Protein AF-A8XHV1-F1 (afdb_monomer_lite)

pLDDT: mean 83.97, std 16.5, range [25.95, 98.75]

Structure (mmCIF, N/CA/C/O backbone):
data_AF-A8XHV1-F1
#
_entry.id   AF-A8XHV1-F1
#
loop_
_atom_site.group_PDB
_atom_site.id
_atom_site.type_symbol
_atom_site.label_atom_id
_atom_site.label_alt_id
_atom_site.label_comp_id
_atom_site.label_asym_id
_atom_site.label_entity_id
_atom_site.label_seq_id
_atom_site.pdbx_PDB_ins_code
_atom_site.Cartn_x
_atom_site.Cartn_y
_atom_site.Cartn_z
_atom_site.occupancy
_atom_site.B_iso_or_equiv
_atom_site.auth_seq_id
_atom_site.auth_comp_id
_atom_site.auth_asym_id
_atom_site.auth_atom_id
_atom_site.pdbx_PDB_model_num
ATOM 1 N N . MET A 1 1 ? -20.785 49.091 -19.028 1.00 42.56 1 MET A N 1
ATOM 2 C CA . MET A 1 1 ? -19.311 49.031 -19.162 1.00 42.56 1 MET A CA 1
ATOM 3 C C . MET A 1 1 ? -18.861 49.192 -20.626 1.00 42.56 1 MET A C 1
ATOM 5 O O . MET A 1 1 ? -17.792 48.714 -20.969 1.00 42.56 1 MET A O 1
ATOM 9 N N . SER A 1 2 ? -19.645 49.865 -21.489 1.00 45.28 2 SER A N 1
ATOM 10 C CA . SER A 1 2 ? -19.337 50.014 -22.926 1.00 45.28 2 SER A CA 1
ATOM 11 C C . SER A 1 2 ? -18.974 51.442 -23.354 1.00 45.28 2 SER A C 1
ATOM 13 O O . SER A 1 2 ? -18.622 51.645 -24.502 1.00 45.28 2 SER A O 1
ATOM 15 N N . THR A 1 3 ? -19.004 52.437 -22.463 1.00 47.81 3 THR A N 1
ATOM 16 C CA . THR A 1 3 ? -18.743 53.845 -22.831 1.00 47.81 3 THR A CA 1
ATOM 17 C C . THR A 1 3 ? -17.294 54.300 -22.615 1.00 47.81 3 THR A C 1
ATOM 19 O O . THR A 1 3 ? -16.900 55.351 -23.114 1.00 47.81 3 THR A O 1
ATOM 22 N N . THR A 1 4 ? -16.470 53.510 -21.919 1.00 52.50 4 THR A N 1
ATOM 23 C CA . THR A 1 4 ? -15.052 53.816 -21.646 1.00 52.50 4 THR A CA 1
ATOM 24 C C . THR A 1 4 ? -14.068 53.122 -22.592 1.00 52.50 4 THR A C 1
ATOM 26 O O . THR A 1 4 ? -12.900 53.499 -22.629 1.00 52.50 4 THR A O 1
ATOM 29 N N . LEU A 1 5 ? -14.513 52.126 -23.368 1.00 45.28 5 LEU A N 1
ATOM 30 C CA . LEU A 1 5 ? -13.647 51.394 -24.301 1.00 45.28 5 LEU A CA 1
ATOM 31 C C . LEU A 1 5 ? -13.558 52.094 -25.668 1.00 45.28 5 LEU A C 1
ATOM 33 O O . LEU A 1 5 ? -12.466 52.216 -26.220 1.00 45.28 5 LEU A O 1
ATOM 37 N N . ASP A 1 6 ? -14.668 52.654 -26.157 1.00 49.12 6 ASP A N 1
ATOM 38 C CA . ASP A 1 6 ? -14.714 53.362 -27.447 1.00 49.12 6 ASP A CA 1
ATOM 39 C C . ASP A 1 6 ? -13.883 54.652 -27.439 1.00 49.12 6 ASP A C 1
ATOM 41 O O . ASP A 1 6 ? -13.199 54.975 -28.410 1.00 49.12 6 ASP A O 1
ATOM 45 N N . SER A 1 7 ? -13.855 55.356 -26.306 1.00 50.09 7 SER A N 1
ATOM 46 C CA . SER A 1 7 ? -13.067 56.579 -26.121 1.00 50.09 7 SER A CA 1
ATOM 47 C C . SER A 1 7 ? -11.558 56.305 -26.028 1.00 50.09 7 SER A C 1
ATOM 49 O O . SER A 1 7 ? -10.757 57.136 -26.456 1.00 50.09 7 SER A O 1
ATOM 51 N N . PHE A 1 8 ? -11.148 55.123 -25.556 1.00 55.97 8 PHE A N 1
ATOM 52 C CA . PHE A 1 8 ? -9.740 54.713 -25.530 1.00 55.97 8 PHE A CA 1
ATOM 53 C C . PHE A 1 8 ? -9.248 54.228 -26.903 1.00 55.97 8 PHE A C 1
ATOM 55 O O . PHE A 1 8 ? -8.122 54.530 -27.301 1.00 55.97 8 PHE A O 1
ATOM 62 N N . ILE A 1 9 ? -10.101 53.529 -27.659 1.00 54.50 9 ILE A N 1
ATOM 63 C CA . ILE A 1 9 ? -9.779 53.039 -29.007 1.00 54.50 9 ILE A CA 1
ATOM 64 C C . ILE A 1 9 ? -9.694 54.204 -30.007 1.00 54.50 9 ILE A C 1
ATOM 66 O O . ILE A 1 9 ? -8.744 54.264 -30.788 1.00 54.50 9 ILE A O 1
ATOM 70 N N . LEU A 1 10 ? -10.602 55.185 -29.930 1.00 53.53 10 LEU A N 1
ATOM 71 C CA . LEU A 1 10 ? -10.553 56.389 -30.772 1.00 53.53 10 LEU A CA 1
ATOM 72 C C . LEU A 1 10 ? -9.323 57.270 -30.485 1.00 53.53 10 LEU A C 1
ATOM 74 O O . LEU A 1 10 ? -8.731 57.810 -31.418 1.00 53.53 10 LEU A O 1
ATOM 78 N N . TYR A 1 11 ? -8.878 57.355 -29.226 1.00 58.62 11 TYR A N 1
ATOM 79 C CA . TYR A 1 11 ? -7.657 58.081 -28.850 1.00 58.62 11 TYR A CA 1
ATOM 80 C C . TYR A 1 11 ? -6.370 57.400 -29.354 1.00 58.62 11 TYR A C 1
ATOM 82 O O . TYR A 1 11 ? -5.407 58.073 -29.722 1.00 58.62 11 TYR A O 1
ATOM 90 N N . GLN A 1 12 ? -6.338 56.064 -29.414 1.00 50.62 12 GLN A N 1
ATOM 91 C CA . GLN A 1 12 ? -5.190 55.336 -29.972 1.00 50.62 12 GLN A CA 1
ATOM 92 C C . GLN A 1 12 ? -5.168 55.357 -31.507 1.00 50.62 12 GLN A C 1
ATOM 94 O O . GLN A 1 12 ? -4.091 55.423 -32.099 1.00 50.62 12 GLN A O 1
ATOM 99 N N . LEU A 1 13 ? -6.337 55.375 -32.158 1.00 49.50 13 LEU A N 1
ATOM 100 C CA . LEU A 1 13 ? -6.444 55.517 -33.614 1.00 49.50 13 LEU A CA 1
ATOM 101 C C . LEU A 1 13 ? -6.061 56.925 -34.095 1.00 49.50 13 LEU A C 1
ATOM 103 O O . LEU A 1 13 ? -5.419 57.045 -35.137 1.00 49.50 13 LEU A O 1
ATOM 107 N N . SER A 1 14 ? -6.349 57.987 -33.327 1.00 45.47 14 SER A N 1
ATOM 108 C CA . SER A 1 14 ? -5.934 59.349 -33.706 1.00 45.47 14 SER A CA 1
ATOM 109 C C . SER A 1 14 ? -4.414 59.548 -33.653 1.00 45.47 14 SER A C 1
ATOM 111 O O . SER A 1 14 ? -3.878 60.324 -34.436 1.00 45.47 14 SER A O 1
ATOM 113 N N . LYS A 1 15 ? -3.698 58.809 -32.792 1.00 47.75 15 LYS A N 1
ATOM 114 C CA . LYS A 1 15 ? -2.224 58.799 -32.761 1.00 47.75 15 LYS A CA 1
ATOM 115 C C . LYS A 1 15 ? -1.577 57.961 -33.864 1.00 47.75 15 LYS A C 1
ATOM 117 O O . LYS A 1 15 ? -0.377 58.099 -34.093 1.00 47.75 15 LYS A O 1
ATOM 122 N N . PHE A 1 16 ? -2.343 57.106 -34.539 1.00 46.16 16 PHE A N 1
ATOM 123 C CA . PHE A 1 16 ? -1.841 56.290 -35.645 1.00 46.16 16 PHE A CA 1
ATOM 124 C C . PHE A 1 16 ? -1.745 57.078 -36.963 1.00 46.16 16 PHE A C 1
ATOM 126 O O . PHE A 1 16 ? -0.870 56.785 -37.771 1.00 46.16 16 PHE A O 1
ATOM 133 N N . ASN A 1 17 ? -2.569 58.119 -37.145 1.00 42.81 17 ASN A N 1
ATOM 134 C CA . ASN A 1 17 ? -2.591 58.947 -38.362 1.00 42.81 17 ASN A CA 1
ATOM 135 C C . ASN A 1 17 ? -1.577 60.108 -38.382 1.00 42.81 17 ASN A C 1
ATOM 137 O O . ASN A 1 17 ? -1.435 60.765 -39.407 1.00 42.81 17 ASN A O 1
ATOM 141 N N . GLU A 1 18 ? -0.844 60.367 -37.296 1.00 43.53 18 GLU A N 1
ATOM 142 C CA . GLU A 1 18 ? 0.173 61.438 -37.242 1.00 43.53 18 GLU A CA 1
ATOM 143 C C . GLU A 1 18 ? 1.583 60.990 -37.679 1.00 43.53 18 GLU A C 1
ATOM 145 O O . GLU A 1 18 ? 2.539 61.755 -37.580 1.00 43.53 18 GLU A O 1
ATOM 150 N N . TYR A 1 19 ? 1.737 59.761 -38.181 1.00 45.91 19 TYR A N 1
ATOM 151 C CA . TYR A 1 19 ? 3.040 59.177 -38.538 1.00 45.91 19 TYR A CA 1
ATOM 152 C C . TYR A 1 19 ? 3.211 58.850 -40.032 1.00 45.91 19 TYR A C 1
ATOM 154 O O . TYR A 1 19 ? 4.052 58.024 -40.388 1.00 45.91 19 TYR A O 1
ATOM 162 N N . GLU A 1 20 ? 2.481 59.531 -40.918 1.00 45.78 20 GLU A N 1
ATOM 163 C CA . GLU A 1 20 ? 2.745 59.532 -42.365 1.00 45.78 20 GLU A CA 1
ATOM 164 C C . GLU A 1 20 ? 3.462 60.816 -42.803 1.00 45.78 20 GLU A C 1
ATOM 166 O O . GLU A 1 20 ? 2.942 61.643 -43.543 1.00 45.78 20 GLU A O 1
ATOM 171 N N . ALA A 1 21 ? 4.701 60.982 -42.346 1.00 50.81 21 ALA A N 1
ATOM 172 C CA . ALA A 1 21 ? 5.682 61.804 -43.043 1.00 50.81 21 ALA A CA 1
ATOM 173 C C . ALA A 1 21 ? 7.090 61.328 -42.666 1.00 50.81 21 ALA A C 1
ATOM 175 O O . ALA A 1 21 ? 7.450 61.319 -41.492 1.00 50.81 21 ALA A O 1
ATOM 176 N N . HIS A 1 22 ? 7.877 60.987 -43.686 1.00 47.19 22 HIS A N 1
ATOM 177 C CA . HIS A 1 22 ? 9.295 60.601 -43.682 1.00 47.19 22 HIS A CA 1
ATOM 178 C C . HIS A 1 22 ? 9.647 59.107 -43.780 1.00 47.19 22 HIS A C 1
ATOM 180 O O . HIS A 1 22 ? 8.984 58.205 -43.277 1.00 47.19 22 HIS A O 1
ATOM 186 N N . GLU A 1 23 ? 10.721 58.901 -44.540 1.00 52.03 23 GLU A N 1
ATOM 187 C CA . GLU A 1 23 ? 11.073 57.737 -45.343 1.00 52.03 23 GLU A CA 1
ATOM 188 C C . GLU A 1 23 ? 11.405 56.455 -44.553 1.00 52.03 23 GLU A C 1
ATOM 190 O O . GLU A 1 23 ? 12.075 56.468 -43.523 1.00 52.03 23 GLU A O 1
ATOM 195 N N . ASN A 1 24 ? 10.993 55.332 -45.153 1.00 54.91 24 ASN A N 1
ATOM 196 C CA . ASN A 1 24 ? 11.334 53.928 -44.889 1.00 54.91 24 ASN A CA 1
ATOM 197 C C . ASN A 1 24 ? 10.833 53.291 -43.557 1.00 54.91 24 ASN A C 1
ATOM 199 O O . ASN A 1 24 ? 11.460 53.432 -42.504 1.00 54.91 24 ASN A O 1
ATOM 203 N N . PRO A 1 25 ? 9.731 52.506 -43.577 1.00 54.50 25 PRO A N 1
ATOM 204 C CA . PRO A 1 25 ? 9.023 52.101 -42.357 1.00 54.50 25 PRO A CA 1
ATOM 205 C C . PRO A 1 25 ? 9.602 50.887 -41.599 1.00 54.50 25 PRO A C 1
ATOM 207 O O . PRO A 1 25 ? 9.142 50.602 -40.491 1.00 54.50 25 PRO A O 1
ATOM 210 N N . TRP A 1 26 ? 10.629 50.195 -42.109 1.00 58.19 26 TRP A N 1
ATOM 211 C CA . TRP A 1 26 ? 11.090 48.910 -41.553 1.00 58.19 26 TRP A CA 1
ATOM 212 C C . TRP A 1 26 ? 12.540 48.938 -41.054 1.00 58.19 26 TRP A C 1
ATOM 214 O O . TRP A 1 26 ? 13.465 48.507 -41.739 1.00 58.19 26 TRP A O 1
ATOM 224 N N . THR A 1 27 ? 12.748 49.392 -39.815 1.00 66.88 27 THR A N 1
ATOM 225 C CA . THR A 1 27 ? 14.016 49.190 -39.089 1.00 66.88 27 THR A CA 1
ATOM 226 C C . THR A 1 27 ? 13.917 47.990 -38.132 1.00 66.88 27 THR A C 1
ATOM 228 O O . THR A 1 27 ? 12.852 47.766 -37.545 1.00 66.88 27 THR A O 1
ATOM 231 N N . PRO A 1 28 ? 15.007 47.226 -37.895 1.00 62.34 28 PRO A N 1
ATOM 232 C CA . PRO A 1 28 ? 14.989 46.039 -37.026 1.00 62.34 28 PRO A CA 1
ATOM 233 C C . PRO A 1 28 ? 14.445 46.310 -35.615 1.00 62.34 28 PRO A C 1
ATOM 235 O O . PRO A 1 28 ? 13.735 45.486 -35.046 1.00 62.34 28 PRO A O 1
ATOM 238 N N . GLN A 1 29 ? 14.707 47.499 -35.065 1.00 60.25 29 GLN A N 1
ATOM 239 C CA . GLN A 1 29 ? 14.201 47.908 -33.751 1.00 60.25 29 GLN A CA 1
ATOM 240 C C . GLN A 1 29 ? 12.680 48.127 -33.732 1.00 60.25 29 GLN A C 1
ATOM 242 O O . GLN A 1 29 ? 12.036 47.822 -32.727 1.00 60.25 29 GLN A O 1
ATOM 247 N N . ARG A 1 30 ? 12.085 48.619 -34.830 1.00 62.75 30 ARG A N 1
ATOM 248 C CA . ARG A 1 30 ? 10.625 48.755 -34.953 1.00 62.75 30 ARG A CA 1
ATOM 249 C C . ARG A 1 30 ? 9.958 47.390 -35.102 1.00 62.75 30 ARG A C 1
ATOM 251 O O . ARG A 1 30 ? 8.967 47.149 -34.423 1.00 62.75 30 ARG A O 1
ATOM 258 N N . ILE A 1 31 ? 10.540 46.479 -35.884 1.00 67.62 31 ILE A N 1
ATOM 259 C CA . ILE A 1 31 ? 10.032 45.103 -36.040 1.00 67.62 31 ILE A CA 1
ATOM 260 C C . ILE A 1 31 ? 10.018 44.375 -34.694 1.00 67.62 31 ILE A C 1
ATOM 262 O O . ILE A 1 31 ? 9.000 43.795 -34.332 1.00 67.62 31 ILE A O 1
ATOM 266 N N . VAL A 1 32 ? 11.097 44.462 -33.910 1.00 69.00 32 VAL A N 1
ATOM 267 C CA . VAL A 1 32 ? 11.147 43.850 -32.570 1.00 69.00 32 VAL A CA 1
ATOM 268 C C . VAL A 1 32 ? 10.082 44.447 -31.646 1.00 69.00 32 VAL A C 1
ATOM 270 O O . VAL A 1 32 ? 9.402 43.698 -30.951 1.00 69.00 32 VAL A O 1
ATOM 273 N N . LYS A 1 33 ? 9.866 45.769 -31.670 1.00 66.12 33 LYS A N 1
ATOM 274 C CA . LYS A 1 33 ? 8.790 46.406 -30.891 1.00 66.12 33 LYS A CA 1
ATOM 275 C C . LYS A 1 33 ? 7.398 45.930 -31.308 1.00 66.12 33 LYS A C 1
ATOM 277 O O . LYS A 1 33 ? 6.583 45.658 -30.430 1.00 66.12 33 LYS A O 1
ATOM 282 N N . TYR A 1 34 ? 7.138 45.801 -32.609 1.00 68.38 34 TYR A N 1
ATOM 283 C CA . TYR A 1 34 ? 5.864 45.288 -33.112 1.00 68.38 34 TYR A CA 1
ATOM 284 C C . TYR A 1 34 ? 5.666 43.820 -32.737 1.00 68.38 34 TYR A C 1
ATOM 286 O O . TYR A 1 34 ? 4.638 43.492 -32.165 1.00 68.38 34 TYR A O 1
ATOM 294 N N . VAL A 1 35 ? 6.666 42.957 -32.938 1.00 72.44 35 VAL A N 1
ATOM 295 C CA . VAL A 1 35 ? 6.583 41.527 -32.594 1.00 72.44 35 VAL A CA 1
ATOM 296 C C . VAL A 1 35 ? 6.382 41.320 -31.091 1.00 72.44 35 VAL A C 1
ATOM 298 O O . VAL A 1 35 ? 5.526 40.533 -30.694 1.00 72.44 35 VAL A O 1
ATOM 301 N N . VAL A 1 36 ? 7.107 42.053 -30.242 1.00 71.56 36 VAL A N 1
ATOM 302 C CA . VAL A 1 36 ? 6.945 41.976 -28.780 1.00 71.56 36 VAL A CA 1
ATOM 303 C C . VAL A 1 36 ? 5.580 42.520 -28.344 1.00 71.56 36 VAL A C 1
ATOM 305 O O . VAL A 1 36 ? 4.934 41.921 -27.484 1.00 71.56 36 VAL A O 1
ATOM 308 N N . GLY A 1 37 ? 5.099 43.605 -28.960 1.00 71.00 37 GLY A N 1
ATOM 309 C CA . GLY A 1 37 ? 3.759 44.143 -28.717 1.00 71.00 37 GLY A CA 1
ATOM 310 C C . GLY A 1 37 ? 2.653 43.162 -29.116 1.00 71.00 37 GLY A C 1
ATOM 311 O O . GLY A 1 37 ? 1.761 42.884 -28.318 1.00 71.00 37 GLY A O 1
ATOM 312 N N . SER A 1 38 ? 2.755 42.563 -30.304 1.00 66.44 38 SER A N 1
ATOM 313 C CA . SER A 1 38 ? 1.813 41.559 -30.807 1.00 66.44 38 SER A CA 1
ATOM 314 C C . SER A 1 38 ? 1.807 40.292 -29.950 1.00 66.44 38 SER A C 1
ATOM 316 O O . SER A 1 38 ? 0.735 39.796 -29.619 1.00 66.44 38 SER A O 1
ATOM 318 N N . LEU A 1 39 ? 2.976 39.798 -29.526 1.00 66.81 39 LEU A N 1
ATOM 319 C CA . LEU A 1 39 ? 3.083 38.646 -28.622 1.00 66.81 39 LEU A CA 1
ATOM 320 C C . LEU A 1 39 ? 2.484 38.938 -27.243 1.00 66.81 39 LEU A C 1
ATOM 322 O O . LEU A 1 39 ? 1.820 38.077 -26.674 1.00 66.81 39 LEU A O 1
ATOM 326 N N . SER A 1 40 ? 2.663 40.155 -26.725 1.00 66.06 40 SER A N 1
ATOM 327 C CA . SER A 1 40 ? 2.087 40.565 -25.438 1.00 66.06 40 SER A CA 1
ATOM 328 C C . SER A 1 40 ? 0.560 40.660 -25.508 1.00 66.06 40 SER A C 1
ATOM 330 O O . SER A 1 40 ? -0.129 40.197 -24.601 1.00 66.06 40 SER A O 1
ATOM 332 N N . ILE A 1 41 ? 0.019 41.198 -26.607 1.00 73.19 41 ILE A N 1
ATOM 333 C CA . ILE A 1 41 ? -1.429 41.264 -26.850 1.00 73.19 41 ILE A CA 1
ATOM 334 C C . ILE A 1 41 ? -2.010 39.856 -27.020 1.00 73.19 41 ILE A C 1
ATOM 336 O O . ILE A 1 41 ? -3.027 39.551 -26.408 1.00 73.19 41 ILE A O 1
ATOM 340 N N . LEU A 1 42 ? -1.344 38.966 -27.765 1.00 72.88 42 LEU A N 1
ATOM 341 C CA . LEU A 1 42 ? -1.772 37.571 -27.918 1.00 72.88 42 LEU A CA 1
ATOM 342 C C . LEU A 1 42 ? -1.752 36.804 -26.590 1.00 72.88 42 LEU A C 1
ATOM 344 O O . LEU A 1 42 ? -2.661 36.017 -26.336 1.00 72.88 42 LEU A O 1
ATOM 348 N N . LEU A 1 43 ? -0.771 37.060 -25.720 1.00 74.00 43 LEU A N 1
ATOM 349 C CA . LEU A 1 43 ? -0.709 36.458 -24.386 1.00 74.00 43 LEU A CA 1
ATOM 350 C C . LEU A 1 43 ? -1.877 36.929 -23.505 1.00 74.00 43 LEU A C 1
ATOM 352 O O . LEU A 1 43 ? -2.527 36.116 -22.852 1.00 74.00 43 LEU A O 1
ATOM 356 N N . ILE A 1 44 ? -2.184 38.230 -23.523 1.00 76.00 44 ILE A N 1
ATOM 357 C CA . ILE A 1 44 ? -3.299 38.811 -22.761 1.00 76.00 44 ILE A CA 1
ATOM 358 C C . ILE A 1 44 ? -4.642 38.310 -23.307 1.00 76.00 44 ILE A C 1
ATOM 360 O O . ILE A 1 44 ? -5.488 37.871 -22.531 1.00 76.00 44 ILE A O 1
ATOM 364 N N . CYS A 1 45 ? -4.826 38.294 -24.629 1.00 77.00 45 CYS A N 1
ATOM 365 C CA . CYS A 1 45 ? -6.012 37.726 -25.267 1.00 77.00 45 CYS A CA 1
ATOM 366 C C . CYS A 1 45 ? -6.152 36.229 -24.974 1.00 77.00 45 CYS A C 1
ATOM 368 O O . CYS A 1 45 ? -7.266 35.775 -24.750 1.00 77.00 45 CYS A O 1
ATOM 370 N N . GLY A 1 46 ? -5.050 35.475 -24.910 1.00 78.62 46 GLY A N 1
ATOM 371 C CA . GLY A 1 46 ? -5.050 34.064 -24.527 1.00 78.62 46 GLY A CA 1
ATOM 372 C C . GLY A 1 46 ? -5.494 33.841 -23.081 1.00 78.62 46 GLY A C 1
ATOM 373 O O . GLY A 1 46 ? -6.328 32.978 -22.828 1.00 78.62 46 GLY A O 1
ATOM 374 N N . VAL A 1 47 ? -5.013 34.653 -22.135 1.00 75.75 47 VAL A N 1
ATOM 375 C CA . VAL A 1 47 ? -5.424 34.579 -20.719 1.00 75.75 47 VAL A CA 1
ATOM 376 C C . VAL A 1 47 ? -6.885 34.997 -20.536 1.00 75.75 47 VAL A C 1
ATOM 378 O O . VAL A 1 47 ? -7.619 34.353 -19.789 1.00 75.75 47 VAL A O 1
ATOM 381 N N . VAL A 1 48 ? -7.335 36.035 -21.247 1.00 77.69 48 VAL A N 1
ATOM 382 C CA . VAL A 1 48 ? -8.735 36.485 -21.218 1.00 77.69 48 VAL A CA 1
ATOM 383 C C . VAL A 1 48 ? -9.654 35.465 -21.890 1.00 77.69 48 VAL A C 1
ATOM 385 O O . VAL A 1 48 ? -10.697 35.150 -21.333 1.00 77.69 48 VAL A O 1
ATOM 388 N N . ALA A 1 49 ? -9.270 34.888 -23.031 1.00 76.69 49 ALA A N 1
ATOM 389 C CA . ALA A 1 49 ? -10.031 33.830 -23.694 1.00 76.69 49 ALA A CA 1
ATOM 390 C C . ALA A 1 49 ? -10.081 32.555 -22.846 1.00 76.69 49 ALA A C 1
ATOM 392 O O . ALA A 1 49 ? -11.138 31.938 -22.743 1.00 76.69 49 ALA A O 1
ATOM 393 N N . PHE A 1 50 ? -8.978 32.195 -22.182 1.00 76.31 50 PHE A N 1
ATOM 394 C CA . PHE A 1 50 ? -8.959 31.088 -21.233 1.00 76.31 50 PHE A CA 1
ATOM 395 C C . PHE A 1 50 ? -9.928 31.363 -20.086 1.00 76.31 50 PHE A C 1
ATOM 397 O O . PHE A 1 50 ? -10.823 30.550 -19.878 1.00 76.31 50 PHE A O 1
ATOM 404 N N . GLY A 1 51 ? -9.834 32.534 -19.443 1.00 75.00 51 GLY A N 1
ATOM 405 C CA . GLY A 1 51 ? -10.713 32.947 -18.346 1.00 75.00 51 GLY A CA 1
ATOM 406 C C . GLY A 1 51 ? -12.189 33.051 -18.739 1.00 75.00 51 GLY A C 1
ATOM 407 O O . GLY A 1 51 ? -13.040 32.588 -17.990 1.00 75.00 51 GLY A O 1
ATOM 408 N N . ILE A 1 52 ? -12.504 33.575 -19.929 1.00 72.31 52 ILE A N 1
ATOM 409 C CA . ILE A 1 52 ? -13.867 33.609 -20.479 1.00 72.31 52 ILE A CA 1
ATOM 410 C C . ILE A 1 52 ? -14.343 32.195 -20.810 1.00 72.31 52 ILE A C 1
ATOM 412 O O . ILE A 1 52 ? -15.489 31.890 -20.519 1.00 72.31 52 ILE A O 1
ATOM 416 N N . SER A 1 53 ? -13.495 31.306 -21.339 1.00 70.44 53 SER A N 1
ATOM 417 C CA . SER A 1 53 ? -13.883 29.906 -21.551 1.00 70.44 53 SER A CA 1
ATOM 418 C C . SER A 1 53 ? -14.140 29.199 -20.222 1.00 70.44 53 SER A C 1
ATOM 420 O O . SER A 1 53 ? -15.106 28.459 -20.119 1.00 70.44 53 SER A O 1
ATOM 422 N N . THR A 1 54 ? -13.354 29.482 -19.174 1.00 64.00 54 THR A N 1
ATOM 423 C CA . THR A 1 54 ? -13.569 28.893 -17.844 1.00 64.00 54 THR A CA 1
ATOM 424 C C . THR A 1 54 ? -14.842 29.439 -17.207 1.00 64.00 54 THR A C 1
ATOM 426 O O . THR A 1 54 ? -15.572 28.681 -16.581 1.00 64.00 54 THR A O 1
ATOM 429 N N . LEU A 1 55 ? -15.145 30.729 -17.403 1.00 58.75 55 LEU A N 1
ATOM 430 C CA . LEU A 1 55 ? -16.402 31.337 -16.965 1.00 58.75 55 LEU A CA 1
ATOM 431 C C . LEU A 1 55 ? -17.596 30.789 -17.753 1.00 58.75 55 LEU A C 1
ATOM 433 O O . LEU A 1 55 ? -18.624 30.488 -17.163 1.00 58.75 55 LEU A O 1
ATOM 437 N N . LEU A 1 56 ? -17.459 30.624 -19.070 1.00 57.34 56 LEU A N 1
ATOM 438 C CA . LEU A 1 56 ? -18.485 30.028 -19.917 1.00 57.34 56 LEU A CA 1
ATOM 439 C C . LEU A 1 56 ? -18.714 28.574 -19.509 1.00 57.34 56 LEU A C 1
ATOM 441 O O . LEU A 1 56 ? -19.853 28.227 -19.276 1.00 57.34 56 LEU A O 1
ATOM 445 N N . PHE A 1 57 ? -17.684 27.761 -19.268 1.00 58.84 57 PHE A N 1
ATOM 446 C CA . PHE A 1 57 ? -17.846 26.408 -18.714 1.00 58.84 57 PHE A CA 1
ATOM 447 C C . PHE A 1 57 ? -18.440 26.385 -17.295 1.00 58.84 57 PHE A C 1
ATOM 449 O O . PHE A 1 57 ? -19.039 25.386 -16.912 1.00 58.84 57 PHE A O 1
ATOM 456 N N . TYR A 1 58 ? -18.296 27.463 -16.519 1.00 55.12 58 TYR A N 1
ATOM 457 C CA . TYR A 1 58 ? -18.900 27.598 -15.190 1.00 55.12 58 TYR A CA 1
ATOM 458 C C . TYR A 1 58 ? -20.375 28.040 -15.239 1.00 55.12 58 TYR A C 1
ATOM 460 O O . TYR A 1 58 ? -21.106 27.810 -14.281 1.00 55.12 58 TYR A O 1
ATOM 468 N N . PHE A 1 59 ? -20.817 28.665 -16.338 1.00 48.88 59 PHE A N 1
ATOM 469 C CA . PHE A 1 59 ? -22.188 29.163 -16.531 1.00 48.88 59 PHE A CA 1
ATOM 470 C C . PHE A 1 59 ? -22.978 28.448 -17.643 1.00 48.88 59 PHE A C 1
ATOM 472 O O . PHE A 1 59 ? -24.175 28.688 -17.772 1.00 48.88 59 PHE A O 1
ATOM 479 N N . TYR A 1 60 ? -22.352 27.560 -18.420 1.00 41.81 60 TYR A N 1
ATOM 480 C CA . TYR A 1 60 ? -23.007 26.636 -19.352 1.00 41.81 60 TYR A CA 1
ATOM 481 C C . TYR A 1 60 ? -23.454 25.389 -18.575 1.00 41.81 60 TYR A C 1
ATOM 483 O O . TYR A 1 60 ? -22.969 24.280 -18.796 1.00 41.81 60 TYR A O 1
ATOM 491 N N . ASP A 1 61 ? -24.345 25.604 -17.607 1.00 41.75 61 ASP A N 1
ATOM 492 C CA . ASP A 1 61 ? -25.261 24.550 -17.186 1.00 41.75 61 ASP A CA 1
ATOM 493 C C . ASP A 1 61 ? -26.224 24.297 -18.356 1.00 41.75 61 ASP A C 1
ATOM 495 O O . ASP A 1 61 ? -26.724 25.217 -19.007 1.00 41.75 61 ASP A O 1
ATOM 499 N N . ASP A 1 62 ? -26.383 23.015 -18.640 1.00 39.66 62 ASP A N 1
ATOM 500 C CA . ASP A 1 62 ? -27.172 22.390 -19.695 1.00 39.66 62 ASP A CA 1
ATOM 501 C C . ASP A 1 62 ? -28.573 23.032 -19.864 1.00 39.66 62 ASP A C 1
ATOM 503 O O . ASP A 1 62 ? -29.350 23.034 -18.906 1.00 39.66 62 ASP A O 1
ATOM 507 N N . PRO A 1 63 ? -28.939 23.584 -21.040 1.00 38.53 63 PRO A N 1
ATOM 508 C CA . PRO A 1 63 ? -30.275 24.134 -21.269 1.00 38.53 63 PRO A CA 1
ATOM 509 C C . PRO A 1 63 ? -31.353 23.063 -21.531 1.00 38.53 63 PRO A C 1
ATOM 511 O O . PRO A 1 63 ? -32.511 23.427 -21.737 1.00 38.53 63 PRO A O 1
ATOM 514 N N . ASP A 1 64 ? -31.033 21.766 -21.470 1.00 38.38 64 ASP A N 1
ATOM 515 C CA . ASP A 1 64 ? -32.013 20.680 -21.610 1.00 38.38 64 ASP A CA 1
ATOM 516 C C . ASP A 1 64 ? -32.584 20.225 -20.252 1.00 38.38 64 ASP A C 1
ATOM 518 O O . ASP A 1 64 ? -32.578 19.045 -19.889 1.00 38.38 64 ASP A O 1
ATOM 522 N N . GLU A 1 65 ? -33.177 21.158 -19.501 1.00 40.94 65 GLU A N 1
ATOM 523 C CA . GLU A 1 65 ? -34.087 20.830 -18.397 1.00 40.94 65 GLU A CA 1
ATOM 524 C C . GLU A 1 65 ? -35.459 20.426 -18.973 1.00 40.94 65 GLU A C 1
ATOM 526 O O . GLU A 1 65 ? -36.493 21.061 -18.761 1.00 40.94 65 GLU A O 1
ATOM 531 N N . VAL A 1 66 ? -35.482 19.325 -19.736 1.00 44.41 66 VAL A N 1
ATOM 532 C CA . VAL A 1 66 ? -36.714 18.558 -19.933 1.00 44.41 66 VAL A CA 1
ATOM 533 C C . VAL A 1 66 ? -37.109 18.087 -18.544 1.00 44.41 66 VAL A C 1
ATOM 535 O O . VAL A 1 66 ? -36.412 17.267 -17.952 1.00 44.41 66 VAL A O 1
ATOM 538 N N . THR A 1 67 ? -38.203 18.631 -18.016 1.00 41.72 67 THR A N 1
ATOM 539 C CA . THR A 1 67 ? -38.845 18.272 -16.747 1.00 41.72 67 THR A CA 1
ATOM 540 C C . THR A 1 67 ? -38.920 16.751 -16.561 1.00 41.72 67 THR A C 1
ATOM 542 O O . THR A 1 67 ? -39.909 16.113 -16.926 1.00 41.72 67 THR A O 1
ATOM 545 N N . ARG A 1 68 ? -37.865 16.139 -16.012 1.00 57.56 68 ARG A N 1
ATOM 546 C CA . ARG A 1 68 ? -37.861 14.735 -15.606 1.00 57.56 68 ARG A CA 1
ATOM 547 C C . ARG A 1 68 ? -38.600 14.673 -14.281 1.00 57.56 68 ARG A C 1
ATOM 549 O O . ARG A 1 68 ? -38.098 15.134 -13.259 1.00 57.56 68 ARG A O 1
ATOM 556 N N . TYR A 1 69 ? -39.814 14.131 -14.298 1.00 63.34 69 TYR A N 1
ATOM 557 C CA . TYR A 1 69 ? -40.490 13.756 -13.061 1.00 63.34 69 TYR A CA 1
ATOM 558 C C . TYR A 1 69 ? -39.589 12.800 -12.262 1.00 63.34 69 TYR A C 1
ATOM 560 O O . TYR A 1 69 ? -38.945 11.939 -12.870 1.00 63.34 69 TYR A O 1
ATOM 568 N N . PRO A 1 70 ? -39.522 12.938 -10.925 1.00 80.50 70 PRO A N 1
ATOM 569 C CA . PRO A 1 70 ? -38.681 12.077 -10.106 1.00 80.50 70 PRO A CA 1
ATOM 570 C C . PRO A 1 70 ? -39.096 10.616 -10.290 1.00 80.50 70 PRO A C 1
ATOM 572 O O . PRO A 1 70 ? -40.287 10.292 -10.268 1.00 80.50 70 PRO A O 1
ATOM 575 N N . VAL A 1 71 ? -38.116 9.730 -10.468 1.00 88.50 71 VAL A N 1
ATOM 576 C CA . VAL A 1 71 ? -38.381 8.292 -10.596 1.00 88.50 71 VAL A CA 1
ATOM 577 C C . VAL A 1 71 ? -38.924 7.786 -9.254 1.00 88.50 71 VAL A C 1
ATOM 579 O O . VAL A 1 71 ? -38.298 8.051 -8.222 1.00 88.50 71 VAL A O 1
ATOM 582 N N . PRO A 1 72 ? -40.073 7.084 -9.211 1.00 89.50 72 PRO A N 1
ATOM 583 C CA . PRO A 1 72 ? -40.606 6.550 -7.962 1.00 89.50 72 PRO A CA 1
ATOM 584 C C . PRO A 1 72 ? -39.598 5.640 -7.256 1.00 89.50 72 PRO A C 1
ATOM 586 O O . PRO A 1 72 ? -38.920 4.843 -7.902 1.00 89.50 72 PRO A O 1
ATOM 589 N N . LEU A 1 73 ? -39.534 5.728 -5.926 1.00 91.75 73 LEU A N 1
ATOM 590 C CA . LEU A 1 73 ? -38.730 4.810 -5.118 1.00 91.75 73 LEU A CA 1
ATOM 591 C C . LEU A 1 73 ? -39.191 3.350 -5.311 1.00 91.75 73 LEU A C 1
ATOM 593 O O . LEU A 1 73 ? -40.375 3.107 -5.580 1.00 91.75 73 LEU A O 1
ATOM 597 N N . PRO A 1 74 ? -38.296 2.361 -5.112 1.00 93.31 74 PRO A N 1
ATOM 598 C CA . PRO A 1 74 ? -38.643 0.948 -5.254 1.00 93.31 74 PRO A CA 1
ATOM 599 C C . PRO A 1 74 ? -39.788 0.543 -4.303 1.00 93.31 74 PRO A C 1
ATOM 601 O O . PRO A 1 74 ? -39.923 1.134 -3.224 1.00 93.31 74 PRO A O 1
ATOM 604 N N . PRO A 1 75 ? -40.594 -0.487 -4.641 1.00 92.50 75 PRO A N 1
ATOM 605 C CA . PRO A 1 75 ? -41.759 -0.925 -3.862 1.00 92.50 75 PRO A CA 1
ATOM 606 C C . PRO A 1 75 ? -41.509 -1.103 -2.359 1.00 92.50 75 PRO A C 1
ATOM 608 O O . PRO A 1 75 ? -42.375 -0.749 -1.561 1.00 92.50 75 PRO A O 1
ATOM 611 N N . ALA A 1 76 ? -40.317 -1.571 -1.974 1.00 91.75 76 ALA A N 1
ATOM 612 C CA . ALA A 1 76 ? -39.894 -1.741 -0.582 1.00 91.75 76 ALA A CA 1
ATOM 613 C C . ALA A 1 76 ? -40.055 -0.467 0.276 1.00 91.75 76 ALA A C 1
ATOM 615 O O . ALA A 1 76 ? -40.392 -0.550 1.459 1.00 91.75 76 ALA A O 1
ATOM 616 N N . SER A 1 77 ? -39.886 0.716 -0.327 1.00 91.44 77 SER A N 1
ATOM 617 C CA . SER A 1 77 ? -40.034 2.009 0.356 1.00 91.44 77 SER A CA 1
ATOM 618 C C . SER A 1 77 ? -41.442 2.233 0.921 1.00 91.44 77 SER A C 1
ATOM 620 O O . SER A 1 77 ? -41.581 2.841 1.982 1.00 91.44 77 SER A O 1
ATOM 622 N N . LYS A 1 78 ? -42.484 1.676 0.285 1.00 89.62 78 LYS A N 1
ATOM 623 C CA . LYS A 1 78 ? -43.892 1.834 0.699 1.00 89.62 78 LYS A CA 1
ATOM 624 C C . LYS A 1 78 ? -44.185 1.232 2.072 1.00 89.62 78 LYS A C 1
ATOM 626 O O . LYS A 1 78 ? -45.123 1.665 2.734 1.00 89.62 78 LYS A O 1
ATOM 631 N N . CYS A 1 79 ? -43.401 0.240 2.491 1.00 89.06 79 CYS A N 1
ATOM 632 C CA . CYS A 1 79 ? -43.499 -0.388 3.808 1.00 89.06 79 CYS A CA 1
ATOM 633 C C . CYS A 1 79 ? -42.303 -0.063 4.720 1.00 89.06 79 CYS A C 1
ATOM 635 O O . CYS A 1 79 ? -42.108 -0.729 5.734 1.00 89.06 79 CYS A O 1
ATOM 637 N N . GLY A 1 80 ? -41.489 0.941 4.369 1.00 89.56 80 GLY A N 1
ATOM 638 C CA . GLY A 1 80 ? -40.321 1.352 5.155 1.00 89.56 80 GLY A CA 1
ATOM 639 C C . GLY A 1 80 ? -39.121 0.400 5.079 1.00 89.56 80 GLY A C 1
ATOM 640 O O . GLY A 1 80 ? -38.162 0.574 5.834 1.00 89.56 80 GLY A O 1
ATOM 641 N N . LYS A 1 81 ? -39.142 -0.593 4.178 1.00 95.19 81 LYS A N 1
ATOM 642 C CA . LYS A 1 81 ? -38.003 -1.486 3.937 1.00 95.19 81 LYS A CA 1
ATOM 643 C C . LYS A 1 81 ? -36.972 -0.834 3.019 1.00 95.19 81 LYS A C 1
ATOM 645 O O . LYS A 1 81 ? -37.277 0.068 2.236 1.00 95.19 81 LYS A O 1
ATOM 650 N N . ARG A 1 82 ? -35.721 -1.281 3.133 1.00 97.19 82 ARG A N 1
ATOM 651 C CA . ARG A 1 82 ? -34.568 -0.635 2.494 1.00 97.19 82 ARG A CA 1
ATOM 652 C C . ARG A 1 82 ? -33.958 -1.498 1.396 1.00 97.19 82 ARG A C 1
ATOM 654 O O . ARG A 1 82 ? -33.766 -2.689 1.597 1.00 97.19 82 ARG A O 1
ATOM 661 N N . ILE A 1 83 ? -33.620 -0.870 0.273 1.00 98.19 83 ILE A N 1
ATOM 662 C CA . ILE A 1 83 ? -32.738 -1.429 -0.752 1.00 98.19 83 ILE A CA 1
ATOM 663 C C . ILE A 1 83 ? -31.488 -0.556 -0.757 1.00 98.19 83 ILE A C 1
ATOM 665 O O . ILE A 1 83 ? -31.559 0.630 -1.098 1.00 98.19 83 ILE A O 1
ATOM 669 N N . ILE A 1 84 ? -30.376 -1.123 -0.297 1.00 98.62 84 ILE A N 1
ATOM 670 C CA . ILE A 1 84 ? -29.141 -0.393 -0.009 1.00 98.62 84 ILE A CA 1
ATOM 671 C C . ILE A 1 84 ? -28.053 -0.830 -0.986 1.00 98.62 84 ILE A C 1
ATOM 673 O O . ILE A 1 84 ? -27.697 -2.004 -1.038 1.00 98.62 84 ILE A O 1
ATOM 677 N N . GLY A 1 85 ? -27.511 0.112 -1.752 1.00 97.94 85 GLY A N 1
ATOM 678 C CA . GLY A 1 85 ? -26.432 -0.151 -2.701 1.00 97.94 85 GLY A CA 1
ATOM 679 C C . GLY A 1 85 ? -25.107 0.434 -2.229 1.00 97.94 85 GLY A C 1
ATOM 680 O O . GLY A 1 85 ? -25.024 1.640 -1.988 1.00 97.94 85 GLY A O 1
ATOM 681 N N . TYR A 1 86 ? -24.068 -0.399 -2.138 1.00 97.56 86 TYR A N 1
ATOM 682 C CA . TYR A 1 86 ? -22.704 0.067 -1.889 1.00 97.56 86 TYR A CA 1
ATOM 683 C C . TYR A 1 86 ? -22.012 0.482 -3.185 1.00 97.56 86 TYR A C 1
ATOM 685 O O . TYR A 1 86 ? -22.014 -0.259 -4.172 1.00 97.56 86 TYR A O 1
ATOM 693 N N . TYR A 1 87 ? -21.362 1.644 -3.159 1.00 95.94 87 TYR A N 1
ATOM 694 C CA . TYR A 1 87 ? -20.503 2.130 -4.232 1.00 95.94 87 TYR A CA 1
ATOM 695 C C . TYR A 1 87 ? -19.144 2.527 -3.675 1.00 95.94 87 TYR A C 1
ATOM 697 O O . TYR A 1 87 ? -19.055 3.362 -2.774 1.00 95.94 87 TYR A O 1
ATOM 705 N N . SER A 1 88 ? -18.079 1.925 -4.200 1.00 91.06 88 SER A N 1
ATOM 706 C CA . SER A 1 88 ? -16.747 2.131 -3.653 1.00 91.06 88 SER A CA 1
ATOM 707 C C . SER A 1 88 ? -15.904 3.140 -4.442 1.00 91.06 88 SER A C 1
ATOM 709 O O . SER A 1 88 ? -16.091 3.381 -5.643 1.00 91.06 88 SER A O 1
ATOM 711 N N . GLY A 1 89 ? -14.939 3.736 -3.744 1.00 87.31 89 GLY A N 1
ATOM 712 C CA . GLY A 1 89 ? -14.000 4.705 -4.301 1.00 87.31 89 GLY A CA 1
ATOM 713 C C . GLY A 1 89 ? -12.855 4.102 -5.119 1.00 87.31 89 GLY A C 1
ATOM 714 O O . GLY A 1 89 ? -12.143 4.859 -5.765 1.00 87.31 89 GLY A O 1
ATOM 715 N N . TRP A 1 90 ? -12.666 2.776 -5.104 1.00 86.44 90 TRP A N 1
ATOM 716 C CA . TRP A 1 90 ? -11.542 2.090 -5.770 1.00 86.44 90 TRP A CA 1
ATOM 717 C C . TRP A 1 90 ? -11.931 1.256 -6.996 1.00 86.44 90 TRP A C 1
ATOM 719 O O . TRP A 1 90 ? -11.057 0.723 -7.677 1.00 86.44 90 TRP A O 1
ATOM 729 N N . GLU A 1 91 ? -13.222 1.094 -7.268 1.00 80.81 91 GLU A N 1
ATOM 730 C CA . GLU A 1 91 ? -13.684 0.258 -8.376 1.00 80.81 91 GLU A CA 1
ATOM 731 C C . GLU A 1 91 ? -13.623 0.998 -9.711 1.00 80.81 91 GLU A C 1
ATOM 733 O O . GLU A 1 91 ? -13.825 2.207 -9.786 1.00 80.81 91 GLU A O 1
ATOM 738 N N . ARG A 1 92 ? -13.357 0.282 -10.808 1.00 74.06 92 ARG A N 1
ATOM 739 C CA . ARG A 1 92 ? -13.126 0.936 -12.110 1.00 74.06 92 ARG A CA 1
ATOM 740 C C . ARG A 1 92 ? -14.401 1.515 -12.725 1.00 74.06 92 ARG A C 1
ATOM 742 O O . ARG A 1 92 ? -14.358 2.586 -13.322 1.00 74.06 92 ARG A O 1
ATOM 749 N N . ARG A 1 93 ? -15.537 0.823 -12.582 1.00 82.56 93 ARG A N 1
ATOM 750 C CA . ARG A 1 93 ? -16.820 1.228 -13.181 1.00 82.56 93 ARG A CA 1
ATOM 751 C C . ARG A 1 93 ? -17.495 2.318 -12.349 1.00 82.56 93 ARG A C 1
ATOM 753 O O . ARG A 1 93 ? -17.516 2.237 -11.119 1.00 82.56 93 ARG A O 1
ATOM 760 N N . THR A 1 94 ? -18.037 3.329 -13.021 1.00 86.94 94 THR A N 1
ATOM 761 C CA . THR A 1 94 ? -18.952 4.306 -12.420 1.00 86.94 94 THR A CA 1
ATOM 762 C C . THR A 1 94 ? -20.377 3.761 -12.443 1.00 86.94 94 THR A C 1
ATOM 764 O O . THR A 1 94 ? -20.712 2.943 -13.297 1.00 86.94 94 THR A O 1
ATOM 767 N N . ILE A 1 95 ? -21.215 4.193 -11.500 1.00 92.06 95 ILE A N 1
ATOM 768 C CA . ILE A 1 95 ? -22.622 3.765 -11.446 1.00 92.06 95 ILE A CA 1
ATOM 769 C C . ILE A 1 95 ? -23.520 4.646 -12.319 1.00 92.06 95 ILE A C 1
ATOM 771 O O . ILE A 1 95 ? -23.233 5.829 -12.520 1.00 92.06 95 ILE A O 1
ATOM 775 N N . SER A 1 96 ? -24.619 4.094 -12.828 1.00 93.75 96 SER A N 1
ATOM 776 C CA . SER A 1 96 ? -25.583 4.807 -13.679 1.00 93.75 96 SER A CA 1
ATOM 777 C C . SER A 1 96 ? -26.733 5.439 -12.879 1.00 93.75 96 SER A C 1
ATOM 779 O O . SER A 1 96 ? -27.022 5.046 -11.749 1.00 93.75 96 SER A O 1
ATOM 781 N N . GLU A 1 97 ? -27.443 6.404 -13.476 1.00 94.44 97 GLU A N 1
ATOM 782 C CA . GLU A 1 97 ? -28.704 6.931 -12.918 1.00 94.44 97 GLU A CA 1
ATOM 783 C C . GLU A 1 97 ? -29.753 5.822 -12.747 1.00 94.44 97 GLU A C 1
ATOM 785 O O . GLU A 1 97 ? -30.469 5.786 -11.747 1.00 94.44 97 GLU A O 1
ATOM 790 N N . SER A 1 98 ? -29.796 4.870 -13.687 1.00 92.94 98 SER A N 1
ATOM 791 C CA . SER A 1 98 ? -30.704 3.724 -13.624 1.00 92.94 98 SER A CA 1
ATOM 792 C C . SER A 1 98 ? -30.415 2.832 -12.418 1.00 92.94 98 SER A C 1
ATOM 794 O O . SER A 1 98 ? -31.354 2.392 -11.759 1.00 92.94 98 SER A O 1
ATOM 796 N N . GLN A 1 99 ? -29.147 2.582 -12.085 1.00 95.31 99 GLN A N 1
ATOM 797 C CA . GLN A 1 99 ? -28.788 1.829 -10.880 1.00 95.31 99 GLN A CA 1
ATOM 798 C C . GLN A 1 99 ? -29.237 2.567 -9.620 1.00 95.31 99 GLN A C 1
ATOM 800 O O . GLN A 1 99 ? -29.879 1.984 -8.753 1.00 95.31 99 GLN A O 1
ATOM 805 N N . VAL A 1 100 ? -28.961 3.871 -9.540 1.00 96.06 100 VAL A N 1
ATOM 806 C CA . VAL A 1 100 ? -29.323 4.680 -8.371 1.00 96.06 100 VAL A CA 1
ATOM 807 C C . VAL A 1 100 ? -30.843 4.747 -8.176 1.00 96.06 100 VAL A C 1
ATOM 809 O O . VAL A 1 100 ? -31.307 4.667 -7.043 1.00 96.06 100 VAL A O 1
ATOM 812 N N . SER A 1 101 ? -31.628 4.797 -9.258 1.00 95.00 101 SER A N 1
ATOM 813 C CA . SER A 1 101 ? -33.102 4.823 -9.202 1.00 95.00 101 SER A CA 1
ATOM 814 C C . SER A 1 101 ? -33.751 3.600 -8.555 1.00 95.00 101 SER A C 1
ATOM 816 O O . SER A 1 101 ? -34.886 3.673 -8.090 1.00 95.00 101 SER A O 1
ATOM 818 N N . LYS A 1 102 ? -33.018 2.487 -8.480 1.00 96.00 102 LYS A N 1
ATOM 819 C CA . LYS A 1 102 ? -33.477 1.222 -7.898 1.00 96.00 102 LYS A CA 1
ATOM 820 C C . LYS A 1 102 ? -33.232 1.138 -6.385 1.00 96.00 102 LYS A C 1
ATOM 822 O O . LYS A 1 102 ? -33.577 0.136 -5.762 1.00 96.00 102 LYS A O 1
ATOM 827 N N . LEU A 1 103 ? -32.631 2.168 -5.785 1.00 97.94 103 LEU A N 1
ATOM 828 C CA . LEU A 1 103 ? -32.212 2.184 -4.385 1.00 97.94 103 LEU A CA 1
ATOM 829 C C . LEU A 1 103 ? -33.132 3.048 -3.527 1.00 97.94 103 LEU A C 1
ATOM 831 O O . LEU A 1 103 ? -33.685 4.046 -3.979 1.00 97.94 103 LEU A O 1
ATOM 835 N N . THR A 1 104 ? -33.227 2.707 -2.242 1.00 97.94 104 THR A N 1
ATOM 836 C CA . THR A 1 104 ? -33.689 3.664 -1.226 1.00 97.94 104 THR A CA 1
ATOM 837 C C . THR A 1 104 ? -32.515 4.363 -0.548 1.00 97.94 104 THR A C 1
ATOM 839 O O . THR A 1 104 ? -32.646 5.521 -0.158 1.00 97.94 104 THR A O 1
ATOM 842 N N . HIS A 1 105 ? -31.369 3.680 -0.422 1.00 98.50 105 HIS A N 1
ATOM 843 C CA . HIS A 1 105 ? -30.143 4.233 0.154 1.00 98.50 105 HIS A CA 1
ATOM 844 C C . HIS A 1 105 ? -28.931 3.889 -0.725 1.00 98.50 105 HIS A C 1
ATOM 846 O O . HIS A 1 105 ? -28.756 2.743 -1.139 1.00 98.50 105 HIS A O 1
ATOM 852 N N . ALA A 1 106 ? -28.068 4.869 -0.969 1.00 98.31 106 ALA A N 1
ATOM 853 C CA . ALA A 1 106 ? -26.785 4.706 -1.640 1.00 98.31 106 ALA A CA 1
ATOM 854 C C . ALA A 1 106 ? -25.657 5.032 -0.652 1.00 98.31 106 ALA A C 1
ATOM 856 O O . ALA A 1 106 ? -25.574 6.162 -0.160 1.00 98.31 106 ALA A O 1
ATOM 857 N N . ILE A 1 107 ? -24.799 4.052 -0.358 1.00 98.50 107 ILE A N 1
ATOM 858 C CA . ILE A 1 107 ? -23.685 4.201 0.587 1.00 98.50 107 ILE A CA 1
ATOM 859 C C . ILE A 1 107 ? -22.367 4.282 -0.186 1.00 98.50 107 ILE A C 1
ATOM 861 O O . ILE A 1 107 ? -21.987 3.342 -0.886 1.00 98.50 107 ILE A O 1
ATOM 865 N N . PHE A 1 108 ? -21.654 5.401 -0.045 1.00 97.69 108 PHE A N 1
ATOM 866 C CA . PHE A 1 108 ? -20.320 5.574 -0.616 1.00 97.69 108 PHE A CA 1
ATOM 867 C C . PHE A 1 108 ? -19.249 5.096 0.361 1.00 97.69 108 PHE A C 1
ATOM 869 O O . PHE A 1 108 ? -19.158 5.625 1.471 1.00 97.69 108 PHE A O 1
ATOM 876 N N . VAL A 1 109 ? -18.405 4.153 -0.060 1.00 93.75 109 VAL A N 1
ATOM 877 C CA . VAL A 1 109 ? -17.346 3.570 0.776 1.00 93.75 109 VAL A CA 1
ATOM 878 C C . VAL A 1 109 ? -15.954 3.706 0.139 1.00 93.75 109 VAL A C 1
ATOM 880 O O . VAL A 1 109 ? -15.785 3.605 -1.065 1.00 93.75 109 VAL A O 1
ATOM 883 N N . ALA A 1 110 ? -14.873 3.944 0.866 1.00 89.25 110 ALA A N 1
ATOM 884 C CA . ALA A 1 110 ? -14.796 4.299 2.273 1.00 89.25 110 ALA A CA 1
ATOM 885 C C . ALA A 1 110 ? -14.248 5.722 2.414 1.00 89.25 110 ALA A C 1
ATOM 887 O O . ALA A 1 110 ? -13.327 6.126 1.701 1.00 89.25 110 ALA A O 1
ATOM 888 N N . ILE A 1 111 ? -14.817 6.486 3.342 1.00 96.12 111 ILE A N 1
ATOM 889 C CA . ILE A 1 111 ? -14.228 7.722 3.848 1.00 96.12 111 ILE A CA 1
ATOM 890 C C . ILE A 1 111 ? -13.149 7.346 4.864 1.00 96.12 111 ILE A C 1
ATOM 892 O O . ILE A 1 111 ? -13.381 6.546 5.775 1.00 96.12 111 ILE A O 1
ATOM 896 N N . ARG A 1 112 ? -11.963 7.944 4.719 1.00 96.31 112 ARG A N 1
ATOM 897 C CA . ARG A 1 112 ? -10.815 7.670 5.581 1.00 96.31 112 ARG A CA 1
ATOM 898 C C . ARG A 1 112 ? -11.007 8.353 6.925 1.00 96.31 112 ARG A C 1
ATOM 900 O O . ARG A 1 112 ? -11.150 9.573 6.971 1.00 96.31 112 ARG A O 1
ATOM 907 N N . MET A 1 113 ? -10.904 7.592 8.007 1.00 97.19 113 MET A N 1
ATOM 908 C CA . MET A 1 113 ? -10.666 8.123 9.345 1.00 97.19 113 MET A CA 1
ATOM 909 C C . MET A 1 113 ? -9.162 8.195 9.620 1.00 97.19 113 MET A C 1
ATOM 911 O O . MET A 1 113 ? -8.411 7.255 9.338 1.00 97.19 113 MET A O 1
ATOM 915 N N . PHE A 1 114 ? -8.717 9.319 10.170 1.00 96.31 114 PHE A N 1
ATOM 916 C CA . PHE A 1 114 ? -7.356 9.523 10.653 1.00 96.31 114 PHE A CA 1
ATOM 917 C C . PHE A 1 114 ? -7.270 9.247 12.154 1.00 96.31 114 PHE A C 1
ATOM 919 O O . PHE A 1 114 ? -8.264 9.291 12.879 1.00 96.31 114 PHE A O 1
ATOM 926 N N . LYS A 1 115 ? -6.051 9.015 12.647 1.00 94.88 115 LYS A N 1
ATOM 927 C CA . LYS A 1 115 ? -5.791 8.686 14.056 1.00 94.88 115 LYS A CA 1
ATOM 928 C C . LYS A 1 115 ? -6.307 9.742 15.048 1.00 94.88 115 LYS A C 1
ATOM 930 O O . LYS A 1 115 ? -6.640 9.416 16.181 1.00 94.88 115 LYS A O 1
ATOM 935 N N . ASN A 1 116 ? -6.385 11.007 14.641 1.00 93.94 116 ASN A N 1
ATOM 936 C CA . ASN A 1 116 ? -6.904 12.100 15.469 1.00 93.94 116 ASN A CA 1
ATOM 937 C C . ASN A 1 116 ? -8.448 12.164 15.519 1.00 93.94 116 ASN A C 1
ATOM 939 O O . ASN A 1 116 ? -8.988 13.042 16.187 1.00 93.94 116 ASN A O 1
ATOM 943 N N . GLY A 1 117 ? -9.148 11.272 14.814 1.00 96.31 117 GLY A N 1
ATOM 944 C CA . GLY A 1 117 ? -10.601 11.276 14.670 1.00 96.31 117 GLY A CA 1
ATOM 945 C C . GLY A 1 117 ? -11.118 12.130 13.510 1.00 96.31 117 GLY A C 1
ATOM 946 O O . GLY A 1 117 ? -12.311 12.128 13.259 1.00 96.31 117 GLY A O 1
ATOM 947 N N . GLN A 1 118 ? -10.283 12.852 12.759 1.00 97.81 118 GLN A N 1
ATOM 948 C CA . GLN A 1 118 ? -10.764 13.552 11.561 1.00 97.81 118 GLN A CA 1
ATOM 949 C C . GLN A 1 118 ? -11.127 12.561 10.452 1.00 97.81 118 GLN A C 1
ATOM 951 O O . GLN A 1 118 ? -10.522 11.493 10.344 1.00 97.81 118 GLN A O 1
ATOM 956 N N . ILE A 1 119 ? -12.082 12.942 9.602 1.00 98.31 119 ILE A N 1
ATOM 957 C CA . ILE A 1 119 ? -12.441 12.191 8.397 1.00 98.31 119 ILE A CA 1
ATOM 958 C C . ILE A 1 119 ? -12.194 13.015 7.133 1.00 98.31 119 ILE A C 1
ATOM 960 O O . ILE A 1 119 ? -12.440 14.222 7.115 1.00 98.31 119 ILE A O 1
ATOM 964 N N . ALA A 1 120 ? -11.727 12.367 6.067 1.00 97.00 120 ALA A N 1
ATOM 965 C CA . ALA A 1 120 ? -11.635 12.971 4.739 1.00 97.00 120 ALA A CA 1
ATOM 966 C C . ALA A 1 120 ? -11.680 11.913 3.628 1.00 97.00 120 ALA A C 1
ATOM 968 O O . ALA A 1 120 ? -11.562 10.710 3.870 1.00 97.00 120 ALA A O 1
ATOM 969 N N . PHE A 1 121 ? -11.815 12.368 2.384 1.00 96.12 121 PHE A N 1
ATOM 970 C CA . PHE A 1 121 ? -11.597 11.505 1.226 1.00 96.12 121 PHE A CA 1
ATOM 971 C C . PHE A 1 121 ? -10.142 11.025 1.170 1.00 96.12 121 PHE A C 1
ATOM 973 O O . PHE A 1 121 ? -9.227 11.730 1.593 1.00 96.12 121 PHE A O 1
ATOM 980 N N . HIS A 1 122 ? -9.922 9.834 0.609 1.00 90.31 122 HIS A N 1
ATOM 981 C CA . HIS A 1 122 ? -8.572 9.301 0.408 1.00 90.31 122 HIS A CA 1
ATOM 982 C C . HIS A 1 122 ? -7.745 10.158 -0.558 1.00 90.31 122 HIS A C 1
ATOM 984 O O . HIS A 1 122 ? -6.547 10.330 -0.353 1.00 90.31 122 HIS A O 1
ATOM 990 N N . ASN A 1 123 ? -8.387 10.666 -1.609 1.00 91.75 123 ASN A N 1
ATOM 991 C CA . ASN A 1 123 ? -7.809 11.509 -2.649 1.00 91.75 123 ASN A CA 1
ATOM 992 C C . ASN A 1 123 ? -8.942 12.188 -3.453 1.00 91.75 123 ASN A C 1
ATOM 994 O O . ASN A 1 123 ? -10.129 12.047 -3.134 1.00 91.75 123 ASN A O 1
ATOM 998 N N . THR A 1 124 ? -8.576 12.913 -4.509 1.00 91.19 124 THR A N 1
ATOM 999 C CA . THR A 1 124 ? -9.518 13.614 -5.391 1.00 91.19 124 THR A CA 1
ATOM 1000 C C . THR A 1 124 ? -10.432 12.669 -6.176 1.00 91.19 124 THR A C 1
ATOM 1002 O O . THR A 1 124 ? -11.599 12.999 -6.382 1.00 91.19 124 THR A O 1
ATOM 1005 N N . GLU A 1 125 ? -9.972 11.472 -6.543 1.00 91.25 125 GLU A N 1
ATOM 1006 C CA . GLU A 1 125 ? -10.784 10.471 -7.248 1.00 91.25 125 GLU A CA 1
ATOM 1007 C C . GLU A 1 125 ? -11.972 10.007 -6.394 1.00 91.25 125 GLU A C 1
ATOM 1009 O O . GLU A 1 125 ? -13.114 10.024 -6.857 1.00 91.25 125 GLU A O 1
ATOM 1014 N N . TYR A 1 126 ? -11.737 9.698 -5.114 1.00 94.38 126 TYR A N 1
ATOM 1015 C CA . TYR A 1 126 ? -12.803 9.324 -4.177 1.00 94.38 126 TYR A CA 1
ATOM 1016 C C . TYR A 1 126 ? -13.826 10.453 -4.032 1.00 94.38 126 TYR A C 1
ATOM 1018 O O . TYR A 1 126 ? -15.030 10.200 -4.071 1.00 94.38 126 TYR A O 1
ATOM 1026 N N . SER A 1 127 ? -13.362 11.704 -3.910 1.00 95.38 127 SER A N 1
ATOM 1027 C CA . SER A 1 127 ? -14.278 12.849 -3.850 1.00 95.38 127 SER A CA 1
ATOM 1028 C C . SER A 1 127 ? -15.092 13.014 -5.136 1.00 95.38 127 SER A C 1
ATOM 1030 O O . SER A 1 127 ? -16.296 13.244 -5.058 1.00 95.38 127 SER A O 1
ATOM 1032 N N . GLY A 1 128 ? -14.478 12.829 -6.310 1.00 94.31 128 GLY A N 1
ATOM 1033 C CA . GLY A 1 128 ? -15.159 12.936 -7.600 1.00 94.31 128 GLY A CA 1
ATOM 1034 C C . GLY A 1 128 ? -16.253 11.883 -7.759 1.00 94.31 128 GLY A C 1
ATOM 1035 O O . GLY A 1 128 ? -17.382 12.214 -8.112 1.00 94.31 128 GLY A O 1
ATOM 1036 N N . ARG A 1 129 ? -15.957 10.627 -7.407 1.00 95.19 129 ARG A N 1
ATOM 1037 C CA . ARG A 1 129 ? -16.923 9.517 -7.461 1.00 95.19 129 ARG A CA 1
ATOM 1038 C C . ARG A 1 129 ? -18.086 9.709 -6.490 1.00 95.19 129 ARG A C 1
ATOM 1040 O O . ARG A 1 129 ? -19.233 9.461 -6.855 1.00 95.19 129 ARG A O 1
ATOM 1047 N N . PHE A 1 130 ? -17.809 10.175 -5.273 1.00 97.00 130 PHE A N 1
ATOM 1048 C CA . PHE A 1 130 ? -18.852 10.509 -4.306 1.00 97.00 130 PHE A CA 1
ATOM 1049 C C . PHE A 1 130 ? -19.770 11.627 -4.819 1.00 97.00 130 PHE A C 1
ATOM 1051 O O . PHE A 1 130 ? -20.994 11.500 -4.751 1.00 97.00 130 PHE A O 1
ATOM 1058 N N . LEU A 1 131 ? -19.192 12.711 -5.348 1.00 96.50 131 LEU A N 1
ATOM 1059 C CA . LEU A 1 131 ? -19.959 13.840 -5.877 1.00 96.50 131 LEU A CA 1
ATOM 1060 C C . LEU A 1 131 ? -20.813 13.433 -7.083 1.00 96.50 131 LEU A C 1
ATOM 1062 O O . LEU A 1 131 ? -21.963 13.857 -7.172 1.00 96.50 131 LEU A O 1
ATOM 1066 N N . ASP A 1 132 ? -20.290 12.573 -7.958 1.00 95.75 132 ASP A N 1
ATOM 1067 C CA . ASP A 1 132 ? -21.023 11.997 -9.088 1.00 95.75 132 ASP A CA 1
ATOM 1068 C C . ASP A 1 132 ? -22.218 11.139 -8.631 1.00 95.75 132 ASP A C 1
ATOM 1070 O O . ASP A 1 132 ? -23.349 11.382 -9.055 1.00 95.75 132 ASP A O 1
ATOM 1074 N N . MET A 1 133 ? -22.014 10.205 -7.691 1.00 97.00 133 MET A N 1
ATOM 1075 C CA . MET A 1 133 ? -23.106 9.409 -7.109 1.00 97.00 133 MET A CA 1
ATOM 1076 C C . MET A 1 133 ? -24.169 10.300 -6.459 1.00 97.00 133 MET A C 1
ATOM 1078 O O . MET A 1 133 ? -25.366 10.112 -6.684 1.00 97.00 133 MET A O 1
ATOM 1082 N N . LYS A 1 134 ? -23.741 11.289 -5.667 1.00 97.38 134 LYS A N 1
ATOM 1083 C CA . LYS A 1 134 ? -24.645 12.241 -5.019 1.00 97.38 134 LYS A CA 1
ATOM 1084 C C . LYS A 1 134 ? -25.444 13.030 -6.059 1.00 97.38 134 LYS A C 1
ATOM 1086 O O . LYS A 1 134 ? -26.653 13.177 -5.892 1.00 97.38 134 LYS A O 1
ATOM 1091 N N . LYS A 1 135 ? -24.800 13.525 -7.124 1.00 96.75 135 LYS A N 1
ATOM 1092 C CA . LYS A 1 135 ? -25.471 14.239 -8.222 1.00 96.75 135 LYS A CA 1
ATOM 1093 C C . LYS A 1 135 ? -26.555 13.356 -8.839 1.00 96.75 135 LYS A C 1
ATOM 1095 O O . LYS A 1 135 ? -27.706 13.775 -8.889 1.00 96.75 135 LYS A O 1
ATOM 1100 N N . LYS A 1 136 ? -26.218 12.118 -9.210 1.00 96.12 136 LYS A N 1
ATOM 1101 C CA . LYS A 1 136 ? -27.157 11.150 -9.803 1.00 96.12 136 LYS A CA 1
ATOM 1102 C C . LYS A 1 136 ? -28.338 10.843 -8.885 1.00 96.12 136 LYS A C 1
ATOM 1104 O O . LYS A 1 136 ? -29.474 10.898 -9.336 1.00 96.12 136 LYS A O 1
ATOM 1109 N N . ALA A 1 137 ? -28.097 10.608 -7.594 1.00 96.62 137 ALA A N 1
ATOM 1110 C CA . ALA A 1 137 ? -29.174 10.383 -6.627 1.00 96.62 137 ALA A CA 1
ATOM 1111 C C . ALA A 1 137 ? -30.152 11.561 -6.583 1.00 96.62 137 ALA A C 1
ATOM 1113 O O . ALA A 1 137 ? -31.357 11.369 -6.709 1.00 96.62 137 ALA A O 1
ATOM 1114 N N . ARG A 1 138 ? -29.637 12.793 -6.490 1.00 94.81 138 ARG A N 1
ATOM 1115 C CA . ARG A 1 138 ? -30.476 13.999 -6.431 1.00 94.81 138 ARG A CA 1
ATOM 1116 C C . ARG A 1 138 ? -31.208 14.302 -7.740 1.00 94.81 138 ARG A C 1
ATOM 1118 O O . ARG A 1 138 ? -32.303 14.852 -7.666 1.00 94.81 138 ARG A O 1
ATOM 1125 N N . LEU A 1 139 ? -30.626 13.953 -8.889 1.00 93.88 139 LEU A N 1
ATOM 1126 C CA . LEU A 1 139 ? -31.265 14.077 -10.205 1.00 93.88 139 LEU A CA 1
ATOM 1127 C C . LEU A 1 139 ? -32.423 13.090 -10.374 1.00 93.88 139 LEU A C 1
ATOM 1129 O O . LEU A 1 139 ? -33.468 13.448 -10.903 1.00 93.88 139 LEU A O 1
ATOM 1133 N N . VAL A 1 140 ? -32.234 11.851 -9.922 1.00 94.38 140 VAL A N 1
ATOM 1134 C CA . VAL A 1 140 ? -33.208 10.772 -10.098 1.00 94.38 140 VAL A CA 1
ATOM 1135 C C . VAL A 1 140 ? -34.383 10.914 -9.136 1.00 94.38 140 VAL A C 1
ATOM 1137 O O . VAL A 1 140 ? -35.537 10.894 -9.566 1.00 94.38 140 VAL A O 1
ATOM 1140 N N . ASN A 1 141 ? -34.102 11.033 -7.837 1.00 94.56 141 ASN A N 1
ATOM 1141 C CA . ASN A 1 141 ? -35.107 11.259 -6.807 1.00 94.56 141 ASN A CA 1
ATOM 1142 C C . ASN A 1 141 ? -34.442 11.771 -5.515 1.00 94.56 141 ASN A C 1
ATOM 1144 O O . ASN A 1 141 ? -33.589 11.107 -4.925 1.00 94.56 141 ASN A O 1
ATOM 1148 N N . LYS A 1 142 ? -34.870 12.946 -5.038 1.00 92.62 142 LYS A N 1
ATOM 1149 C CA . LYS A 1 142 ? -34.323 13.589 -3.831 1.00 92.62 142 LYS A CA 1
ATOM 1150 C C . LYS A 1 142 ? -34.522 12.765 -2.552 1.00 92.62 142 LYS A C 1
ATOM 1152 O O . LYS A 1 142 ? -33.730 12.942 -1.630 1.00 92.62 142 LYS A O 1
ATOM 1157 N N . ASP A 1 143 ? -35.490 11.850 -2.529 1.00 94.00 143 ASP A N 1
ATOM 1158 C CA . ASP A 1 143 ? -35.789 10.992 -1.378 1.00 94.00 143 ASP A CA 1
ATOM 1159 C C . ASP A 1 143 ? -34.803 9.821 -1.219 1.00 94.00 143 ASP A C 1
ATOM 1161 O O . ASP A 1 143 ? -34.765 9.191 -0.159 1.00 94.00 143 ASP A O 1
ATOM 1165 N N . ILE A 1 144 ? -33.974 9.537 -2.234 1.00 97.31 144 ILE A N 1
ATOM 1166 C CA . ILE A 1 144 ? -32.899 8.540 -2.133 1.00 97.31 144 ILE A CA 1
ATOM 1167 C C . ILE A 1 144 ? -31.865 9.035 -1.124 1.00 97.31 144 ILE A C 1
ATOM 1169 O O . ILE A 1 144 ? -31.265 10.099 -1.295 1.00 97.31 144 ILE A O 1
ATOM 1173 N N . LYS A 1 145 ? -31.610 8.248 -0.081 1.00 98.12 145 LYS A N 1
ATOM 1174 C CA . LYS A 1 145 ? -30.692 8.639 0.990 1.00 98.12 145 LYS A CA 1
ATOM 1175 C C . LYS A 1 145 ? -29.245 8.363 0.587 1.00 98.12 145 LYS A C 1
ATOM 1177 O O . LYS A 1 145 ? -28.875 7.233 0.289 1.00 98.12 145 LYS A O 1
ATOM 1182 N N . VAL A 1 146 ? -28.417 9.399 0.579 1.00 98.50 146 VAL A N 1
ATOM 1183 C CA . VAL A 1 146 ? -26.981 9.343 0.305 1.00 98.50 146 VAL A CA 1
ATOM 1184 C C . VAL A 1 146 ? -26.243 9.302 1.635 1.00 98.50 146 VAL A C 1
ATOM 1186 O O . VAL A 1 146 ? -26.350 10.224 2.442 1.00 98.50 146 VAL A O 1
ATOM 1189 N N . ILE A 1 147 ? -25.480 8.238 1.854 1.00 98.69 147 ILE A N 1
ATOM 1190 C CA . ILE A 1 147 ? -24.763 7.970 3.102 1.00 98.69 147 ILE A CA 1
ATOM 1191 C C . ILE A 1 147 ? -23.278 7.780 2.789 1.00 98.69 147 ILE A C 1
ATOM 1193 O O . ILE A 1 147 ? -22.912 7.266 1.732 1.00 98.69 147 ILE A O 1
ATOM 1197 N N . ILE A 1 148 ? -22.409 8.192 3.708 1.00 98.38 148 ILE A N 1
ATOM 1198 C CA . ILE A 1 148 ? -20.982 7.848 3.658 1.00 98.38 148 ILE A CA 1
ATOM 1199 C C . ILE A 1 148 ? -20.653 6.723 4.632 1.00 98.38 148 ILE A C 1
ATOM 1201 O O . ILE A 1 148 ? -21.041 6.793 5.791 1.00 98.38 148 ILE A O 1
ATOM 1205 N N . GLY A 1 149 ? -19.888 5.725 4.201 1.00 97.88 149 GLY A N 1
ATOM 1206 C CA . GLY A 1 149 ? -19.281 4.751 5.104 1.00 97.88 149 GLY A CA 1
ATOM 1207 C C . GLY A 1 149 ? -17.900 5.217 5.550 1.00 97.88 149 GLY A C 1
ATOM 1208 O O . GLY A 1 149 ? -17.019 5.440 4.718 1.00 97.88 149 GLY A O 1
ATOM 1209 N N . VAL A 1 150 ? -17.706 5.386 6.854 1.00 97.81 150 VAL A N 1
ATOM 1210 C CA . VAL A 1 150 ? -16.413 5.716 7.465 1.00 97.81 150 VAL A CA 1
ATOM 1211 C C . VAL A 1 150 ? -15.753 4.419 7.917 1.00 97.81 150 VAL A C 1
ATOM 1213 O O . VAL A 1 150 ? -16.364 3.667 8.673 1.00 97.81 150 VAL A O 1
ATOM 1216 N N . GLY A 1 151 ? -14.507 4.176 7.497 1.00 93.31 151 GLY A N 1
ATOM 1217 C CA . GLY A 1 151 ? -13.740 2.997 7.913 1.00 93.31 151 GLY A CA 1
ATOM 1218 C C . GLY A 1 151 ? -13.474 1.980 6.799 1.00 93.31 151 GLY A C 1
ATOM 1219 O O . GLY A 1 151 ? -12.798 2.281 5.816 1.00 93.31 151 GLY A O 1
ATOM 1220 N N . GLY A 1 152 ? -13.905 0.740 7.011 1.00 90.44 152 GLY A N 1
ATOM 1221 C CA . GLY A 1 152 ? -13.647 -0.419 6.160 1.00 90.44 152 GLY A CA 1
ATOM 1222 C C . GLY A 1 152 ? -12.372 -1.181 6.513 1.00 90.44 152 GLY A C 1
ATOM 1223 O O . GLY A 1 152 ? -11.544 -0.754 7.330 1.00 90.44 152 GLY A O 1
ATOM 1224 N N . LYS A 1 153 ? -12.180 -2.334 5.863 1.00 84.44 153 LYS A N 1
ATOM 1225 C CA . LYS A 1 153 ? -11.095 -3.300 6.142 1.00 84.44 153 LYS A CA 1
ATOM 1226 C C . LYS A 1 153 ? -9.684 -2.696 6.155 1.00 84.44 153 LYS A C 1
ATOM 1228 O O . LYS A 1 153 ? -8.828 -3.162 6.900 1.00 84.44 153 LYS A O 1
ATOM 1233 N N . GLY A 1 154 ? -9.429 -1.661 5.349 1.00 85.19 154 GLY A N 1
ATOM 1234 C CA . GLY A 1 154 ? -8.132 -0.970 5.269 1.00 85.19 154 GLY A CA 1
ATOM 1235 C C . GLY A 1 154 ? -7.935 0.199 6.249 1.00 85.19 154 GLY A C 1
ATOM 1236 O O . GLY A 1 154 ? -6.841 0.764 6.311 1.00 85.19 154 GLY A O 1
ATOM 1237 N N . ASN A 1 155 ? -8.978 0.591 6.987 1.00 93.44 155 ASN A N 1
ATOM 1238 C CA . ASN A 1 155 ? -8.971 1.758 7.877 1.00 93.44 155 ASN A CA 1
ATOM 1239 C C . ASN A 1 155 ? -9.435 1.440 9.314 1.00 93.44 155 ASN A C 1
ATOM 1241 O O . ASN A 1 155 ? -9.252 2.255 10.220 1.00 93.44 155 ASN A O 1
ATOM 1245 N N . SER A 1 156 ? -9.952 0.228 9.546 1.00 91.31 156 SER A N 1
ATOM 1246 C CA . SER A 1 156 ? -10.517 -0.204 10.829 1.00 91.31 156 SER A CA 1
ATOM 1247 C C . SER A 1 156 ? -9.542 -0.177 12.015 1.00 91.31 156 SER A C 1
ATOM 1249 O O . SER A 1 156 ? -9.964 -0.142 13.168 1.00 91.31 156 SER A O 1
ATOM 1251 N N . GLN A 1 157 ? -8.231 -0.129 11.761 1.00 90.38 157 GLN A N 1
ATOM 1252 C CA . GLN A 1 157 ? -7.191 -0.017 12.788 1.00 90.38 157 GLN A CA 1
ATOM 1253 C C . GLN A 1 157 ? -7.318 1.229 13.678 1.00 90.38 157 GLN A C 1
ATOM 1255 O O . GLN A 1 157 ? -6.749 1.245 14.769 1.00 90.38 157 GLN A O 1
ATOM 1260 N N . PHE A 1 158 ? -8.023 2.269 13.223 1.00 93.38 158 PHE A N 1
ATOM 1261 C CA . PHE A 1 158 ? -8.157 3.520 13.966 1.00 93.38 158 PHE A CA 1
ATOM 1262 C C . PHE A 1 158 ? -9.363 3.549 14.915 1.00 93.38 158 PHE A C 1
ATOM 1264 O O . PHE A 1 158 ? -9.376 4.395 15.802 1.00 93.38 158 PHE A O 1
ATOM 1271 N N . PHE A 1 159 ? -10.348 2.650 14.785 1.00 92.94 159 PHE A N 1
ATOM 1272 C CA . PHE A 1 159 ? -11.566 2.707 15.606 1.00 92.94 159 PHE A CA 1
ATOM 1273 C C . PHE A 1 159 ? -11.290 2.544 17.097 1.00 92.94 159 PHE A C 1
ATOM 1275 O O . PHE A 1 159 ? -11.593 3.458 17.855 1.00 92.94 159 PHE A O 1
ATOM 1282 N N . SER A 1 160 ? -10.655 1.443 17.510 1.00 91.00 160 SER A N 1
ATOM 1283 C CA . SER A 1 160 ? -10.347 1.183 18.927 1.00 91.00 160 SER A CA 1
ATOM 1284 C C . SER A 1 160 ? -9.624 2.363 19.612 1.00 91.00 160 SER A C 1
ATOM 1286 O O . SER A 1 160 ? -10.156 2.894 20.592 1.00 91.00 160 SER A O 1
ATOM 1288 N N . PRO A 1 161 ? -8.486 2.886 19.095 1.00 91.25 161 PRO A N 1
ATOM 1289 C CA . PRO A 1 161 ? -7.804 4.006 19.749 1.00 91.25 161 PRO A CA 1
ATOM 1290 C C . PRO A 1 161 ? -8.582 5.332 19.695 1.00 91.25 161 PRO A C 1
ATOM 1292 O O . PRO A 1 161 ? -8.441 6.146 20.605 1.00 91.25 161 PRO A O 1
ATOM 1295 N N . VAL A 1 162 ? -9.393 5.580 18.660 1.00 94.62 162 VAL A N 1
ATOM 1296 C CA . VAL A 1 162 ? -10.207 6.807 18.568 1.00 94.62 162 VAL A CA 1
ATOM 1297 C C . VAL A 1 162 ? -11.417 6.739 19.499 1.00 94.62 162 VAL A C 1
ATOM 1299 O O . VAL A 1 162 ? -11.739 7.733 20.141 1.00 94.62 162 VAL A O 1
ATOM 1302 N N . PHE A 1 163 ? -12.075 5.584 19.604 1.00 92.56 163 PHE A N 1
ATOM 1303 C CA . PHE A 1 163 ? -13.252 5.393 20.452 1.00 92.56 163 PHE A CA 1
ATOM 1304 C C . PHE A 1 163 ? -12.884 5.355 21.936 1.00 92.56 163 PHE A C 1
ATOM 1306 O O . PHE A 1 163 ? -13.651 5.857 22.759 1.00 92.56 163 PHE A O 1
ATOM 1313 N N . ALA A 1 164 ? -11.712 4.822 22.291 1.00 88.75 164 ALA A N 1
ATOM 1314 C CA . ALA A 1 164 ? -11.229 4.808 23.671 1.00 88.75 164 ALA A CA 1
ATOM 1315 C C . ALA A 1 164 ? -10.897 6.216 24.211 1.00 88.75 164 ALA A C 1
ATOM 1317 O O . ALA A 1 164 ? -11.105 6.488 25.393 1.00 88.75 164 ALA A O 1
ATOM 1318 N N . ASP A 1 165 ? -10.436 7.130 23.356 1.00 92.12 165 ASP A N 1
ATOM 1319 C CA . ASP A 1 165 ? -10.019 8.486 23.727 1.00 92.12 165 ASP A CA 1
ATOM 1320 C C . ASP A 1 165 ? -11.177 9.485 23.574 1.00 92.12 165 ASP A C 1
ATOM 1322 O O . ASP A 1 165 ? -11.621 9.797 22.470 1.00 92.12 165 ASP A O 1
ATOM 1326 N N . GLY A 1 166 ? -11.655 10.048 24.688 1.00 92.44 166 GLY A N 1
ATOM 1327 C CA . GLY A 1 166 ? -12.792 10.976 24.678 1.00 92.44 166 GLY A CA 1
ATOM 1328 C C . GLY A 1 166 ? -12.588 12.245 23.839 1.00 92.44 166 GLY A C 1
ATOM 1329 O O . GLY A 1 166 ? -13.564 12.813 23.350 1.00 92.44 166 GLY A O 1
ATOM 1330 N N . LYS A 1 167 ? -11.348 12.704 23.630 1.00 94.94 167 LYS A N 1
ATOM 1331 C CA . LYS A 1 167 ? -11.054 13.877 22.793 1.00 94.94 167 LYS A CA 1
ATOM 1332 C C . LYS A 1 167 ? -11.054 13.507 21.311 1.00 94.94 167 LYS A C 1
ATOM 1334 O O . LYS A 1 167 ? -11.648 14.234 20.509 1.00 94.94 167 LYS A O 1
ATOM 1339 N N . LYS A 1 168 ? -10.424 12.387 20.938 1.00 96.81 168 LYS A N 1
ATOM 1340 C CA . LYS A 1 168 ? -10.440 11.881 19.551 1.00 96.81 168 LYS A CA 1
ATOM 1341 C C . LYS A 1 168 ? -11.855 11.478 19.141 1.00 96.81 168 LYS A C 1
ATOM 1343 O O . LYS A 1 168 ? -12.298 11.860 18.063 1.00 96.81 168 LYS A O 1
ATOM 1348 N N . ARG A 1 169 ? -12.608 10.832 20.035 1.00 95.31 169 ARG A N 1
ATOM 1349 C CA . ARG A 1 169 ? -14.020 10.489 19.833 1.00 95.31 169 ARG A CA 1
ATOM 1350 C C . ARG A 1 169 ? -14.885 11.724 19.577 1.00 95.31 169 ARG A C 1
ATOM 1352 O O . ARG A 1 169 ? -15.581 11.767 18.570 1.00 95.31 169 ARG A O 1
ATOM 1359 N N . LYS A 1 170 ? -14.758 12.782 20.389 1.00 97.00 170 LYS A N 1
ATOM 1360 C CA . LYS A 1 170 ? -15.427 14.075 20.129 1.00 97.00 170 LYS A CA 1
ATOM 1361 C C . LYS A 1 170 ? -14.996 14.714 18.808 1.00 97.00 170 LYS A C 1
ATOM 1363 O O . LYS A 1 170 ? -15.824 15.292 18.108 1.00 97.00 170 LYS A O 1
ATOM 1368 N N . THR A 1 171 ? -13.714 14.607 18.457 1.00 98.31 171 THR A N 1
ATOM 1369 C CA . THR A 1 171 ? -13.197 15.103 17.171 1.00 98.31 171 THR A CA 1
ATOM 1370 C C . THR A 1 171 ? -13.843 14.360 16.007 1.00 98.31 171 THR A C 1
ATOM 1372 O O . THR A 1 171 ? -14.269 15.001 15.051 1.00 98.31 171 THR A O 1
ATOM 1375 N N . LEU A 1 172 ? -14.001 13.041 16.119 1.00 98.50 172 LEU A N 1
ATOM 1376 C CA . LEU A 1 172 ? -14.697 12.216 15.138 1.00 98.50 172 LEU A CA 1
ATOM 1377 C C . LEU A 1 172 ? -16.174 12.557 15.024 1.00 98.50 172 LEU A C 1
ATOM 1379 O O . LEU A 1 172 ? -16.644 12.812 13.918 1.00 98.50 172 LEU A O 1
ATOM 1383 N N . VAL A 1 173 ? -16.880 12.643 16.152 1.00 98.69 173 VAL A N 1
ATOM 1384 C CA . VAL A 1 173 ? -18.283 13.072 16.196 1.00 98.69 173 VAL A CA 1
ATOM 1385 C C . VAL A 1 173 ? -18.458 14.407 15.467 1.00 98.69 173 VAL A C 1
ATOM 1387 O O . VAL A 1 173 ? -19.313 14.524 14.588 1.00 98.69 173 VAL A O 1
ATOM 1390 N N . LYS A 1 174 ? -17.591 15.389 15.748 1.00 98.38 174 LYS A N 1
ATOM 1391 C CA . LYS A 1 174 ? -17.642 16.702 15.096 1.00 98.38 174 LYS A CA 1
ATOM 1392 C C . LYS A 1 174 ? -17.253 16.655 13.621 1.00 98.38 174 LYS A C 1
ATOM 1394 O O . LYS A 1 174 ? -17.844 17.354 12.803 1.00 98.38 174 LYS A O 1
ATOM 1399 N N . SER A 1 175 ? -16.249 15.858 13.266 1.00 98.50 175 SER A N 1
ATOM 1400 C CA . SER A 1 175 ? -15.796 15.732 11.882 1.00 98.50 175 SER A CA 1
ATOM 1401 C C . SER A 1 175 ? -16.879 15.101 11.012 1.00 98.50 175 SER A C 1
ATOM 1403 O O . SER A 1 175 ? -17.114 15.584 9.908 1.00 98.50 175 SER A O 1
ATOM 1405 N N . ILE A 1 176 ? -17.567 14.074 11.518 1.00 98.69 176 ILE A N 1
ATOM 1406 C CA . ILE A 1 176 ? -18.715 13.450 10.856 1.00 98.69 176 ILE A CA 1
ATOM 1407 C C . ILE A 1 176 ? -19.858 14.454 10.728 1.00 98.69 176 ILE A C 1
ATOM 1409 O O . ILE A 1 176 ? -20.311 14.695 9.612 1.00 98.69 176 ILE A O 1
ATOM 1413 N N . SER A 1 177 ? -20.290 15.090 11.823 1.00 98.06 177 SER A N 1
ATOM 1414 C CA . SER A 1 177 ? -21.426 16.022 11.784 1.00 98.06 177 SER A CA 1
ATOM 1415 C C . SER A 1 177 ? -21.187 17.191 10.819 1.00 98.06 177 SER A C 1
ATOM 1417 O O . SER A 1 177 ? -22.050 17.516 9.999 1.00 98.06 177 SER A O 1
ATOM 1419 N N . ASN A 1 178 ? -19.975 17.756 10.822 1.00 97.75 178 ASN A N 1
ATOM 1420 C CA . ASN A 1 178 ? -19.570 18.791 9.874 1.00 97.75 178 ASN A CA 1
ATOM 1421 C C . ASN A 1 178 ? -19.564 18.285 8.430 1.00 97.75 178 ASN A C 1
ATOM 1423 O O . ASN A 1 178 ? -19.991 19.015 7.534 1.00 97.75 178 ASN A O 1
ATOM 1427 N N . PHE A 1 179 ? -19.083 17.064 8.187 1.00 98.06 179 PHE A N 1
ATOM 1428 C CA . PHE A 1 179 ? -19.053 16.487 6.849 1.00 98.06 179 PHE A CA 1
ATOM 1429 C C . PHE A 1 179 ? -20.471 16.291 6.306 1.00 98.06 179 PHE A C 1
ATOM 1431 O O . PHE A 1 179 ? -20.747 16.742 5.196 1.00 98.06 179 PHE A O 1
ATOM 1438 N N . LEU A 1 180 ? -21.379 15.695 7.091 1.00 97.94 180 LEU A N 1
ATOM 1439 C CA . LEU A 1 180 ? -22.772 15.467 6.685 1.00 97.94 180 LEU A CA 1
ATOM 1440 C C . LEU A 1 180 ? -23.467 16.780 6.311 1.00 97.94 180 LEU A C 1
ATOM 1442 O O . LEU A 1 180 ? -24.052 16.899 5.233 1.00 97.94 180 LEU A O 1
ATOM 1446 N N . PHE A 1 181 ? -23.320 17.795 7.163 1.00 95.06 181 PHE A N 1
ATOM 1447 C CA . PHE A 1 181 ? -23.898 19.115 6.937 1.00 95.06 181 PHE A CA 1
ATOM 1448 C C . PHE A 1 181 ? -23.297 19.822 5.718 1.00 95.06 181 PHE A C 1
ATOM 1450 O O . PHE A 1 181 ? -24.028 20.308 4.856 1.00 95.06 181 PHE A O 1
ATOM 1457 N N . THR A 1 182 ? -21.965 19.848 5.609 1.00 94.38 182 THR A N 1
ATOM 1458 C CA . THR A 1 182 ? -21.261 20.534 4.511 1.00 94.38 182 THR A CA 1
ATOM 1459 C C . THR A 1 182 ? -21.554 19.872 3.171 1.00 94.38 182 THR A C 1
ATOM 1461 O O . THR A 1 182 ? -21.807 20.552 2.177 1.00 94.38 182 THR A O 1
ATOM 1464 N N . GLN A 1 183 ? -21.565 18.539 3.142 1.00 95.69 183 GLN A N 1
ATOM 1465 C CA . GLN A 1 183 ? -21.849 17.779 1.934 1.00 95.69 183 GLN A CA 1
ATOM 1466 C C . GLN A 1 183 ? -23.348 17.649 1.650 1.00 95.69 183 GLN A C 1
ATOM 1468 O O . GLN A 1 183 ? -23.684 17.173 0.570 1.00 95.69 183 GLN A O 1
ATOM 1473 N N . LYS A 1 184 ? -24.250 18.105 2.531 1.00 95.12 184 LYS A N 1
ATOM 1474 C CA . LYS A 1 184 ? -25.715 18.012 2.359 1.00 95.12 184 LYS A CA 1
ATOM 1475 C C . LYS A 1 184 ? -26.170 16.585 2.013 1.00 95.12 184 LYS A C 1
ATOM 1477 O O . LYS A 1 184 ? -26.838 16.357 0.998 1.00 95.12 184 LYS A O 1
ATOM 1482 N N . ILE A 1 185 ? -25.722 15.630 2.819 1.00 97.12 185 ILE A N 1
ATOM 1483 C CA . ILE A 1 185 ? -26.043 14.202 2.694 1.00 97.12 185 ILE A CA 1
ATOM 1484 C C . ILE A 1 185 ? -26.778 13.703 3.935 1.00 97.12 185 ILE A C 1
ATOM 1486 O O . ILE A 1 185 ? -26.806 14.384 4.956 1.00 97.12 185 ILE A O 1
ATOM 1490 N N . ASP A 1 186 ? -27.380 12.524 3.832 1.00 98.31 186 ASP A N 1
ATOM 1491 C CA . ASP A 1 186 ? -28.451 12.092 4.729 1.00 98.31 186 ASP A CA 1
ATOM 1492 C C . ASP A 1 186 ? -27.952 11.306 5.941 1.00 98.31 186 ASP A C 1
ATOM 1494 O O . ASP A 1 186 ? -28.682 11.166 6.917 1.00 98.31 186 ASP A O 1
ATOM 1498 N N . GLY A 1 187 ? -26.720 10.791 5.924 1.00 98.31 187 GLY A N 1
ATOM 1499 C CA . GLY A 1 187 ? -26.226 10.022 7.059 1.00 98.31 187 GLY A CA 1
ATOM 1500 C C . GLY A 1 187 ? -24.831 9.440 6.919 1.00 98.31 187 GLY A C 1
ATOM 1501 O O . GLY A 1 187 ? -24.114 9.667 5.940 1.00 98.31 187 GLY A O 1
ATOM 1502 N N . VAL A 1 188 ? -24.468 8.658 7.931 1.00 98.75 188 VAL A N 1
ATOM 1503 C CA . VAL A 1 188 ? -23.182 7.971 8.052 1.00 98.75 188 VAL A CA 1
ATOM 1504 C C . VAL A 1 188 ? -23.381 6.496 8.396 1.00 98.75 188 VAL A C 1
ATOM 1506 O O . VAL A 1 188 ? -24.256 6.133 9.182 1.00 98.75 188 VAL A O 1
ATOM 1509 N N . GLU A 1 189 ? -22.549 5.646 7.813 1.00 98.62 189 GLU A N 1
ATOM 1510 C CA . GLU A 1 189 ? -22.345 4.272 8.239 1.00 98.62 189 GLU A CA 1
ATOM 1511 C C . GLU A 1 189 ? -20.985 4.131 8.919 1.00 98.62 189 GLU A C 1
ATOM 1513 O O . GLU A 1 189 ? -19.971 4.643 8.437 1.00 98.62 189 GLU A O 1
ATOM 1518 N N . ILE A 1 190 ? -20.967 3.421 10.041 1.00 97.69 190 ILE A N 1
ATOM 1519 C CA . ILE A 1 190 ? -19.738 3.031 10.725 1.00 97.69 190 ILE A CA 1
ATOM 1520 C C . ILE A 1 190 ? -19.357 1.622 10.278 1.00 97.69 190 ILE A C 1
ATOM 1522 O O . ILE A 1 190 ? -20.020 0.647 10.633 1.00 97.69 190 ILE A O 1
ATOM 1526 N N . ASP A 1 191 ? -18.277 1.530 9.505 1.00 94.88 191 ASP A N 1
ATOM 1527 C CA . ASP A 1 191 ? -17.744 0.287 8.952 1.00 94.88 191 ASP A CA 1
ATOM 1528 C C . ASP A 1 191 ? -16.481 -0.120 9.731 1.00 94.88 191 ASP A C 1
ATOM 1530 O O . ASP A 1 191 ? -15.348 0.135 9.314 1.00 94.88 191 ASP A O 1
ATOM 1534 N N . TRP A 1 192 ? -16.669 -0.691 10.926 1.00 92.06 192 TRP A N 1
ATOM 1535 C CA . TRP A 1 192 ? -15.578 -1.254 11.724 1.00 92.06 192 TRP A CA 1
ATOM 1536 C C . TRP A 1 192 ? -15.508 -2.760 11.496 1.00 92.06 192 TRP A C 1
ATOM 1538 O O . TRP A 1 192 ? -16.287 -3.505 12.074 1.00 92.06 192 TRP A O 1
ATOM 1548 N N . THR A 1 193 ? -14.532 -3.217 10.711 1.00 87.00 193 THR A N 1
ATOM 1549 C CA . THR A 1 193 ? -14.317 -4.636 10.388 1.00 87.00 193 THR A CA 1
ATOM 1550 C C . THR A 1 193 ? -12.958 -5.129 10.909 1.00 87.00 193 THR A C 1
ATOM 1552 O O . THR A 1 193 ? -11.938 -4.975 10.233 1.00 87.00 193 THR A O 1
ATOM 1555 N N . TYR A 1 194 ? -12.832 -5.680 12.117 1.00 80.25 194 TYR A N 1
ATOM 1556 C CA . TYR A 1 194 ? -13.835 -5.854 13.179 1.00 80.25 194 TYR A CA 1
ATOM 1557 C C . TYR A 1 194 ? -13.220 -5.416 14.531 1.00 80.25 194 TYR A C 1
ATOM 1559 O O . TYR A 1 194 ? -11.986 -5.426 14.655 1.00 80.25 194 TYR A O 1
ATOM 1567 N N . PRO A 1 195 ? -14.016 -4.993 15.531 1.00 78.31 195 PRO A N 1
ATOM 1568 C CA . PRO A 1 195 ? -13.545 -4.794 16.898 1.00 78.31 195 PRO A CA 1
ATOM 1569 C C . PRO A 1 195 ? -13.010 -6.109 17.462 1.00 78.31 195 PRO A C 1
ATOM 1571 O O . PRO A 1 195 ? -13.498 -7.189 17.132 1.00 78.31 195 PRO A O 1
ATOM 1574 N N . PHE A 1 196 ? -11.991 -6.030 18.318 1.00 67.31 196 PHE A N 1
ATOM 1575 C CA . PHE A 1 196 ? -11.559 -7.211 19.058 1.00 67.31 196 PHE A CA 1
ATOM 1576 C C . PHE A 1 196 ? -12.564 -7.479 20.187 1.00 67.31 196 PHE A C 1
ATOM 1578 O O . PHE A 1 196 ? -13.152 -6.543 20.724 1.00 67.31 196 PHE A O 1
ATOM 1585 N N . ALA A 1 197 ? -12.726 -8.743 20.589 1.00 58.91 197 ALA A N 1
ATOM 1586 C CA . ALA A 1 197 ? -13.589 -9.177 21.695 1.00 58.91 197 ALA A CA 1
ATOM 1587 C C . ALA A 1 197 ? -13.102 -8.709 23.095 1.00 58.91 197 ALA A C 1
ATOM 1589 O O . ALA A 1 197 ? -13.176 -9.437 24.084 1.00 58.91 197 ALA A O 1
ATOM 1590 N N . GLU A 1 198 ? -12.535 -7.504 23.209 1.00 63.06 198 GLU A N 1
ATOM 1591 C CA . GLU A 1 198 ? -12.205 -6.877 24.485 1.00 63.06 198 GLU A CA 1
ATOM 1592 C C . GLU A 1 198 ? -13.395 -6.017 24.949 1.00 63.06 198 GLU A C 1
ATOM 1594 O O . GLU A 1 198 ? -13.925 -5.198 24.200 1.00 63.06 198 GLU A O 1
ATOM 1599 N N . ALA A 1 199 ? -13.806 -6.158 26.216 1.00 61.88 199 ALA A N 1
ATOM 1600 C CA . ALA A 1 199 ? -14.978 -5.463 26.774 1.00 61.88 199 ALA A CA 1
ATOM 1601 C C . ALA A 1 199 ? -14.936 -3.922 26.634 1.00 61.88 199 ALA A C 1
ATOM 1603 O O . ALA A 1 199 ? -15.971 -3.258 26.692 1.00 61.88 199 ALA A O 1
ATOM 1604 N N . GLN A 1 200 ? -13.744 -3.347 26.451 1.00 73.06 200 GLN A N 1
ATOM 1605 C CA . GLN A 1 200 ? -13.551 -1.915 26.239 1.00 73.06 200 GLN A CA 1
ATOM 1606 C C . GLN A 1 200 ? -14.047 -1.452 24.859 1.00 73.06 200 GLN A C 1
ATOM 1608 O O . GLN A 1 200 ? -14.753 -0.446 24.784 1.00 73.06 200 GLN A O 1
ATOM 1613 N N . ASP A 1 201 ? -13.742 -2.183 23.783 1.00 75.31 201 ASP A N 1
ATOM 1614 C CA . ASP A 1 201 ? -14.178 -1.837 22.419 1.00 75.31 201 ASP A CA 1
ATOM 1615 C C . ASP A 1 201 ? -15.710 -1.934 22.301 1.00 75.31 201 ASP A C 1
ATOM 1617 O O . ASP A 1 201 ? -16.365 -1.044 21.746 1.00 75.31 201 ASP A O 1
ATOM 1621 N N . ARG A 1 202 ? -16.297 -2.951 22.946 1.00 78.31 202 ARG A N 1
ATOM 1622 C CA . ARG A 1 202 ? -17.749 -3.164 23.007 1.00 78.31 202 ARG A CA 1
ATOM 1623 C C . ARG A 1 202 ? -18.490 -1.963 23.608 1.00 78.31 202 ARG A C 1
ATOM 1625 O O . ARG A 1 202 ? -19.408 -1.421 22.993 1.00 78.31 202 ARG A O 1
ATOM 1632 N N . ASN A 1 203 ? -18.053 -1.490 24.776 1.00 82.12 203 ASN A N 1
ATOM 1633 C CA . ASN A 1 203 ? -18.704 -0.368 25.465 1.00 82.12 203 ASN A CA 1
ATOM 1634 C C . ASN A 1 203 ? -18.437 0.989 24.789 1.00 82.12 203 ASN A C 1
ATOM 1636 O O . ASN A 1 203 ? -19.302 1.871 24.762 1.00 82.12 203 ASN A O 1
ATOM 1640 N N . THR A 1 204 ? -17.232 1.185 24.250 1.00 86.81 204 THR A N 1
ATOM 1641 C CA . THR A 1 204 ? -16.848 2.465 23.633 1.00 86.81 204 THR A CA 1
ATOM 1642 C C . THR A 1 204 ? -17.535 2.696 22.288 1.00 86.81 204 THR A C 1
ATOM 1644 O O . THR A 1 204 ? -17.834 3.843 21.965 1.00 86.81 204 THR A O 1
ATOM 1647 N N . THR A 1 205 ? -17.896 1.630 21.567 1.00 91.50 205 THR A N 1
ATOM 1648 C CA . THR A 1 205 ? -18.728 1.703 20.355 1.00 91.50 205 THR A CA 1
ATOM 1649 C C . THR A 1 205 ? -20.100 2.307 20.642 1.00 91.50 205 THR A C 1
ATOM 1651 O O . THR A 1 205 ? -20.482 3.297 20.019 1.00 91.50 205 THR A O 1
ATOM 1654 N N . VAL A 1 206 ? -20.826 1.773 21.630 1.00 93.06 206 VAL A N 1
ATOM 1655 C CA . VAL A 1 206 ? -22.144 2.303 22.028 1.00 93.06 206 VAL A CA 1
ATOM 1656 C C . VAL A 1 206 ? -22.025 3.744 22.528 1.00 93.06 206 VAL A C 1
ATOM 1658 O O . VAL A 1 206 ? -22.846 4.591 22.177 1.00 93.06 206 VAL A O 1
ATOM 1661 N N . SER A 1 207 ? -20.968 4.044 23.290 1.00 93.44 207 SER A N 1
ATOM 1662 C CA . SER A 1 207 ? -20.691 5.404 23.774 1.00 93.44 207 SER A CA 1
ATOM 1663 C C . SER A 1 207 ? -20.493 6.388 22.618 1.00 93.44 207 SER A C 1
ATOM 1665 O O . SER A 1 207 ? -21.098 7.456 22.606 1.00 93.44 207 SER A O 1
ATOM 1667 N N . PHE A 1 208 ? -19.692 6.017 21.615 1.00 96.81 208 PHE A N 1
ATOM 1668 C CA . PHE A 1 208 ? -19.485 6.830 20.420 1.00 96.81 208 PHE A CA 1
ATOM 1669 C C . PHE A 1 208 ? -20.781 7.051 19.637 1.00 96.81 208 PHE A C 1
ATOM 1671 O O . PHE A 1 208 ? -21.086 8.190 19.293 1.00 96.81 208 PHE A O 1
ATOM 1678 N N . LEU A 1 209 ? -21.553 5.993 19.376 1.00 97.81 209 LEU A N 1
ATOM 1679 C CA . LEU A 1 209 ? -22.808 6.108 18.629 1.00 97.81 209 LEU A CA 1
ATOM 1680 C C . LEU A 1 209 ? -23.823 6.997 19.358 1.00 97.81 209 LEU A C 1
ATOM 1682 O O . LEU A 1 209 ? -24.509 7.789 18.717 1.00 97.81 209 LEU A O 1
ATOM 1686 N N . SER A 1 210 ? -23.871 6.919 20.690 1.00 97.44 210 SER A N 1
ATOM 1687 C CA . SER A 1 210 ? -24.700 7.790 21.528 1.00 97.44 210 SER A CA 1
ATOM 1688 C C . SER A 1 210 ? -24.258 9.259 21.467 1.00 97.44 210 SER A C 1
ATOM 1690 O O . SER A 1 210 ? -25.082 10.157 21.263 1.00 97.44 210 SER A O 1
ATOM 1692 N N . GLU A 1 211 ? -22.950 9.525 21.557 1.00 98.19 211 GLU A N 1
ATOM 1693 C CA . GLU A 1 211 ? -22.392 10.876 21.398 1.00 98.19 211 GLU A CA 1
ATOM 1694 C C . GLU A 1 211 ? -22.667 11.440 19.994 1.00 98.19 211 GLU A C 1
ATOM 1696 O O . GLU A 1 211 ? -23.085 12.592 19.860 1.00 98.19 211 GLU A O 1
ATOM 1701 N N . LEU A 1 212 ? -22.496 10.621 18.953 1.00 98.62 212 LEU A N 1
ATOM 1702 C CA . LEU A 1 212 ? -22.785 10.993 17.572 1.00 98.62 212 LEU A CA 1
ATOM 1703 C C . LEU A 1 212 ? -24.272 11.299 17.375 1.00 98.62 212 LEU A C 1
ATOM 1705 O O . LEU A 1 212 ? -24.611 12.342 16.820 1.00 98.62 212 LEU A O 1
ATOM 1709 N N . ARG A 1 213 ? -25.166 10.434 17.870 1.00 98.38 213 ARG A N 1
ATOM 1710 C CA . ARG A 1 213 ? -26.617 10.654 17.809 1.00 98.38 213 ARG A CA 1
ATOM 1711 C C . ARG A 1 213 ? -27.012 11.962 18.485 1.00 98.38 213 ARG A C 1
ATOM 1713 O O . ARG A 1 213 ? -27.821 12.709 17.936 1.00 98.38 213 ARG A O 1
ATOM 1720 N N . THR A 1 214 ? -26.420 12.250 19.641 1.00 98.12 214 THR A N 1
ATOM 1721 C CA . THR A 1 214 ? -26.663 13.489 20.387 1.00 98.12 214 THR A CA 1
ATOM 1722 C C . THR A 1 214 ? -26.206 14.716 19.597 1.00 98.12 214 THR A C 1
ATOM 1724 O O . THR A 1 214 ? -26.984 15.652 19.427 1.00 98.12 214 THR A O 1
ATOM 1727 N N . GLU A 1 215 ? -24.987 14.711 19.051 1.00 97.81 215 GLU A N 1
ATOM 1728 C CA . GLU A 1 215 ? -24.474 15.819 18.230 1.00 97.81 215 GLU A CA 1
ATOM 1729 C C . GLU A 1 215 ? -25.337 16.059 16.983 1.00 97.81 215 GLU A C 1
ATOM 1731 O O . GLU A 1 215 ? -25.650 17.206 16.664 1.00 97.81 215 GLU A O 1
ATOM 1736 N N . LEU A 1 216 ? -25.755 14.997 16.285 1.00 98.19 216 LEU A N 1
ATOM 1737 C CA . LEU A 1 216 ? -26.599 15.128 15.095 1.00 98.19 216 LEU A CA 1
ATOM 1738 C C . LEU A 1 216 ? -27.980 15.695 15.442 1.00 98.19 216 LEU A C 1
ATOM 1740 O O . LEU A 1 216 ? -28.444 16.601 14.754 1.00 98.19 216 LEU A O 1
ATOM 1744 N N . LYS A 1 217 ? -28.592 15.267 16.554 1.00 97.44 217 LYS A N 1
ATOM 1745 C CA . LYS A 1 217 ? -29.856 15.839 17.051 1.00 97.44 217 LYS A CA 1
ATOM 1746 C C . LYS A 1 217 ? -29.731 17.320 17.409 1.00 97.44 217 LYS A C 1
ATOM 1748 O O . LYS A 1 217 ? -30.619 18.111 17.091 1.00 97.44 217 LYS A O 1
ATOM 1753 N N . LEU A 1 218 ? -28.624 17.710 18.042 1.00 96.56 218 LEU A N 1
ATOM 1754 C CA . LEU A 1 218 ? -28.341 19.115 18.334 1.00 96.56 218 LEU A CA 1
ATOM 1755 C C . LEU A 1 218 ? -28.181 19.928 17.048 1.00 96.56 218 LEU A C 1
ATOM 1757 O O . LEU A 1 218 ? -28.724 21.026 16.947 1.00 96.56 218 LEU A O 1
ATOM 1761 N N . LEU A 1 219 ? -27.476 19.386 16.055 1.00 95.44 219 LEU A N 1
ATOM 1762 C CA . LEU A 1 219 ? -27.273 20.038 14.768 1.00 95.44 219 LEU A CA 1
ATOM 1763 C C . LEU A 1 219 ? -28.583 20.194 13.980 1.00 95.44 219 LEU A C 1
ATOM 1765 O O . LEU A 1 219 ? -28.826 21.268 13.433 1.00 95.44 219 LEU A O 1
ATOM 1769 N N . GLU A 1 220 ? -29.435 19.164 13.962 1.00 96.62 220 GLU A N 1
ATOM 1770 C CA . GLU A 1 220 ? -30.783 19.197 13.372 1.00 96.62 220 GLU A CA 1
ATOM 1771 C C . GLU A 1 220 ? -31.608 20.350 13.951 1.00 96.62 220 GLU A C 1
ATOM 1773 O O . GLU A 1 220 ? -32.146 21.167 13.202 1.00 96.62 220 GLU A O 1
ATOM 1778 N N . HIS A 1 221 ? -31.640 20.464 15.283 1.00 95.44 221 HIS A N 1
ATOM 1779 C CA . HIS A 1 221 ? -32.360 21.530 15.973 1.00 95.44 221 HIS A CA 1
ATOM 1780 C C . HIS A 1 221 ? -31.758 22.915 15.695 1.00 95.44 221 HIS A C 1
ATOM 1782 O O . HIS A 1 221 ? -32.476 23.844 15.343 1.00 95.44 221 HIS A O 1
ATOM 1788 N N . GLN A 1 222 ? -30.431 23.059 15.781 1.00 94.25 222 GLN A N 1
ATOM 1789 C CA . GLN A 1 222 ? -29.740 24.334 15.537 1.00 94.25 222 GLN A CA 1
ATOM 1790 C C . GLN A 1 222 ? -29.889 24.846 14.100 1.00 94.25 222 GLN A C 1
ATOM 1792 O O . GLN A 1 222 ? -29.783 26.049 13.858 1.00 94.25 222 GLN A O 1
ATOM 1797 N N . LYS A 1 223 ? -30.063 23.941 13.133 1.00 93.25 223 LYS A N 1
ATOM 1798 C CA . LYS A 1 223 ? -30.158 24.265 11.704 1.00 93.25 223 LYS A CA 1
ATOM 1799 C C . LYS A 1 223 ? -31.583 24.176 11.157 1.00 93.25 223 LYS A C 1
ATOM 1801 O O . LYS A 1 223 ? -31.749 24.370 9.956 1.00 93.25 223 LYS A O 1
ATOM 1806 N N . ASN A 1 224 ? -32.581 23.936 12.013 1.00 92.81 224 ASN A N 1
ATOM 1807 C CA . ASN A 1 224 ? -33.987 23.754 11.639 1.00 92.81 224 ASN A CA 1
ATOM 1808 C C . ASN A 1 224 ? -34.172 22.735 10.500 1.00 92.81 224 ASN A C 1
ATOM 1810 O O . ASN A 1 224 ? -34.909 22.981 9.544 1.00 92.81 224 ASN A O 1
ATOM 1814 N N . LEU A 1 225 ? -33.470 21.601 10.580 1.00 91.12 225 LEU A N 1
ATOM 1815 C CA . LEU A 1 225 ? -33.624 20.523 9.606 1.00 91.12 225 LEU A CA 1
ATOM 1816 C C . LEU A 1 225 ? -34.931 19.771 9.872 1.00 91.12 225 LEU A C 1
ATOM 1818 O O . LEU A 1 225 ? -35.235 19.417 11.009 1.00 91.12 225 LEU A O 1
ATOM 1822 N N . THR A 1 226 ? -35.699 19.526 8.813 1.00 86.31 226 THR A N 1
ATOM 1823 C CA . THR A 1 226 ? -36.966 18.780 8.878 1.00 86.31 226 THR A CA 1
ATOM 1824 C C . THR A 1 226 ? -36.760 17.269 8.855 1.00 86.31 226 THR A C 1
ATOM 1826 O O . THR A 1 226 ? -37.614 16.527 9.330 1.00 86.31 226 THR A O 1
ATOM 1829 N N . GLU A 1 227 ? -35.635 16.813 8.305 1.00 89.12 227 GLU A N 1
ATOM 1830 C CA . GLU A 1 227 ? -35.249 15.407 8.262 1.00 89.12 227 GLU A CA 1
ATOM 1831 C C . GLU A 1 227 ? -34.091 15.138 9.222 1.00 89.12 227 GLU A C 1
ATOM 1833 O O . GLU A 1 227 ? -33.172 15.951 9.347 1.00 89.12 227 GLU A O 1
ATOM 1838 N N . SER A 1 228 ? -34.136 13.985 9.890 1.00 94.06 228 SER A N 1
ATOM 1839 C CA . SER A 1 228 ? -33.059 13.547 10.774 1.00 94.06 228 SER A CA 1
ATOM 1840 C C . SER A 1 228 ? -31.944 12.844 10.015 1.00 94.06 228 SER A C 1
ATOM 1842 O O . SER A 1 228 ? -32.203 12.069 9.095 1.00 94.06 228 SER A O 1
ATOM 1844 N N . PHE A 1 229 ? -30.707 13.064 10.456 1.00 98.38 229 PHE A N 1
ATOM 1845 C CA . PHE A 1 229 ? -29.558 12.336 9.942 1.00 98.38 229 PHE A CA 1
ATOM 1846 C C . PHE A 1 229 ? -29.624 10.862 10.349 1.00 98.38 229 PHE A C 1
ATOM 1848 O O . PHE A 1 229 ? -29.919 10.517 11.499 1.00 98.38 229 PHE A O 1
ATOM 1855 N N . LEU A 1 230 ? -29.286 9.996 9.400 1.00 98.56 230 LEU A N 1
ATOM 1856 C CA . LEU A 1 230 ? -29.239 8.556 9.584 1.00 98.56 230 LEU A CA 1
ATOM 1857 C C . LEU A 1 230 ? -27.876 8.122 10.132 1.00 98.56 230 LEU A C 1
ATOM 1859 O O . LEU A 1 230 ? -26.825 8.589 9.687 1.00 98.56 230 LEU A O 1
ATOM 1863 N N . ILE A 1 231 ? -27.899 7.179 11.068 1.00 98.75 231 ILE A N 1
ATOM 1864 C CA . ILE A 1 231 ? -26.724 6.436 11.519 1.00 98.75 231 ILE A CA 1
ATOM 1865 C C . ILE A 1 231 ? -26.988 4.964 11.249 1.00 98.75 231 ILE A C 1
ATOM 1867 O O . ILE A 1 231 ? -28.013 4.424 11.660 1.00 98.75 231 ILE A O 1
ATOM 1871 N N . SER A 1 232 ? -26.042 4.311 10.593 1.00 98.44 232 SER A N 1
ATOM 1872 C CA . SER A 1 232 ? -26.030 2.862 10.418 1.00 98.44 232 SER A CA 1
ATOM 1873 C C . SER A 1 232 ? -24.686 2.287 10.834 1.00 98.44 232 SER A C 1
ATOM 1875 O O . SER A 1 232 ? -23.711 3.016 11.047 1.00 98.44 232 SER A O 1
ATOM 1877 N N . MET A 1 233 ? -24.643 0.973 11.001 1.00 96.81 233 MET A N 1
ATOM 1878 C CA . MET A 1 233 ? -23.426 0.263 11.354 1.00 96.81 233 MET A CA 1
ATOM 1879 C C . MET A 1 233 ? -23.368 -1.060 10.601 1.00 96.81 233 MET A C 1
ATOM 1881 O O . MET A 1 233 ? -24.382 -1.756 10.517 1.00 96.81 233 MET A O 1
ATOM 1885 N N . LEU A 1 234 ? -22.188 -1.386 10.071 1.00 96.31 234 LEU A N 1
ATOM 1886 C CA . LEU A 1 234 ? -21.923 -2.664 9.420 1.00 96.31 234 LEU A CA 1
ATOM 1887 C C . LEU A 1 234 ? -21.431 -3.678 10.465 1.00 96.31 234 LEU A C 1
ATOM 1889 O O . LEU A 1 234 ? -20.460 -3.412 11.179 1.00 96.31 234 LEU A O 1
ATOM 1893 N N . THR A 1 235 ? -22.096 -4.830 10.572 1.00 94.75 235 THR A N 1
ATOM 1894 C CA . THR A 1 235 ? -21.750 -5.909 11.515 1.00 94.75 235 THR A CA 1
ATOM 1895 C C . THR A 1 235 ? -21.438 -7.227 10.791 1.00 94.75 235 THR A C 1
ATOM 1897 O O . THR A 1 235 ? -21.937 -7.464 9.683 1.00 94.75 235 THR A O 1
ATOM 1900 N N . PRO A 1 236 ? -20.579 -8.088 11.373 1.00 93.12 236 PRO A N 1
ATOM 1901 C CA . PRO A 1 236 ? -20.186 -9.358 10.770 1.00 93.12 236 PRO A CA 1
ATOM 1902 C C . PRO A 1 236 ? -21.285 -10.420 10.842 1.00 93.12 236 PRO A C 1
ATOM 1904 O O . PRO A 1 236 ? -22.213 -10.360 11.647 1.00 93.12 236 PRO A O 1
ATOM 1907 N N . GLN A 1 237 ? -21.103 -11.465 10.044 1.00 91.00 237 GLN A N 1
ATOM 1908 C CA . GLN A 1 237 ? -21.695 -12.778 10.249 1.00 91.00 237 GLN A CA 1
ATOM 1909 C C . GLN A 1 237 ? -21.206 -13.452 11.546 1.00 91.00 237 GLN A C 1
ATOM 1911 O O . GLN A 1 237 ? -20.156 -13.116 12.092 1.00 91.00 237 GLN A O 1
ATOM 1916 N N . ILE A 1 238 ? -21.933 -14.468 12.016 1.00 86.75 238 ILE A N 1
ATOM 1917 C CA . ILE A 1 238 ? -21.571 -15.225 13.227 1.00 86.75 238 ILE A CA 1
ATOM 1918 C C . ILE A 1 238 ? -20.509 -16.313 12.963 1.00 86.75 238 ILE A C 1
ATOM 1920 O O . ILE A 1 238 ? -20.769 -17.503 13.123 1.00 86.75 238 ILE A O 1
ATOM 1924 N N . ILE A 1 239 ? -19.303 -15.918 12.543 1.00 81.38 239 ILE A N 1
ATOM 1925 C CA . ILE A 1 239 ? -18.150 -16.831 12.400 1.00 81.38 239 ILE A CA 1
ATOM 1926 C C . ILE A 1 239 ? -16.964 -16.355 13.249 1.00 81.38 239 ILE A C 1
ATOM 1928 O O . ILE A 1 239 ? -16.756 -15.152 13.396 1.00 81.38 239 ILE A O 1
ATOM 1932 N N . TRP A 1 240 ? -16.160 -17.295 13.760 1.00 71.75 240 TRP A N 1
ATOM 1933 C CA . TRP A 1 240 ? -14.864 -17.037 14.419 1.00 71.75 240 TRP A CA 1
ATOM 1934 C C . TRP A 1 240 ? -14.878 -15.915 15.475 1.00 71.75 240 TRP A C 1
ATOM 1936 O O . TRP A 1 240 ? -13.983 -15.067 15.489 1.00 71.75 240 TRP A O 1
ATOM 1946 N N . ASP A 1 241 ? -15.917 -15.882 16.310 1.00 76.00 241 ASP A N 1
ATOM 1947 C CA . ASP A 1 241 ? -16.079 -14.941 17.429 1.00 76.00 241 ASP A CA 1
ATOM 1948 C C . ASP A 1 241 ? -16.071 -13.449 17.022 1.00 76.00 241 ASP A C 1
ATOM 1950 O O . ASP A 1 241 ? -15.888 -12.558 17.852 1.00 76.00 241 ASP A O 1
ATOM 1954 N N . GLN A 1 242 ? -16.285 -13.134 15.735 1.00 77.25 242 GLN A N 1
ATOM 1955 C CA . GLN A 1 242 ? -16.253 -11.752 15.230 1.00 77.25 242 GLN A CA 1
ATOM 1956 C C . GLN A 1 242 ? -17.332 -10.868 15.864 1.00 77.25 242 GLN A C 1
ATOM 1958 O O . GLN A 1 242 ? -17.137 -9.659 16.001 1.00 77.25 242 GLN A O 1
ATOM 1963 N N . LEU A 1 243 ? -18.462 -11.461 16.257 1.00 84.44 243 LEU A N 1
ATOM 1964 C CA . LEU A 1 243 ? -19.582 -10.734 16.844 1.00 84.44 243 LEU A CA 1
ATOM 1965 C C . LEU A 1 243 ? -19.339 -10.334 18.310 1.00 84.44 243 LEU A C 1
ATOM 1967 O O . LEU A 1 243 ? -19.948 -9.379 18.784 1.00 84.44 243 LEU A O 1
ATOM 1971 N N . ASP A 1 244 ? -18.401 -10.976 19.012 1.00 82.88 244 ASP A N 1
ATOM 1972 C CA . ASP A 1 244 ? -18.174 -10.776 20.453 1.00 82.88 244 ASP A CA 1
ATOM 1973 C C . ASP A 1 244 ? -17.750 -9.342 20.816 1.00 82.88 244 ASP A C 1
ATOM 1975 O O . ASP A 1 244 ? -17.953 -8.877 21.943 1.00 82.88 244 ASP A O 1
ATOM 1979 N N . GLY A 1 245 ? -17.165 -8.618 19.856 1.00 83.19 245 GLY A N 1
ATOM 1980 C CA . GLY A 1 245 ? -16.799 -7.209 19.999 1.00 83.19 245 GLY A CA 1
ATOM 1981 C C . GLY A 1 245 ? -17.979 -6.231 19.922 1.00 83.19 245 GLY A C 1
ATOM 1982 O O . GLY A 1 245 ? -17.788 -5.041 20.175 1.00 83.19 245 GLY A O 1
ATOM 1983 N N . TYR A 1 246 ? -19.191 -6.693 19.597 1.00 88.44 246 TYR A N 1
ATOM 1984 C CA . TYR A 1 246 ? -20.362 -5.846 19.369 1.00 88.44 246 TYR A CA 1
ATOM 1985 C C . TYR A 1 246 ? -21.381 -5.971 20.506 1.00 88.44 246 TYR A C 1
ATOM 1987 O O . TYR A 1 246 ? -21.769 -7.057 20.925 1.00 88.44 246 TYR A O 1
ATOM 1995 N N . ASP A 1 247 ? -21.872 -4.833 20.997 1.00 91.50 247 ASP A N 1
ATOM 1996 C CA . ASP A 1 247 ? -23.085 -4.788 21.813 1.00 91.50 247 ASP A CA 1
ATOM 1997 C C . ASP A 1 247 ? -24.277 -4.504 20.899 1.00 91.50 247 ASP A C 1
ATOM 1999 O O . ASP A 1 247 ? -24.691 -3.354 20.763 1.00 91.50 247 ASP A O 1
ATOM 2003 N N . LEU A 1 248 ? -24.803 -5.536 20.229 1.00 92.56 248 LEU A N 1
ATOM 2004 C CA . LEU A 1 248 ? -25.874 -5.367 19.240 1.00 92.56 248 LEU A CA 1
ATOM 2005 C C . LEU A 1 248 ? -27.114 -4.679 19.817 1.00 92.56 248 LEU A C 1
ATOM 2007 O O . LEU A 1 248 ? -27.725 -3.849 19.144 1.00 92.56 248 LEU A O 1
ATOM 2011 N N . LYS A 1 249 ? -27.457 -4.970 21.076 1.00 93.44 249 LYS A N 1
ATOM 2012 C CA . LYS A 1 249 ? -28.575 -4.326 21.769 1.00 93.44 249 LYS A CA 1
ATOM 2013 C C . LYS A 1 249 ? -28.313 -2.836 21.981 1.00 93.44 249 LYS A C 1
ATOM 2015 O O . LYS A 1 249 ? -29.168 -2.014 21.656 1.00 93.44 249 LYS A O 1
ATOM 2020 N N . GLY A 1 250 ? -27.140 -2.483 22.510 1.00 94.38 250 GLY A N 1
ATOM 2021 C CA . GLY A 1 250 ? -26.744 -1.087 22.705 1.00 94.38 250 GLY A CA 1
ATOM 2022 C C . GLY A 1 250 ? -26.624 -0.321 21.384 1.00 94.38 250 GLY A C 1
ATOM 2023 O O . GLY A 1 250 ? -27.091 0.811 21.284 1.00 94.38 250 GLY A O 1
ATOM 2024 N N . ILE A 1 251 ? -26.072 -0.952 20.345 1.00 95.75 251 ILE A N 1
ATOM 2025 C CA . ILE A 1 251 ? -25.949 -0.389 18.993 1.00 95.75 251 ILE A CA 1
ATOM 2026 C C . ILE A 1 251 ? -27.334 -0.111 18.403 1.00 95.75 251 ILE A C 1
ATOM 2028 O O . ILE A 1 251 ? -27.583 1.010 17.961 1.00 95.75 251 ILE A O 1
ATOM 2032 N N . ALA A 1 252 ? -28.257 -1.080 18.445 1.00 96.12 252 ALA A N 1
ATOM 2033 C CA . ALA A 1 252 ? -29.606 -0.947 17.884 1.00 96.12 252 ALA A CA 1
ATOM 2034 C C . ALA A 1 252 ? -30.403 0.226 18.474 1.00 96.12 252 ALA A C 1
ATOM 2036 O O . ALA A 1 252 ? -31.247 0.803 17.788 1.00 96.12 252 ALA A O 1
ATOM 2037 N N . GLN A 1 253 ? -30.119 0.615 19.720 1.00 96.06 253 GLN A N 1
ATOM 2038 C CA . GLN A 1 253 ? -30.732 1.784 20.358 1.00 96.06 253 GLN A CA 1
ATOM 2039 C C . GLN A 1 253 ? -30.222 3.119 19.798 1.00 96.06 253 GLN A C 1
ATOM 2041 O O . GLN A 1 253 ? -30.920 4.124 19.908 1.00 96.06 253 GLN A O 1
ATOM 2046 N N . GLN A 1 254 ? -29.020 3.149 19.213 1.00 97.25 254 GLN A N 1
ATOM 2047 C CA . GLN A 1 254 ? -28.382 4.375 18.722 1.00 97.25 254 GLN A CA 1
ATOM 2048 C C . GLN A 1 254 ? -28.469 4.539 17.198 1.00 97.25 254 GLN A C 1
ATOM 2050 O O . GLN A 1 254 ? -28.408 5.668 16.701 1.00 97.25 254 GLN A O 1
ATOM 2055 N N . VAL A 1 255 ? -28.620 3.442 16.450 1.00 98.12 255 VAL A N 1
ATOM 2056 C CA . VAL A 1 255 ? -28.639 3.430 14.975 1.00 98.12 255 VAL A CA 1
ATOM 2057 C C . VAL A 1 255 ? -30.047 3.243 14.401 1.00 98.12 255 VAL A C 1
ATOM 2059 O O . VAL A 1 255 ? -30.933 2.672 15.036 1.00 98.12 255 VAL A O 1
ATOM 2062 N N . ASP A 1 256 ? -30.252 3.721 13.175 1.00 98.25 256 ASP A N 1
ATOM 2063 C CA . ASP A 1 256 ? -31.515 3.603 12.439 1.00 98.25 256 ASP A CA 1
ATOM 2064 C C . ASP A 1 256 ? -31.697 2.211 11.821 1.00 98.25 256 ASP A C 1
ATOM 2066 O O . ASP A 1 256 ? -32.822 1.726 11.698 1.00 98.25 256 ASP A O 1
ATOM 2070 N N . PHE A 1 257 ? -30.595 1.570 11.427 1.00 98.19 257 PHE A N 1
ATOM 2071 C CA . PHE A 1 257 ? -30.547 0.199 10.922 1.00 98.19 257 PHE A CA 1
ATOM 2072 C C . PHE A 1 257 ? -29.119 -0.361 11.006 1.00 98.19 257 PHE A C 1
ATOM 2074 O O . PHE A 1 257 ? -28.148 0.386 11.140 1.00 98.19 257 PHE A O 1
ATOM 2081 N N . ILE A 1 258 ? -29.004 -1.684 10.929 1.00 98.31 258 ILE A N 1
ATOM 2082 C CA . ILE A 1 258 ? -27.748 -2.430 10.976 1.00 98.31 258 ILE A CA 1
ATOM 2083 C C . ILE A 1 258 ? -27.615 -3.191 9.661 1.00 98.31 258 ILE A C 1
ATOM 2085 O O . ILE A 1 258 ? -28.468 -4.017 9.328 1.00 98.31 258 ILE A O 1
ATOM 2089 N N . ASN A 1 259 ? -26.554 -2.898 8.916 1.00 98.25 259 ASN A N 1
ATOM 2090 C CA . ASN A 1 259 ? -26.179 -3.651 7.729 1.00 98.25 259 ASN A CA 1
ATOM 2091 C C . ASN A 1 259 ? -25.340 -4.855 8.131 1.00 98.25 259 ASN A C 1
ATOM 2093 O O . ASN A 1 259 ? -24.465 -4.739 8.982 1.00 98.25 259 ASN A O 1
ATOM 2097 N N . LEU A 1 260 ? -25.609 -6.015 7.534 1.00 95.88 260 LEU A N 1
ATOM 2098 C CA . LEU A 1 260 ? -24.875 -7.234 7.852 1.00 95.88 260 LEU A CA 1
ATOM 2099 C C . LEU A 1 260 ? -24.051 -7.695 6.657 1.00 95.88 260 LEU A C 1
ATOM 2101 O O . LEU A 1 260 ? -24.550 -7.768 5.531 1.00 95.88 260 LEU A O 1
ATOM 2105 N N . ILE A 1 261 ? -22.820 -8.114 6.938 1.00 94.38 261 ILE A N 1
ATOM 2106 C CA . ILE A 1 261 ? -22.019 -8.940 6.035 1.00 94.38 261 ILE A CA 1
ATOM 2107 C C . ILE A 1 261 ? -22.540 -10.378 6.161 1.00 94.38 261 ILE A C 1
ATOM 2109 O O . ILE A 1 261 ? -21.932 -11.230 6.793 1.00 94.38 261 ILE A O 1
ATOM 2113 N N . SER A 1 262 ? -23.715 -10.672 5.597 1.00 95.56 262 SER A N 1
ATOM 2114 C CA . SER A 1 262 ? -24.295 -12.027 5.621 1.00 95.56 262 SER A CA 1
ATOM 2115 C C . SER A 1 262 ? -23.818 -12.887 4.449 1.00 95.56 262 SER A C 1
ATOM 2117 O O . SER A 1 262 ? -24.596 -13.571 3.786 1.00 95.56 262 SER A O 1
ATOM 2119 N N . TYR A 1 263 ? -22.520 -12.829 4.189 1.00 94.94 263 TYR A N 1
ATOM 2120 C CA . TYR A 1 263 ? -21.796 -13.551 3.150 1.00 94.94 263 TYR A CA 1
ATOM 2121 C C . TYR A 1 263 ? -20.324 -13.673 3.571 1.00 94.94 263 TYR A C 1
ATOM 2123 O O . TYR A 1 263 ? -19.955 -13.243 4.655 1.00 94.94 263 TYR A O 1
ATOM 2131 N N . GLU A 1 264 ? -19.478 -14.293 2.748 1.00 91.31 264 GLU A N 1
ATOM 2132 C CA . GLU A 1 264 ? -18.127 -14.714 3.144 1.00 91.31 264 GLU A CA 1
ATOM 2133 C C . GLU A 1 264 ? -18.139 -15.696 4.336 1.00 91.31 264 GLU A C 1
ATOM 2135 O O . GLU A 1 264 ? -17.343 -15.588 5.263 1.00 91.31 264 GLU A O 1
ATOM 2140 N N . TYR A 1 265 ? -19.030 -16.690 4.335 1.00 92.06 265 TYR A N 1
ATOM 2141 C CA . TYR A 1 265 ? -18.913 -17.807 5.291 1.00 92.06 265 TYR A CA 1
ATOM 2142 C C . TYR A 1 265 ? -17.782 -18.762 4.891 1.00 92.06 265 TYR A C 1
ATOM 2144 O O . TYR A 1 265 ? -17.082 -19.323 5.734 1.00 92.06 265 TYR A O 1
ATOM 2152 N N . TYR A 1 266 ? -17.570 -18.925 3.585 1.00 91.75 266 TYR A N 1
ATOM 2153 C CA . TYR A 1 266 ? -16.532 -19.774 3.017 1.00 91.75 266 TYR A CA 1
ATOM 2154 C C . TYR A 1 266 ? -15.714 -18.971 2.004 1.00 91.75 266 TYR A C 1
ATOM 2156 O O . TYR A 1 266 ? -16.245 -18.180 1.223 1.00 91.75 266 TYR A O 1
ATOM 2164 N N . GLY A 1 267 ? -14.399 -19.178 2.020 1.00 91.38 267 GLY A N 1
ATOM 2165 C CA . GLY A 1 267 ? -13.462 -18.541 1.101 1.00 91.38 267 GLY A CA 1
ATOM 2166 C C . GLY A 1 267 ? -12.167 -19.346 0.962 1.00 91.38 267 GLY A C 1
ATOM 2167 O O . GLY A 1 267 ? -11.922 -20.268 1.744 1.00 91.38 267 GLY A O 1
ATOM 2168 N N . PRO A 1 268 ? -11.315 -19.027 -0.028 1.00 89.62 268 PRO A N 1
ATOM 2169 C CA . PRO A 1 268 ? -10.018 -19.671 -0.223 1.00 89.62 268 PRO A CA 1
ATOM 2170 C C . PRO A 1 268 ? -8.998 -19.121 0.783 1.00 89.62 268 PRO A C 1
ATOM 2172 O O . PRO A 1 268 ? -8.016 -18.476 0.418 1.00 89.62 268 PRO A O 1
ATOM 2175 N N . TRP A 1 269 ? -9.260 -19.334 2.068 1.00 86.38 269 TRP A N 1
ATOM 2176 C CA . TRP A 1 269 ? -8.433 -18.879 3.179 1.00 86.38 269 TRP A CA 1
ATOM 2177 C C . TRP A 1 269 ? -7.657 -20.062 3.753 1.00 86.38 269 TRP A C 1
ATOM 2179 O O . TRP A 1 269 ? -8.209 -21.144 3.925 1.00 86.38 269 TRP A O 1
ATOM 2189 N N . GLY A 1 270 ? -6.359 -19.876 3.999 1.00 71.94 270 GLY A N 1
ATOM 2190 C CA . GLY A 1 270 ? -5.515 -20.935 4.545 1.00 71.94 270 GLY A CA 1
ATOM 2191 C C . GLY A 1 270 ? -5.760 -21.090 6.041 1.00 71.94 270 GLY A C 1
ATOM 2192 O O . GLY A 1 270 ? -5.527 -20.138 6.783 1.00 71.94 270 GLY A O 1
ATOM 2193 N N . MET A 1 271 ? -6.191 -22.277 6.463 1.00 66.44 271 MET A N 1
ATOM 2194 C CA . MET A 1 271 ? -6.303 -22.676 7.867 1.00 66.44 271 MET A CA 1
ATOM 2195 C C . MET A 1 271 ? -5.341 -23.843 8.145 1.00 66.44 271 MET A C 1
ATOM 2197 O O . MET A 1 271 ? -4.983 -24.560 7.204 1.00 66.44 271 MET A O 1
ATOM 2201 N N . PRO A 1 272 ? -4.917 -24.068 9.406 1.00 57.59 272 PRO A N 1
ATOM 2202 C CA . PRO A 1 272 ? -4.064 -25.208 9.775 1.00 57.59 272 PRO A CA 1
ATOM 2203 C C . PRO A 1 272 ? -4.607 -26.565 9.289 1.00 57.59 272 PRO A C 1
ATOM 2205 O O . PRO A 1 272 ? -3.839 -27.443 8.913 1.00 57.59 272 PRO A O 1
ATOM 2208 N N . ALA A 1 273 ? -5.934 -26.661 9.235 1.00 57.12 273 ALA A N 1
ATOM 2209 C CA . ALA A 1 273 ? -6.776 -27.770 8.802 1.00 57.12 273 ALA A CA 1
ATOM 2210 C C . ALA A 1 273 ? -6.838 -28.042 7.279 1.00 57.12 273 ALA A C 1
ATOM 2212 O O . ALA A 1 273 ? -7.342 -29.068 6.822 1.00 57.12 273 ALA A O 1
ATOM 2213 N N . GLY A 1 274 ? -6.376 -27.096 6.454 1.00 68.94 274 GLY A N 1
ATOM 2214 C CA . GLY A 1 274 ? -6.664 -27.062 5.016 1.00 68.94 274 GLY A CA 1
ATOM 2215 C C . GLY A 1 274 ? -7.714 -26.011 4.643 1.00 68.94 274 GLY A C 1
ATOM 2216 O O . GLY A 1 274 ? -7.993 -25.093 5.410 1.00 68.94 274 GLY A O 1
ATOM 2217 N N . VAL A 1 275 ? -8.248 -26.081 3.419 1.00 87.50 275 VAL A N 1
ATOM 2218 C CA . VAL A 1 275 ? -9.144 -25.049 2.866 1.00 87.50 275 VAL A CA 1
ATOM 2219 C C . VAL A 1 275 ? -10.532 -25.639 2.648 1.00 87.50 275 VAL A C 1
ATOM 2221 O O . VAL A 1 275 ? -10.760 -26.365 1.681 1.00 87.50 275 VAL A O 1
ATOM 2224 N N . TYR A 1 276 ? -11.475 -25.321 3.531 1.00 89.62 276 TYR A N 1
ATOM 2225 C CA . TYR A 1 276 ? -12.867 -25.741 3.373 1.00 89.62 276 TYR A CA 1
ATOM 2226 C C . TYR A 1 276 ? -13.585 -24.869 2.340 1.00 89.62 276 TYR A C 1
ATOM 2228 O O . TYR A 1 276 ? -13.609 -23.639 2.440 1.00 89.62 276 TYR A O 1
ATOM 2236 N N . THR A 1 277 ? -14.165 -25.525 1.342 1.00 92.81 277 THR A N 1
ATOM 2237 C CA . THR A 1 277 ? -14.974 -24.896 0.292 1.00 92.81 277 THR A CA 1
ATOM 2238 C C . THR A 1 277 ? -16.447 -24.834 0.702 1.00 92.81 277 THR A C 1
ATOM 2240 O O . THR A 1 277 ? -16.851 -25.552 1.619 1.00 92.81 277 THR A O 1
ATOM 2243 N N . GLY A 1 278 ? -17.243 -23.985 0.047 1.00 93.25 278 GLY A N 1
ATOM 2244 C CA . GLY A 1 278 ? -18.670 -23.861 0.341 1.00 93.25 278 GLY A CA 1
ATOM 2245 C C . GLY A 1 278 ? -19.331 -22.623 -0.258 1.00 93.25 278 GLY A C 1
ATOM 2246 O O . GLY A 1 278 ? -18.615 -21.762 -0.767 1.00 93.25 278 GLY A O 1
ATOM 2247 N N . PRO A 1 279 ? -20.671 -22.490 -0.196 1.00 94.75 279 PRO A N 1
ATOM 2248 C CA . PRO A 1 279 ? -21.373 -21.308 -0.675 1.00 94.75 279 PRO A CA 1
ATOM 2249 C C . PRO A 1 279 ? -20.887 -20.031 0.005 1.00 94.75 279 PRO A C 1
ATOM 2251 O O . PRO A 1 279 ? -20.617 -20.014 1.206 1.00 94.75 279 PRO A O 1
ATOM 2254 N N . ILE A 1 280 ? -20.834 -18.932 -0.746 1.00 94.06 280 ILE A N 1
ATOM 2255 C CA . ILE A 1 280 ? -20.433 -17.631 -0.201 1.00 94.06 280 ILE A CA 1
ATOM 2256 C C . ILE A 1 280 ? -21.423 -17.106 0.853 1.00 94.06 280 ILE A C 1
ATOM 2258 O O . ILE A 1 280 ? -20.995 -16.513 1.842 1.00 94.06 280 ILE A O 1
ATOM 2262 N N . GLY A 1 281 ? -22.723 -17.351 0.674 1.00 95.31 281 GLY A N 1
ATOM 2263 C CA . GLY A 1 281 ? -23.796 -16.896 1.560 1.00 95.31 281 GLY A CA 1
ATOM 2264 C C . GLY A 1 281 ? -24.933 -17.915 1.663 1.00 95.31 281 GLY A C 1
ATOM 2265 O O . GLY A 1 281 ? -26.028 -17.603 1.194 1.00 95.31 281 GLY A O 1
ATOM 2266 N N . PRO A 1 282 ? -24.699 -19.114 2.237 1.00 95.12 282 PRO A N 1
ATOM 2267 C CA . PRO A 1 282 ? -25.721 -20.150 2.340 1.00 95.12 282 PRO A CA 1
ATOM 2268 C C . PRO A 1 282 ? -26.894 -19.651 3.179 1.00 95.12 282 PRO A C 1
ATOM 2270 O O . PRO A 1 282 ? -26.682 -19.120 4.270 1.00 95.12 282 PRO A O 1
ATOM 2273 N N . LEU A 1 283 ? -28.127 -19.811 2.684 1.00 95.44 283 LEU A N 1
ATOM 2274 C CA . LEU A 1 283 ? -29.310 -19.369 3.424 1.00 95.44 283 LEU A CA 1
ATOM 2275 C C . LEU A 1 283 ? -29.497 -20.205 4.694 1.00 95.44 283 LEU A C 1
ATOM 2277 O O . LEU A 1 283 ? -29.723 -19.646 5.761 1.00 95.44 283 LEU A O 1
ATOM 2281 N N . TYR A 1 284 ? -29.304 -21.521 4.578 1.00 91.12 284 TYR A N 1
ATOM 2282 C CA . TYR A 1 284 ? -29.375 -22.489 5.675 1.00 91.12 284 TYR A CA 1
ATOM 2283 C C . TYR A 1 284 ? -28.198 -23.477 5.632 1.00 91.12 284 TYR A C 1
ATOM 2285 O O . TYR A 1 284 ? -27.466 -23.561 4.644 1.00 91.12 284 TYR A O 1
ATOM 2293 N N . GLY A 1 285 ? -28.040 -24.284 6.684 1.00 85.75 285 GLY A N 1
ATOM 2294 C CA . GLY A 1 285 ? -27.038 -25.352 6.740 1.00 85.75 285 GLY A CA 1
ATOM 2295 C C . GLY A 1 285 ? -25.596 -24.838 6.818 1.00 85.75 285 GLY A C 1
ATOM 2296 O O . GLY A 1 285 ? -25.357 -23.670 7.084 1.00 85.75 285 GLY A O 1
ATOM 2297 N N . GLY A 1 286 ? -24.614 -25.717 6.612 1.00 87.19 286 GLY A N 1
ATOM 2298 C CA . GLY A 1 286 ? -23.198 -25.360 6.733 1.00 87.19 286 GLY A CA 1
ATOM 2299 C C . GLY A 1 286 ? -22.722 -25.272 8.187 1.00 87.19 286 GLY A C 1
ATOM 2300 O O . GLY A 1 286 ? -23.246 -24.516 8.998 1.00 87.19 286 GLY A O 1
ATOM 2301 N N . LYS A 1 287 ? -21.683 -26.034 8.532 1.00 86.19 287 LYS A N 1
ATOM 2302 C CA . LYS A 1 287 ? -21.227 -26.156 9.929 1.00 86.19 287 LYS A CA 1
ATOM 2303 C C . LYS A 1 287 ? -20.457 -24.945 10.469 1.00 86.19 287 LYS A C 1
ATOM 2305 O O . LYS A 1 287 ? -20.367 -24.794 11.686 1.00 86.19 287 LYS A O 1
ATOM 2310 N N . ARG A 1 288 ? -19.940 -24.083 9.584 1.00 86.25 288 ARG A N 1
ATOM 2311 C CA . ARG A 1 288 ? -19.236 -22.843 9.948 1.00 86.25 288 ARG A CA 1
ATOM 2312 C C . ARG A 1 288 ? -20.194 -21.683 10.237 1.00 86.25 288 ARG A C 1
ATOM 2314 O O . ARG A 1 288 ? -19.850 -20.811 11.020 1.00 86.25 288 ARG A O 1
ATOM 2321 N N . GLY A 1 289 ? -21.363 -21.664 9.595 1.00 88.00 289 GLY A N 1
ATOM 2322 C CA . GLY A 1 289 ? -22.365 -20.603 9.708 1.00 88.00 289 GLY A CA 1
ATOM 2323 C C . GLY A 1 289 ? -23.189 -20.426 8.427 1.00 88.00 289 GLY A C 1
ATOM 2324 O O . GLY A 1 289 ? -22.786 -20.886 7.353 1.00 88.00 289 GLY A O 1
ATOM 2325 N N . ASN A 1 290 ? -24.334 -19.751 8.558 1.00 92.06 290 ASN A N 1
ATOM 2326 C CA . ASN A 1 290 ? -25.253 -19.398 7.472 1.00 92.06 290 ASN A CA 1
ATOM 2327 C C . ASN A 1 290 ? -26.015 -18.096 7.757 1.00 92.06 290 ASN A C 1
ATOM 2329 O O . ASN A 1 290 ? -25.950 -17.533 8.852 1.00 92.06 290 ASN A O 1
ATOM 2333 N N . VAL A 1 291 ? -26.735 -17.621 6.739 1.00 95.94 291 VAL A N 1
ATOM 2334 C CA . VAL A 1 291 ? -27.527 -16.389 6.790 1.00 95.94 291 VAL A CA 1
ATOM 2335 C C . VAL A 1 291 ? -28.651 -16.483 7.816 1.00 95.94 291 VAL A C 1
ATOM 2337 O O . VAL A 1 291 ? -28.811 -15.547 8.591 1.00 95.94 291 VAL A O 1
ATOM 2340 N N . ASP A 1 292 ? -29.417 -17.573 7.850 1.00 93.88 292 ASP A N 1
ATOM 2341 C CA . ASP A 1 292 ? -30.554 -17.727 8.764 1.00 93.88 292 ASP A CA 1
ATOM 2342 C C . ASP A 1 292 ? -30.138 -17.586 10.235 1.00 93.88 292 ASP A C 1
ATOM 2344 O O . ASP A 1 292 ? -30.754 -16.821 10.979 1.00 93.88 292 ASP A O 1
ATOM 2348 N N . ASP A 1 293 ? -29.038 -18.218 10.634 1.00 89.88 293 ASP A N 1
ATOM 2349 C CA . ASP A 1 293 ? -28.501 -18.120 11.990 1.00 89.88 293 ASP A CA 1
ATOM 2350 C C . ASP A 1 293 ? -27.984 -16.720 12.308 1.00 89.88 293 ASP A C 1
ATOM 2352 O O . ASP A 1 293 ? -28.336 -16.153 13.344 1.00 89.88 293 ASP A O 1
ATOM 2356 N N . THR A 1 294 ? -27.208 -16.125 11.397 1.00 93.69 294 THR A N 1
ATOM 2357 C CA . THR A 1 294 ? -26.739 -14.742 11.536 1.00 93.69 294 THR A CA 1
ATOM 2358 C C . THR A 1 294 ? -27.918 -13.788 11.733 1.00 93.69 294 THR A C 1
ATOM 2360 O O . THR A 1 294 ? -27.898 -12.968 12.653 1.00 93.69 294 THR A O 1
ATOM 2363 N N . MET A 1 295 ? -28.974 -13.922 10.924 1.00 94.88 295 MET A N 1
ATOM 2364 C CA . MET A 1 295 ? -30.172 -13.084 11.021 1.00 94.88 295 MET A CA 1
ATOM 2365 C C . MET A 1 295 ? -30.938 -13.338 12.319 1.00 94.88 295 MET A C 1
ATOM 2367 O O . MET A 1 295 ? -31.402 -12.383 12.936 1.00 94.88 295 MET A O 1
ATOM 2371 N N . LYS A 1 296 ? -31.055 -14.595 12.766 1.00 90.75 296 LYS A N 1
ATOM 2372 C CA . LYS A 1 296 ? -31.707 -14.945 14.037 1.00 90.75 296 LYS A CA 1
ATOM 2373 C C . LYS A 1 296 ? -30.982 -14.348 15.232 1.00 90.75 296 LYS A C 1
ATOM 2375 O O . LYS A 1 296 ? -31.644 -13.749 16.073 1.00 90.75 296 LYS A O 1
ATOM 2380 N N . VAL A 1 297 ? -29.657 -14.483 15.298 1.00 90.81 297 VAL A N 1
ATOM 2381 C CA . VAL A 1 297 ? -28.851 -13.922 16.393 1.00 90.81 297 VAL A CA 1
ATOM 2382 C C . VAL A 1 297 ? -29.003 -12.406 16.423 1.00 90.81 297 VAL A C 1
ATOM 2384 O O . VAL A 1 297 ? -29.398 -11.857 17.447 1.00 90.81 297 VAL A O 1
ATOM 2387 N N . HIS A 1 298 ? -28.822 -11.728 15.286 1.00 94.31 298 HIS A N 1
ATOM 2388 C CA . HIS A 1 298 ? -28.955 -10.273 15.238 1.00 94.31 298 HIS A CA 1
ATOM 2389 C C . HIS A 1 298 ? -30.377 -9.811 15.569 1.00 94.31 298 HIS A C 1
ATOM 2391 O O . HIS A 1 298 ? -30.556 -8.901 16.371 1.00 94.31 298 HIS A O 1
ATOM 2397 N N . ALA A 1 299 ? -31.412 -10.446 15.020 1.00 92.00 299 ALA A N 1
ATOM 2398 C CA . ALA A 1 299 ? -32.797 -10.105 15.337 1.00 92.00 299 ALA A CA 1
ATOM 2399 C C . ALA A 1 299 ? -33.138 -10.355 16.818 1.00 92.00 299 ALA A C 1
ATOM 2401 O O . ALA A 1 299 ? -33.872 -9.569 17.417 1.00 92.00 299 ALA A O 1
ATOM 2402 N N . CYS A 1 300 ? -32.591 -11.417 17.417 1.00 87.56 300 CYS A N 1
ATOM 2403 C CA . CYS A 1 300 ? -32.799 -11.751 18.823 1.00 87.56 300 CYS A CA 1
ATOM 2404 C C . CYS A 1 300 ? -32.077 -10.776 19.760 1.00 87.56 300 CYS A C 1
ATOM 2406 O O . CYS A 1 300 ? -32.663 -10.328 20.739 1.00 87.56 300 CYS A O 1
ATOM 2408 N N . GLU A 1 301 ? -30.822 -10.427 19.478 1.00 89.75 301 GLU A N 1
ATOM 2409 C CA . GLU A 1 301 ? -30.054 -9.518 20.335 1.00 89.75 301 GLU A CA 1
ATOM 2410 C C . GLU A 1 301 ? -30.517 -8.064 20.211 1.00 89.75 301 GLU A C 1
ATOM 2412 O O . GLU A 1 301 ? -30.573 -7.339 21.206 1.00 89.75 301 GLU A O 1
ATOM 2417 N N . THR A 1 302 ? -30.890 -7.642 19.001 1.00 91.94 302 THR A N 1
ATOM 2418 C CA . THR A 1 302 ? -31.408 -6.287 18.755 1.00 91.94 302 THR A CA 1
ATOM 2419 C C . THR A 1 302 ? -32.851 -6.121 19.220 1.00 91.94 302 THR A C 1
ATOM 2421 O O . THR A 1 302 ? -33.263 -4.999 19.498 1.00 91.94 302 THR A O 1
ATOM 2424 N N . MET A 1 303 ? -33.623 -7.214 19.304 1.00 90.06 303 MET A N 1
ATOM 2425 C CA . MET A 1 303 ? -35.073 -7.223 19.550 1.00 90.06 303 MET A CA 1
ATOM 2426 C C . MET A 1 303 ? -35.898 -6.456 18.496 1.00 90.06 303 MET A C 1
ATOM 2428 O O . MET A 1 303 ? -37.097 -6.248 18.684 1.00 90.06 303 MET A O 1
ATOM 2432 N N . GLU A 1 304 ? -35.286 -6.061 17.373 1.00 89.25 304 GLU A N 1
ATOM 2433 C CA . GLU A 1 304 ? -35.896 -5.236 16.324 1.00 89.25 304 GLU A CA 1
ATOM 2434 C C . GLU A 1 304 ? -35.558 -5.793 14.925 1.00 89.25 304 GLU A C 1
ATOM 2436 O O . GLU A 1 304 ? -34.717 -5.236 14.215 1.00 89.25 304 GLU A O 1
ATOM 2441 N N . PRO A 1 305 ? -36.225 -6.875 14.471 1.00 90.44 305 PRO A N 1
ATOM 2442 C CA . PRO A 1 305 ? -35.942 -7.499 13.172 1.00 90.44 305 PRO A CA 1
ATOM 2443 C C . PRO A 1 305 ? -36.000 -6.521 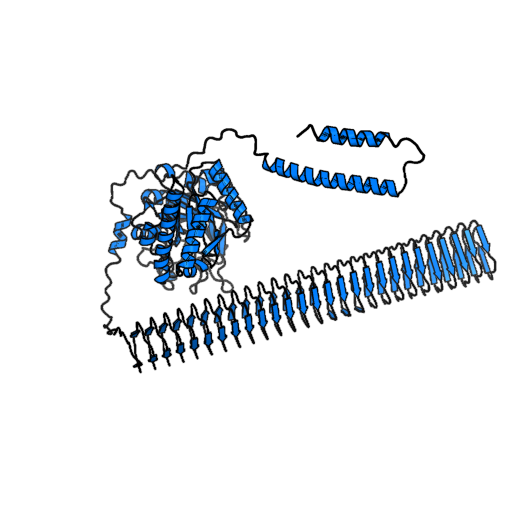11.985 1.00 90.44 305 PRO A C 1
ATOM 2445 O O . PRO A 1 305 ? -35.213 -6.625 11.049 1.00 90.44 305 PRO A O 1
ATOM 2448 N N . SER A 1 306 ? -36.868 -5.506 12.053 1.00 91.94 306 SER A N 1
ATOM 2449 C CA . SER A 1 306 ? -37.007 -4.460 11.032 1.00 91.94 306 SER A CA 1
ATOM 2450 C C . SER A 1 306 ? -35.810 -3.501 10.926 1.00 91.94 306 SER A C 1
ATOM 2452 O O . SER A 1 306 ? -35.775 -2.684 10.005 1.00 91.94 306 SER A O 1
ATOM 2454 N N . LYS A 1 307 ? -34.838 -3.561 11.849 1.00 95.56 307 LYS A N 1
ATOM 2455 C CA . LYS A 1 307 ? -33.554 -2.844 11.750 1.00 95.56 307 LYS A CA 1
ATOM 2456 C C . LYS A 1 307 ? -32.434 -3.690 11.151 1.00 95.56 307 LYS A C 1
ATOM 2458 O O . LYS A 1 307 ? -31.417 -3.126 10.763 1.00 95.56 307 LYS A O 1
ATOM 2463 N N . VAL A 1 308 ? -32.602 -5.006 11.067 1.00 97.44 308 VAL A N 1
ATOM 2464 C CA . VAL A 1 308 ? -31.587 -5.936 10.556 1.00 97.44 308 VAL A CA 1
ATOM 2465 C C . VAL A 1 308 ? -31.708 -6.022 9.034 1.00 97.44 308 VAL A C 1
ATOM 2467 O O . VAL A 1 308 ? -32.771 -6.372 8.516 1.00 97.44 308 VAL A O 1
ATOM 2470 N N . ILE A 1 309 ? -30.636 -5.682 8.316 1.00 98.31 309 ILE A N 1
ATOM 2471 C CA . ILE A 1 309 ? -30.591 -5.667 6.848 1.00 98.31 309 ILE A CA 1
ATOM 2472 C C . ILE A 1 309 ? -29.743 -6.836 6.340 1.00 98.31 309 ILE A C 1
ATOM 2474 O O . ILE A 1 309 ? -28.566 -6.953 6.681 1.00 98.31 309 ILE A O 1
ATOM 2478 N N . LEU A 1 310 ? -30.334 -7.686 5.497 1.00 98.38 310 LEU A N 1
ATOM 2479 C CA . LEU A 1 310 ? -29.652 -8.838 4.906 1.00 98.38 310 LEU A CA 1
ATOM 2480 C C . LEU A 1 310 ? -28.724 -8.391 3.773 1.00 98.38 310 LEU A C 1
ATOM 2482 O O . LEU A 1 310 ? -29.156 -7.674 2.877 1.00 98.38 310 LEU A O 1
ATOM 2486 N N . GLY A 1 311 ? -27.474 -8.846 3.777 1.00 98.00 311 GLY A N 1
ATOM 2487 C CA . GLY A 1 311 ? -26.510 -8.552 2.721 1.00 98.00 311 GLY A CA 1
ATOM 2488 C C . GLY A 1 311 ? -26.430 -9.612 1.623 1.00 98.00 311 GLY A C 1
ATOM 2489 O O . GLY A 1 311 ? -26.403 -10.817 1.899 1.00 98.00 311 GLY A O 1
ATOM 2490 N N . ILE A 1 312 ? -26.352 -9.154 0.372 1.00 97.44 312 ILE A N 1
ATOM 2491 C CA . ILE A 1 312 ? -26.185 -9.976 -0.833 1.00 97.44 312 ILE A CA 1
ATOM 2492 C C . ILE A 1 312 ? -24.901 -9.552 -1.571 1.00 97.44 312 ILE A C 1
ATOM 2494 O O . ILE A 1 312 ? -24.784 -8.392 -1.976 1.00 97.44 312 ILE A O 1
ATOM 2498 N N . PRO A 1 313 ? -23.938 -10.469 -1.784 1.00 95.38 313 PRO A N 1
ATOM 2499 C CA . PRO A 1 313 ? -22.754 -10.184 -2.580 1.00 95.38 313 PRO A CA 1
ATOM 2500 C C . PRO A 1 313 ? -23.056 -10.334 -4.080 1.00 95.38 313 PRO A C 1
ATOM 2502 O O . PRO A 1 313 ? -23.512 -11.383 -4.529 1.00 95.38 313 PRO A O 1
ATOM 2505 N N . LEU A 1 314 ? -22.720 -9.326 -4.884 1.00 92.25 314 LEU A N 1
ATOM 2506 C CA . LEU A 1 314 ? -22.692 -9.400 -6.353 1.00 92.25 314 LEU A CA 1
ATOM 2507 C C . LEU A 1 314 ? -21.354 -9.947 -6.861 1.00 92.25 314 LEU A C 1
ATOM 2509 O O . LEU A 1 314 ? -20.789 -9.476 -7.842 1.00 92.25 314 LEU A O 1
ATOM 2513 N N . TYR A 1 315 ? -20.825 -10.939 -6.156 1.00 90.50 315 TYR A N 1
ATOM 2514 C CA . TYR A 1 315 ? -19.620 -11.660 -6.525 1.00 90.50 315 TYR A CA 1
ATOM 2515 C C . TYR A 1 315 ? -19.671 -13.071 -5.931 1.00 90.50 315 TYR A C 1
ATOM 2517 O O . TYR A 1 315 ? -20.379 -13.343 -4.960 1.00 90.50 315 TYR A O 1
ATOM 2525 N N . GLY A 1 316 ? -18.910 -13.981 -6.524 1.00 91.31 316 GLY A N 1
ATOM 2526 C CA . GLY A 1 316 ? -18.712 -15.342 -6.048 1.00 91.31 316 GLY A CA 1
ATOM 2527 C C . GLY A 1 316 ? -17.290 -15.598 -5.560 1.00 91.31 316 GLY A C 1
ATOM 2528 O O . GLY A 1 316 ? -16.409 -14.740 -5.639 1.00 91.31 316 GLY A O 1
ATOM 2529 N N . LYS A 1 317 ? -17.048 -16.816 -5.080 1.00 92.50 317 LYS A N 1
ATOM 2530 C CA . LYS A 1 317 ? -15.718 -17.354 -4.770 1.00 92.50 317 LYS A CA 1
ATOM 2531 C C . LYS A 1 317 ? -15.459 -18.597 -5.606 1.00 92.50 317 LYS A C 1
ATOM 2533 O O . LYS A 1 317 ? -16.383 -19.357 -5.893 1.00 92.50 317 LYS A O 1
ATOM 2538 N N . PHE A 1 318 ? -14.194 -18.828 -5.933 1.00 92.56 318 PHE A N 1
ATOM 2539 C CA . PHE A 1 318 ? -13.755 -20.092 -6.511 1.00 92.56 318 PHE A CA 1
ATOM 2540 C C . PHE A 1 318 ? -12.546 -20.665 -5.775 1.00 92.56 318 PHE A C 1
ATOM 2542 O O . PHE A 1 318 ? -11.741 -19.935 -5.186 1.00 92.56 318 PHE A O 1
ATOM 2549 N N . TRP A 1 319 ? -12.389 -21.980 -5.887 1.00 93.69 319 TRP A N 1
ATOM 2550 C CA . TRP A 1 319 ? -11.263 -22.753 -5.377 1.00 93.69 319 TRP A CA 1
ATOM 2551 C C . TRP A 1 319 ? -10.680 -23.614 -6.496 1.00 93.69 319 TRP A C 1
ATOM 2553 O O . TRP A 1 319 ? -11.420 -24.104 -7.346 1.00 93.69 319 TRP A O 1
ATOM 2563 N N . LYS A 1 320 ? -9.358 -23.806 -6.485 1.00 92.50 320 LYS A N 1
ATOM 2564 C CA . LYS A 1 320 ? -8.633 -24.769 -7.331 1.00 92.50 320 LYS A CA 1
ATOM 2565 C C . LYS A 1 320 ? -8.057 -25.888 -6.459 1.00 92.50 320 LYS A C 1
ATOM 2567 O O . LYS A 1 320 ? -7.859 -25.686 -5.262 1.00 92.50 320 LYS A O 1
ATOM 2572 N N . ASN A 1 321 ? -7.716 -27.019 -7.075 1.00 92.31 321 ASN A N 1
ATOM 2573 C CA . ASN A 1 321 ? -7.232 -28.230 -6.394 1.00 92.31 321 ASN A CA 1
ATOM 2574 C C . ASN A 1 321 ? -8.255 -28.775 -5.383 1.00 92.31 321 ASN A C 1
ATOM 2576 O O . ASN A 1 321 ? -7.915 -29.180 -4.270 1.00 92.31 321 ASN A O 1
ATOM 2580 N N . VAL A 1 322 ? -9.536 -28.697 -5.733 1.00 94.12 322 VAL A N 1
ATOM 2581 C CA . VAL A 1 322 ? -10.622 -29.220 -4.908 1.00 94.12 322 VAL A CA 1
ATOM 2582 C C . VAL A 1 322 ? -10.673 -30.742 -5.037 1.00 94.12 322 VAL A C 1
ATOM 2584 O O . VAL A 1 322 ? -10.665 -31.285 -6.143 1.00 94.12 322 VAL A O 1
ATOM 2587 N N . LYS A 1 323 ? -10.745 -31.441 -3.903 1.00 93.31 323 LYS A N 1
ATOM 2588 C CA . LYS A 1 323 ? -10.840 -32.902 -3.851 1.00 93.31 323 LYS A CA 1
ATOM 2589 C C . LYS A 1 323 ? -12.147 -33.409 -4.469 1.00 93.31 323 LYS A C 1
ATOM 2591 O O . LYS A 1 323 ? -13.209 -32.794 -4.324 1.00 93.31 323 LYS A O 1
ATOM 2596 N N . LYS A 1 324 ? -12.056 -34.568 -5.136 1.00 92.31 324 LYS A N 1
ATOM 2597 C CA . LYS A 1 324 ? -13.168 -35.196 -5.872 1.00 92.31 324 LYS A CA 1
ATOM 2598 C C . LYS A 1 324 ? -14.308 -35.695 -4.991 1.00 92.31 324 LYS A C 1
ATOM 2600 O O . LYS A 1 324 ? -15.435 -35.736 -5.479 1.00 92.31 324 LYS A O 1
ATOM 2605 N N . ASP A 1 325 ? -14.068 -35.950 -3.711 1.00 91.75 325 ASP A N 1
ATOM 2606 C CA . ASP A 1 325 ? -15.103 -36.419 -2.787 1.00 91.75 325 ASP A CA 1
ATOM 2607 C C . ASP A 1 325 ? -15.645 -35.270 -1.917 1.00 91.75 325 ASP A C 1
ATOM 2609 O O . ASP A 1 325 ? -14.856 -34.456 -1.414 1.00 91.75 325 ASP A O 1
ATOM 2613 N N . PRO A 1 326 ? -16.978 -35.154 -1.755 1.00 92.38 326 PRO A N 1
ATOM 2614 C CA . PRO A 1 326 ? -17.573 -34.239 -0.790 1.00 92.38 326 PRO A CA 1
ATOM 2615 C C . PRO A 1 326 ? -17.264 -34.682 0.643 1.00 92.38 326 PRO A C 1
ATOM 2617 O O . PRO A 1 326 ? -16.976 -35.850 0.903 1.00 92.38 326 PRO A O 1
ATOM 2620 N N . ILE A 1 327 ? -17.325 -33.743 1.586 1.00 88.75 327 ILE A N 1
ATOM 2621 C CA . ILE A 1 327 ? -16.988 -34.004 2.990 1.00 88.75 327 ILE A CA 1
ATOM 2622 C C . ILE A 1 327 ? -18.212 -34.009 3.900 1.00 88.75 327 ILE A C 1
ATOM 2624 O O . ILE A 1 327 ? -19.145 -33.220 3.739 1.00 88.75 327 ILE A O 1
ATOM 2628 N N . ASN A 1 328 ? -18.147 -34.837 4.946 1.00 86.12 328 ASN A N 1
ATOM 2629 C CA . ASN A 1 328 ? -18.958 -34.634 6.137 1.00 86.12 328 ASN A CA 1
ATOM 2630 C C . ASN A 1 328 ? -18.332 -33.516 6.973 1.00 86.12 328 ASN A C 1
ATOM 2632 O O . ASN A 1 328 ? -17.302 -33.710 7.623 1.00 86.12 328 ASN A O 1
ATOM 2636 N N . GLN A 1 329 ? -18.944 -32.333 6.952 1.00 83.12 329 GLN A N 1
ATOM 2637 C CA . GLN A 1 329 ? -18.412 -31.173 7.663 1.00 83.12 329 GLN A CA 1
ATOM 2638 C C . GLN A 1 329 ? -18.325 -31.400 9.179 1.00 83.12 329 GLN A C 1
ATOM 2640 O O . GLN A 1 329 ? -17.385 -30.906 9.793 1.00 83.12 329 GLN A O 1
ATOM 2645 N N . THR A 1 330 ? -19.234 -32.176 9.782 1.00 82.00 330 THR A N 1
ATOM 2646 C CA . THR A 1 330 ? -19.173 -32.479 11.222 1.00 82.00 330 THR A CA 1
ATOM 2647 C C . THR A 1 330 ? -17.926 -33.287 11.561 1.00 82.00 330 THR A C 1
ATOM 2649 O O . THR A 1 330 ? -17.164 -32.942 12.456 1.00 82.00 330 THR A O 1
ATOM 2652 N N . GLU A 1 331 ? -17.682 -34.355 10.810 1.00 81.56 331 GLU A N 1
ATOM 2653 C CA . GLU A 1 331 ? -16.556 -35.256 11.064 1.00 81.56 331 GLU A CA 1
ATOM 2654 C C . GLU A 1 331 ? -15.211 -34.693 10.611 1.00 81.56 331 GLU A C 1
ATOM 2656 O O . GLU A 1 331 ? -14.172 -35.192 11.041 1.00 81.56 331 GLU A O 1
ATOM 2661 N N . THR A 1 332 ? -15.223 -33.704 9.720 1.00 82.62 332 THR A N 1
ATOM 2662 C CA . THR A 1 332 ? -14.013 -33.170 9.092 1.00 82.62 332 THR A CA 1
ATOM 2663 C C . THR A 1 332 ? -13.657 -31.800 9.651 1.00 82.62 332 THR A C 1
ATOM 2665 O O . THR A 1 332 ? -12.555 -31.607 10.143 1.00 82.62 332 THR A O 1
ATOM 2668 N N . MET A 1 333 ? -14.589 -30.848 9.595 1.00 82.44 333 MET A N 1
ATOM 2669 C CA . MET A 1 333 ? -14.346 -29.456 9.972 1.00 82.44 333 MET A CA 1
ATOM 2670 C C . MET A 1 333 ? -14.500 -29.245 11.477 1.00 82.44 333 MET A C 1
ATOM 2672 O O . MET A 1 333 ? -13.643 -28.625 12.095 1.00 82.44 333 MET A O 1
ATOM 2676 N N . CYS A 1 334 ? -15.532 -29.820 12.103 1.00 79.81 334 CYS A N 1
ATOM 2677 C CA . CYS A 1 334 ? -15.781 -29.617 13.538 1.00 79.81 334 CYS A CA 1
ATOM 2678 C C . CYS A 1 334 ? -14.767 -30.321 14.456 1.00 79.81 334 CYS A C 1
ATOM 2680 O O . CYS A 1 334 ? -14.777 -30.086 15.661 1.00 79.81 334 CYS A O 1
ATOM 2682 N N . LYS A 1 335 ? -13.894 -31.180 13.911 1.00 76.50 335 LYS A N 1
ATOM 2683 C CA . LYS A 1 335 ? -12.746 -31.725 14.654 1.00 76.50 335 LYS A CA 1
ATOM 2684 C C . LYS A 1 335 ? -11.643 -30.690 14.874 1.00 76.50 335 LYS A C 1
ATOM 2686 O O . LYS A 1 335 ? -10.889 -30.814 15.832 1.00 76.50 335 LYS A O 1
ATOM 2691 N N . GLU A 1 336 ? -11.532 -29.713 13.979 1.00 74.38 336 GLU A N 1
ATOM 2692 C CA . GLU A 1 336 ? -10.389 -28.796 13.901 1.00 74.38 336 GLU A CA 1
ATOM 2693 C C . GLU A 1 336 ? -10.797 -27.323 14.085 1.00 74.38 336 GLU A C 1
ATOM 2695 O O . GLU A 1 336 ? -9.963 -26.494 14.444 1.00 74.38 336 GLU A O 1
ATOM 2700 N N . GLU A 1 337 ? -12.080 -26.996 13.898 1.00 73.00 337 GLU A N 1
ATOM 2701 C CA . GLU A 1 337 ? -12.669 -25.675 14.131 1.00 73.00 337 GLU A CA 1
ATOM 2702 C C . GLU A 1 337 ? -13.869 -25.767 15.088 1.00 73.00 337 GLU A C 1
ATOM 2704 O O . GLU A 1 337 ? -14.642 -26.728 15.058 1.00 73.00 337 GLU A O 1
ATOM 2709 N N . VAL A 1 338 ? -14.083 -24.721 15.892 1.00 72.19 338 VAL A N 1
ATOM 2710 C CA . VAL A 1 338 ? -15.336 -24.546 16.644 1.00 72.19 338 VAL A CA 1
ATOM 2711 C C . VAL A 1 338 ? -16.477 -24.371 15.642 1.00 72.19 338 VAL A C 1
ATOM 2713 O O . VAL A 1 338 ? -16.440 -23.475 14.802 1.00 72.19 338 VAL A O 1
ATOM 2716 N N . CYS A 1 339 ? -17.476 -25.249 15.709 1.00 73.19 339 CYS A N 1
ATOM 2717 C CA . CYS A 1 339 ? -18.558 -25.329 14.731 1.00 73.19 339 CYS A CA 1
ATOM 2718 C C . CYS A 1 339 ? -19.899 -25.665 15.393 1.00 73.19 339 CYS A C 1
ATOM 2720 O O . CYS A 1 339 ? -19.954 -26.157 16.519 1.00 73.19 339 CYS A O 1
ATOM 2722 N N . ARG A 1 340 ? -20.989 -25.504 14.637 1.00 70.12 340 ARG A N 1
ATOM 2723 C CA . ARG A 1 340 ? -22.342 -25.888 15.060 1.00 70.12 340 ARG A CA 1
ATOM 2724 C C . ARG A 1 340 ? -22.575 -27.399 14.925 1.00 70.12 340 ARG A C 1
ATOM 2726 O O . ARG A 1 340 ? -22.749 -27.906 13.818 1.00 70.12 340 ARG A O 1
ATOM 2733 N N . ILE A 1 341 ? -22.656 -28.135 16.030 1.00 65.44 341 ILE A N 1
ATOM 2734 C CA . ILE A 1 341 ? -22.774 -29.607 15.983 1.00 65.44 341 ILE A CA 1
ATOM 2735 C C . ILE A 1 341 ? -24.235 -30.072 15.837 1.00 65.44 341 ILE A C 1
ATOM 2737 O O . ILE A 1 341 ? -24.479 -31.052 15.136 1.00 65.44 341 ILE A O 1
ATOM 2741 N N . ASP A 1 342 ? -25.204 -29.301 16.338 1.00 62.53 342 ASP A N 1
ATOM 2742 C CA . ASP A 1 342 ? -26.595 -29.756 16.537 1.00 62.53 342 ASP A CA 1
ATOM 2743 C C . ASP A 1 342 ? -27.466 -29.847 15.273 1.00 62.53 342 ASP A C 1
ATOM 2745 O O . ASP A 1 342 ? -28.581 -30.365 15.320 1.00 62.53 342 ASP A O 1
ATOM 2749 N N . ASP A 1 343 ? -26.990 -29.351 14.127 1.00 60.47 343 ASP A N 1
ATOM 2750 C CA . ASP A 1 343 ? -27.763 -29.428 12.883 1.00 60.47 343 ASP A CA 1
ATOM 2751 C C . ASP A 1 343 ? -27.624 -30.795 12.200 1.00 60.47 343 ASP A C 1
ATOM 2753 O O . ASP A 1 343 ? -26.488 -31.225 11.953 1.00 60.47 343 ASP A O 1
ATOM 2757 N N . PRO A 1 344 ? -28.728 -31.455 11.799 1.00 57.56 344 PRO A N 1
ATOM 2758 C CA . PRO A 1 344 ? -28.648 -32.673 11.006 1.00 57.56 344 PRO A CA 1
ATOM 2759 C C . PRO A 1 344 ? -27.925 -32.361 9.692 1.00 57.56 344 PRO A C 1
ATOM 2761 O O . PRO A 1 344 ? -28.342 -31.482 8.933 1.00 57.56 344 PRO A O 1
ATOM 2764 N N . PHE A 1 345 ? -26.810 -33.044 9.427 1.00 63.72 345 PHE A N 1
ATOM 2765 C CA . PHE A 1 345 ? -25.999 -32.840 8.227 1.00 63.72 345 PHE A CA 1
ATOM 2766 C C . PHE A 1 345 ? -26.282 -33.930 7.192 1.00 63.72 345 PHE A C 1
ATOM 2768 O O . PHE A 1 345 ? -26.370 -35.104 7.533 1.00 63.72 345 PHE A O 1
ATOM 2775 N N . GLU A 1 346 ? -26.385 -33.521 5.929 1.00 68.31 346 GLU A N 1
ATOM 2776 C CA . GLU A 1 346 ? -26.427 -34.421 4.776 1.00 68.31 346 GLU A CA 1
ATOM 2777 C C . GLU A 1 346 ? -25.258 -34.041 3.873 1.00 68.31 346 GLU A C 1
ATOM 2779 O O . GLU A 1 346 ? -24.977 -32.852 3.698 1.00 68.31 346 GLU A O 1
ATOM 2784 N N . ILE A 1 347 ? -24.557 -35.043 3.343 1.00 79.31 347 ILE A N 1
ATOM 2785 C CA . ILE A 1 347 ? -23.418 -34.824 2.451 1.00 79.31 347 ILE A CA 1
ATOM 2786 C C . ILE A 1 347 ? -23.934 -34.179 1.164 1.00 79.31 347 ILE A C 1
ATOM 2788 O O . ILE A 1 347 ? -24.825 -34.713 0.510 1.00 79.31 347 ILE A O 1
ATOM 2792 N N . SER A 1 348 ? -23.349 -33.037 0.804 1.00 85.62 348 SER A N 1
ATOM 2793 C CA . SER A 1 348 ? -23.651 -32.311 -0.428 1.00 85.62 348 SER A CA 1
ATOM 2794 C C . SER A 1 348 ? -22.369 -31.998 -1.190 1.00 85.62 348 SER A C 1
ATOM 2796 O O . SER A 1 348 ? -21.316 -31.735 -0.606 1.00 85.62 348 SER A O 1
ATOM 2798 N N . ASP A 1 349 ? -22.490 -31.990 -2.513 1.00 86.62 349 ASP A N 1
ATOM 2799 C CA . ASP A 1 349 ? -21.428 -31.707 -3.476 1.00 86.62 349 ASP A CA 1
ATOM 2800 C C . ASP A 1 349 ? -20.799 -30.318 -3.327 1.00 86.62 349 ASP A C 1
ATOM 2802 O O . ASP A 1 349 ? -19.705 -30.087 -3.848 1.00 86.62 349 ASP A O 1
ATOM 2806 N N . VAL A 1 350 ? -21.474 -29.394 -2.643 1.00 91.25 350 VAL A N 1
ATOM 2807 C CA . VAL A 1 350 ? -20.979 -28.031 -2.436 1.00 91.25 350 VAL A CA 1
ATOM 2808 C C . VAL A 1 350 ? -19.936 -27.933 -1.315 1.00 91.25 350 VAL A C 1
ATOM 2810 O O . VAL A 1 350 ? -19.204 -26.948 -1.241 1.00 91.25 350 VAL A O 1
ATOM 2813 N N . TRP A 1 351 ? -19.823 -28.959 -0.463 1.00 91.94 351 TRP A N 1
ATOM 2814 C CA . TRP A 1 351 ? -18.898 -28.990 0.671 1.00 91.94 351 TRP A CA 1
ATOM 2815 C C . TRP A 1 351 ? -17.735 -29.942 0.400 1.00 91.94 351 TRP A C 1
ATOM 2817 O O . TRP A 1 351 ? -17.887 -31.162 0.423 1.00 91.94 351 TRP A O 1
ATOM 2827 N N . ARG A 1 352 ? -16.549 -29.383 0.148 1.00 92.81 352 ARG A N 1
ATOM 2828 C CA . ARG A 1 352 ? -15.314 -30.120 -0.197 1.00 92.81 352 ARG A CA 1
ATOM 2829 C C . ARG A 1 352 ? -14.089 -29.513 0.484 1.00 92.81 352 ARG A C 1
ATOM 2831 O O . ARG A 1 352 ? -14.160 -28.415 1.042 1.00 92.81 352 ARG A O 1
ATOM 2838 N N . ILE A 1 353 ? -12.946 -30.185 0.370 1.00 91.06 353 ILE A N 1
ATOM 2839 C CA . ILE A 1 353 ? -11.631 -29.634 0.733 1.00 91.06 353 ILE A CA 1
ATOM 2840 C C . ILE A 1 353 ? -10.893 -29.220 -0.537 1.00 91.06 353 ILE A C 1
ATOM 2842 O O . ILE A 1 353 ? -10.820 -29.995 -1.487 1.00 91.06 353 ILE A O 1
ATOM 2846 N N . ALA A 1 354 ? -10.299 -28.031 -0.528 1.00 92.19 354 ALA A N 1
ATOM 2847 C CA . ALA A 1 354 ? -9.281 -27.624 -1.484 1.00 92.19 354 ALA A CA 1
ATOM 2848 C C . ALA A 1 354 ? -7.882 -27.795 -0.883 1.00 92.19 354 ALA A C 1
ATOM 2850 O O . ALA A 1 354 ? -7.623 -27.440 0.270 1.00 92.19 354 ALA A O 1
ATOM 2851 N N . GLU A 1 355 ? -6.968 -28.352 -1.669 1.00 90.25 355 GLU A N 1
ATOM 2852 C CA . GLU A 1 355 ? -5.592 -28.559 -1.239 1.00 90.25 355 GLU A CA 1
ATOM 2853 C C . GLU A 1 355 ? -4.775 -27.267 -1.321 1.00 90.25 355 GLU A C 1
ATOM 2855 O O . GLU A 1 355 ? -4.856 -26.484 -2.277 1.00 90.25 355 GLU A O 1
ATOM 2860 N N . MET A 1 356 ? -3.935 -27.056 -0.307 1.00 88.00 356 MET A N 1
ATOM 2861 C CA . MET A 1 356 ? -2.951 -25.981 -0.325 1.00 88.00 356 MET A CA 1
ATOM 2862 C C . MET A 1 356 ? -1.820 -26.332 -1.292 1.00 88.00 356 MET A C 1
ATOM 2864 O O . MET A 1 356 ? -1.246 -27.415 -1.224 1.00 88.00 356 MET A O 1
ATOM 2868 N N . LYS A 1 357 ? -1.439 -25.382 -2.148 1.00 84.38 357 LYS A N 1
ATOM 2869 C CA . LYS A 1 357 ? -0.284 -25.508 -3.044 1.00 84.38 357 LYS A CA 1
ATOM 2870 C C . LYS A 1 357 ? 0.761 -24.473 -2.650 1.00 84.38 357 LYS A C 1
ATOM 2872 O O . LYS A 1 357 ? 0.448 -23.284 -2.597 1.00 84.38 357 LYS A O 1
ATOM 2877 N N . ASP A 1 358 ? 1.979 -24.924 -2.359 1.00 84.69 358 ASP A N 1
ATOM 2878 C CA . ASP A 1 358 ? 3.079 -24.095 -1.836 1.00 84.69 358 ASP A CA 1
ATOM 2879 C C . ASP A 1 358 ? 2.722 -23.388 -0.512 1.00 84.69 358 ASP A C 1
ATOM 2881 O O . ASP A 1 358 ? 3.044 -22.218 -0.295 1.00 84.69 358 ASP A O 1
ATOM 2885 N N . GLY A 1 359 ? 1.973 -24.081 0.357 1.00 82.44 359 GLY A N 1
ATOM 2886 C CA . GLY A 1 359 ? 1.508 -23.542 1.640 1.00 82.44 359 GLY A CA 1
ATOM 2887 C C . GLY A 1 359 ? 0.457 -22.433 1.519 1.00 82.44 359 GLY A C 1
ATOM 2888 O O . GLY A 1 359 ? 0.269 -21.668 2.463 1.00 82.44 359 GLY A O 1
ATOM 2889 N N . ARG A 1 360 ? -0.207 -22.293 0.360 1.00 84.25 360 ARG A N 1
ATOM 2890 C CA . ARG A 1 360 ? -1.254 -21.285 0.138 1.00 84.25 360 ARG A CA 1
ATOM 2891 C C . ARG A 1 360 ? -2.511 -21.880 -0.505 1.00 84.25 360 ARG A C 1
ATOM 2893 O O . ARG A 1 360 ? -2.392 -22.734 -1.389 1.00 84.25 360 ARG A O 1
ATOM 2900 N N . PRO A 1 361 ? -3.710 -21.403 -0.127 1.00 87.50 361 PRO A N 1
ATOM 2901 C CA . PRO A 1 361 ? -4.937 -21.705 -0.857 1.00 87.50 361 PRO A CA 1
ATOM 2902 C C . PRO A 1 361 ? -4.838 -21.183 -2.297 1.00 87.50 361 PRO A C 1
ATOM 2904 O O . PRO A 1 361 ? -4.292 -20.104 -2.547 1.00 87.50 361 PRO A O 1
ATOM 2907 N N . ARG A 1 362 ? -5.381 -21.936 -3.256 1.00 89.94 362 ARG A N 1
ATOM 2908 C CA . ARG A 1 362 ? -5.540 -21.484 -4.644 1.00 89.94 362 ARG A CA 1
ATOM 2909 C C . ARG A 1 362 ? -7.020 -21.209 -4.889 1.00 89.94 362 ARG A C 1
ATOM 2911 O O . ARG A 1 362 ? -7.843 -22.108 -4.774 1.00 89.94 362 ARG A O 1
ATOM 2918 N N . GLY A 1 363 ? -7.353 -19.965 -5.202 1.00 89.25 363 GLY A N 1
ATOM 2919 C CA . GLY A 1 363 ? -8.730 -19.504 -5.342 1.00 89.25 363 GLY A CA 1
ATOM 2920 C C . GLY A 1 363 ? -8.795 -17.990 -5.512 1.00 89.25 363 GLY A C 1
ATOM 2921 O O . GLY A 1 363 ? -7.756 -17.326 -5.533 1.00 89.25 363 GLY A O 1
ATOM 2922 N N . GLY A 1 364 ? -10.003 -17.450 -5.615 1.00 88.88 364 GLY A N 1
ATOM 2923 C CA . GLY A 1 364 ? -10.234 -16.020 -5.799 1.00 88.88 364 GLY A CA 1
ATOM 2924 C C . GLY A 1 364 ? -11.711 -15.655 -5.716 1.00 88.88 364 GLY A C 1
ATOM 2925 O O . GLY A 1 364 ? -12.513 -16.409 -5.161 1.00 88.88 364 GLY A O 1
ATOM 2926 N N . PHE A 1 365 ? -12.049 -14.482 -6.242 1.00 86.94 365 PHE A N 1
ATOM 2927 C CA . PHE A 1 365 ? -13.425 -14.029 -6.418 1.00 86.94 365 PHE A CA 1
ATOM 2928 C C . PHE A 1 365 ? -13.755 -13.931 -7.910 1.00 86.94 365 PHE A C 1
ATOM 2930 O O . PHE A 1 365 ? -12.840 -13.784 -8.715 1.00 86.94 365 PHE A O 1
ATOM 2937 N N . ILE A 1 366 ? -15.043 -14.014 -8.234 1.00 84.00 366 ILE A N 1
ATOM 2938 C CA . ILE A 1 366 ? -15.599 -13.817 -9.581 1.00 84.00 366 ILE A CA 1
ATOM 2939 C C . ILE A 1 366 ? -16.674 -12.731 -9.503 1.00 84.00 366 ILE A C 1
ATOM 2941 O O . ILE A 1 366 ? -17.471 -12.757 -8.565 1.00 84.00 366 ILE A O 1
ATOM 2945 N N . SER A 1 367 ? -16.703 -11.758 -10.412 1.00 81.50 367 SER A N 1
ATOM 2946 C CA . SER A 1 367 ? -17.760 -10.735 -10.404 1.00 81.50 367 SER A CA 1
ATOM 2947 C C . SER A 1 367 ? -19.078 -11.318 -10.922 1.00 81.50 367 SER A C 1
ATOM 2949 O O . SER A 1 367 ? -19.076 -12.284 -11.689 1.00 81.50 367 SER A O 1
ATOM 2951 N N . TRP A 1 368 ? -20.221 -10.723 -10.566 1.00 80.69 368 TRP A N 1
ATOM 2952 C CA . TRP A 1 368 ? -21.484 -11.072 -11.224 1.00 80.69 368 TRP A CA 1
ATOM 2953 C C . TRP A 1 368 ? -21.450 -10.732 -12.714 1.00 80.69 368 TRP A C 1
ATOM 2955 O O . TRP A 1 368 ? -22.038 -11.447 -13.523 1.00 80.69 368 TRP A O 1
ATOM 2965 N N . SER A 1 369 ? -20.746 -9.659 -13.077 1.00 72.88 369 SER A N 1
ATOM 2966 C CA . SER A 1 369 ? -20.663 -9.137 -14.439 1.00 72.88 369 SER A CA 1
ATOM 2967 C C . SER A 1 369 ? -20.037 -10.062 -15.471 1.00 72.88 369 SER A C 1
ATOM 2969 O O . SER A 1 369 ? -20.288 -9.889 -16.667 1.00 72.88 369 SER A O 1
ATOM 2971 N N . ASP A 1 370 ? -19.178 -10.981 -15.039 1.00 62.53 370 ASP A N 1
ATOM 2972 C CA . ASP A 1 370 ? -18.152 -11.514 -15.924 1.00 62.53 370 ASP A CA 1
ATOM 2973 C C . ASP A 1 370 ? -18.714 -12.598 -16.849 1.00 62.53 370 ASP A C 1
ATOM 2975 O O . ASP A 1 370 ? -19.214 -13.643 -16.426 1.00 62.53 370 ASP A O 1
ATOM 2979 N N . ARG A 1 371 ? -18.636 -12.314 -18.156 1.00 55.22 371 ARG A N 1
ATOM 2980 C CA . ARG A 1 371 ? -18.807 -13.296 -19.226 1.00 55.22 371 ARG A CA 1
ATOM 2981 C C . ARG A 1 371 ? -17.473 -14.015 -19.406 1.00 55.22 371 ARG A C 1
ATOM 2983 O O . ARG A 1 371 ? -16.521 -13.415 -19.884 1.00 55.22 371 ARG A O 1
ATOM 2990 N N . GLU A 1 372 ? -17.430 -15.286 -19.029 1.00 50.88 372 GLU A N 1
ATOM 2991 C CA . GLU A 1 372 ? -16.485 -16.311 -19.497 1.00 50.88 372 GLU A CA 1
ATOM 2992 C C . GLU A 1 372 ? -14.962 -16.076 -19.377 1.00 50.88 372 GLU A C 1
ATOM 2994 O O . GLU A 1 372 ? -14.230 -17.013 -19.660 1.00 50.88 372 GLU A O 1
ATOM 2999 N N . THR A 1 373 ? -14.426 -14.956 -18.884 1.00 45.78 373 THR A N 1
ATOM 3000 C CA . THR A 1 373 ? -12.987 -14.847 -18.564 1.00 45.78 373 THR A CA 1
ATOM 3001 C C . THR A 1 373 ? -12.713 -13.821 -17.468 1.00 45.78 373 THR A C 1
ATOM 3003 O O . THR A 1 373 ? -12.803 -12.620 -17.716 1.00 45.78 373 THR A O 1
ATOM 3006 N N . ASP A 1 374 ? -12.286 -14.277 -16.292 1.00 50.75 374 ASP A N 1
ATOM 3007 C CA . ASP A 1 374 ? -11.681 -13.392 -15.291 1.00 50.75 374 ASP A CA 1
ATOM 3008 C C . ASP A 1 374 ? -10.193 -13.135 -15.619 1.00 50.75 374 ASP A C 1
ATOM 3010 O O . ASP A 1 374 ? -9.532 -13.971 -16.247 1.00 50.75 374 ASP A O 1
ATOM 3014 N N . ASP A 1 375 ? -9.610 -12.072 -15.048 1.00 44.03 375 ASP A N 1
ATOM 3015 C CA . ASP A 1 375 ? -8.158 -11.767 -15.024 1.00 44.03 375 ASP A CA 1
ATOM 3016 C C . ASP A 1 375 ? -7.272 -12.925 -14.479 1.00 44.03 375 ASP A C 1
ATOM 3018 O O . ASP A 1 375 ? -6.040 -12.862 -14.504 1.00 44.03 375 ASP A O 1
ATOM 3022 N N . VAL A 1 376 ? -7.885 -14.003 -13.971 1.00 52.03 376 VAL A N 1
ATOM 3023 C CA . VAL A 1 376 ? -7.249 -15.208 -13.406 1.00 52.03 376 VAL A CA 1
ATOM 3024 C C . VAL A 1 376 ? -7.348 -16.459 -14.298 1.00 52.03 376 VAL A C 1
ATOM 3026 O O . VAL A 1 376 ? -6.899 -17.539 -13.887 1.00 52.03 376 VAL A O 1
ATOM 3029 N N . GLY A 1 377 ? -7.915 -16.336 -15.505 1.00 59.00 377 GLY A N 1
ATOM 3030 C CA . GLY A 1 377 ? -7.937 -17.394 -16.522 1.00 59.00 377 GLY A CA 1
ATOM 3031 C C . GLY A 1 377 ? -8.867 -18.573 -16.214 1.00 59.00 377 GLY A C 1
ATOM 3032 O O . GLY A 1 377 ? -8.540 -19.705 -16.568 1.00 59.00 377 GLY A O 1
ATOM 3033 N N . ILE A 1 378 ? -9.986 -18.342 -15.517 1.00 69.06 378 ILE A N 1
ATOM 3034 C CA . ILE A 1 378 ? -11.052 -19.342 -15.338 1.00 69.06 378 ILE A CA 1
ATOM 3035 C C . ILE A 1 378 ? -12.219 -18.970 -16.245 1.00 69.06 378 ILE A C 1
ATOM 3037 O O . ILE A 1 378 ? -12.841 -17.928 -16.061 1.00 69.06 378 ILE A O 1
ATOM 3041 N N . ILE A 1 379 ? -12.516 -19.845 -17.203 1.00 70.00 379 ILE A N 1
ATOM 3042 C CA . ILE A 1 379 ? -13.696 -19.737 -18.059 1.00 70.00 379 ILE A CA 1
ATOM 3043 C C . ILE A 1 379 ? -14.840 -20.455 -17.362 1.00 70.00 379 ILE A C 1
ATOM 3045 O O . ILE A 1 379 ? -14.762 -21.670 -17.200 1.00 70.00 379 ILE A O 1
ATOM 3049 N N . TRP A 1 380 ? -15.885 -19.746 -16.939 1.00 75.31 380 TRP A N 1
ATOM 3050 C CA . TRP A 1 380 ? -17.050 -20.340 -16.278 1.00 75.31 380 TRP A CA 1
ATOM 3051 C C . TRP A 1 380 ? -18.359 -19.945 -16.957 1.00 75.31 380 TRP A C 1
ATOM 3053 O O . TRP A 1 380 ? -18.483 -18.844 -17.489 1.00 75.31 380 TRP A O 1
ATOM 3063 N N . ASN A 1 381 ? -19.334 -20.858 -16.946 1.00 75.81 381 ASN A N 1
ATOM 3064 C CA . ASN A 1 381 ? -20.628 -20.657 -17.583 1.00 75.81 381 ASN A CA 1
ATOM 3065 C C . ASN A 1 381 ? -21.763 -20.980 -16.601 1.00 75.81 381 ASN A C 1
ATOM 3067 O O . ASN A 1 381 ? -21.810 -22.058 -16.008 1.00 75.81 381 ASN A O 1
ATOM 3071 N N . ARG A 1 382 ? -22.711 -20.047 -16.449 1.00 80.12 382 ARG A N 1
ATOM 3072 C CA . ARG A 1 382 ? -23.873 -20.184 -15.552 1.00 80.12 382 ARG A CA 1
ATOM 3073 C C . ARG A 1 382 ? -24.790 -21.362 -15.915 1.00 80.12 382 ARG A C 1
ATOM 3075 O O . ARG A 1 382 ? -25.580 -21.775 -15.078 1.00 80.12 382 ARG A O 1
ATOM 3082 N N . THR A 1 383 ? -24.705 -21.904 -17.130 1.00 84.31 383 THR A N 1
ATOM 3083 C CA . THR A 1 383 ? -25.464 -23.102 -17.543 1.00 84.31 383 THR A CA 1
ATOM 3084 C C . THR A 1 383 ? -24.998 -24.382 -16.847 1.00 84.31 383 THR A C 1
ATOM 3086 O O . THR A 1 383 ? -25.766 -25.332 -16.751 1.00 84.31 383 THR A O 1
ATOM 3089 N N . GLU A 1 384 ? -23.780 -24.400 -16.301 1.00 88.31 384 GLU A N 1
ATOM 3090 C CA . GLU A 1 384 ? -23.239 -25.524 -15.524 1.00 88.31 384 GLU A CA 1
ATOM 3091 C C . GLU A 1 384 ? -23.648 -25.480 -14.045 1.00 88.31 384 GLU A C 1
ATOM 3093 O O . GLU A 1 384 ? -23.218 -26.311 -13.239 1.00 88.31 384 GLU A O 1
ATOM 3098 N N . ALA A 1 385 ? -24.437 -24.473 -13.669 1.00 91.12 385 ALA A N 1
ATOM 3099 C CA . ALA A 1 385 ? -24.867 -24.259 -12.307 1.00 91.12 385 ALA A CA 1
ATOM 3100 C C . ALA A 1 385 ? -25.704 -25.430 -11.789 1.00 91.12 385 ALA A C 1
ATOM 3102 O O . ALA A 1 385 ? -26.654 -25.896 -12.418 1.00 91.12 385 ALA A O 1
ATOM 3103 N N . LYS A 1 386 ? -25.358 -25.860 -10.584 1.00 95.12 386 LYS A N 1
ATOM 3104 C CA . LYS A 1 386 ? -26.094 -26.809 -9.764 1.00 95.12 386 LYS A CA 1
ATOM 3105 C C . LYS A 1 386 ? -26.725 -26.074 -8.588 1.00 95.12 386 LYS A C 1
ATOM 3107 O O . LYS A 1 386 ? -26.234 -25.034 -8.140 1.00 95.12 386 LYS A O 1
ATOM 3112 N N . TRP A 1 387 ? -27.810 -26.646 -8.084 1.00 95.38 387 TRP A N 1
ATOM 3113 C CA . TRP A 1 387 ? -28.561 -26.132 -6.947 1.00 95.38 387 TRP A CA 1
ATOM 3114 C C . TRP A 1 387 ? -28.409 -27.067 -5.751 1.00 95.38 387 TRP A C 1
ATOM 3116 O O . TRP A 1 387 ? -28.695 -28.259 -5.860 1.00 95.38 387 TRP A O 1
ATOM 3126 N N . ASP A 1 388 ? -27.977 -26.526 -4.615 1.00 94.31 388 ASP A N 1
ATOM 3127 C CA . ASP A 1 388 ? -28.056 -27.213 -3.330 1.00 94.31 388 ASP A CA 1
ATOM 3128 C C . ASP A 1 388 ? -29.330 -26.771 -2.604 1.00 94.31 388 ASP A C 1
ATOM 3130 O O . ASP A 1 388 ? -29.437 -25.630 -2.145 1.00 94.31 388 ASP A O 1
ATOM 3134 N N . ASP A 1 389 ? -30.308 -27.675 -2.505 1.00 92.75 389 ASP A N 1
ATOM 3135 C CA . ASP A 1 389 ? -31.630 -27.317 -1.989 1.00 92.75 389 ASP A CA 1
ATOM 3136 C C . ASP A 1 389 ? -31.631 -26.998 -0.494 1.00 92.75 389 ASP A C 1
ATOM 3138 O O . ASP A 1 389 ? -32.395 -26.150 -0.040 1.00 92.75 389 ASP A O 1
ATOM 3142 N N . LYS A 1 390 ? -30.736 -27.619 0.273 1.00 88.94 390 LYS A N 1
ATOM 3143 C CA . LYS A 1 390 ? -30.654 -27.403 1.715 1.00 88.94 390 LYS A CA 1
ATOM 3144 C C . LYS A 1 390 ? -30.128 -26.014 2.041 1.00 88.94 390 LYS A C 1
ATOM 3146 O O . LYS A 1 390 ? -30.760 -25.292 2.801 1.00 88.94 390 LYS A O 1
ATOM 3151 N N . SER A 1 391 ? -28.996 -25.628 1.458 1.00 93.06 391 SER A N 1
ATOM 3152 C CA . SER A 1 391 ? -28.407 -24.304 1.673 1.00 93.06 391 SER A CA 1
ATOM 3153 C C . SER A 1 391 ? -29.014 -23.207 0.806 1.00 93.06 391 SER A C 1
ATOM 3155 O O . SER A 1 391 ? -28.632 -22.044 0.956 1.00 93.06 391 SER A O 1
ATOM 3157 N N . LYS A 1 392 ? -29.938 -23.565 -0.098 1.00 96.19 392 LYS A N 1
ATOM 3158 C CA . LYS A 1 392 ? -30.542 -22.678 -1.101 1.00 96.19 392 LYS A CA 1
ATOM 3159 C C . LYS A 1 392 ? -29.474 -21.897 -1.871 1.00 96.19 392 LYS A C 1
ATOM 3161 O O . LYS A 1 392 ? -29.558 -20.680 -2.032 1.00 96.19 392 LYS A O 1
ATOM 3166 N N . SER A 1 393 ? -28.423 -22.605 -2.282 1.00 95.75 393 SER A N 1
ATOM 3167 C CA . SER A 1 393 ? -27.223 -22.010 -2.870 1.00 95.75 393 SER A CA 1
ATOM 3168 C C . SER A 1 393 ? -26.906 -22.580 -4.239 1.00 95.75 393 SER A C 1
ATOM 3170 O O . SER A 1 393 ? -27.124 -23.757 -4.520 1.00 95.75 393 SER A O 1
ATOM 3172 N N . THR A 1 394 ? -26.339 -21.730 -5.090 1.00 95.19 394 THR A N 1
ATOM 3173 C CA . THR A 1 394 ? -25.870 -22.114 -6.420 1.00 95.19 394 THR A CA 1
ATOM 3174 C C . THR A 1 394 ? -24.365 -22.342 -6.421 1.00 95.19 394 THR A C 1
ATOM 3176 O O . THR A 1 394 ? -23.598 -21.581 -5.825 1.00 95.19 394 THR A O 1
ATOM 3179 N N . TYR A 1 395 ? -23.934 -23.398 -7.104 1.00 95.12 395 TYR A N 1
ATOM 3180 C CA . TYR A 1 395 ? -22.524 -23.729 -7.255 1.00 95.12 395 TYR A CA 1
ATOM 3181 C C . TYR A 1 395 ? -22.244 -24.386 -8.605 1.00 95.12 395 TYR A C 1
ATOM 3183 O O . TYR A 1 395 ? -23.135 -24.935 -9.240 1.00 95.12 395 TYR A O 1
ATOM 3191 N N . ILE A 1 396 ? -20.991 -24.357 -9.039 1.00 93.62 396 ILE A N 1
ATOM 3192 C CA . ILE A 1 396 ? -20.493 -25.114 -10.187 1.00 93.62 396 ILE A CA 1
ATOM 3193 C C . ILE A 1 396 ? -19.364 -25.995 -9.671 1.00 93.62 396 ILE A C 1
ATOM 3195 O O . ILE A 1 396 ? -18.421 -25.502 -9.051 1.00 93.62 396 ILE A O 1
ATOM 3199 N N . TRP A 1 397 ? -19.464 -27.300 -9.920 1.00 94.06 397 TRP A N 1
ATOM 3200 C CA . TRP A 1 397 ? -18.433 -28.273 -9.569 1.00 94.06 397 TRP A CA 1
ATOM 3201 C C . TRP A 1 397 ? -17.880 -28.938 -10.828 1.00 94.06 397 TRP A C 1
ATOM 3203 O O . TRP A 1 397 ? -18.605 -29.676 -11.498 1.00 94.06 397 TRP A O 1
ATOM 3213 N N . ARG A 1 398 ? -16.594 -28.701 -11.115 1.00 92.06 398 ARG A N 1
ATOM 3214 C CA . ARG A 1 398 ? -15.860 -29.283 -12.244 1.00 92.06 398 ARG A CA 1
ATOM 3215 C C . ARG A 1 398 ? -14.792 -30.255 -11.744 1.00 92.06 398 ARG A C 1
ATOM 3217 O O . ARG A 1 398 ? -13.695 -29.819 -11.387 1.00 92.06 398 ARG A O 1
ATOM 3224 N N . PRO A 1 399 ? -15.080 -31.568 -11.715 1.00 92.12 399 PRO A N 1
ATOM 3225 C CA . PRO A 1 399 ? -14.161 -32.554 -11.156 1.00 92.12 399 PRO A CA 1
ATOM 3226 C C . PRO A 1 399 ? -12.870 -32.727 -11.961 1.00 92.12 399 PRO A C 1
ATOM 3228 O O . PRO A 1 399 ? -11.845 -33.044 -11.359 1.00 92.12 399 PRO A O 1
ATOM 3231 N N . GLU A 1 400 ? -12.896 -32.511 -13.280 1.00 91.12 400 GLU A N 1
ATOM 3232 C CA . GLU A 1 400 ? -11.697 -32.659 -14.121 1.00 91.12 400 GLU A CA 1
ATOM 3233 C C . GLU A 1 400 ? -10.735 -31.479 -13.994 1.00 91.12 400 GLU A C 1
ATOM 3235 O O . GLU A 1 400 ? -9.523 -31.676 -13.959 1.00 91.12 400 GLU A O 1
ATOM 3240 N N . ASP A 1 401 ? -11.267 -30.272 -13.796 1.00 90.62 401 ASP A N 1
ATOM 3241 C CA . ASP A 1 401 ? -10.454 -29.084 -13.526 1.00 90.62 401 ASP A CA 1
ATOM 3242 C C . ASP A 1 401 ? -10.085 -28.950 -12.039 1.00 90.62 401 ASP A C 1
ATOM 3244 O O . ASP A 1 401 ? -9.242 -28.129 -11.671 1.00 90.62 401 ASP A O 1
ATOM 3248 N N . GLN A 1 402 ? -10.739 -29.729 -11.169 1.00 93.44 402 GLN A N 1
ATOM 3249 C CA . GLN A 1 402 ? -10.698 -29.586 -9.711 1.00 93.44 402 GLN A CA 1
ATOM 3250 C C . GLN A 1 402 ? -11.070 -28.166 -9.257 1.00 93.44 402 GLN A C 1
ATOM 3252 O O . GLN A 1 402 ? -10.420 -27.584 -8.379 1.00 93.44 402 GLN A O 1
ATOM 3257 N N . ILE A 1 403 ? -12.112 -27.602 -9.878 1.00 92.75 403 ILE A N 1
ATOM 3258 C CA . ILE A 1 403 ? -12.593 -26.242 -9.621 1.00 92.75 403 ILE A CA 1
ATOM 3259 C C . ILE A 1 403 ? -14.002 -26.288 -9.037 1.00 92.75 403 ILE A C 1
ATOM 3261 O O . ILE A 1 403 ? -14.914 -26.868 -9.626 1.00 92.75 403 ILE A O 1
ATOM 3265 N N . LEU A 1 404 ? -14.180 -25.622 -7.895 1.00 94.44 404 LEU A N 1
ATOM 3266 C CA . LEU A 1 404 ? -15.493 -25.304 -7.338 1.00 94.44 404 LEU A CA 1
ATOM 3267 C C . LEU A 1 404 ? -15.704 -23.796 -7.414 1.00 94.44 404 LEU A C 1
ATOM 3269 O O . LEU A 1 404 ? -14.812 -23.034 -7.042 1.00 94.44 404 LEU A O 1
ATOM 3273 N N . ILE A 1 405 ? -16.885 -23.381 -7.855 1.00 93.19 405 ILE A N 1
ATOM 3274 C CA . ILE A 1 405 ? -17.316 -21.986 -7.920 1.00 93.19 405 ILE A CA 1
ATOM 3275 C C . ILE A 1 405 ? -18.633 -21.862 -7.165 1.00 93.19 405 ILE A C 1
ATOM 3277 O O . ILE A 1 405 ? -19.526 -22.683 -7.345 1.00 93.19 405 ILE A O 1
ATOM 3281 N N . THR A 1 406 ? -18.777 -20.828 -6.347 1.00 94.38 406 THR A N 1
ATOM 3282 C CA . THR A 1 406 ? -20.032 -20.510 -5.660 1.00 94.38 406 THR A CA 1
ATOM 3283 C C . THR A 1 406 ? -20.328 -19.035 -5.806 1.00 94.38 406 THR A C 1
ATOM 3285 O O . THR A 1 406 ? -19.432 -18.213 -5.621 1.00 94.38 406 THR A O 1
ATOM 3288 N N . TYR A 1 407 ? -21.569 -18.700 -6.107 1.00 92.56 407 TYR A N 1
ATOM 3289 C CA . TYR A 1 407 ? -22.023 -17.338 -6.349 1.00 92.56 407 TYR A CA 1
ATOM 3290 C C . TYR A 1 407 ? -23.515 -17.267 -6.005 1.00 92.56 407 TYR A C 1
ATOM 3292 O O . TYR A 1 407 ? -24.168 -18.307 -5.872 1.00 92.56 407 TYR A O 1
ATOM 3300 N N . GLU A 1 408 ? -24.063 -16.066 -5.820 1.00 93.69 408 GLU A N 1
ATOM 3301 C CA . GLU A 1 408 ? -25.524 -15.940 -5.773 1.00 93.69 408 GLU A CA 1
ATOM 3302 C C . GLU A 1 408 ? -26.094 -16.279 -7.163 1.00 93.69 408 GLU A C 1
ATOM 3304 O O . GLU A 1 408 ? -25.411 -16.183 -8.166 1.00 93.69 408 GLU A O 1
ATOM 3309 N N . SER A 1 409 ? -27.336 -16.696 -7.300 1.00 92.69 409 SER A N 1
ATOM 3310 C CA . SER A 1 409 ? -27.995 -16.779 -8.605 1.00 92.69 409 SER A CA 1
ATOM 3311 C C . SER A 1 409 ? -29.318 -16.048 -8.526 1.00 92.69 409 SER A C 1
ATOM 3313 O O . SER A 1 409 ? -29.734 -15.619 -7.451 1.00 92.69 409 SER A O 1
ATOM 3315 N N . ARG A 1 410 ? -30.025 -15.931 -9.653 1.00 93.19 410 ARG A N 1
ATOM 3316 C CA . ARG A 1 410 ? -31.413 -15.461 -9.622 1.00 93.19 410 ARG A CA 1
ATOM 3317 C C . ARG A 1 410 ? -32.233 -16.240 -8.587 1.00 93.19 410 ARG A C 1
ATOM 3319 O O . ARG A 1 410 ? -32.931 -15.631 -7.787 1.00 93.19 410 ARG A O 1
ATOM 3326 N N . GLN A 1 411 ? -32.078 -17.563 -8.563 1.00 95.12 411 GLN A N 1
ATOM 3327 C CA . GLN A 1 411 ? -32.798 -18.432 -7.641 1.00 95.12 411 GLN A CA 1
ATOM 3328 C C . GLN A 1 411 ? -32.396 -18.184 -6.177 1.00 95.12 411 GLN A C 1
ATOM 3330 O O . GLN A 1 411 ? -33.276 -18.053 -5.334 1.00 95.12 411 GLN A O 1
ATOM 3335 N N . SER A 1 412 ? -31.101 -18.062 -5.849 1.00 96.31 412 SER A N 1
ATOM 3336 C CA . SER A 1 412 ? -30.699 -17.804 -4.451 1.00 96.31 412 SER A CA 1
ATOM 3337 C C . SER A 1 412 ? -31.104 -16.406 -3.968 1.00 96.31 412 SER A C 1
ATOM 3339 O O . SER A 1 412 ? -31.494 -16.248 -2.811 1.00 96.31 412 SER A O 1
ATOM 3341 N N . ILE A 1 413 ? -31.074 -15.399 -4.849 1.00 97.00 413 ILE A N 1
ATOM 3342 C CA . ILE A 1 413 ? -31.542 -14.043 -4.538 1.00 97.00 413 ILE A CA 1
ATOM 3343 C C . ILE A 1 413 ? -33.057 -14.043 -4.301 1.00 97.00 413 ILE A C 1
ATOM 3345 O O . ILE A 1 413 ? -33.510 -13.451 -3.325 1.00 97.00 413 ILE A O 1
ATOM 3349 N N . GLU A 1 414 ? -33.843 -14.736 -5.130 1.00 96.81 414 GLU A N 1
ATOM 3350 C CA . GLU A 1 414 ? -35.295 -14.876 -4.936 1.00 96.81 414 GLU A CA 1
ATOM 3351 C C . GLU A 1 414 ? -35.631 -15.541 -3.591 1.00 96.81 414 GLU A C 1
ATOM 3353 O O . GLU A 1 414 ? -36.511 -15.060 -2.875 1.00 96.81 414 GLU A O 1
ATOM 3358 N N . GLU A 1 415 ? -34.903 -16.588 -3.193 1.00 97.56 415 GLU A N 1
ATOM 3359 C CA . GLU A 1 415 ? -35.070 -17.218 -1.873 1.00 97.56 415 GLU A CA 1
ATOM 3360 C C . GLU A 1 415 ? -34.726 -16.257 -0.722 1.00 97.56 415 GLU A C 1
ATOM 3362 O O . GLU A 1 415 ? -35.421 -16.226 0.294 1.00 97.56 415 GLU A O 1
ATOM 3367 N N . LYS A 1 416 ? -33.709 -15.403 -0.884 1.00 97.62 416 LYS A N 1
ATOM 3368 C CA . LYS A 1 416 ? -33.359 -14.375 0.112 1.00 97.62 416 LYS A CA 1
ATOM 3369 C C . LYS A 1 416 ? -34.378 -13.239 0.185 1.00 97.62 416 LYS A C 1
ATOM 3371 O O . LYS A 1 416 ? -34.658 -12.758 1.280 1.00 97.62 416 LYS A O 1
ATOM 3376 N N . ILE A 1 417 ? -34.968 -12.836 -0.941 1.00 96.75 417 ILE A N 1
ATOM 3377 C CA . ILE A 1 417 ? -36.069 -11.860 -0.984 1.00 96.75 417 ILE A CA 1
ATOM 3378 C C . ILE A 1 417 ? -37.272 -12.403 -0.204 1.00 96.75 417 ILE A C 1
ATOM 3380 O O . ILE A 1 417 ? -37.769 -11.717 0.693 1.00 96.75 417 ILE A O 1
ATOM 3384 N N . LYS A 1 418 ? -37.675 -13.656 -0.467 1.00 95.12 418 LYS A N 1
ATOM 3385 C CA . LYS A 1 418 ? -38.734 -14.341 0.296 1.00 95.12 418 LYS A CA 1
ATOM 3386 C C . LYS A 1 418 ? -38.389 -14.406 1.781 1.00 95.12 418 LYS A C 1
ATOM 3388 O O . LYS A 1 418 ? -39.214 -14.067 2.620 1.00 95.12 418 LYS A O 1
ATOM 3393 N N . TYR A 1 419 ? -37.148 -14.753 2.118 1.00 95.25 419 TYR A N 1
ATOM 3394 C CA . TYR A 1 419 ? -36.695 -14.805 3.506 1.00 95.25 419 TYR A CA 1
ATOM 3395 C C . TYR A 1 419 ? -36.821 -13.446 4.221 1.00 95.25 419 TYR A C 1
ATOM 3397 O O . TYR A 1 419 ? -37.329 -13.380 5.340 1.00 95.25 419 TYR A O 1
ATOM 3405 N N . VAL A 1 420 ? -36.413 -12.342 3.583 1.00 95.31 420 VAL A N 1
ATOM 3406 C CA . VAL A 1 420 ? -36.545 -10.973 4.131 1.00 95.31 420 VAL A CA 1
ATOM 3407 C C . VAL A 1 420 ? -38.008 -10.581 4.338 1.00 95.31 420 VAL A C 1
ATOM 3409 O O . VAL A 1 420 ? -38.337 -9.881 5.304 1.00 95.31 420 VAL A O 1
ATOM 3412 N N . GLU A 1 421 ? -38.894 -11.011 3.443 1.00 90.69 421 GLU A N 1
ATOM 3413 C CA . GLU A 1 421 ? -40.335 -10.838 3.592 1.00 90.69 421 GLU A CA 1
ATOM 3414 C C . GLU A 1 421 ? -40.869 -11.640 4.790 1.00 90.69 421 GLU A C 1
ATOM 3416 O O . GLU A 1 421 ? -41.392 -11.047 5.736 1.00 90.69 421 GLU A O 1
ATOM 3421 N N . GLU A 1 422 ? -40.666 -12.960 4.791 1.00 89.19 422 GLU A N 1
ATOM 3422 C CA . GLU A 1 422 ? -41.171 -13.905 5.794 1.00 89.19 422 GLU A CA 1
ATOM 3423 C C . GLU A 1 422 ? -40.671 -13.612 7.211 1.00 89.19 422 GLU A C 1
ATOM 3425 O O . GLU A 1 422 ? -41.399 -13.795 8.189 1.00 89.19 422 GLU A O 1
ATOM 3430 N N . LYS A 1 423 ? -39.418 -13.165 7.338 1.00 88.94 423 LYS A N 1
ATOM 3431 C CA . LYS A 1 423 ? -38.789 -12.842 8.626 1.00 88.94 423 LYS A CA 1
ATOM 3432 C C . LYS A 1 423 ? -38.987 -11.391 9.051 1.00 88.94 423 LYS A C 1
ATOM 3434 O O . LYS A 1 423 ? -38.495 -11.003 10.108 1.00 88.94 423 LYS A O 1
ATOM 3439 N N . ASN A 1 424 ? -39.724 -10.604 8.263 1.00 89.25 424 ASN A N 1
ATOM 3440 C CA . ASN A 1 424 ? -39.967 -9.185 8.512 1.00 89.25 424 ASN A CA 1
ATOM 3441 C C . ASN A 1 424 ? -38.670 -8.397 8.789 1.00 89.25 424 ASN A C 1
ATOM 3443 O O . ASN A 1 424 ? -38.600 -7.580 9.710 1.00 89.25 424 ASN A O 1
ATOM 3447 N N . LEU A 1 425 ? -37.629 -8.682 8.003 1.00 95.06 425 LEU A N 1
ATOM 3448 C CA . LEU A 1 425 ? -36.353 -7.977 8.092 1.00 95.06 425 LEU A CA 1
ATOM 3449 C C . LEU A 1 425 ? -36.463 -6.575 7.483 1.00 95.06 425 LEU A C 1
ATOM 3451 O O . LEU A 1 425 ? -37.365 -6.286 6.690 1.00 95.06 425 LEU A O 1
ATOM 3455 N N . GLY A 1 426 ? -35.526 -5.701 7.845 1.00 95.38 426 GLY A N 1
ATOM 3456 C CA . GLY A 1 426 ? -35.542 -4.287 7.466 1.00 95.38 426 GLY A CA 1
ATOM 3457 C C . GLY A 1 426 ? -35.257 -3.998 5.993 1.00 95.38 426 GLY A C 1
ATOM 3458 O O . GLY A 1 426 ? -35.446 -2.863 5.549 1.00 95.38 426 GLY A O 1
ATOM 3459 N N . GLY A 1 427 ? -34.797 -4.992 5.231 1.00 97.56 427 GLY A N 1
ATOM 3460 C CA . GLY A 1 427 ? -34.477 -4.845 3.816 1.00 97.56 427 GLY A CA 1
ATOM 3461 C C . GLY A 1 427 ? -33.265 -5.658 3.378 1.00 97.56 427 GLY A C 1
ATOM 3462 O O . GLY A 1 427 ? -32.871 -6.616 4.046 1.00 97.56 427 GLY A O 1
ATOM 3463 N N . ILE A 1 428 ? -32.684 -5.241 2.252 1.00 98.50 428 ILE A N 1
ATOM 3464 C CA . ILE A 1 428 ? -31.528 -5.866 1.608 1.00 98.50 428 ILE A CA 1
ATOM 3465 C C . ILE A 1 428 ? -30.443 -4.814 1.347 1.00 98.50 428 ILE A C 1
ATOM 3467 O O . ILE A 1 428 ? -30.742 -3.723 0.856 1.00 98.50 428 ILE A O 1
ATOM 3471 N N . ASN A 1 429 ? -29.186 -5.154 1.634 1.00 97.88 429 ASN A N 1
ATOM 3472 C CA . ASN A 1 429 ? -28.011 -4.438 1.148 1.00 97.88 429 ASN A CA 1
ATOM 3473 C C . ASN A 1 429 ? -27.258 -5.265 0.093 1.00 97.88 429 ASN A C 1
ATOM 3475 O O . ASN A 1 429 ? -27.340 -6.493 0.073 1.00 97.88 429 ASN A O 1
ATOM 3479 N N . ILE A 1 430 ? -26.562 -4.577 -0.810 1.00 96.81 430 ILE A N 1
ATOM 3480 C CA . ILE A 1 430 ? -25.909 -5.168 -1.978 1.00 96.81 430 ILE A CA 1
ATOM 3481 C C . ILE A 1 430 ? -24.449 -4.713 -2.046 1.00 96.81 430 ILE A C 1
ATOM 3483 O O . ILE A 1 430 ? -24.175 -3.515 -2.168 1.00 96.81 430 ILE A O 1
ATOM 3487 N N . TRP A 1 431 ? -23.521 -5.673 -2.048 1.00 93.75 431 TRP A N 1
ATOM 3488 C CA . TRP A 1 431 ? -22.084 -5.432 -2.211 1.00 93.75 431 TRP A CA 1
ATOM 3489 C C . TRP A 1 431 ? -21.548 -6.032 -3.522 1.00 93.75 431 TRP A C 1
ATOM 3491 O O . TRP A 1 431 ? -21.427 -7.245 -3.633 1.00 93.75 431 TRP A O 1
ATOM 3501 N N . SER A 1 432 ? -21.162 -5.254 -4.527 1.00 91.44 432 SER A N 1
ATOM 3502 C CA . SER A 1 432 ? -21.368 -3.809 -4.678 1.00 91.44 432 SER A CA 1
ATOM 3503 C C . SER A 1 432 ? -21.886 -3.503 -6.082 1.00 91.44 432 SER A C 1
ATOM 3505 O O . SER A 1 432 ? -21.735 -4.312 -6.994 1.00 91.44 432 SER A O 1
ATOM 3507 N N . LEU A 1 433 ? -22.512 -2.336 -6.267 1.00 93.00 433 LEU A N 1
ATOM 3508 C CA . LEU A 1 433 ? -23.254 -1.986 -7.492 1.00 93.00 433 LEU A CA 1
ATOM 3509 C C . LEU A 1 433 ? -22.421 -2.116 -8.777 1.00 93.00 433 LEU A C 1
ATOM 3511 O O . LEU A 1 433 ? -22.931 -2.462 -9.834 1.00 93.00 433 LEU A O 1
ATOM 3515 N N . ASN A 1 434 ? -21.120 -1.855 -8.688 1.00 88.19 434 ASN A N 1
ATOM 3516 C CA . ASN A 1 434 ? -20.183 -1.940 -9.808 1.00 88.19 434 ASN A CA 1
ATOM 3517 C C . ASN A 1 434 ? -19.823 -3.379 -10.228 1.00 88.19 434 ASN A C 1
ATOM 3519 O O . ASN A 1 434 ? -19.136 -3.535 -11.237 1.00 88.19 434 ASN A O 1
ATOM 3523 N N . MET A 1 435 ? -20.214 -4.391 -9.446 1.00 88.12 435 MET A N 1
ATOM 3524 C CA . MET A 1 435 ? -19.960 -5.807 -9.730 1.00 88.12 435 MET A CA 1
ATOM 3525 C C . MET A 1 435 ? -21.156 -6.502 -10.396 1.00 88.12 435 MET A C 1
ATOM 3527 O O . MET A 1 435 ? -21.017 -7.653 -10.796 1.00 88.12 435 MET A O 1
ATOM 3531 N N . ASP A 1 436 ? -22.308 -5.832 -10.545 1.00 89.44 436 ASP A N 1
ATOM 3532 C CA . ASP A 1 436 ? -23.448 -6.372 -11.302 1.00 89.44 436 ASP A CA 1
ATOM 3533 C C . ASP A 1 436 ? -23.145 -6.460 -12.810 1.00 89.44 436 ASP A C 1
ATOM 3535 O O . ASP A 1 436 ? -22.208 -5.839 -13.323 1.00 89.44 436 ASP A O 1
ATOM 3539 N N . ASP A 1 437 ? -23.955 -7.225 -13.540 1.00 86.19 437 ASP A N 1
ATOM 3540 C CA . ASP A 1 437 ? -23.865 -7.295 -14.995 1.00 86.19 437 ASP A CA 1
ATOM 3541 C C . ASP A 1 437 ? -24.300 -5.995 -15.685 1.00 86.19 437 ASP A C 1
ATOM 3543 O O . ASP A 1 437 ? -24.879 -5.096 -15.087 1.00 86.19 437 ASP A O 1
ATOM 3547 N N . GLU A 1 438 ? -24.002 -5.875 -16.981 1.00 83.25 438 GLU A N 1
ATOM 3548 C CA . GLU A 1 438 ? -24.279 -4.659 -17.767 1.00 83.25 438 GLU A CA 1
ATOM 3549 C C . GLU A 1 438 ? -25.771 -4.296 -17.858 1.00 83.25 438 GLU A C 1
ATOM 3551 O O . GLU A 1 438 ? -26.110 -3.211 -18.328 1.00 83.25 438 GLU A O 1
ATOM 3556 N N . ARG A 1 439 ? -26.663 -5.210 -17.458 1.00 87.12 439 ARG A N 1
ATOM 3557 C CA . ARG A 1 439 ? -28.114 -5.004 -17.433 1.00 87.12 439 ARG A CA 1
ATOM 3558 C C . ARG A 1 439 ? -28.649 -4.832 -16.011 1.00 87.12 439 ARG A C 1
ATOM 3560 O O . ARG A 1 439 ? -29.866 -4.772 -15.852 1.00 87.12 439 ARG A O 1
ATOM 3567 N N . ASP A 1 440 ? -27.772 -4.764 -15.010 1.00 89.69 440 ASP A N 1
ATOM 3568 C CA . ASP A 1 440 ? -28.108 -4.661 -13.592 1.00 89.69 440 ASP A CA 1
ATOM 3569 C C . ASP A 1 440 ? -29.084 -5.760 -13.132 1.00 89.69 440 ASP A C 1
ATOM 3571 O O . ASP A 1 440 ? -30.033 -5.489 -12.392 1.00 89.69 440 ASP A O 1
ATOM 3575 N N . THR A 1 441 ? -28.939 -6.996 -13.637 1.00 90.56 441 THR A N 1
ATOM 3576 C CA . THR A 1 441 ? -29.986 -8.017 -13.445 1.00 90.56 441 THR A CA 1
ATOM 3577 C C . THR A 1 441 ? -30.198 -8.409 -11.987 1.00 90.56 441 THR A C 1
ATOM 3579 O O . THR A 1 441 ? -31.336 -8.704 -11.609 1.00 90.56 441 THR A O 1
ATOM 3582 N N . ALA A 1 442 ? -29.144 -8.432 -11.165 1.00 92.19 442 ALA A N 1
ATOM 3583 C CA . ALA A 1 442 ? -29.280 -8.755 -9.749 1.00 92.19 442 ALA A CA 1
ATOM 3584 C C . ALA A 1 442 ? -29.920 -7.594 -8.981 1.00 92.19 442 ALA A C 1
ATOM 3586 O O . ALA A 1 442 ? -30.825 -7.815 -8.174 1.00 92.19 442 ALA A O 1
ATOM 3587 N N . LEU A 1 443 ? -29.501 -6.360 -9.262 1.00 95.25 443 LEU A N 1
ATOM 3588 C CA . LEU A 1 443 ? -30.085 -5.166 -8.668 1.00 95.25 443 LEU A CA 1
ATOM 3589 C C . LEU A 1 443 ? -31.565 -5.018 -9.033 1.00 95.25 443 LEU A C 1
ATOM 3591 O O . LEU A 1 443 ? -32.369 -4.770 -8.141 1.00 95.25 443 LEU A O 1
ATOM 3595 N N . GLU A 1 444 ? -31.936 -5.225 -10.300 1.00 94.88 444 GLU A N 1
ATOM 3596 C CA . GLU A 1 444 ? -33.331 -5.192 -10.761 1.00 94.88 444 GLU A CA 1
ATOM 3597 C C . GLU A 1 444 ? -34.190 -6.229 -10.028 1.00 94.88 444 GLU A C 1
ATOM 3599 O O . GLU A 1 444 ? -35.310 -5.941 -9.601 1.00 94.88 444 GLU A O 1
ATOM 3604 N N . LEU A 1 445 ? -33.654 -7.435 -9.830 1.00 94.88 445 LEU A N 1
ATOM 3605 C CA . LEU A 1 445 ? -34.333 -8.497 -9.095 1.00 94.88 445 LEU A CA 1
ATOM 3606 C C . LEU A 1 445 ? -34.575 -8.114 -7.629 1.00 94.88 445 LEU A C 1
ATOM 3608 O O . LEU A 1 445 ? -35.674 -8.310 -7.113 1.00 94.88 445 LEU A O 1
ATOM 3612 N N . VAL A 1 446 ? -33.570 -7.539 -6.966 1.00 96.00 446 VAL A N 1
ATOM 3613 C CA . VAL A 1 446 ? -33.689 -7.087 -5.574 1.00 96.00 446 VAL A CA 1
ATOM 3614 C C . VAL A 1 446 ? -34.638 -5.892 -5.449 1.00 96.00 446 VAL A C 1
ATOM 3616 O O . VAL A 1 446 ? -35.456 -5.860 -4.530 1.00 96.00 446 VAL A O 1
ATOM 3619 N N . SER A 1 447 ? -34.573 -4.922 -6.364 1.00 94.75 447 SER A N 1
ATOM 3620 C CA . SER A 1 447 ? -35.383 -3.701 -6.293 1.00 94.75 447 SER A CA 1
ATOM 3621 C C . SER A 1 447 ? -36.850 -3.918 -6.641 1.00 94.75 447 SER A C 1
ATOM 3623 O O . SER A 1 447 ? -37.707 -3.234 -6.086 1.00 94.75 447 SER A O 1
ATOM 3625 N N . SER A 1 448 ? -37.150 -4.855 -7.545 1.00 93.19 448 SER A N 1
ATOM 3626 C CA . SER A 1 448 ? -38.523 -5.230 -7.916 1.00 93.19 448 SER A CA 1
ATOM 3627 C C . SER A 1 448 ? -39.143 -6.269 -6.972 1.00 93.19 448 SER A C 1
ATOM 3629 O O . SER A 1 448 ? -40.358 -6.478 -7.004 1.00 93.19 448 SER A O 1
ATOM 3631 N N . GLY A 1 449 ? -38.329 -6.893 -6.113 1.00 88.88 449 GLY A N 1
ATOM 3632 C CA . GLY A 1 449 ? -38.754 -7.891 -5.140 1.00 88.88 449 GLY A CA 1
ATOM 3633 C C . GLY A 1 449 ? -39.831 -7.371 -4.186 1.00 88.88 449 GLY A C 1
ATOM 3634 O O . GLY A 1 449 ? -39.741 -6.273 -3.628 1.00 88.88 449 GLY A O 1
ATOM 3635 N N . ASN A 1 450 ? -40.865 -8.181 -3.970 1.00 86.69 450 ASN A N 1
ATOM 3636 C CA . ASN A 1 450 ? -41.950 -7.822 -3.073 1.00 86.69 450 ASN A CA 1
ATOM 3637 C C . ASN A 1 450 ? -41.558 -8.074 -1.618 1.00 86.69 450 ASN A C 1
ATOM 3639 O O . ASN A 1 450 ? -41.691 -9.175 -1.102 1.00 86.69 450 ASN A O 1
ATOM 3643 N N . LEU A 1 451 ? -41.070 -7.034 -0.948 1.00 89.81 451 LEU A N 1
ATOM 3644 C CA . LEU A 1 451 ? -40.717 -7.126 0.465 1.00 89.81 451 LEU A CA 1
ATOM 3645 C C . LEU A 1 451 ? -41.885 -6.761 1.401 1.00 89.81 451 LEU A C 1
ATOM 3647 O O . LEU A 1 451 ? -41.715 -6.844 2.618 1.00 89.81 451 LEU A O 1
ATOM 3651 N N . CYS A 1 452 ? -43.039 -6.331 0.876 1.00 84.25 452 CYS A N 1
ATOM 3652 C CA . CYS A 1 452 ? -44.091 -5.658 1.648 1.00 84.25 452 CYS A CA 1
ATOM 3653 C C . CYS A 1 452 ? -45.374 -6.485 1.885 1.00 84.25 452 CYS A C 1
ATOM 3655 O O . CYS A 1 452 ? -46.243 -6.026 2.628 1.00 84.25 452 CYS A O 1
ATOM 3657 N N . ASP A 1 453 ? -45.511 -7.685 1.315 1.00 71.25 453 ASP A N 1
ATOM 3658 C CA . ASP A 1 453 ? -46.778 -8.442 1.276 1.00 71.25 453 ASP A CA 1
ATOM 3659 C C . ASP A 1 453 ? -47.061 -9.353 2.487 1.00 71.25 453 ASP A C 1
ATOM 3661 O O . ASP A 1 453 ? -48.037 -10.110 2.500 1.00 71.25 453 ASP A O 1
ATOM 3665 N N . GLY A 1 454 ? -46.312 -9.189 3.584 1.00 59.62 454 GLY A N 1
ATOM 3666 C CA . GLY A 1 454 ? -46.399 -9.958 4.836 1.00 59.62 454 GLY A CA 1
ATOM 3667 C C . GLY A 1 454 ? -47.706 -9.858 5.655 1.00 59.62 454 GLY A C 1
ATOM 3668 O O . GLY A 1 454 ? -47.681 -9.989 6.880 1.00 59.62 454 GLY A O 1
ATOM 3669 N N . LYS A 1 455 ? -48.879 -9.686 5.030 1.00 47.62 455 LYS A N 1
ATOM 3670 C CA . LYS A 1 455 ? -50.226 -9.680 5.647 1.00 47.62 455 LYS A CA 1
ATOM 3671 C C . LYS A 1 455 ? -50.659 -11.015 6.294 1.00 47.62 455 LYS A C 1
ATOM 3673 O O . LYS A 1 455 ? -51.807 -11.142 6.716 1.00 47.62 455 LYS A O 1
ATOM 3678 N N . LYS A 1 456 ? -49.770 -12.005 6.447 1.00 47.69 456 LYS A N 1
ATOM 3679 C CA . LYS A 1 456 ? -50.020 -13.270 7.175 1.00 47.69 456 LYS A CA 1
ATOM 3680 C C . LYS A 1 456 ? -49.319 -13.354 8.543 1.00 47.69 456 LYS A C 1
ATOM 3682 O O . LYS A 1 456 ? -49.008 -14.440 9.016 1.00 47.69 456 LYS A O 1
ATOM 3687 N N . MET A 1 457 ? -49.134 -12.245 9.256 1.00 47.12 457 MET A N 1
ATOM 3688 C CA . MET A 1 457 ? -48.666 -12.278 10.653 1.00 47.12 457 MET A CA 1
ATOM 3689 C C . MET A 1 457 ? -49.819 -12.593 11.628 1.00 47.12 457 MET A C 1
ATOM 3691 O O . MET A 1 457 ? -50.314 -11.725 12.340 1.00 47.12 457 MET A O 1
ATOM 3695 N N . LYS A 1 458 ? -50.265 -13.860 11.661 1.00 39.25 458 LYS A N 1
ATOM 3696 C CA . LYS A 1 458 ? -51.106 -14.418 12.749 1.00 39.25 458 LYS A CA 1
ATOM 3697 C C . LYS A 1 458 ? -50.339 -15.337 13.710 1.00 39.25 458 LYS A C 1
ATOM 3699 O O . LYS A 1 458 ? -50.939 -15.892 14.626 1.00 39.25 458 LYS A O 1
ATOM 3704 N N . LYS A 1 459 ? -49.020 -15.474 13.560 1.00 41.03 459 LYS A N 1
ATOM 3705 C CA . LYS A 1 459 ? -48.167 -16.173 14.527 1.00 41.03 459 LYS A CA 1
ATOM 3706 C C . LYS A 1 459 ? -47.129 -15.207 15.089 1.00 41.03 459 LYS A C 1
ATOM 3708 O O . LYS A 1 459 ? -46.372 -14.607 14.338 1.00 41.03 459 LYS A O 1
ATOM 3713 N N . LYS A 1 460 ? -47.138 -15.052 16.418 1.00 41.38 460 LYS A N 1
ATOM 3714 C CA . LYS A 1 460 ? -46.083 -14.416 17.226 1.00 41.38 460 LYS A CA 1
ATOM 3715 C C . LYS A 1 460 ? -44.699 -14.733 16.642 1.00 41.38 460 LYS A C 1
ATOM 3717 O O . LYS A 1 460 ? -44.416 -15.908 16.443 1.00 41.38 460 LYS A O 1
ATOM 3722 N N . ASN A 1 461 ? -43.878 -13.698 16.434 1.00 45.50 461 ASN A N 1
ATOM 3723 C CA . ASN A 1 461 ? -42.459 -13.717 16.044 1.00 45.50 461 ASN A CA 1
ATOM 3724 C C . ASN A 1 461 ? -41.747 -15.063 16.309 1.00 45.50 461 ASN A C 1
ATOM 3726 O O . ASN A 1 461 ? -41.150 -15.256 17.369 1.00 45.50 461 ASN A O 1
ATOM 3730 N N . GLU A 1 462 ? -41.775 -15.983 15.337 1.00 46.38 462 GLU A N 1
ATOM 3731 C CA . GLU A 1 462 ? -41.129 -17.304 15.447 1.00 46.38 462 GLU A CA 1
ATOM 3732 C C . GLU A 1 462 ? -39.593 -17.198 15.557 1.00 46.38 462 GLU A C 1
ATOM 3734 O O . GLU A 1 462 ? -38.956 -18.118 16.063 1.00 46.38 462 GLU A O 1
ATOM 3739 N N . ILE A 1 463 ? -38.991 -16.062 15.171 1.00 52.19 463 ILE A N 1
ATOM 3740 C CA . ILE A 1 463 ? -37.544 -15.798 15.314 1.00 52.19 463 ILE A CA 1
ATOM 3741 C C . ILE A 1 463 ? -37.111 -15.816 16.791 1.00 52.19 463 ILE A C 1
ATOM 3743 O O . ILE A 1 463 ? -36.025 -16.291 17.110 1.00 52.19 463 ILE A O 1
ATOM 3747 N N . MET A 1 464 ? -37.978 -15.367 17.706 1.00 49.19 464 MET A N 1
ATOM 3748 C CA . MET A 1 464 ? -37.633 -15.198 19.123 1.00 49.19 464 MET A CA 1
ATOM 3749 C C . MET A 1 464 ? -37.658 -16.503 19.933 1.00 49.19 464 MET A C 1
ATOM 3751 O O . MET A 1 464 ? -37.042 -16.575 20.993 1.00 49.19 464 MET A O 1
ATOM 3755 N N . TYR A 1 465 ? -38.373 -17.539 19.479 1.00 43.44 465 TYR A N 1
ATOM 3756 C CA . TYR A 1 465 ? -38.786 -18.633 20.373 1.00 43.44 465 TYR A CA 1
ATOM 3757 C C . TYR A 1 465 ? -37.792 -19.798 20.518 1.00 43.44 465 TYR A C 1
ATOM 3759 O O . TYR A 1 465 ? -37.962 -20.596 21.435 1.00 43.44 465 TYR A O 1
ATOM 3767 N N . LYS A 1 466 ? -36.753 -19.911 19.674 1.00 41.38 466 LYS A N 1
ATOM 3768 C CA . LYS A 1 466 ? -35.802 -21.047 19.736 1.00 41.38 466 LYS A CA 1
ATOM 3769 C C . LYS A 1 466 ? -34.440 -20.731 20.357 1.00 41.38 466 LYS A C 1
ATOM 3771 O O . LYS A 1 466 ? -33.848 -21.616 20.961 1.00 41.38 466 LYS A O 1
ATOM 3776 N N . TYR A 1 467 ? -33.949 -19.495 20.255 1.00 43.97 467 TYR A N 1
ATOM 3777 C CA . TYR A 1 467 ? -32.627 -19.148 20.797 1.00 43.97 467 TYR A CA 1
ATOM 3778 C C . TYR A 1 467 ? -32.634 -19.072 22.335 1.00 43.97 467 TYR A C 1
ATOM 3780 O O . TYR A 1 467 ? -31.722 -19.564 22.994 1.00 43.97 467 TYR A O 1
ATOM 3788 N N . LEU A 1 468 ? -33.726 -18.558 22.916 1.00 40.16 468 LEU A N 1
ATOM 3789 C CA . LEU A 1 468 ? -33.894 -18.416 24.368 1.00 40.16 468 LEU A CA 1
ATOM 3790 C C . LEU A 1 468 ? -34.003 -19.752 25.128 1.00 40.16 468 LEU A C 1
ATOM 3792 O O . LEU A 1 468 ? -33.772 -19.765 26.332 1.00 40.16 468 LEU A O 1
ATOM 3796 N N . GLN A 1 469 ? -34.334 -20.866 24.463 1.00 35.62 469 GLN A N 1
ATOM 3797 C CA . GLN A 1 469 ? -34.476 -22.171 25.128 1.00 35.62 469 GLN A CA 1
ATOM 3798 C C . GLN A 1 469 ? -33.170 -22.970 25.229 1.00 35.62 469 GLN A C 1
ATOM 3800 O O . GLN A 1 469 ? -33.077 -23.832 26.095 1.00 35.62 469 GLN A O 1
ATOM 3805 N N . ASN A 1 470 ? -32.150 -22.668 24.417 1.00 38.25 470 ASN A N 1
ATOM 3806 C CA . ASN A 1 470 ? -30.927 -23.481 24.359 1.00 38.25 470 ASN A CA 1
ATOM 3807 C C . ASN A 1 470 ? -29.703 -22.843 25.045 1.00 38.25 470 ASN A C 1
ATOM 3809 O O . ASN A 1 470 ? -28.654 -23.472 25.085 1.00 38.25 470 ASN A O 1
ATOM 3813 N N . HIS A 1 471 ? -29.811 -21.624 25.591 1.00 41.12 471 HIS A N 1
ATOM 3814 C CA . HIS A 1 471 ? -28.696 -20.925 26.262 1.00 41.12 471 HIS A CA 1
ATOM 3815 C C . HIS A 1 471 ? -28.934 -20.628 27.755 1.00 41.12 471 HIS A C 1
ATOM 3817 O O . HIS A 1 471 ? -28.243 -19.808 28.354 1.00 41.12 471 HIS A O 1
ATOM 3823 N N . VAL A 1 472 ? -29.868 -21.343 28.388 1.00 32.12 472 VAL A N 1
ATOM 3824 C CA . VAL A 1 472 ? -30.010 -21.385 29.851 1.00 32.12 472 VAL A CA 1
ATOM 3825 C C . VAL A 1 472 ? -30.116 -22.844 30.282 1.00 32.12 472 VAL A C 1
ATOM 3827 O O . VAL A 1 472 ? -31.214 -23.317 30.515 1.00 32.12 472 VAL A O 1
ATOM 3830 N N . THR A 1 473 ? -28.986 -23.555 30.321 1.00 31.95 473 THR A N 1
ATOM 3831 C CA . THR A 1 473 ? -28.682 -24.653 31.266 1.00 31.95 473 THR A CA 1
ATOM 3832 C C . THR A 1 473 ? -27.364 -25.322 30.869 1.00 31.95 473 THR A C 1
ATOM 3834 O O . THR A 1 473 ? -27.346 -26.251 30.068 1.00 31.95 473 THR A O 1
ATOM 3837 N N . SER A 1 474 ? -26.263 -24.882 31.472 1.00 27.33 474 SER A N 1
ATOM 3838 C CA . SER A 1 474 ? -25.122 -25.750 31.781 1.00 27.33 474 SER A CA 1
ATOM 3839 C C . SER A 1 474 ? -24.353 -25.129 32.949 1.00 27.33 474 SER A C 1
ATOM 3841 O O . SER A 1 474 ? -23.283 -24.544 32.789 1.00 27.33 474 SER A O 1
ATOM 3843 N N . GLU A 1 475 ? -24.942 -25.199 34.142 1.00 26.59 475 GLU A N 1
ATOM 3844 C CA . GLU A 1 475 ? -24.135 -25.192 35.359 1.00 26.59 475 GLU A CA 1
ATOM 3845 C C . GLU A 1 475 ? -23.425 -26.545 35.420 1.00 26.59 475 GLU A C 1
ATOM 3847 O O . GLU A 1 475 ? -24.039 -27.565 35.726 1.00 26.59 475 GLU A O 1
ATOM 3852 N N . ASP A 1 476 ? -22.142 -26.563 35.069 1.00 26.83 476 ASP A N 1
ATOM 3853 C CA . ASP A 1 476 ? -21.254 -27.679 35.379 1.00 26.83 476 ASP A CA 1
ATOM 3854 C C . ASP A 1 476 ? -20.636 -27.414 36.768 1.00 26.83 476 ASP A C 1
ATOM 3856 O O . ASP A 1 476 ? -19.887 -26.442 36.941 1.00 26.83 476 ASP A O 1
ATOM 3860 N N . PRO A 1 477 ? -20.971 -28.196 37.811 1.00 34.41 477 PRO A N 1
ATOM 3861 C CA . PRO A 1 477 ? -20.635 -27.864 39.185 1.00 34.41 477 PRO A CA 1
ATOM 3862 C C . PRO A 1 477 ? -19.254 -28.408 39.548 1.00 34.41 477 PRO A C 1
ATOM 3864 O O . PRO A 1 477 ? -19.138 -29.313 40.367 1.00 34.41 477 PRO A O 1
ATOM 3867 N N . LYS A 1 478 ? -18.181 -27.853 38.976 1.00 30.50 478 LYS A N 1
ATOM 3868 C CA . LYS A 1 478 ? -16.805 -28.095 39.453 1.00 30.50 478 LYS A CA 1
ATOM 3869 C C . LYS A 1 478 ? -15.897 -26.883 39.236 1.00 30.50 478 LYS A C 1
ATOM 3871 O O . LYS A 1 478 ? -14.890 -26.958 38.543 1.00 30.50 478 LYS A O 1
ATOM 3876 N N . LEU A 1 479 ? -16.172 -25.785 39.939 1.00 26.83 479 LEU A N 1
ATOM 3877 C CA . LEU A 1 479 ? -15.117 -24.837 40.302 1.00 26.83 479 LEU A CA 1
ATOM 3878 C C . LEU A 1 479 ? -15.176 -24.580 41.805 1.00 26.83 479 LEU A C 1
ATOM 3880 O O . LEU A 1 479 ? -16.067 -23.903 42.312 1.00 26.83 479 LEU A O 1
ATOM 3884 N N . LYS A 1 480 ? -14.209 -25.156 42.526 1.00 27.98 480 LYS A N 1
ATOM 3885 C CA . LYS A 1 480 ? -13.915 -24.771 43.904 1.00 27.98 480 LYS A CA 1
ATOM 3886 C C . LYS A 1 480 ? -13.691 -23.261 43.930 1.00 27.98 480 LYS A C 1
ATOM 3888 O O . LYS A 1 480 ? -12.830 -22.743 43.224 1.00 27.98 480 LYS A O 1
ATOM 3893 N N . THR A 1 481 ? -14.462 -22.582 44.763 1.00 25.95 481 THR A N 1
ATOM 3894 C CA . THR A 1 481 ? -14.247 -21.198 45.168 1.00 25.95 481 THR A CA 1
ATOM 3895 C C . THR A 1 481 ? -12.824 -21.036 45.704 1.00 25.95 481 THR A C 1
ATOM 3897 O O . THR A 1 481 ? -12.522 -21.491 46.805 1.00 25.95 481 THR A O 1
ATOM 3900 N N . SER A 1 482 ? -11.940 -20.394 44.938 1.00 29.89 482 SER A N 1
ATOM 3901 C CA . SER A 1 482 ? -10.770 -19.725 45.509 1.00 29.89 482 SER A CA 1
ATOM 3902 C C . SER A 1 482 ? -11.211 -18.321 45.908 1.00 29.89 482 SER A C 1
ATOM 3904 O O . SER A 1 482 ? -11.569 -17.522 45.039 1.00 29.89 482 SER A O 1
ATOM 3906 N N . GLU A 1 483 ? -11.224 -18.031 47.203 1.00 32.34 483 GLU A N 1
ATOM 3907 C CA . GLU A 1 483 ? -11.483 -16.695 47.736 1.00 32.34 483 GLU A CA 1
ATOM 3908 C C . GLU A 1 483 ? -10.532 -15.675 47.086 1.00 32.34 483 GLU A C 1
ATOM 3910 O O . GLU A 1 483 ? -9.325 -15.675 47.324 1.00 32.34 483 GLU A O 1
ATOM 3915 N N . SER A 1 484 ? -11.057 -14.796 46.228 1.00 34.41 484 SER A N 1
ATOM 3916 C CA . SER A 1 484 ? -10.309 -13.637 45.745 1.00 34.41 484 SER A CA 1
ATOM 3917 C C . SER A 1 484 ? -10.410 -12.523 46.785 1.00 34.41 484 SER A C 1
ATOM 3919 O O . SER A 1 484 ? -11.456 -11.882 46.905 1.00 34.41 484 SER A O 1
ATOM 3921 N N . GLN A 1 485 ? -9.334 -12.273 47.529 1.00 43.72 485 GLN A N 1
ATOM 3922 C CA . GLN A 1 485 ? -9.242 -11.110 48.409 1.00 43.72 485 GLN A CA 1
ATOM 3923 C C . GLN A 1 485 ? -9.043 -9.839 47.562 1.00 43.72 485 GLN A C 1
ATOM 3925 O O . GLN A 1 485 ? -8.002 -9.644 46.936 1.00 43.72 485 GLN A O 1
ATOM 3930 N N . ASN A 1 486 ? -10.051 -8.962 47.522 1.00 40.84 486 ASN A N 1
ATOM 3931 C CA . ASN A 1 486 ? -9.891 -7.595 47.020 1.00 40.84 486 ASN A CA 1
ATOM 3932 C C . ASN A 1 486 ? -9.255 -6.753 48.134 1.00 40.84 486 ASN A C 1
ATOM 3934 O O . ASN A 1 486 ? -9.905 -6.488 49.143 1.00 40.84 486 ASN A O 1
ATOM 3938 N N . LEU A 1 487 ? -8.004 -6.327 47.960 1.00 51.41 487 LEU A N 1
ATOM 3939 C CA . LEU A 1 487 ? -7.283 -5.539 48.961 1.00 51.41 487 LEU A CA 1
ATOM 3940 C C . LEU A 1 487 ? -7.180 -4.075 48.512 1.00 51.41 487 LEU A C 1
ATOM 3942 O O . LEU A 1 487 ? -6.676 -3.764 47.431 1.00 51.41 487 LEU A O 1
ATOM 3946 N N . ARG A 1 488 ? -7.637 -3.159 49.372 1.00 42.34 488 ARG A N 1
ATOM 3947 C CA . ARG A 1 488 ? -7.368 -1.720 49.262 1.00 42.34 488 ARG A CA 1
ATOM 3948 C C . ARG A 1 488 ? -6.177 -1.420 50.174 1.00 42.34 488 ARG A C 1
ATOM 3950 O O . ARG A 1 488 ? -6.336 -1.401 51.388 1.00 42.34 488 ARG A O 1
ATOM 3957 N N . ILE A 1 489 ? -4.982 -1.272 49.601 1.00 55.19 489 ILE A N 1
ATOM 3958 C CA . ILE A 1 489 ? -3.727 -1.158 50.361 1.00 55.19 489 ILE A CA 1
ATOM 3959 C C . ILE A 1 489 ? -3.251 0.294 50.307 1.00 55.19 489 ILE A C 1
ATOM 3961 O O . ILE A 1 489 ? -2.742 0.752 49.289 1.00 55.19 489 ILE A O 1
ATOM 3965 N N . SER A 1 490 ? -3.431 1.036 51.399 1.00 41.59 490 SER A N 1
ATOM 3966 C CA . SER A 1 490 ? -3.072 2.458 51.470 1.00 41.59 490 SER A CA 1
ATOM 3967 C C . SER A 1 490 ? -1.611 2.730 51.861 1.00 41.59 490 SER A C 1
ATOM 3969 O O . SER A 1 490 ? -1.155 3.852 51.660 1.00 41.59 490 SER A O 1
ATOM 3971 N N . GLU A 1 491 ? -0.846 1.740 52.349 1.00 47.34 491 GLU A N 1
ATOM 3972 C CA . GLU A 1 491 ? 0.548 1.923 52.807 1.00 47.34 491 GLU A CA 1
ATOM 3973 C C . GLU A 1 491 ? 1.511 0.802 52.367 1.00 47.34 491 GLU A C 1
ATOM 3975 O O . GLU A 1 491 ? 1.087 -0.278 51.959 1.00 47.34 491 GLU A O 1
ATOM 3980 N N . SER A 1 492 ? 2.824 1.085 52.416 1.00 49.59 492 SER A N 1
ATOM 3981 C CA . SER A 1 492 ? 3.912 0.228 51.910 1.00 49.59 492 SER A CA 1
ATOM 3982 C C . SER A 1 492 ? 3.811 -1.230 52.371 1.00 49.59 492 SER A C 1
ATOM 3984 O O . SER A 1 492 ? 3.957 -1.514 53.557 1.00 49.59 492 SER A O 1
ATOM 3986 N N . GLN A 1 493 ? 3.671 -2.170 51.431 1.00 63.66 493 GLN A N 1
ATOM 3987 C CA . GLN A 1 493 ? 3.660 -3.609 51.722 1.00 63.66 493 GLN A CA 1
ATOM 3988 C C . GLN A 1 493 ? 4.622 -4.390 50.818 1.00 63.66 493 GLN A C 1
ATOM 3990 O O . GLN A 1 493 ? 4.797 -4.085 49.635 1.00 63.66 493 GLN A O 1
ATOM 3995 N N . ASN A 1 494 ? 5.240 -5.422 51.399 1.00 64.44 494 ASN A N 1
ATOM 3996 C CA . ASN A 1 494 ? 5.990 -6.450 50.682 1.00 64.44 494 ASN A CA 1
ATOM 3997 C C . ASN A 1 494 ? 5.142 -7.726 50.664 1.00 64.44 494 ASN A C 1
ATOM 3999 O O . ASN A 1 494 ? 4.919 -8.323 51.717 1.00 64.44 494 ASN A O 1
ATOM 4003 N N . LEU A 1 495 ? 4.701 -8.158 49.487 1.00 68.31 495 LEU A N 1
ATOM 4004 C CA . LEU A 1 495 ? 3.986 -9.421 49.310 1.00 68.31 495 LEU A CA 1
ATOM 4005 C C . LEU A 1 495 ? 4.960 -10.462 48.752 1.00 68.31 495 LEU A C 1
ATOM 4007 O O . LEU A 1 495 ? 5.637 -10.206 47.756 1.00 68.31 495 LEU A O 1
ATOM 4011 N N . ARG A 1 496 ? 5.066 -11.619 49.415 1.00 63.38 496 ARG A N 1
ATOM 4012 C CA . ARG A 1 496 ? 5.994 -12.683 48.997 1.00 63.38 496 ARG A CA 1
ATOM 4013 C C . ARG A 1 496 ? 5.406 -13.545 47.877 1.00 63.38 496 ARG A C 1
ATOM 4015 O O . ARG A 1 496 ? 6.019 -13.618 46.824 1.00 63.38 496 ARG A O 1
ATOM 4022 N N . GLU A 1 497 ? 4.206 -14.094 48.057 1.00 62.16 497 GLU A N 1
ATOM 4023 C CA . GLU A 1 497 ? 3.543 -14.952 47.064 1.00 62.16 497 GLU A CA 1
ATOM 4024 C C . GLU A 1 497 ? 2.039 -14.660 47.006 1.00 62.16 497 GLU A C 1
ATOM 4026 O O . GLU A 1 497 ? 1.399 -14.438 48.036 1.00 62.16 497 GLU A O 1
ATOM 4031 N N . SER A 1 498 ? 1.461 -14.643 45.801 1.00 58.78 498 SER A N 1
ATOM 4032 C CA . SER A 1 498 ? 0.012 -14.478 45.617 1.00 58.78 498 SER A CA 1
ATOM 4033 C C . SER A 1 498 ? -0.495 -15.115 44.316 1.00 58.78 498 SER A C 1
ATOM 4035 O O . SER A 1 498 ? 0.094 -14.945 43.249 1.00 58.78 498 SER A O 1
ATOM 4037 N N . GLN A 1 499 ? -1.614 -15.846 44.375 1.00 57.12 499 GLN A N 1
ATOM 4038 C CA . GLN A 1 499 ? -2.181 -16.510 43.190 1.00 57.12 499 GLN A CA 1
ATOM 4039 C C . GLN A 1 499 ? -3.149 -15.609 42.403 1.00 57.12 499 GLN A C 1
ATOM 4041 O O . GLN A 1 499 ? -3.098 -15.596 41.176 1.00 57.12 499 GLN A O 1
ATOM 4046 N N . ASN A 1 500 ? -3.980 -14.805 43.078 1.00 66.88 500 ASN A N 1
ATOM 4047 C CA . ASN A 1 500 ? -4.962 -13.915 42.444 1.00 66.88 500 ASN A CA 1
ATOM 4048 C C . ASN A 1 500 ? -5.132 -12.620 43.246 1.00 66.88 500 ASN A C 1
ATOM 4050 O O . ASN A 1 500 ? -5.938 -12.562 44.174 1.00 66.88 500 ASN A O 1
ATOM 4054 N N . LEU A 1 501 ? -4.393 -11.574 42.884 1.00 69.50 501 LEU A N 1
ATOM 4055 C CA . LEU A 1 501 ? -4.382 -10.323 43.637 1.00 69.50 501 LEU A CA 1
ATOM 4056 C C . LEU A 1 501 ? -4.971 -9.173 42.814 1.00 69.50 501 LEU A C 1
ATOM 4058 O O . LEU A 1 501 ? -4.589 -8.945 41.661 1.00 69.50 501 LEU A O 1
ATOM 4062 N N . ARG A 1 502 ? -5.892 -8.423 43.425 1.00 73.12 502 ARG A N 1
ATOM 4063 C CA . ARG A 1 502 ? -6.419 -7.166 42.883 1.00 73.12 502 ARG A CA 1
ATOM 4064 C C . ARG A 1 502 ? -6.111 -6.031 43.844 1.00 73.12 502 ARG A C 1
ATOM 4066 O O . ARG A 1 502 ? -6.537 -6.067 44.994 1.00 73.12 502 ARG A O 1
ATOM 4073 N N . ILE A 1 503 ? -5.407 -5.026 43.340 1.00 71.31 503 ILE A N 1
ATOM 4074 C CA . ILE A 1 503 ? -5.059 -3.812 44.074 1.00 71.31 503 ILE A CA 1
ATOM 4075 C C . ILE A 1 503 ? -5.673 -2.627 43.342 1.00 71.31 503 ILE A C 1
ATOM 4077 O O . ILE A 1 503 ? -5.410 -2.397 42.158 1.00 71.31 503 ILE A O 1
ATOM 4081 N N . SER A 1 504 ? -6.507 -1.867 44.044 1.00 73.38 504 SER A N 1
ATOM 4082 C CA . SER A 1 504 ? -7.077 -0.639 43.491 1.00 73.38 504 SER A CA 1
ATOM 4083 C C . SER A 1 504 ? -6.023 0.468 43.422 1.00 73.38 504 SER A C 1
ATOM 4085 O O . SER A 1 504 ? -5.828 1.059 42.369 1.00 73.38 504 SER A O 1
ATOM 4087 N N . GLU A 1 505 ? -5.294 0.714 44.510 1.00 77.25 505 GLU A N 1
ATOM 4088 C CA . GLU A 1 505 ? -4.296 1.784 44.610 1.00 77.25 505 GLU A CA 1
ATOM 4089 C C . GLU A 1 505 ? -3.151 1.350 45.533 1.00 77.25 505 GLU A C 1
ATOM 4091 O O . GLU A 1 505 ? -3.363 0.531 46.424 1.00 77.25 505 GLU A O 1
ATOM 4096 N N . SER A 1 506 ? -1.943 1.872 45.307 1.00 78.56 506 SER A N 1
ATOM 4097 C CA . SER A 1 506 ? -0.777 1.675 46.179 1.00 78.56 506 SER A CA 1
ATOM 4098 C C . SER A 1 506 ? 0.242 2.806 45.995 1.00 78.56 506 SER A C 1
ATOM 4100 O O . SER A 1 506 ? 0.407 3.325 44.892 1.00 78.56 506 SER A O 1
ATOM 4102 N N . GLN A 1 507 ? 0.970 3.181 47.049 1.00 78.81 507 GLN A N 1
ATOM 4103 C CA . GLN A 1 507 ? 2.089 4.128 46.918 1.00 78.81 507 GLN A CA 1
ATOM 4104 C C . GLN A 1 507 ? 3.417 3.410 46.660 1.00 78.81 507 GLN A C 1
ATOM 4106 O O . GLN A 1 507 ? 4.066 3.664 45.652 1.00 78.81 507 GLN A O 1
ATOM 4111 N N . ASN A 1 508 ? 3.811 2.475 47.528 1.00 82.88 508 ASN A N 1
ATOM 4112 C CA . ASN A 1 508 ? 5.024 1.677 47.350 1.00 82.88 508 ASN A CA 1
ATOM 4113 C C . ASN A 1 508 ? 4.695 0.201 47.522 1.00 82.88 508 ASN A C 1
ATOM 4115 O O . ASN A 1 508 ? 4.338 -0.236 48.613 1.00 82.88 508 ASN A O 1
ATOM 4119 N N . LEU A 1 509 ? 4.843 -0.575 46.460 1.00 83.19 509 LEU A N 1
ATOM 4120 C CA . LEU A 1 509 ? 4.493 -1.984 46.480 1.00 83.19 509 LEU A CA 1
ATOM 4121 C C . LEU A 1 509 ? 5.638 -2.818 45.921 1.00 83.19 509 LEU A C 1
ATOM 4123 O O . LEU A 1 509 ? 6.169 -2.533 44.842 1.00 83.19 509 LEU A O 1
ATOM 4127 N N . ARG A 1 510 ? 6.020 -3.856 46.667 1.00 83.88 510 ARG A N 1
ATOM 4128 C CA . ARG A 1 510 ? 6.939 -4.884 46.177 1.00 83.88 510 ARG A CA 1
ATOM 4129 C C . ARG A 1 510 ? 6.265 -6.239 46.219 1.00 83.88 510 ARG A C 1
ATOM 4131 O O . ARG A 1 510 ? 5.702 -6.616 47.244 1.00 83.88 510 ARG A O 1
ATOM 4138 N N . ILE A 1 511 ? 6.359 -6.958 45.112 1.00 82.00 511 ILE A N 1
ATOM 4139 C CA . ILE A 1 511 ? 5.831 -8.310 44.970 1.00 82.00 511 ILE A CA 1
ATOM 4140 C C . ILE A 1 511 ? 6.975 -9.186 44.483 1.00 82.00 511 ILE A C 1
ATOM 4142 O O . ILE A 1 511 ? 7.577 -8.882 43.452 1.00 82.00 511 ILE A O 1
ATOM 4146 N N . SER A 1 512 ? 7.305 -10.235 45.232 1.00 83.44 512 SER A N 1
ATOM 4147 C CA . SER A 1 512 ? 8.311 -11.191 44.771 1.00 83.44 512 SER A CA 1
ATOM 4148 C C . SER A 1 512 ? 7.718 -12.056 43.663 1.00 83.44 512 SER A C 1
ATOM 4150 O O . SER A 1 512 ? 8.208 -11.999 42.542 1.00 83.44 512 SER A O 1
ATOM 4152 N N . GLU A 1 513 ? 6.612 -12.753 43.929 1.00 80.69 513 GLU A N 1
ATOM 4153 C CA . GLU A 1 513 ? 6.004 -13.663 42.955 1.00 80.69 513 GLU A CA 1
ATOM 4154 C C . GLU A 1 513 ? 4.480 -13.523 42.892 1.00 80.69 513 GLU A C 1
ATOM 4156 O O . GLU A 1 513 ? 3.786 -13.340 43.901 1.00 80.69 513 GLU A O 1
ATOM 4161 N N . SER A 1 514 ? 3.935 -13.610 41.676 1.00 79.06 514 SER A N 1
ATOM 4162 C CA . SER A 1 514 ? 2.488 -13.636 41.459 1.00 79.06 514 SER A CA 1
ATOM 4163 C C . SER A 1 514 ? 2.075 -14.450 40.234 1.00 79.06 514 SER A C 1
ATOM 4165 O O . SER A 1 514 ? 2.741 -14.421 39.203 1.00 79.06 514 SER A O 1
ATOM 4167 N N . GLN A 1 515 ? 0.930 -15.133 40.300 1.00 76.12 515 GLN A N 1
ATOM 4168 C CA . GLN A 1 515 ? 0.349 -15.765 39.107 1.00 76.12 515 GLN A CA 1
ATOM 4169 C C . GLN A 1 515 ? -0.528 -14.781 38.328 1.00 76.12 515 GLN A C 1
ATOM 4171 O O . GLN A 1 515 ? -0.202 -14.446 37.193 1.00 76.12 515 GLN A O 1
ATOM 4176 N N . ASN A 1 516 ? -1.603 -14.264 38.936 1.00 77.56 516 ASN A N 1
ATOM 4177 C CA . ASN A 1 516 ? -2.481 -13.272 38.311 1.00 77.56 516 ASN A CA 1
ATOM 4178 C C . ASN A 1 516 ? -2.574 -12.008 39.164 1.00 77.56 516 ASN A C 1
ATOM 4180 O O . ASN A 1 516 ? -3.205 -11.994 40.224 1.00 77.56 516 ASN A O 1
ATOM 4184 N N . LEU A 1 517 ? -1.995 -10.920 38.668 1.00 81.88 517 LEU A N 1
ATOM 4185 C CA . LEU A 1 517 ? -1.930 -9.654 39.382 1.00 81.88 517 LEU A CA 1
ATOM 4186 C C . LEU A 1 517 ? -2.583 -8.542 38.561 1.00 81.88 517 LEU A C 1
ATOM 4188 O O . LEU A 1 517 ? -2.235 -8.305 37.401 1.00 81.88 517 LEU A O 1
ATOM 4192 N N . ARG A 1 518 ? -3.548 -7.848 39.172 1.00 81.62 518 ARG A N 1
ATOM 4193 C CA . ARG A 1 518 ? -4.178 -6.651 38.604 1.00 81.62 518 ARG A CA 1
ATOM 4194 C C . ARG A 1 518 ? -3.986 -5.466 39.534 1.00 81.62 518 ARG A C 1
ATOM 4196 O O . ARG A 1 518 ? -4.409 -5.513 40.687 1.00 81.62 518 ARG A O 1
ATOM 4203 N N . ILE A 1 519 ? -3.397 -4.400 39.012 1.00 82.56 519 ILE A N 1
ATOM 4204 C CA . ILE A 1 519 ? -3.153 -3.162 39.749 1.00 82.56 519 ILE A CA 1
ATOM 4205 C C . ILE A 1 519 ? -3.785 -2.022 38.964 1.00 82.56 519 ILE A C 1
ATOM 4207 O O . ILE A 1 519 ? -3.451 -1.813 37.800 1.00 82.56 519 ILE A O 1
ATOM 4211 N N . SER A 1 520 ? -4.709 -1.290 39.586 1.00 82.62 520 SER A N 1
ATOM 4212 C CA . SER A 1 520 ? -5.338 -0.154 38.905 1.00 82.62 520 SER A CA 1
ATOM 4213 C C . SER A 1 520 ? -4.407 1.057 38.943 1.00 82.62 520 SER A C 1
ATOM 4215 O O . SER A 1 520 ? -4.108 1.604 37.889 1.00 82.62 520 SER A O 1
ATOM 4217 N N . LYS A 1 521 ? -3.868 1.431 40.114 1.00 83.50 521 LYS A N 1
ATOM 4218 C CA . LYS A 1 521 ? -2.908 2.544 40.232 1.00 83.50 521 LYS A CA 1
ATOM 4219 C C . LYS A 1 521 ? -1.748 2.241 41.182 1.00 83.50 521 LYS A C 1
ATOM 4221 O O . LYS A 1 521 ? -1.947 1.666 42.255 1.00 83.50 521 LYS A O 1
ATOM 4226 N N . SER A 1 522 ? -0.536 2.660 40.818 1.00 85.50 522 SER A N 1
ATOM 4227 C CA . SER A 1 522 ? 0.631 2.629 41.711 1.00 85.50 522 SER A CA 1
ATOM 4228 C C . SER A 1 522 ? 1.576 3.817 41.507 1.00 85.50 522 SER A C 1
ATOM 4230 O O . SER A 1 522 ? 1.761 4.279 40.385 1.00 85.50 522 SER A O 1
ATOM 4232 N N . GLN A 1 523 ? 2.227 4.313 42.563 1.00 84.88 523 GLN A N 1
ATOM 4233 C CA . GLN A 1 523 ? 3.338 5.261 42.387 1.00 84.88 523 GLN A CA 1
ATOM 4234 C C . GLN A 1 523 ? 4.660 4.527 42.130 1.00 84.88 523 GLN A C 1
ATOM 4236 O O . GLN A 1 523 ? 5.293 4.744 41.101 1.00 84.88 523 GLN A O 1
ATOM 4241 N N . ASN A 1 524 ? 5.076 3.629 43.025 1.00 87.88 524 ASN A N 1
ATOM 4242 C CA . ASN A 1 524 ? 6.316 2.864 42.903 1.00 87.88 524 ASN A CA 1
ATOM 4243 C C . ASN A 1 524 ? 6.044 1.368 43.042 1.00 87.88 524 ASN A C 1
ATOM 4245 O O . ASN A 1 524 ? 5.821 0.858 44.141 1.00 87.88 524 ASN A O 1
ATOM 4249 N N . LEU A 1 525 ? 6.159 0.651 41.931 1.00 88.06 525 LEU A N 1
ATOM 4250 C CA . LEU A 1 525 ? 5.881 -0.773 41.860 1.00 88.06 525 LEU A CA 1
ATOM 4251 C C . LEU A 1 525 ? 7.133 -1.545 41.445 1.00 88.06 525 LEU A C 1
ATOM 4253 O O . LEU A 1 525 ? 7.768 -1.242 40.431 1.00 88.06 525 LEU A O 1
ATOM 4257 N N . ARG A 1 526 ? 7.499 -2.552 42.241 1.00 89.19 526 ARG A N 1
ATOM 4258 C CA . ARG A 1 526 ? 8.543 -3.521 41.892 1.00 89.19 526 ARG A CA 1
ATOM 4259 C C . ARG A 1 526 ? 7.985 -4.930 41.931 1.00 89.19 526 ARG A C 1
ATOM 4261 O O . ARG A 1 526 ? 7.429 -5.333 42.948 1.00 89.19 526 ARG A O 1
ATOM 4268 N N . ILE A 1 527 ? 8.169 -5.663 40.846 1.00 87.50 527 ILE A N 1
ATOM 4269 C CA . ILE A 1 527 ? 7.722 -7.046 40.720 1.00 87.50 527 ILE A CA 1
ATOM 4270 C C . ILE A 1 527 ? 8.922 -7.868 40.270 1.00 87.50 527 ILE A C 1
ATOM 4272 O O . ILE A 1 527 ? 9.535 -7.528 39.258 1.00 87.50 527 ILE A O 1
ATOM 4276 N N . SER A 1 528 ? 9.299 -8.896 41.029 1.00 88.50 528 SER A N 1
ATOM 4277 C CA . SER A 1 528 ? 10.375 -9.785 40.586 1.00 88.50 528 SER A CA 1
ATOM 4278 C C . SER A 1 528 ? 9.845 -10.705 39.492 1.00 88.50 528 SER A C 1
ATOM 4280 O O . SER A 1 528 ? 10.343 -10.636 38.375 1.00 88.50 528 SER A O 1
ATOM 4282 N N . GLU A 1 529 ? 8.779 -11.462 39.756 1.00 86.69 529 GLU A N 1
ATOM 4283 C CA . GLU A 1 529 ? 8.230 -12.415 38.789 1.00 86.69 529 GLU A CA 1
ATOM 4284 C C . GLU A 1 529 ? 6.697 -12.391 38.739 1.00 86.69 529 GLU A C 1
ATOM 4286 O O . GLU A 1 529 ? 6.001 -12.279 39.758 1.00 86.69 529 GLU A O 1
ATOM 4291 N N . SER A 1 530 ? 6.143 -12.490 37.528 1.00 85.31 530 SER A N 1
ATOM 4292 C CA . SER A 1 530 ? 4.698 -12.632 37.342 1.00 85.31 530 SER A CA 1
ATOM 4293 C C . SER A 1 530 ? 4.313 -13.407 36.085 1.00 85.31 530 SER A C 1
ATOM 4295 O O . SER A 1 530 ? 4.804 -13.109 34.996 1.00 85.31 530 SER A O 1
ATOM 4297 N N . GLN A 1 531 ? 3.364 -14.341 36.177 1.00 83.88 531 GLN A N 1
ATOM 4298 C CA . GLN A 1 531 ? 2.829 -14.989 34.971 1.00 83.88 531 GLN A CA 1
ATOM 4299 C C . GLN A 1 531 ? 1.936 -14.032 34.169 1.00 83.88 531 GLN A C 1
ATOM 4301 O O . GLN A 1 531 ? 2.213 -13.768 33.001 1.00 83.88 531 GLN A O 1
ATOM 4306 N N . ASN A 1 532 ? 0.896 -13.469 34.789 1.00 83.81 532 ASN A N 1
ATOM 4307 C CA . ASN A 1 532 ? -0.059 -12.569 34.148 1.00 83.81 532 ASN A CA 1
ATOM 4308 C C . ASN A 1 532 ? -0.213 -11.275 34.948 1.00 83.81 532 ASN A C 1
ATOM 4310 O O . ASN A 1 532 ? -0.892 -11.228 35.978 1.00 83.81 532 ASN A O 1
ATOM 4314 N N . LEU A 1 533 ? 0.343 -10.194 34.411 1.00 86.31 533 LEU A N 1
ATOM 4315 C CA . LEU A 1 533 ? 0.357 -8.891 35.054 1.00 86.31 533 LEU A CA 1
ATOM 4316 C C . LEU A 1 533 ? -0.413 -7.864 34.226 1.00 86.31 533 LEU A C 1
ATOM 4318 O O . LEU A 1 533 ? -0.121 -7.638 33.050 1.00 86.31 533 LEU A O 1
ATOM 4322 N N . ARG A 1 534 ? -1.404 -7.220 34.850 1.00 86.25 534 ARG A N 1
ATOM 4323 C CA . ARG A 1 534 ? -2.129 -6.081 34.273 1.00 86.25 534 ARG A CA 1
ATOM 4324 C C . ARG A 1 534 ? -2.017 -4.863 35.173 1.00 86.25 534 ARG A C 1
ATOM 4326 O O . ARG A 1 534 ? -2.385 -4.928 36.344 1.00 86.25 534 ARG A O 1
ATOM 4333 N N . ILE A 1 535 ? -1.552 -3.759 34.605 1.00 86.00 535 ILE A N 1
ATOM 4334 C CA . ILE A 1 535 ? -1.383 -2.489 35.308 1.00 86.00 535 ILE A CA 1
ATOM 4335 C C . ILE A 1 535 ? -2.084 -1.402 34.496 1.00 86.00 535 ILE A C 1
ATOM 4337 O O . ILE A 1 535 ? -1.787 -1.237 33.311 1.00 86.00 535 ILE A O 1
ATOM 4341 N N . SER A 1 536 ? -3.029 -0.681 35.101 1.00 86.19 536 SER A N 1
ATOM 4342 C CA . SER A 1 536 ? -3.676 0.438 34.406 1.00 86.19 536 SER A CA 1
ATOM 4343 C C . SER A 1 536 ? -2.766 1.665 34.421 1.00 86.19 536 SER A C 1
ATOM 4345 O O . SER A 1 536 ? -2.362 2.108 33.355 1.00 86.19 536 SER A O 1
ATOM 4347 N N . GLU A 1 537 ? -2.350 2.145 35.595 1.00 86.50 537 GLU A N 1
ATOM 4348 C CA . GLU A 1 537 ? -1.490 3.330 35.724 1.00 86.50 537 GLU A CA 1
ATOM 4349 C C . GLU A 1 537 ? -0.331 3.095 36.709 1.00 86.50 537 GLU A C 1
ATOM 4351 O O . GLU A 1 537 ? -0.528 2.577 37.815 1.00 86.50 537 GLU A O 1
ATOM 4356 N N . SER A 1 538 ? 0.883 3.521 36.343 1.00 87.94 538 SER A N 1
ATOM 4357 C CA . SER A 1 538 ? 2.034 3.544 37.257 1.00 87.94 538 SER A CA 1
ATOM 4358 C C . SER A 1 538 ? 2.970 4.739 37.034 1.00 87.94 538 SER A C 1
ATOM 4360 O O . SER A 1 538 ? 3.272 5.094 35.900 1.00 87.94 538 SER A O 1
ATOM 4362 N N . GLN A 1 539 ? 3.534 5.341 38.086 1.00 87.12 539 GLN A N 1
ATOM 4363 C CA . GLN A 1 539 ? 4.604 6.338 37.889 1.00 87.12 539 GLN A CA 1
ATOM 4364 C C . GLN A 1 539 ? 5.961 5.666 37.630 1.00 87.12 539 GLN A C 1
ATOM 4366 O O . GLN A 1 539 ? 6.580 5.897 36.594 1.00 87.12 539 GLN A O 1
ATOM 4371 N N . ASN A 1 540 ? 6.414 4.793 38.532 1.00 90.44 540 ASN A N 1
ATOM 4372 C CA . ASN A 1 540 ? 7.692 4.089 38.432 1.00 90.44 540 ASN A CA 1
ATOM 4373 C C . ASN A 1 540 ? 7.488 2.582 38.569 1.00 90.44 540 ASN A C 1
ATOM 4375 O O . ASN A 1 540 ? 7.225 2.075 39.659 1.00 90.44 540 ASN A O 1
ATOM 4379 N N . LEU A 1 541 ? 7.681 1.859 37.472 1.00 90.06 541 LEU A N 1
ATOM 4380 C CA . LEU A 1 541 ? 7.483 0.420 37.404 1.00 90.06 541 LEU A CA 1
ATOM 4381 C C . LEU A 1 541 ? 8.793 -0.292 37.067 1.00 90.06 541 LEU A C 1
ATOM 4383 O O . LEU A 1 541 ? 9.478 0.044 36.097 1.00 90.06 541 LEU A O 1
ATOM 4387 N N . ARG A 1 542 ? 9.157 -1.281 37.886 1.00 91.31 542 ARG A N 1
ATOM 4388 C CA . ARG A 1 542 ? 10.260 -2.205 37.606 1.00 91.31 542 ARG A CA 1
ATOM 4389 C C . ARG A 1 542 ? 9.766 -3.637 37.662 1.00 91.31 542 ARG A C 1
ATOM 4391 O O . ARG A 1 542 ? 9.204 -4.040 38.676 1.00 91.31 542 ARG A O 1
ATOM 4398 N N . ILE A 1 543 ? 10.011 -4.381 36.594 1.00 89.50 543 ILE A N 1
ATOM 4399 C CA . ILE A 1 543 ? 9.641 -5.788 36.477 1.00 89.50 543 ILE A CA 1
ATOM 4400 C C . ILE A 1 543 ? 10.898 -6.550 36.075 1.00 89.50 543 ILE A C 1
ATOM 4402 O O . ILE A 1 543 ? 11.544 -6.158 35.102 1.00 89.50 543 ILE A O 1
ATOM 4406 N N . SER A 1 544 ? 11.283 -7.577 36.832 1.00 90.06 544 SER A N 1
ATOM 4407 C CA . SER A 1 544 ? 12.401 -8.424 36.406 1.00 90.06 544 SER A CA 1
ATOM 4408 C C . SER A 1 544 ? 11.921 -9.362 35.306 1.00 90.06 544 SER A C 1
ATOM 4410 O O . SER A 1 544 ? 12.357 -9.195 34.178 1.00 90.06 544 SER A O 1
ATOM 4412 N N . GLU A 1 545 ? 10.946 -10.229 35.580 1.00 87.69 545 GLU A N 1
ATOM 4413 C CA . GLU A 1 545 ? 10.437 -11.201 34.607 1.00 87.69 545 GLU A CA 1
ATOM 4414 C C . GLU A 1 545 ? 8.907 -11.252 34.566 1.00 87.69 545 GLU A C 1
ATOM 4416 O O . GLU A 1 545 ? 8.224 -11.178 35.594 1.00 87.69 545 GLU A O 1
ATOM 4421 N N . SER A 1 546 ? 8.343 -11.408 33.365 1.00 87.31 546 SER A N 1
ATOM 4422 C CA . SER A 1 546 ? 6.921 -11.727 33.224 1.00 87.31 546 SER A CA 1
ATOM 4423 C C . SER A 1 546 ? 6.565 -12.485 31.947 1.00 87.31 546 SER A C 1
ATOM 4425 O O . SER A 1 546 ? 7.017 -12.129 30.862 1.00 87.31 546 SER A O 1
ATOM 4427 N N . GLN A 1 547 ? 5.674 -13.478 32.019 1.00 85.44 547 GLN A N 1
ATOM 4428 C CA . GLN A 1 547 ? 5.205 -14.156 30.800 1.00 85.44 547 GLN A CA 1
ATOM 4429 C C . GLN A 1 547 ? 4.284 -13.254 29.966 1.00 85.44 547 GLN A C 1
ATOM 4431 O O . GLN A 1 547 ? 4.554 -13.021 28.789 1.00 85.44 547 GLN A O 1
ATOM 4436 N N . ASN A 1 548 ? 3.225 -12.710 30.572 1.00 86.31 548 ASN A N 1
ATOM 4437 C CA . ASN A 1 548 ? 2.249 -11.850 29.909 1.00 86.31 548 ASN A CA 1
ATOM 4438 C C . ASN A 1 548 ? 2.050 -10.550 30.687 1.00 86.31 548 ASN A C 1
ATOM 4440 O O . ASN A 1 548 ? 1.395 -10.520 31.733 1.00 86.31 548 ASN A O 1
ATOM 4444 N N . LEU A 1 549 ? 2.535 -9.454 30.118 1.00 87.81 549 LEU A N 1
ATOM 4445 C CA . LEU A 1 549 ? 2.487 -8.138 30.732 1.00 87.81 549 LEU A CA 1
ATOM 4446 C C . LEU A 1 549 ? 1.668 -7.167 29.878 1.00 87.81 549 LEU A C 1
ATOM 4448 O O . LEU A 1 549 ? 1.951 -6.943 28.699 1.00 87.81 549 LEU A O 1
ATOM 4452 N N . ARG A 1 550 ? 0.638 -6.573 30.488 1.00 86.69 550 ARG A N 1
ATOM 4453 C CA . ARG A 1 550 ? -0.150 -5.482 29.902 1.00 86.69 550 ARG A CA 1
ATOM 4454 C C . ARG A 1 550 ? -0.079 -4.247 30.788 1.00 86.69 550 ARG A C 1
ATOM 4456 O O . ARG A 1 550 ? -0.446 -4.310 31.961 1.00 86.69 550 ARG A O 1
ATOM 4463 N N . ILE A 1 551 ? 0.351 -3.132 30.214 1.00 86.12 551 ILE A N 1
ATOM 4464 C CA . ILE A 1 551 ? 0.434 -1.839 30.897 1.00 86.12 551 ILE A CA 1
ATOM 4465 C C . ILE A 1 551 ? -0.321 -0.818 30.052 1.00 86.12 551 ILE A C 1
ATOM 4467 O O . ILE A 1 551 ? -0.037 -0.691 28.862 1.00 86.12 551 ILE A O 1
ATOM 4471 N N . SER A 1 552 ? -1.283 -0.110 30.642 1.00 85.19 552 SER A N 1
ATOM 4472 C CA . SER A 1 552 ? -1.990 0.945 29.903 1.00 85.19 552 SER A CA 1
ATOM 4473 C C . SER A 1 552 ? -1.130 2.207 29.882 1.00 85.19 552 SER A C 1
ATOM 4475 O O . SER A 1 552 ? -0.710 2.631 28.811 1.00 85.19 552 SER A O 1
ATOM 4477 N N . GLU A 1 553 ? -0.753 2.727 31.050 1.00 84.56 553 GLU A N 1
ATOM 4478 C CA . GLU A 1 553 ? 0.028 3.960 31.164 1.00 84.56 553 GLU A CA 1
ATOM 4479 C C . GLU A 1 553 ? 1.152 3.838 32.199 1.00 84.56 553 GLU A C 1
ATOM 4481 O O . GLU A 1 553 ? 0.952 3.350 33.318 1.00 84.56 553 GLU A O 1
ATOM 4486 N N . SER A 1 554 ? 2.355 4.308 31.850 1.00 85.94 554 SER A N 1
ATOM 4487 C CA . SER A 1 554 ? 3.445 4.449 32.821 1.00 85.94 554 SER A CA 1
ATOM 4488 C C . SER A 1 554 ? 4.394 5.606 32.514 1.00 85.94 554 SER A C 1
ATOM 4490 O O . SER A 1 554 ? 4.806 5.785 31.374 1.00 85.94 554 SER A O 1
ATOM 4492 N N . GLN A 1 555 ? 4.861 6.351 33.522 1.00 85.94 555 GLN A N 1
ATOM 4493 C CA . GLN A 1 555 ? 5.893 7.377 33.277 1.00 85.94 555 GLN A CA 1
ATOM 4494 C C . GLN A 1 555 ? 7.273 6.746 33.042 1.00 85.94 555 GLN A C 1
ATOM 4496 O O . GLN A 1 555 ? 7.861 6.919 31.975 1.00 85.94 555 GLN A O 1
ATOM 4501 N N . ASN A 1 556 ? 7.780 5.976 34.010 1.00 89.75 556 ASN A N 1
ATOM 4502 C CA . ASN A 1 556 ? 9.086 5.324 33.942 1.00 89.75 556 ASN A CA 1
ATOM 4503 C C . ASN A 1 556 ? 8.946 3.814 34.114 1.00 89.75 556 ASN A C 1
ATOM 4505 O O . ASN A 1 556 ? 8.568 3.335 35.182 1.00 89.75 556 ASN A O 1
ATOM 4509 N N . LEU A 1 557 ? 9.326 3.065 33.086 1.00 89.31 557 LEU A N 1
ATOM 4510 C CA . LEU A 1 557 ? 9.204 1.617 33.058 1.00 89.31 557 LEU A CA 1
ATOM 4511 C C . LEU A 1 557 ? 10.552 0.964 32.741 1.00 89.31 557 LEU A C 1
ATOM 4513 O O . LEU A 1 557 ? 11.252 1.336 31.795 1.00 89.31 557 LEU A O 1
ATOM 4517 N N . ARG A 1 558 ? 10.934 -0.016 33.562 1.00 90.69 558 ARG A N 1
ATOM 4518 C CA . ARG A 1 558 ? 12.080 -0.894 33.311 1.00 90.69 558 ARG A CA 1
ATOM 4519 C C . ARG A 1 558 ? 11.640 -2.344 33.388 1.00 90.69 558 ARG A C 1
ATOM 4521 O O . ARG A 1 558 ? 11.090 -2.748 34.410 1.00 90.69 558 ARG A O 1
ATOM 4528 N N . ILE A 1 559 ? 11.910 -3.094 32.330 1.00 88.81 559 ILE A N 1
ATOM 4529 C CA . ILE A 1 559 ? 11.591 -4.519 32.233 1.00 88.81 559 ILE A CA 1
ATOM 4530 C C . ILE A 1 559 ? 12.874 -5.249 31.846 1.00 88.81 559 ILE A C 1
ATOM 4532 O O . ILE A 1 559 ? 13.508 -4.859 30.863 1.00 88.81 559 ILE A O 1
ATOM 4536 N N . SER A 1 560 ? 13.284 -6.253 32.621 1.00 89.00 560 SER A N 1
ATOM 4537 C CA . SER A 1 560 ? 14.447 -7.065 32.246 1.00 89.00 560 SER A CA 1
ATOM 4538 C C . SER A 1 560 ? 14.054 -8.099 31.189 1.00 89.00 560 SER A C 1
ATOM 4540 O O . SER A 1 560 ? 14.624 -8.060 30.104 1.00 89.00 560 SER A O 1
ATOM 4542 N N . GLY A 1 561 ? 13.014 -8.900 31.433 1.00 83.69 561 GLY A N 1
ATOM 4543 C CA . GLY A 1 561 ? 12.538 -9.922 30.504 1.00 83.69 561 GLY A CA 1
ATOM 4544 C C . GLY A 1 561 ? 11.015 -10.049 30.458 1.00 83.69 561 GLY A C 1
ATOM 4545 O O . GLY A 1 561 ? 10.308 -9.891 31.460 1.00 83.69 561 GLY A O 1
ATOM 4546 N N . SER A 1 562 ? 10.474 -10.291 29.259 1.00 83.75 562 SER A N 1
ATOM 4547 C CA . SER A 1 562 ? 9.087 -10.737 29.104 1.00 83.75 562 SER A CA 1
ATOM 4548 C C . SER A 1 562 ? 8.833 -11.505 27.805 1.00 83.75 562 SER A C 1
ATOM 4550 O O . SER A 1 562 ? 9.374 -11.157 26.760 1.00 83.75 562 SER A O 1
ATOM 4552 N N . GLN A 1 563 ? 7.960 -12.519 27.817 1.00 83.44 563 GLN A N 1
ATOM 4553 C CA . GLN A 1 563 ? 7.572 -13.194 26.569 1.00 83.44 563 GLN A CA 1
ATOM 4554 C C . GLN A 1 563 ? 6.624 -12.331 25.729 1.00 83.44 563 GLN A C 1
ATOM 4556 O O . GLN A 1 563 ? 6.907 -12.056 24.562 1.00 83.44 563 GLN A O 1
ATOM 4561 N N . ASN A 1 564 ? 5.517 -11.875 26.320 1.00 84.31 564 ASN A N 1
ATOM 4562 C CA . ASN A 1 564 ? 4.496 -11.085 25.641 1.00 84.31 564 ASN A CA 1
ATOM 4563 C C . ASN A 1 564 ? 4.227 -9.784 26.390 1.00 84.31 564 ASN A C 1
ATOM 4565 O O . ASN A 1 564 ? 3.597 -9.771 27.450 1.00 84.31 564 ASN A O 1
ATOM 4569 N N . LEU A 1 565 ? 4.619 -8.674 25.776 1.00 85.62 565 LEU A N 1
ATOM 4570 C CA . LEU A 1 565 ? 4.475 -7.346 26.345 1.00 85.62 565 LEU A CA 1
ATOM 4571 C C . LEU A 1 565 ? 3.597 -6.464 25.456 1.00 85.62 565 LEU A C 1
ATOM 4573 O O . LEU A 1 565 ? 3.841 -6.291 24.259 1.00 85.62 565 LEU A O 1
ATOM 4577 N N . ARG A 1 566 ? 2.556 -5.883 26.055 1.00 85.12 566 ARG A N 1
ATOM 4578 C CA . ARG A 1 566 ? 1.729 -4.845 25.430 1.00 85.12 566 ARG A CA 1
ATOM 4579 C C . ARG A 1 566 ? 1.728 -3.603 26.298 1.00 85.12 566 ARG A C 1
ATOM 4581 O O . ARG A 1 566 ? 1.367 -3.678 27.472 1.00 85.12 566 ARG A O 1
ATOM 4588 N N . ILE A 1 567 ? 2.106 -2.478 25.704 1.00 83.50 567 ILE A N 1
ATOM 4589 C CA . ILE A 1 567 ? 2.104 -1.187 26.384 1.00 83.50 567 ILE A CA 1
ATOM 4590 C C . ILE A 1 567 ? 1.392 -0.169 25.503 1.00 83.50 567 ILE A C 1
ATOM 4592 O O . ILE A 1 567 ? 1.734 -0.038 24.325 1.00 83.50 567 ILE A O 1
ATOM 4596 N N . SER A 1 568 ? 0.407 0.535 26.061 1.00 81.62 568 SER A N 1
ATOM 4597 C CA . SER A 1 568 ? -0.287 1.588 25.319 1.00 81.62 568 SER A CA 1
ATOM 4598 C C . SER A 1 568 ? 0.549 2.867 25.298 1.00 81.62 568 SER A C 1
ATOM 4600 O O . SER A 1 568 ? 0.984 3.262 24.219 1.00 81.62 568 SER A O 1
ATOM 4602 N N . GLU A 1 569 ? 0.853 3.460 26.457 1.00 81.62 569 GLU A N 1
ATOM 4603 C CA . GLU A 1 569 ? 1.542 4.756 26.527 1.00 81.62 569 GLU A CA 1
ATOM 4604 C C . GLU A 1 569 ? 2.612 4.820 27.625 1.00 81.62 569 GLU A C 1
ATOM 4606 O O . GLU A 1 569 ? 2.423 4.345 28.750 1.00 81.62 569 GLU A O 1
ATOM 4611 N N . PHE A 1 570 ? 3.753 5.445 27.312 1.00 85.88 570 PHE A N 1
ATOM 4612 C CA . PHE A 1 570 ? 4.771 5.771 28.311 1.00 85.88 570 PHE A CA 1
ATOM 4613 C C . PHE A 1 570 ? 5.711 6.913 27.908 1.00 85.88 570 PHE A C 1
ATOM 4615 O O . PHE A 1 570 ? 5.938 7.193 26.727 1.00 85.88 570 PHE A O 1
ATOM 4622 N N . GLN A 1 571 ? 6.346 7.526 28.914 1.00 83.50 571 GLN A N 1
ATOM 4623 C CA . GLN A 1 571 ? 7.394 8.529 28.689 1.00 83.50 571 GLN A CA 1
ATOM 4624 C C . GLN A 1 571 ? 8.774 7.886 28.505 1.00 83.50 571 GLN A C 1
ATOM 4626 O O . GLN A 1 571 ? 9.423 8.102 27.484 1.00 83.50 571 GLN A O 1
ATOM 4631 N N . ASN A 1 572 ? 9.231 7.068 29.458 1.00 88.81 572 ASN A N 1
ATOM 4632 C CA . ASN A 1 572 ? 10.551 6.437 29.413 1.00 88.81 572 ASN A CA 1
ATOM 4633 C C . ASN A 1 572 ? 10.450 4.926 29.624 1.00 88.81 572 ASN A C 1
ATOM 4635 O O . ASN A 1 572 ? 10.086 4.469 30.708 1.00 88.81 572 ASN A O 1
ATOM 4639 N N . LEU A 1 573 ? 10.868 4.155 28.624 1.00 88.81 573 LEU A N 1
ATOM 4640 C CA . LEU A 1 573 ? 10.929 2.700 28.697 1.00 88.81 573 LEU A CA 1
ATOM 4641 C C . LEU A 1 573 ? 12.318 2.193 28.357 1.00 88.81 573 LEU A C 1
ATOM 4643 O O . LEU A 1 573 ? 12.902 2.536 27.325 1.00 88.81 573 LEU A O 1
ATOM 4647 N N . ARG A 1 574 ? 12.824 1.328 29.230 1.00 89.94 574 ARG A N 1
ATOM 4648 C CA . ARG A 1 574 ? 13.976 0.485 28.943 1.00 89.94 574 ARG A CA 1
ATOM 4649 C C . ARG A 1 574 ? 13.577 -0.977 29.066 1.00 89.94 574 ARG A C 1
ATOM 4651 O O . ARG A 1 574 ? 13.124 -1.386 30.134 1.00 89.94 574 ARG A O 1
ATOM 4658 N N . ILE A 1 575 ? 13.786 -1.732 27.995 1.00 87.19 575 ILE A N 1
ATOM 4659 C CA . ILE A 1 575 ? 13.590 -3.179 27.982 1.00 87.19 575 ILE A CA 1
ATOM 4660 C C . ILE A 1 575 ? 14.898 -3.837 27.568 1.00 87.19 575 ILE A C 1
ATOM 4662 O O . ILE A 1 575 ? 15.527 -3.376 26.612 1.00 87.19 575 ILE A O 1
ATOM 4666 N N . SER A 1 576 ? 15.314 -4.870 28.297 1.00 88.75 576 SER A N 1
ATOM 4667 C CA . SER A 1 576 ? 16.471 -5.665 27.887 1.00 88.75 576 SER A CA 1
ATOM 4668 C C . SER A 1 576 ? 16.052 -6.695 26.840 1.00 88.75 576 SER A C 1
ATOM 4670 O O . SER A 1 576 ? 16.471 -6.556 25.697 1.00 88.75 576 SER A O 1
ATOM 4672 N N . GLU A 1 577 ? 15.169 -7.638 27.182 1.00 83.62 577 GLU A N 1
ATOM 4673 C CA . GLU A 1 577 ? 14.844 -8.777 26.312 1.00 83.62 577 GLU A CA 1
ATOM 4674 C C . GLU A 1 577 ? 13.339 -9.067 26.238 1.00 83.62 577 GLU A C 1
ATOM 4676 O O . GLU A 1 577 ? 12.610 -8.968 27.229 1.00 83.62 577 GLU A O 1
ATOM 4681 N N . PHE A 1 578 ? 12.859 -9.442 25.047 1.00 86.19 578 PHE A N 1
ATOM 4682 C CA . PHE A 1 578 ? 11.507 -9.971 24.861 1.00 86.19 578 PHE A CA 1
ATOM 4683 C C . PHE A 1 578 ? 11.320 -10.738 23.546 1.00 86.19 578 PHE A C 1
ATOM 4685 O O . PHE A 1 578 ? 12.018 -10.509 22.554 1.00 86.19 578 PHE A O 1
ATOM 4692 N N . GLN A 1 579 ? 10.287 -11.588 23.503 1.00 82.00 579 GLN A N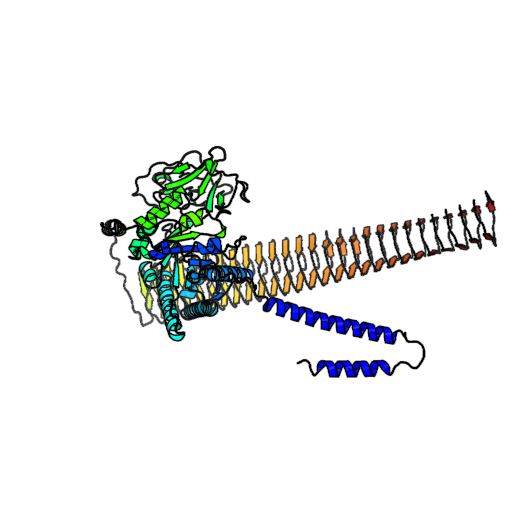 1
ATOM 4693 C CA . GLN A 1 579 ? 9.875 -12.266 22.268 1.00 82.00 579 GLN A CA 1
ATOM 4694 C C . GLN A 1 579 ? 8.897 -11.417 21.448 1.00 82.00 579 GLN A C 1
ATOM 4696 O O . GLN A 1 579 ? 9.163 -11.121 20.284 1.00 82.00 579 GLN A O 1
ATOM 4701 N N . ASN A 1 580 ? 7.784 -10.977 22.043 1.00 84.69 580 ASN A N 1
ATOM 4702 C CA . ASN A 1 580 ? 6.745 -10.215 21.350 1.00 84.69 580 ASN A CA 1
ATOM 4703 C C . ASN A 1 580 ? 6.416 -8.919 22.094 1.00 84.69 580 ASN A C 1
ATOM 4705 O O . ASN A 1 580 ? 5.832 -8.946 23.177 1.00 84.69 580 ASN A O 1
ATOM 4709 N N . LEU A 1 581 ? 6.709 -7.778 21.470 1.00 87.38 581 LEU A N 1
ATOM 4710 C CA . LEU A 1 581 ? 6.371 -6.459 21.999 1.00 87.38 581 LEU A CA 1
ATOM 4711 C C . LEU A 1 581 ? 5.498 -5.683 21.029 1.00 87.38 581 LEU A C 1
ATOM 4713 O O . LEU A 1 581 ? 5.828 -5.507 19.851 1.00 87.38 581 LEU A O 1
ATOM 4717 N N . ARG A 1 582 ? 4.400 -5.155 21.564 1.00 85.38 582 ARG A N 1
ATOM 4718 C CA . ARG A 1 582 ? 3.581 -4.156 20.891 1.00 85.38 582 ARG A CA 1
ATOM 4719 C C . ARG A 1 582 ? 3.513 -2.883 21.721 1.00 85.38 582 ARG A C 1
ATOM 4721 O O . ARG A 1 582 ? 3.093 -2.922 22.876 1.00 85.38 582 ARG A O 1
ATOM 4728 N N . ILE A 1 583 ? 3.893 -1.776 21.094 1.00 86.56 583 ILE A N 1
ATOM 4729 C CA . ILE A 1 583 ? 3.827 -0.433 21.665 1.00 86.56 583 ILE A CA 1
ATOM 4730 C C . ILE A 1 583 ? 2.950 0.439 20.774 1.00 86.56 583 ILE A C 1
ATOM 4732 O O . ILE A 1 583 ? 3.146 0.487 19.553 1.00 86.56 583 ILE A O 1
ATOM 4736 N N . SER A 1 584 ? 1.977 1.114 21.381 1.00 80.88 584 SER A N 1
ATOM 4737 C CA . SER A 1 584 ? 1.164 2.099 20.669 1.00 80.88 584 SER A CA 1
ATOM 4738 C C . SER A 1 584 ? 1.919 3.423 20.567 1.00 80.88 584 SER A C 1
ATOM 4740 O O . SER A 1 584 ? 2.254 3.823 19.454 1.00 80.88 584 SER A O 1
ATOM 4742 N N . GLU A 1 585 ? 2.266 4.051 21.693 1.00 82.94 585 GLU A N 1
ATOM 4743 C CA . GLU A 1 585 ? 2.927 5.362 21.711 1.00 82.94 585 GLU A CA 1
ATOM 4744 C C . GLU A 1 585 ? 4.074 5.422 22.727 1.00 82.94 585 GLU A C 1
ATOM 4746 O O . GLU A 1 585 ? 3.974 4.918 23.849 1.00 82.94 585 GLU A O 1
ATOM 4751 N N . SER A 1 586 ? 5.181 6.063 22.340 1.00 86.75 586 SER A N 1
ATOM 4752 C CA . SER A 1 586 ? 6.329 6.256 23.229 1.00 86.75 586 SER A CA 1
ATOM 4753 C C . SER A 1 586 ? 7.094 7.555 23.005 1.00 86.75 586 SER A C 1
ATOM 4755 O O . SER A 1 586 ? 7.379 7.929 21.866 1.00 86.75 586 SER A O 1
ATOM 4757 N N . GLN A 1 587 ? 7.542 8.202 24.085 1.00 86.69 587 GLN A N 1
ATOM 4758 C CA . GLN A 1 587 ? 8.491 9.318 23.967 1.00 86.69 587 GLN A CA 1
ATOM 4759 C C . GLN A 1 587 ? 9.940 8.825 23.851 1.00 86.69 587 GLN A C 1
ATOM 4761 O O . GLN A 1 587 ? 10.586 9.063 22.835 1.00 86.69 587 GLN A O 1
ATOM 4766 N N . ASN A 1 588 ? 10.458 8.115 24.857 1.00 90.69 588 ASN A N 1
ATOM 4767 C CA . ASN A 1 588 ? 11.828 7.600 24.877 1.00 90.69 588 ASN A CA 1
ATOM 4768 C C . ASN A 1 588 ? 11.838 6.089 25.107 1.00 90.69 588 ASN A C 1
ATOM 4770 O O . ASN A 1 588 ? 11.581 5.611 26.214 1.00 90.69 588 ASN A O 1
ATOM 4774 N N . LEU A 1 589 ? 12.211 5.339 24.077 1.00 92.56 589 LEU A N 1
ATOM 4775 C CA . LEU A 1 589 ? 12.262 3.885 24.108 1.00 92.56 589 LEU A CA 1
ATOM 4776 C C . LEU A 1 589 ? 13.676 3.389 23.814 1.00 92.56 589 LEU A C 1
ATOM 4778 O O . LEU A 1 589 ? 14.293 3.748 22.807 1.00 92.56 589 LEU A O 1
ATOM 4782 N N . ARG A 1 590 ? 14.195 2.554 24.716 1.00 93.00 590 ARG A N 1
ATOM 4783 C CA . ARG A 1 590 ? 15.447 1.818 24.531 1.00 93.00 590 ARG A CA 1
ATOM 4784 C C . ARG A 1 590 ? 15.197 0.326 24.662 1.00 93.00 590 ARG A C 1
ATOM 4786 O O . ARG A 1 590 ? 14.719 -0.119 25.704 1.00 93.00 590 ARG A O 1
ATOM 4793 N N . ILE A 1 591 ? 15.561 -0.409 23.624 1.00 91.88 591 ILE A N 1
ATOM 4794 C CA . ILE A 1 591 ? 15.445 -1.862 23.550 1.00 91.88 591 ILE A CA 1
ATOM 4795 C C . ILE A 1 591 ? 16.832 -2.418 23.258 1.00 91.88 591 ILE A C 1
ATOM 4797 O O . ILE A 1 591 ? 17.476 -1.958 22.313 1.00 91.88 591 ILE A O 1
ATOM 4801 N N . SER A 1 592 ? 17.297 -3.360 24.077 1.00 91.38 592 SER A N 1
ATOM 4802 C CA . SER A 1 592 ? 18.535 -4.078 23.772 1.00 91.38 592 SER A CA 1
ATOM 4803 C C . SER A 1 592 ? 18.259 -5.121 22.692 1.00 91.38 592 SER A C 1
ATOM 4805 O O . SER A 1 592 ? 18.742 -4.961 21.579 1.00 91.38 592 SER A O 1
ATOM 4807 N N . GLU A 1 593 ? 17.399 -6.101 22.966 1.00 88.62 593 GLU A N 1
ATOM 4808 C CA . GLU A 1 593 ? 17.162 -7.233 22.068 1.00 88.62 593 GLU A CA 1
ATOM 4809 C C . GLU A 1 593 ? 15.672 -7.522 21.883 1.00 88.62 593 GLU A C 1
ATOM 4811 O O . GLU A 1 593 ? 14.851 -7.333 22.786 1.00 88.62 593 GLU A O 1
ATOM 4816 N N . SER A 1 594 ? 15.306 -7.964 20.677 1.00 88.06 594 SER A N 1
ATOM 4817 C CA . SER A 1 594 ? 13.915 -8.256 20.334 1.00 88.06 594 SER A CA 1
ATOM 4818 C C . SER A 1 594 ? 13.759 -9.264 19.197 1.00 88.06 594 SER A C 1
ATOM 4820 O O . SER A 1 594 ? 14.435 -9.176 18.172 1.00 88.06 594 SER A O 1
ATOM 4822 N N . GLN A 1 595 ? 12.793 -10.180 19.317 1.00 87.38 595 GLN A N 1
ATOM 4823 C CA . GLN A 1 595 ? 12.408 -11.037 18.188 1.00 87.38 595 GLN A CA 1
ATOM 4824 C C . GLN A 1 595 ? 11.350 -10.363 17.307 1.00 87.38 595 GLN A C 1
ATOM 4826 O O . GLN A 1 595 ? 11.601 -10.093 16.136 1.00 87.38 595 GLN A O 1
ATOM 4831 N N . ASN A 1 596 ? 10.177 -10.047 17.861 1.00 88.12 596 ASN A N 1
ATOM 4832 C CA . ASN A 1 596 ? 9.071 -9.425 17.137 1.00 88.12 596 ASN A CA 1
ATOM 4833 C C . ASN A 1 596 ? 8.646 -8.124 17.815 1.00 88.12 596 ASN A C 1
ATOM 4835 O O . ASN A 1 596 ? 7.996 -8.124 18.863 1.00 88.12 596 ASN A O 1
ATOM 4839 N N . LEU A 1 597 ? 8.958 -7.003 17.172 1.00 91.62 597 LEU A N 1
ATOM 4840 C CA . LEU A 1 597 ? 8.675 -5.673 17.688 1.00 91.62 597 LEU A CA 1
ATOM 4841 C C . LEU A 1 597 ? 7.767 -4.901 16.732 1.00 91.62 597 LEU A C 1
ATOM 4843 O O . LEU A 1 597 ? 8.070 -4.721 15.550 1.00 91.62 597 LEU A O 1
ATOM 4847 N N . ARG A 1 598 ? 6.635 -4.428 17.260 1.00 89.94 598 ARG A N 1
ATOM 4848 C CA . ARG A 1 598 ? 5.722 -3.522 16.557 1.00 89.94 598 ARG A CA 1
ATOM 4849 C C . ARG A 1 598 ? 5.540 -2.240 17.348 1.00 89.94 598 ARG A C 1
ATOM 4851 O O . ARG A 1 598 ? 5.055 -2.277 18.477 1.00 89.94 598 ARG A O 1
ATOM 4858 N N . ILE A 1 599 ? 5.883 -1.123 16.724 1.00 90.19 599 ILE A N 1
ATOM 4859 C CA . ILE A 1 599 ? 5.750 0.214 17.296 1.00 90.19 599 ILE A CA 1
ATOM 4860 C C . ILE A 1 599 ? 4.874 1.031 16.354 1.00 90.19 599 ILE A C 1
ATOM 4862 O O . ILE A 1 599 ? 5.139 1.092 15.150 1.00 90.19 599 ILE A O 1
ATOM 4866 N N . SER A 1 600 ? 3.808 1.621 16.889 1.00 86.31 600 SER A N 1
ATOM 4867 C CA . SER A 1 600 ? 2.955 2.499 16.084 1.00 86.31 600 SER A CA 1
ATOM 4868 C C . SER A 1 600 ? 3.622 3.867 15.977 1.00 86.31 600 SER A C 1
ATOM 4870 O O . SER A 1 600 ? 4.026 4.234 14.880 1.00 86.31 600 SER A O 1
ATOM 4872 N N . GLU A 1 601 ? 3.883 4.534 17.103 1.00 89.06 601 GLU A N 1
ATOM 4873 C CA . GLU A 1 601 ? 4.525 5.853 17.133 1.00 89.06 601 GLU A CA 1
ATOM 4874 C C . GLU A 1 601 ? 5.615 5.966 18.201 1.00 89.06 601 GLU A C 1
ATOM 48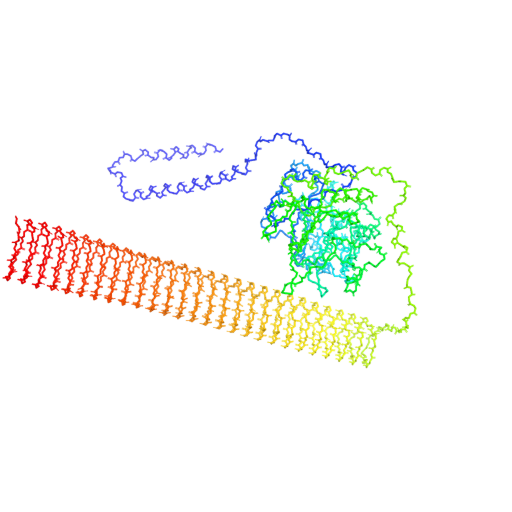76 O O . GLU A 1 601 ? 5.442 5.544 19.347 1.00 89.06 601 GLU A O 1
ATOM 4881 N N . SER A 1 602 ? 6.746 6.581 17.837 1.00 90.94 602 SER A N 1
ATOM 4882 C CA . SER A 1 602 ? 7.809 6.898 18.795 1.00 90.94 602 SER A CA 1
ATOM 4883 C C . SER A 1 602 ? 8.567 8.188 18.483 1.00 90.94 602 SER A C 1
ATOM 4885 O O . SER A 1 602 ? 9.091 8.356 17.380 1.00 90.94 602 SER A O 1
ATOM 4887 N N . GLN A 1 603 ? 8.773 9.047 19.485 1.00 89.62 603 GLN A N 1
ATOM 4888 C CA . GLN A 1 603 ? 9.635 10.227 19.328 1.00 89.62 603 GLN A CA 1
ATOM 4889 C C . GLN A 1 603 ? 11.123 9.847 19.257 1.00 89.62 603 GLN A C 1
ATOM 4891 O O . GLN A 1 603 ? 11.779 10.133 18.262 1.00 89.62 603 GLN A O 1
ATOM 4896 N N . ASN A 1 604 ? 11.664 9.161 20.268 1.00 93.56 604 ASN A N 1
ATOM 4897 C CA . ASN A 1 604 ? 13.074 8.768 20.342 1.00 93.56 604 ASN A CA 1
ATOM 4898 C C . ASN A 1 604 ? 13.211 7.268 20.596 1.00 93.56 604 ASN A C 1
ATOM 4900 O O . ASN A 1 604 ? 13.013 6.790 21.714 1.00 93.56 604 ASN A O 1
ATOM 4904 N N . LEU A 1 605 ? 13.624 6.536 19.568 1.00 94.62 605 LEU A N 1
ATOM 4905 C CA . LEU A 1 605 ? 13.753 5.088 19.601 1.00 94.62 605 LEU A CA 1
ATOM 4906 C C . LEU A 1 605 ? 15.199 4.663 19.369 1.00 94.62 605 LEU A C 1
ATOM 4908 O O . LEU A 1 605 ? 15.834 5.053 18.386 1.00 94.62 605 LEU A O 1
ATOM 4912 N N . ARG A 1 606 ? 15.724 3.853 20.289 1.00 95.94 606 ARG A N 1
ATOM 4913 C CA . ARG A 1 606 ? 17.006 3.165 20.134 1.00 95.94 606 ARG A CA 1
ATOM 4914 C C . ARG A 1 606 ? 16.814 1.669 20.302 1.00 95.94 606 ARG A C 1
ATOM 4916 O O . ARG A 1 606 ? 16.310 1.237 21.336 1.00 95.94 606 ARG A O 1
ATOM 4923 N N . ILE A 1 607 ? 17.240 0.917 19.301 1.00 94.69 607 ILE A N 1
ATOM 4924 C CA . ILE A 1 607 ? 17.177 -0.541 19.279 1.00 94.69 607 ILE A CA 1
ATOM 4925 C C . ILE A 1 607 ? 18.585 -1.034 18.974 1.00 94.69 607 ILE A C 1
ATOM 4927 O O . ILE A 1 607 ? 19.161 -0.603 17.973 1.00 94.69 607 ILE A O 1
ATOM 4931 N N . SER A 1 608 ? 19.156 -1.873 19.836 1.00 95.12 608 SER A N 1
ATOM 4932 C CA . SER A 1 608 ? 20.442 -2.497 19.516 1.00 95.12 608 SER A CA 1
ATOM 4933 C C . SER A 1 608 ? 20.216 -3.598 18.485 1.00 95.12 608 SER A C 1
ATOM 4935 O O . SER A 1 608 ? 20.708 -3.469 17.372 1.00 95.12 608 SER A O 1
ATOM 4937 N N . GLU A 1 609 ? 19.378 -4.590 18.791 1.00 93.00 609 GLU A N 1
ATOM 4938 C CA . GLU A 1 609 ? 19.175 -5.755 17.925 1.00 93.00 609 GLU A CA 1
ATOM 4939 C C . GLU A 1 609 ? 17.692 -6.123 17.769 1.00 93.00 609 GLU A C 1
ATOM 4941 O O . GLU A 1 609 ? 16.892 -6.094 18.716 1.00 93.00 609 GLU A O 1
ATOM 4946 N N . SER A 1 610 ? 17.293 -6.466 16.539 1.00 92.81 610 SER A N 1
ATOM 4947 C CA . SER A 1 610 ? 15.934 -6.939 16.260 1.00 92.81 610 SER A CA 1
ATOM 4948 C C . SER A 1 610 ? 15.827 -7.889 15.070 1.00 92.81 610 SER A C 1
ATOM 4950 O O . SER A 1 610 ? 16.264 -7.563 13.964 1.00 92.81 610 SER A O 1
ATOM 4952 N N . GLN A 1 611 ? 15.141 -9.022 15.237 1.00 90.62 611 GLN A N 1
ATOM 4953 C CA . GLN A 1 611 ? 14.856 -9.915 14.106 1.00 90.62 611 GLN A CA 1
ATOM 4954 C C . GLN A 1 611 ? 13.762 -9.351 13.189 1.00 90.62 611 GLN A C 1
ATOM 4956 O O . GLN A 1 611 ? 13.987 -9.170 11.995 1.00 90.62 611 GLN A O 1
ATOM 4961 N N . ASN A 1 612 ? 12.580 -9.042 13.728 1.00 91.69 612 ASN A N 1
ATOM 4962 C CA . ASN A 1 612 ? 11.433 -8.548 12.970 1.00 91.69 612 ASN A CA 1
ATOM 4963 C C . ASN A 1 612 ? 10.894 -7.255 13.577 1.00 91.69 612 ASN A C 1
ATOM 4965 O O . ASN A 1 612 ? 10.135 -7.267 14.550 1.00 91.69 612 ASN A O 1
ATOM 4969 N N . LEU A 1 613 ? 11.209 -6.139 12.928 1.00 93.75 613 LEU A N 1
ATOM 4970 C CA . LEU A 1 613 ? 10.851 -4.809 13.388 1.00 93.75 613 LEU A CA 1
ATOM 4971 C C . LEU A 1 613 ? 9.900 -4.124 12.411 1.00 93.75 613 LEU A C 1
ATOM 4973 O O . LEU A 1 613 ? 10.184 -3.976 11.219 1.00 93.75 613 LEU A O 1
ATOM 4977 N N . ARG A 1 614 ? 8.751 -3.687 12.929 1.00 93.56 614 ARG A N 1
ATOM 4978 C CA . ARG A 1 614 ? 7.809 -2.829 12.206 1.00 93.56 614 ARG A CA 1
ATOM 4979 C C . ARG A 1 614 ? 7.560 -1.550 12.982 1.00 93.56 614 ARG A C 1
ATOM 4981 O O . ARG A 1 614 ? 7.103 -1.603 14.123 1.00 93.56 614 ARG A O 1
ATOM 4988 N N . ILE A 1 615 ? 7.825 -0.427 12.334 1.00 92.94 615 ILE A N 1
ATOM 4989 C CA . ILE A 1 615 ? 7.618 0.909 12.884 1.00 92.94 615 ILE A CA 1
ATOM 4990 C C . ILE A 1 615 ? 6.721 1.659 11.910 1.00 92.94 615 ILE A C 1
ATOM 4992 O O . ILE A 1 615 ? 7.032 1.719 10.720 1.00 92.94 615 ILE A O 1
ATOM 4996 N N . SER A 1 616 ? 5.598 2.185 12.396 1.00 89.56 616 SER A N 1
ATOM 4997 C CA . SER A 1 616 ? 4.728 2.998 11.539 1.00 89.56 616 SER A CA 1
ATOM 4998 C C . SER A 1 616 ? 5.315 4.401 11.429 1.00 89.56 616 SER A C 1
ATOM 5000 O O . SER A 1 616 ? 5.694 4.801 10.337 1.00 89.56 616 SER A O 1
ATOM 5002 N N . GLU A 1 617 ? 5.527 5.084 12.553 1.00 91.25 617 GLU A N 1
ATOM 5003 C CA . GLU A 1 617 ? 6.042 6.455 12.561 1.00 91.25 617 GLU A CA 1
ATOM 5004 C C . GLU A 1 617 ? 7.125 6.653 13.631 1.00 91.25 617 GLU A C 1
ATOM 5006 O O . GLU A 1 617 ? 6.996 6.212 14.781 1.00 91.25 617 GLU A O 1
ATOM 5011 N N . SER A 1 618 ? 8.214 7.346 13.276 1.00 93.06 618 SER A N 1
ATOM 5012 C CA . SER A 1 618 ? 9.202 7.782 14.268 1.00 93.06 618 SER A CA 1
ATOM 5013 C C . SER A 1 618 ? 9.928 9.084 13.930 1.00 93.06 618 SER A C 1
ATOM 5015 O O . SER A 1 618 ? 10.421 9.267 12.818 1.00 93.06 618 SER A O 1
ATOM 5017 N N . GLN A 1 619 ? 10.101 9.966 14.921 1.00 92.12 619 GLN A N 1
ATOM 5018 C CA . GLN A 1 619 ? 10.894 11.188 14.737 1.00 92.12 619 GLN A CA 1
ATOM 5019 C C . GLN A 1 619 ? 12.402 10.898 14.698 1.00 92.12 619 GLN A C 1
ATOM 5021 O O . GLN A 1 619 ? 13.070 11.244 13.729 1.00 92.12 619 GLN A O 1
ATOM 5026 N N . ASN A 1 620 ? 12.956 10.247 15.724 1.00 95.06 620 ASN A N 1
ATOM 5027 C CA . ASN A 1 620 ? 14.378 9.917 15.822 1.00 95.06 620 ASN A CA 1
ATOM 5028 C C . ASN A 1 620 ? 14.569 8.427 16.096 1.00 95.06 620 ASN A C 1
ATOM 5030 O O . ASN A 1 620 ? 14.389 7.960 17.222 1.00 95.06 620 ASN A O 1
ATOM 5034 N N . LEU A 1 621 ? 15.027 7.703 15.082 1.00 96.31 621 LEU A N 1
ATOM 5035 C CA . LEU A 1 621 ? 15.213 6.264 15.132 1.00 96.31 621 LEU A CA 1
ATOM 5036 C C . LEU A 1 621 ? 16.681 5.897 14.917 1.00 96.31 621 LEU A C 1
ATOM 5038 O O . LEU A 1 621 ? 17.309 6.290 13.930 1.00 96.31 621 LEU A O 1
ATOM 5042 N N . ARG A 1 622 ? 17.237 5.138 15.863 1.00 97.19 622 ARG A N 1
ATOM 5043 C CA . ARG A 1 622 ? 18.556 4.514 15.744 1.00 97.19 622 ARG A CA 1
ATOM 5044 C C . ARG A 1 622 ? 18.441 3.013 15.937 1.00 97.19 622 ARG A C 1
ATOM 5046 O O . ARG A 1 622 ? 17.940 2.574 16.971 1.00 97.19 622 ARG A O 1
ATOM 5053 N N . ILE A 1 623 ? 18.930 2.267 14.961 1.00 96.38 623 ILE A N 1
ATOM 5054 C CA . ILE A 1 623 ? 18.956 0.807 14.974 1.00 96.38 623 ILE A CA 1
ATOM 5055 C C . ILE A 1 623 ? 20.397 0.389 14.708 1.00 96.38 623 ILE A C 1
ATOM 5057 O O . ILE A 1 623 ? 20.970 0.836 13.712 1.00 96.38 623 ILE A O 1
ATOM 5061 N N . SER A 1 624 ? 20.995 -0.404 15.596 1.00 96.94 624 SER A N 1
ATOM 5062 C CA . SER A 1 624 ? 22.324 -0.955 15.316 1.00 96.94 624 SER A CA 1
ATOM 5063 C C . SER A 1 624 ? 22.187 -2.087 14.304 1.00 96.94 624 SER A C 1
ATOM 5065 O O . SER A 1 624 ? 22.688 -1.950 13.196 1.00 96.94 624 SER A O 1
ATOM 5067 N N . GLU A 1 625 ? 21.407 -3.122 14.615 1.00 94.88 625 GLU A N 1
ATOM 5068 C CA . GLU A 1 625 ? 21.281 -4.306 13.762 1.00 94.88 625 GLU A CA 1
ATOM 5069 C C . GLU A 1 625 ? 19.825 -4.759 13.616 1.00 94.88 625 GLU A C 1
ATOM 5071 O O . GLU A 1 625 ? 19.049 -4.796 14.579 1.00 94.88 625 GLU A O 1
ATOM 5076 N N . SER A 1 626 ? 19.427 -5.121 12.391 1.00 94.69 626 SER A N 1
ATOM 5077 C CA . SER A 1 626 ? 18.133 -5.772 12.172 1.00 94.69 626 SER A CA 1
ATOM 5078 C C . SER A 1 626 ? 18.073 -6.707 10.965 1.00 94.69 626 SER A C 1
ATOM 5080 O O . SER A 1 626 ? 18.498 -6.355 9.863 1.00 94.69 626 SER A O 1
ATOM 5082 N N . GLN A 1 627 ? 17.442 -7.875 11.125 1.00 92.81 627 GLN A N 1
ATOM 5083 C CA . GLN A 1 627 ? 17.230 -8.802 10.006 1.00 92.81 627 GLN A CA 1
ATOM 5084 C C . GLN A 1 627 ? 16.120 -8.321 9.060 1.00 92.81 627 GLN A C 1
ATOM 5086 O O . GLN A 1 627 ? 16.356 -8.153 7.865 1.00 92.81 627 GLN A O 1
ATOM 5091 N N . ASN A 1 628 ? 14.912 -8.072 9.572 1.00 93.50 628 ASN A N 1
ATOM 5092 C CA . ASN A 1 628 ? 13.756 -7.649 8.784 1.00 93.50 628 ASN A CA 1
ATOM 5093 C C . ASN A 1 628 ? 13.150 -6.369 9.354 1.00 93.50 628 ASN A C 1
ATOM 5095 O O . ASN A 1 628 ? 12.372 -6.401 10.311 1.00 93.50 628 ASN A O 1
ATOM 5099 N N . LEU A 1 629 ? 13.432 -5.251 8.695 1.00 95.62 629 LEU A N 1
ATOM 5100 C CA . LEU A 1 629 ? 13.009 -3.930 9.126 1.00 95.62 629 LEU A CA 1
ATOM 5101 C C . LEU A 1 629 ? 12.045 -3.303 8.120 1.00 95.62 629 LEU A C 1
ATOM 5103 O O . LEU A 1 629 ? 12.341 -3.163 6.929 1.00 95.62 629 LEU A O 1
ATOM 5107 N N . ARG A 1 630 ? 10.866 -2.910 8.610 1.00 95.69 630 ARG A N 1
ATOM 5108 C CA . ARG A 1 630 ? 9.891 -2.117 7.855 1.00 95.69 630 ARG A CA 1
ATOM 5109 C C . ARG A 1 630 ? 9.561 -0.837 8.597 1.00 95.69 630 ARG A C 1
ATOM 5111 O O . ARG A 1 630 ? 9.122 -0.891 9.745 1.00 95.69 630 ARG A O 1
ATOM 5118 N N . ILE A 1 631 ? 9.734 0.281 7.908 1.00 95.12 631 ILE A N 1
ATOM 5119 C CA . ILE A 1 631 ? 9.443 1.616 8.419 1.00 95.12 631 ILE A CA 1
ATOM 5120 C C . ILE A 1 631 ? 8.502 2.287 7.424 1.00 95.12 631 ILE A C 1
ATOM 5122 O O . ILE A 1 631 ? 8.823 2.360 6.234 1.00 95.12 631 ILE A O 1
ATOM 5126 N N . SER A 1 632 ? 7.331 2.728 7.882 1.00 92.25 632 SER A N 1
ATOM 5127 C CA . SER A 1 632 ? 6.452 3.519 7.019 1.00 92.25 632 SER A CA 1
ATOM 5128 C C . SER A 1 632 ? 7.014 4.930 6.894 1.00 92.25 632 SER A C 1
ATOM 5130 O O . SER A 1 632 ? 7.409 5.306 5.797 1.00 92.25 632 SER A O 1
ATOM 5132 N N . GLU A 1 633 ? 7.179 5.645 8.008 1.00 92.62 633 GLU A N 1
ATOM 5133 C CA . GLU A 1 633 ? 7.618 7.043 8.003 1.00 92.62 633 GLU A CA 1
ATOM 5134 C C . GLU A 1 633 ? 8.663 7.331 9.091 1.00 92.62 633 GLU A C 1
ATOM 5136 O O . GLU A 1 633 ? 8.546 6.889 10.242 1.00 92.62 633 GLU A O 1
ATOM 5141 N N . SER A 1 634 ? 9.702 8.104 8.749 1.00 94.06 634 SER A N 1
ATOM 5142 C CA . SER A 1 634 ? 10.635 8.635 9.746 1.00 94.06 634 SER A CA 1
ATOM 5143 C C . SER A 1 634 ? 11.233 10.001 9.398 1.00 94.06 634 SER A C 1
ATOM 5145 O O . SER A 1 634 ? 11.561 10.285 8.249 1.00 94.06 634 SER A O 1
ATOM 5147 N N . GLN A 1 635 ? 11.447 10.860 10.399 1.00 93.12 635 GLN A N 1
ATOM 5148 C CA . GLN A 1 635 ? 12.167 12.123 10.178 1.00 93.12 635 GLN A CA 1
ATOM 5149 C C . GLN A 1 635 ? 13.688 11.914 10.150 1.00 93.12 635 GLN A C 1
ATOM 5151 O O . GLN A 1 635 ? 14.351 12.301 9.190 1.00 93.12 635 GLN A O 1
ATOM 5156 N N . ASN A 1 636 ? 14.262 11.288 11.180 1.00 95.69 636 ASN A N 1
ATOM 5157 C CA . ASN A 1 636 ? 15.698 11.047 11.298 1.00 95.69 636 ASN A CA 1
ATOM 5158 C C . ASN A 1 636 ? 15.977 9.577 11.597 1.00 95.69 636 ASN A C 1
ATOM 5160 O O . ASN A 1 636 ? 15.844 9.123 12.735 1.00 95.69 636 ASN A O 1
ATOM 5164 N N . LEU A 1 637 ? 16.464 8.863 10.589 1.00 96.81 637 LEU A N 1
ATOM 5165 C CA . LEU A 1 637 ? 16.727 7.436 10.657 1.00 96.81 637 LEU A CA 1
ATOM 5166 C C . LEU A 1 637 ? 18.217 7.143 10.477 1.00 96.81 637 LEU A C 1
ATOM 5168 O O . LEU A 1 637 ? 18.847 7.554 9.498 1.00 96.81 637 LEU A O 1
ATOM 5172 N N . ARG A 1 638 ? 18.789 6.423 11.445 1.00 97.69 638 ARG A N 1
ATOM 5173 C CA . ARG A 1 638 ? 20.142 5.865 11.364 1.00 97.69 638 ARG A CA 1
ATOM 5174 C C . ARG A 1 638 ? 20.102 4.363 11.585 1.00 97.69 638 ARG A C 1
ATOM 5176 O O . ARG A 1 638 ? 19.607 3.917 12.618 1.00 97.69 638 ARG A O 1
ATOM 5183 N N . ILE A 1 639 ? 20.650 3.625 10.634 1.00 96.94 639 ILE A N 1
ATOM 5184 C CA . ILE A 1 639 ? 20.749 2.168 10.677 1.00 96.94 639 ILE A CA 1
ATOM 5185 C C . ILE A 1 639 ? 22.212 1.816 10.441 1.00 96.94 639 ILE A C 1
ATOM 5187 O O . ILE A 1 639 ? 22.777 2.264 9.440 1.00 96.94 639 ILE A O 1
ATOM 5191 N N . SER A 1 640 ? 22.835 1.077 11.358 1.00 97.44 640 SER A N 1
ATOM 5192 C CA . SER A 1 640 ? 24.194 0.588 11.112 1.00 97.44 640 SER A CA 1
ATOM 5193 C C . SER A 1 640 ? 24.133 -0.576 10.129 1.00 97.44 640 SER A C 1
ATOM 5195 O O . SER A 1 640 ? 24.655 -0.445 9.030 1.00 97.44 640 SER A O 1
ATOM 5197 N N . GLU A 1 641 ? 23.394 -1.638 10.449 1.00 95.38 641 GLU A N 1
ATOM 5198 C CA . GLU A 1 641 ? 23.343 -2.847 9.627 1.00 95.38 641 GLU A CA 1
ATOM 5199 C C . GLU A 1 641 ? 21.916 -3.385 9.473 1.00 95.38 641 GLU A C 1
ATOM 5201 O O . GLU A 1 641 ? 21.128 -3.438 10.425 1.00 95.38 641 GLU A O 1
ATOM 5206 N N . SER A 1 642 ? 21.557 -3.805 8.254 1.00 95.00 642 SER A N 1
ATOM 5207 C CA . SER A 1 642 ? 20.307 -4.538 8.039 1.00 95.00 642 SER A CA 1
ATOM 5208 C C . SER A 1 642 ? 20.317 -5.502 6.852 1.00 95.00 642 SER A C 1
ATOM 5210 O O . SER A 1 642 ? 20.735 -5.150 5.748 1.00 95.00 642 SER A O 1
ATOM 5212 N N . GLN A 1 643 ? 19.757 -6.703 7.032 1.00 93.62 643 GLN A N 1
ATOM 5213 C CA . GLN A 1 643 ? 19.617 -7.668 5.933 1.00 93.62 643 GLN A CA 1
ATOM 5214 C C . GLN A 1 643 ? 18.504 -7.267 4.953 1.00 93.62 643 GLN A C 1
ATOM 5216 O O . GLN A 1 643 ? 18.754 -7.127 3.758 1.00 93.62 643 GLN A O 1
ATOM 5221 N N . ASN A 1 644 ? 17.277 -7.052 5.435 1.00 94.44 644 ASN A N 1
ATOM 5222 C CA . ASN A 1 644 ? 16.122 -6.697 4.612 1.00 94.44 644 ASN A CA 1
ATOM 5223 C C . ASN A 1 644 ? 15.442 -5.438 5.144 1.00 94.44 644 ASN A C 1
ATOM 5225 O O . ASN A 1 644 ? 14.670 -5.487 6.105 1.00 94.44 644 ASN A O 1
ATOM 5229 N N . LEU A 1 645 ? 15.656 -4.325 4.449 1.00 96.50 645 LEU A N 1
ATOM 5230 C CA . LEU A 1 645 ? 15.169 -3.014 4.843 1.00 96.50 645 LEU A CA 1
ATOM 5231 C C . LEU A 1 645 ? 14.186 -2.455 3.814 1.00 96.50 645 LEU A C 1
ATOM 5233 O O . LEU A 1 645 ? 14.489 -2.329 2.624 1.00 96.50 645 LEU A O 1
ATOM 5237 N N . ARG A 1 646 ? 12.985 -2.104 4.284 1.00 96.62 646 ARG A N 1
ATOM 5238 C CA . ARG A 1 646 ? 11.979 -1.378 3.501 1.00 96.62 646 ARG A CA 1
ATOM 5239 C C . ARG A 1 646 ? 11.568 -0.102 4.212 1.00 96.62 646 ARG A C 1
ATOM 5241 O O . ARG A 1 646 ? 11.107 -0.160 5.351 1.00 96.62 646 ARG A O 1
ATOM 5248 N N . ILE A 1 647 ? 11.697 1.014 3.509 1.00 96.00 647 ILE A N 1
ATOM 5249 C CA . ILE A 1 647 ? 11.335 2.342 3.997 1.00 96.00 647 ILE A CA 1
ATOM 5250 C C . ILE A 1 647 ? 10.378 2.957 2.982 1.00 96.00 647 ILE A C 1
ATOM 5252 O O . ILE A 1 647 ? 10.694 2.999 1.789 1.00 96.00 647 ILE A O 1
ATOM 5256 N N . SER A 1 648 ? 9.201 3.385 3.435 1.00 93.56 648 SER A N 1
ATOM 5257 C CA . SER A 1 648 ? 8.264 4.077 2.544 1.00 93.56 648 SER A CA 1
ATOM 5258 C C . SER A 1 648 ? 8.712 5.524 2.385 1.00 93.56 648 SER A C 1
ATOM 5260 O O . SER A 1 648 ? 9.089 5.902 1.282 1.00 93.56 648 SER A O 1
ATOM 5262 N N . GLU A 1 649 ? 8.822 6.267 3.486 1.00 92.94 649 GLU A N 1
ATOM 5263 C CA . GLU A 1 649 ? 9.202 7.680 3.462 1.00 92.94 649 GLU A CA 1
ATOM 5264 C C . GLU A 1 649 ? 10.210 8.030 4.564 1.00 92.94 649 GLU A C 1
ATOM 5266 O O . GLU A 1 649 ? 10.120 7.565 5.706 1.00 92.94 649 GLU A O 1
ATOM 5271 N N . SER A 1 650 ? 11.194 8.871 4.228 1.00 94.38 650 SER A N 1
ATOM 5272 C CA . SER A 1 650 ? 12.125 9.427 5.212 1.00 94.38 650 SER A CA 1
ATOM 5273 C C . SER A 1 650 ? 12.626 10.828 4.853 1.00 94.38 650 SER A C 1
ATOM 5275 O O . SER A 1 650 ? 12.985 11.103 3.711 1.00 94.38 650 SER A O 1
ATOM 5277 N N . GLN A 1 651 ? 12.776 11.717 5.840 1.00 93.44 651 GLN A N 1
ATOM 5278 C CA . GLN A 1 651 ? 13.429 13.015 5.602 1.00 93.44 651 GLN A CA 1
ATOM 5279 C C . GLN A 1 651 ? 14.961 12.884 5.580 1.00 93.44 651 GLN A C 1
ATOM 5281 O O . GLN A 1 651 ? 15.603 13.237 4.593 1.00 93.44 651 GLN A O 1
ATOM 5286 N N . ASN A 1 652 ? 15.567 12.336 6.638 1.00 95.94 652 ASN A N 1
ATOM 5287 C CA . ASN A 1 652 ? 17.017 12.168 6.761 1.00 95.94 652 ASN A CA 1
ATOM 5288 C C . ASN A 1 652 ? 17.377 10.718 7.079 1.00 95.94 652 ASN A C 1
ATOM 5290 O O . ASN A 1 652 ? 17.244 10.269 8.218 1.00 95.94 652 ASN A O 1
ATOM 5294 N N . LEU A 1 653 ? 17.911 10.013 6.086 1.00 97.06 653 LEU A N 1
ATOM 5295 C CA . LEU A 1 653 ? 18.256 8.603 6.182 1.00 97.06 653 LEU A CA 1
ATOM 5296 C C . LEU A 1 653 ? 19.763 8.389 6.039 1.00 97.06 653 LEU A C 1
ATOM 5298 O O . LEU A 1 653 ? 20.388 8.822 5.067 1.00 97.06 653 LEU A O 1
ATOM 5302 N N . ARG A 1 654 ? 20.352 7.707 7.023 1.00 97.81 654 ARG A N 1
ATOM 5303 C CA . ARG A 1 654 ? 21.731 7.215 6.972 1.00 97.81 654 ARG A CA 1
ATOM 5304 C C . ARG A 1 654 ? 21.764 5.718 7.224 1.00 97.81 654 ARG A C 1
ATOM 5306 O O . ARG A 1 654 ? 21.282 5.269 8.262 1.00 97.81 654 ARG A O 1
ATOM 5313 N N . ILE A 1 655 ? 22.360 4.987 6.295 1.00 97.19 655 ILE A N 1
ATOM 5314 C CA . ILE A 1 655 ? 22.534 3.539 6.372 1.00 97.19 655 ILE A CA 1
ATOM 5315 C C . ILE A 1 655 ? 24.016 3.253 6.164 1.00 97.19 655 ILE A C 1
ATOM 5317 O O . ILE A 1 655 ? 24.573 3.700 5.159 1.00 97.19 655 ILE A O 1
ATOM 5321 N N . SER A 1 656 ? 24.659 2.569 7.109 1.00 97.38 656 SER A N 1
ATOM 5322 C CA . SER A 1 656 ? 26.045 2.142 6.902 1.00 97.38 656 SER A CA 1
ATOM 5323 C C . SER A 1 656 ? 26.063 0.949 5.952 1.00 97.38 656 SER A C 1
ATOM 5325 O O . SER A 1 656 ? 26.605 1.074 4.861 1.00 97.38 656 SER A O 1
ATOM 5327 N N . GLU A 1 657 ? 25.374 -0.142 6.287 1.00 95.56 657 GLU A N 1
ATOM 5328 C CA . GLU A 1 657 ? 25.401 -1.372 5.493 1.00 95.56 657 GLU A CA 1
ATOM 5329 C C . GLU A 1 657 ? 24.010 -1.996 5.340 1.00 95.56 657 GLU A C 1
ATOM 5331 O O . GLU A 1 657 ? 23.216 -2.069 6.285 1.00 95.56 657 GLU A O 1
ATOM 5336 N N . SER A 1 658 ? 23.688 -2.468 4.130 1.00 95.31 658 SER A N 1
ATOM 5337 C CA . SER A 1 658 ? 22.483 -3.276 3.922 1.00 95.31 658 SER A CA 1
ATOM 5338 C C . SER A 1 658 ? 22.565 -4.266 2.760 1.00 95.31 658 SER A C 1
ATOM 5340 O O . SER A 1 658 ? 22.993 -3.923 1.657 1.00 95.31 658 SER A O 1
ATOM 5342 N N . GLN A 1 659 ? 22.058 -5.488 2.957 1.00 94.12 659 GLN A N 1
ATOM 5343 C CA . GLN A 1 659 ? 21.985 -6.474 1.872 1.00 94.12 659 GLN A CA 1
ATOM 5344 C C . GLN A 1 659 ? 20.872 -6.141 0.866 1.00 94.12 659 GLN A C 1
ATOM 5346 O O . GLN A 1 659 ? 21.135 -6.011 -0.326 1.00 94.12 659 GLN A O 1
ATOM 5351 N N . ASN A 1 660 ? 19.627 -5.980 1.318 1.00 94.88 660 ASN A N 1
ATOM 5352 C CA . ASN A 1 660 ? 18.483 -5.683 0.457 1.00 94.88 660 ASN A CA 1
ATOM 5353 C C . ASN A 1 660 ? 17.745 -4.443 0.953 1.00 94.88 660 ASN A C 1
ATOM 5355 O O . ASN A 1 660 ? 16.984 -4.504 1.921 1.00 94.88 660 ASN A O 1
ATOM 5359 N N . LEU A 1 661 ? 17.902 -3.342 0.226 1.00 96.75 661 LEU A N 1
ATOM 5360 C CA . LEU A 1 661 ? 17.352 -2.047 0.585 1.00 96.75 661 LEU A CA 1
ATOM 5361 C C . LEU A 1 661 ? 16.360 -1.555 -0.470 1.00 96.75 661 LEU A C 1
ATOM 5363 O O . LEU A 1 661 ? 16.686 -1.415 -1.652 1.00 96.75 661 LEU A O 1
ATOM 5367 N N . ARG A 1 662 ? 15.130 -1.277 -0.030 1.00 97.00 662 ARG A N 1
ATOM 5368 C CA . ARG A 1 662 ? 14.101 -0.617 -0.842 1.00 97.00 662 ARG A CA 1
ATOM 5369 C C . ARG A 1 662 ? 13.613 0.648 -0.161 1.00 97.00 662 ARG A C 1
ATOM 5371 O O . ARG A 1 662 ? 13.151 0.591 0.979 1.00 97.00 662 ARG A O 1
ATOM 5378 N N . ILE A 1 663 ? 13.684 1.755 -0.887 1.00 96.56 663 ILE A N 1
ATOM 5379 C CA . ILE A 1 663 ? 13.247 3.072 -0.429 1.00 96.56 663 ILE A CA 1
ATOM 5380 C C . ILE A 1 663 ? 12.275 3.619 -1.468 1.00 96.56 663 ILE A C 1
ATOM 5382 O O . ILE A 1 663 ? 12.616 3.687 -2.653 1.00 96.56 663 ILE A O 1
ATOM 5386 N N . SER A 1 664 ? 11.063 3.973 -1.045 1.00 94.81 664 SER A N 1
ATOM 5387 C CA . SER A 1 664 ? 10.112 4.616 -1.957 1.00 94.81 664 SER A CA 1
ATOM 5388 C C . SER A 1 664 ? 10.506 6.078 -2.124 1.00 94.81 664 SER A C 1
ATOM 5390 O O . SER A 1 664 ? 10.910 6.460 -3.219 1.00 94.81 664 SER A O 1
ATOM 5392 N N . GLU A 1 665 ? 10.546 6.844 -1.033 1.00 93.38 665 GLU A N 1
ATOM 5393 C CA . GLU A 1 665 ? 10.872 8.270 -1.076 1.00 93.38 665 GLU A CA 1
ATOM 5394 C C . GLU A 1 665 ? 11.831 8.694 0.042 1.00 93.38 665 GLU A C 1
ATOM 5396 O O . GLU A 1 665 ? 11.728 8.260 1.193 1.00 93.38 665 GLU A O 1
ATOM 5401 N N . SER A 1 666 ? 12.792 9.563 -0.291 1.00 94.69 666 SER A N 1
ATOM 5402 C CA . SER A 1 666 ? 13.657 10.192 0.712 1.00 94.69 666 SER A CA 1
ATOM 5403 C C . SER A 1 666 ? 14.163 11.573 0.302 1.00 94.69 666 SER A C 1
ATOM 5405 O O . SER A 1 666 ? 14.696 11.743 -0.796 1.00 94.69 666 SER A O 1
ATOM 5407 N N . GLN A 1 667 ? 14.147 12.545 1.219 1.00 93.62 667 GLN A N 1
ATOM 5408 C CA . GLN A 1 667 ? 14.738 13.867 0.953 1.00 93.62 667 GLN A CA 1
ATOM 5409 C C . GLN A 1 667 ? 16.274 13.815 0.959 1.00 93.62 667 GLN A C 1
ATOM 5411 O O . GLN A 1 667 ? 16.907 14.129 -0.046 1.00 93.62 667 GLN A O 1
ATOM 5416 N N . ASN A 1 668 ? 16.891 13.368 2.058 1.00 96.19 668 ASN A N 1
ATOM 5417 C CA . ASN A 1 668 ? 18.346 13.269 2.199 1.00 96.19 668 ASN A CA 1
ATOM 5418 C C . ASN A 1 668 ? 18.764 11.841 2.544 1.00 96.19 668 ASN A C 1
ATOM 5420 O O . ASN A 1 668 ? 18.571 11.386 3.672 1.00 96.19 668 ASN A O 1
ATOM 5424 N N . LEU A 1 669 ? 19.402 11.162 1.595 1.00 97.06 669 LEU A N 1
ATOM 5425 C CA . LEU A 1 669 ? 19.802 9.768 1.719 1.00 97.06 669 LEU A CA 1
ATOM 5426 C C . LEU A 1 669 ? 21.318 9.615 1.599 1.00 97.06 669 LEU A C 1
ATOM 5428 O O . LEU A 1 669 ? 21.939 10.063 0.631 1.00 97.06 669 LEU A O 1
ATOM 5432 N N . ARG A 1 670 ? 21.924 8.974 2.601 1.00 97.81 670 ARG A N 1
ATOM 5433 C CA . ARG A 1 670 ? 23.326 8.547 2.575 1.00 97.81 670 ARG A CA 1
ATOM 5434 C C . ARG A 1 670 ? 23.425 7.058 2.855 1.00 97.81 670 ARG A C 1
ATOM 5436 O O . ARG A 1 670 ? 22.950 6.606 3.895 1.00 97.81 670 ARG A O 1
ATOM 5443 N N . ILE A 1 671 ? 24.068 6.340 1.947 1.00 97.12 671 ILE A N 1
ATOM 5444 C CA . ILE A 1 671 ? 24.303 4.902 2.049 1.00 97.12 671 ILE A CA 1
ATOM 5445 C C . ILE A 1 671 ? 25.799 4.677 1.867 1.00 97.12 671 ILE A C 1
ATOM 5447 O O . ILE A 1 671 ? 26.352 5.126 0.861 1.00 97.12 671 ILE A O 1
ATOM 5451 N N . SER A 1 672 ? 26.457 4.038 2.835 1.00 97.12 672 SER A N 1
ATOM 5452 C CA . SER A 1 672 ? 27.865 3.674 2.661 1.00 97.12 672 SER A CA 1
ATOM 5453 C C . SER A 1 672 ? 27.963 2.452 1.753 1.00 97.12 672 SER A C 1
ATOM 5455 O O . SER A 1 672 ? 28.524 2.568 0.671 1.00 97.12 672 SER A O 1
ATOM 5457 N N . GLU A 1 673 ? 27.329 1.335 2.112 1.00 95.00 673 GLU A N 1
ATOM 5458 C CA . GLU A 1 673 ? 27.426 0.091 1.345 1.00 95.00 673 GLU A CA 1
ATOM 5459 C C . GLU A 1 673 ? 26.073 -0.610 1.188 1.00 95.00 673 GLU A C 1
ATOM 5461 O O . GLU A 1 673 ? 25.271 -0.703 2.124 1.00 95.00 673 GLU A O 1
ATOM 5466 N N . SER A 1 674 ? 25.801 -1.132 -0.014 1.00 95.56 674 SER A N 1
ATOM 5467 C CA . SER A 1 674 ? 24.646 -2.006 -0.225 1.00 95.56 674 SER A CA 1
ATOM 5468 C C . SER A 1 674 ? 24.813 -3.036 -1.343 1.00 95.56 674 SER A C 1
ATOM 5470 O O . SER A 1 674 ? 25.285 -2.724 -2.436 1.00 95.56 674 SER A O 1
ATOM 5472 N N . GLN A 1 675 ? 24.333 -4.263 -1.117 1.00 94.06 675 GLN A N 1
ATOM 5473 C CA . GLN A 1 675 ? 24.340 -5.313 -2.144 1.00 94.06 675 GLN A CA 1
ATOM 5474 C C . GLN A 1 675 ? 23.255 -5.067 -3.210 1.00 94.06 675 GLN A C 1
ATOM 5476 O O . GLN A 1 675 ? 23.559 -4.958 -4.397 1.00 94.06 675 GLN A O 1
ATOM 5481 N N . ASN A 1 676 ? 21.989 -4.934 -2.804 1.00 95.25 676 ASN A N 1
ATOM 5482 C CA . ASN A 1 676 ? 20.861 -4.663 -3.695 1.00 95.25 676 ASN A CA 1
ATOM 5483 C C . ASN A 1 676 ? 20.082 -3.437 -3.218 1.00 95.25 676 ASN A C 1
ATOM 5485 O O . ASN A 1 676 ? 19.346 -3.506 -2.232 1.00 95.25 676 ASN A O 1
ATOM 5489 N N . LEU A 1 677 ? 20.173 -2.348 -3.975 1.00 97.06 677 LEU A N 1
ATOM 5490 C CA . LEU A 1 677 ? 19.550 -1.074 -3.654 1.00 97.06 677 LEU A CA 1
ATOM 5491 C C . LEU A 1 677 ? 18.557 -0.650 -4.739 1.00 97.06 677 LEU A C 1
ATOM 5493 O O . LEU A 1 677 ? 18.900 -0.540 -5.917 1.00 97.06 677 LEU A O 1
ATOM 5497 N N . SER A 1 678 ? 17.317 -0.392 -4.325 1.00 97.31 678 SER A N 1
ATOM 5498 C CA . SER A 1 678 ? 16.265 0.171 -5.172 1.00 97.31 678 SER A CA 1
ATOM 5499 C C . SER A 1 678 ? 15.678 1.422 -4.530 1.00 97.31 678 SER A C 1
ATOM 5501 O O . SER A 1 678 ? 15.179 1.361 -3.405 1.00 97.31 678 SER A O 1
ATOM 5503 N N . ILE A 1 679 ? 15.699 2.532 -5.265 1.00 97.00 679 ILE A N 1
ATOM 5504 C CA . ILE A 1 679 ? 15.181 3.831 -4.827 1.00 97.00 679 ILE A CA 1
ATOM 5505 C C . ILE A 1 679 ? 14.192 4.332 -5.879 1.00 97.00 679 ILE A C 1
ATOM 5507 O O . ILE A 1 679 ? 14.533 4.393 -7.062 1.00 97.00 679 ILE A O 1
ATOM 5511 N N . SER A 1 680 ? 12.968 4.661 -5.463 1.00 96.12 680 SER A N 1
ATOM 5512 C CA . SER A 1 680 ? 11.973 5.207 -6.396 1.00 96.12 680 SER A CA 1
ATOM 5513 C C . SER A 1 680 ? 12.234 6.694 -6.621 1.00 96.12 680 SER A C 1
ATOM 5515 O O . SER A 1 680 ? 12.555 7.064 -7.743 1.00 96.12 680 SER A O 1
ATOM 5517 N N . ALA A 1 681 ? 12.255 7.507 -5.560 1.00 94.19 681 ALA A N 1
ATOM 5518 C CA . ALA A 1 681 ? 12.544 8.936 -5.658 1.00 94.19 681 ALA A CA 1
ATOM 5519 C C . ALA A 1 681 ? 13.461 9.445 -4.533 1.00 94.19 681 ALA A C 1
ATOM 5521 O O . ALA A 1 681 ? 13.316 9.076 -3.362 1.00 94.19 681 ALA A O 1
ATOM 5522 N N . SER A 1 682 ? 14.407 10.334 -4.867 1.00 95.19 682 SER A N 1
ATOM 5523 C CA . SER A 1 682 ? 15.165 11.080 -3.852 1.00 95.19 682 SER A CA 1
ATOM 5524 C C . SER A 1 682 ? 15.665 12.456 -4.298 1.00 95.19 682 SER A C 1
ATOM 5526 O O . SER A 1 682 ? 16.198 12.615 -5.396 1.00 95.19 682 SER A O 1
ATOM 5528 N N . GLN A 1 683 ? 15.593 13.452 -3.408 1.00 93.94 683 GLN A N 1
ATOM 5529 C CA . GLN A 1 683 ? 16.136 14.789 -3.687 1.00 93.94 683 GLN A CA 1
ATOM 5530 C C . GLN A 1 683 ? 17.673 14.810 -3.635 1.00 93.94 683 GLN A C 1
ATOM 5532 O O . GLN A 1 683 ? 18.317 15.209 -4.602 1.00 93.94 683 GLN A O 1
ATOM 5537 N N . ASN A 1 684 ? 18.280 14.367 -2.530 1.00 96.19 684 ASN A N 1
ATOM 5538 C CA . ASN A 1 684 ? 19.731 14.360 -2.337 1.00 96.19 684 ASN A CA 1
ATOM 5539 C C . ASN A 1 684 ? 20.222 12.966 -1.949 1.00 96.19 684 ASN A C 1
ATOM 5541 O O . ASN A 1 684 ? 20.089 12.548 -0.797 1.00 96.19 684 ASN A O 1
ATOM 5545 N N . LEU A 1 685 ? 20.877 12.292 -2.889 1.00 97.00 685 LEU A N 1
ATOM 5546 C CA . LEU A 1 685 ? 21.339 10.921 -2.734 1.00 97.00 685 LEU A CA 1
ATOM 5547 C C . LEU A 1 685 ? 22.864 10.834 -2.836 1.00 97.00 685 LEU A C 1
ATOM 5549 O O . LEU A 1 685 ? 23.479 11.297 -3.800 1.00 97.00 685 LEU A O 1
ATOM 5553 N N . ARG A 1 686 ? 23.485 10.232 -1.818 1.00 97.88 686 ARG A N 1
ATOM 5554 C CA . ARG A 1 686 ? 24.905 9.867 -1.819 1.00 97.88 686 ARG A CA 1
ATOM 5555 C C . ARG A 1 686 ? 25.070 8.387 -1.518 1.00 97.88 686 ARG A C 1
ATOM 5557 O O . ARG A 1 686 ? 24.594 7.925 -0.482 1.00 97.88 686 ARG A O 1
ATOM 5564 N N . ILE A 1 687 ? 25.770 7.691 -2.400 1.00 97.19 687 ILE A N 1
ATOM 5565 C CA . ILE A 1 687 ? 26.070 6.266 -2.275 1.00 97.19 687 ILE A CA 1
ATOM 5566 C C . ILE A 1 687 ? 27.580 6.109 -2.415 1.00 97.19 687 ILE A C 1
ATOM 5568 O O . ILE A 1 687 ? 28.139 6.587 -3.404 1.00 97.19 687 ILE A O 1
ATOM 5572 N N . SER A 1 688 ? 28.238 5.495 -1.432 1.00 96.94 688 SER A N 1
ATOM 5573 C CA . SER A 1 688 ? 29.663 5.186 -1.573 1.00 96.94 688 SER A CA 1
ATOM 5574 C C . SER A 1 688 ? 29.828 3.958 -2.462 1.00 96.94 688 SER A C 1
ATOM 5576 O O . SER A 1 688 ? 30.360 4.107 -3.549 1.00 96.94 688 SER A O 1
ATOM 5578 N N . GLU A 1 689 ? 29.275 2.805 -2.084 1.00 94.31 689 GLU A N 1
ATOM 5579 C CA . GLU A 1 689 ? 29.420 1.556 -2.841 1.00 94.31 689 GLU A CA 1
ATOM 5580 C C . GLU A 1 689 ? 28.097 0.797 -3.001 1.00 94.31 689 GLU A C 1
ATOM 5582 O O . GLU A 1 689 ? 27.298 0.678 -2.065 1.00 94.31 689 GLU A O 1
ATOM 5587 N N . SER A 1 690 ? 27.857 0.237 -4.195 1.00 95.31 690 SER A N 1
ATOM 5588 C CA . SER A 1 690 ? 26.753 -0.711 -4.392 1.00 95.31 690 SER A CA 1
ATOM 5589 C C . SER A 1 690 ? 26.949 -1.728 -5.520 1.00 95.31 690 SER A C 1
ATOM 5591 O O . SER A 1 690 ? 27.292 -1.377 -6.650 1.00 95.31 690 SER A O 1
ATOM 5593 N N . GLN A 1 691 ? 26.620 -2.998 -5.259 1.00 94.06 691 GLN A N 1
ATOM 5594 C CA . GLN A 1 691 ? 26.721 -4.071 -6.259 1.00 94.06 691 GLN A CA 1
ATOM 5595 C C . GLN A 1 691 ? 25.620 -3.997 -7.332 1.00 94.06 691 GLN A C 1
ATOM 5597 O O . GLN A 1 691 ? 25.895 -4.118 -8.529 1.00 94.06 691 GLN A O 1
ATOM 5602 N N . LYS A 1 692 ? 24.361 -3.788 -6.930 1.00 96.19 692 LYS A N 1
ATOM 5603 C CA . LYS A 1 692 ? 23.221 -3.593 -7.839 1.00 96.19 692 LYS A CA 1
ATOM 5604 C C . LYS A 1 692 ? 22.386 -2.408 -7.387 1.00 96.19 692 LYS A C 1
ATOM 5606 O O . LYS A 1 692 ? 21.696 -2.485 -6.373 1.00 96.19 692 LYS A O 1
ATOM 5611 N N . LEU A 1 693 ? 22.378 -1.362 -8.205 1.00 96.75 693 LEU A N 1
ATOM 5612 C CA . LEU A 1 693 ? 21.711 -0.105 -7.906 1.00 96.75 693 LEU A CA 1
ATOM 5613 C C . LEU A 1 693 ? 20.688 0.247 -8.989 1.00 96.75 693 LEU A C 1
ATOM 5615 O O . LEU A 1 693 ? 21.003 0.314 -10.180 1.00 96.75 693 LEU A O 1
ATOM 5619 N N . ARG A 1 694 ? 19.443 0.472 -8.563 1.00 97.44 694 ARG A N 1
ATOM 5620 C CA . ARG A 1 694 ? 18.355 0.990 -9.396 1.00 97.44 694 ARG A CA 1
ATOM 5621 C C . ARG A 1 694 ? 17.778 2.253 -8.782 1.00 97.44 694 ARG A C 1
ATOM 5623 O O . ARG A 1 694 ? 17.353 2.236 -7.628 1.00 97.44 694 ARG A O 1
ATOM 5630 N N . ILE A 1 695 ? 17.743 3.318 -9.570 1.00 96.94 695 ILE A N 1
ATOM 5631 C CA . ILE A 1 695 ? 17.179 4.610 -9.183 1.00 96.94 695 ILE A CA 1
ATOM 5632 C C . ILE A 1 695 ? 16.201 5.017 -10.277 1.00 96.94 695 ILE A C 1
ATOM 5634 O O . ILE A 1 695 ? 16.586 5.054 -11.446 1.00 96.94 695 ILE A O 1
ATOM 5638 N N . SER A 1 696 ? 14.948 5.277 -9.910 1.00 96.56 696 SER A N 1
ATOM 5639 C CA . SER A 1 696 ? 13.970 5.769 -10.887 1.00 96.56 696 SER A CA 1
ATOM 5640 C C . SER A 1 696 ? 14.176 7.267 -11.084 1.00 96.56 696 SER A C 1
ATOM 5642 O O . SER A 1 696 ? 14.547 7.674 -12.176 1.00 96.56 696 SER A O 1
ATOM 5644 N N . GLU A 1 697 ? 14.091 8.059 -10.015 1.00 94.56 697 GLU A N 1
ATOM 5645 C CA . GLU A 1 697 ? 14.209 9.517 -10.102 1.00 94.56 697 GLU A CA 1
ATOM 5646 C C . GLU A 1 697 ? 15.124 10.102 -9.018 1.00 94.56 697 GLU A C 1
ATOM 5648 O O . GLU A 1 697 ? 15.058 9.737 -7.836 1.00 94.56 697 GLU A O 1
ATOM 5653 N N . SER A 1 698 ? 15.977 11.059 -9.403 1.00 95.25 698 SER A N 1
ATOM 5654 C CA . SER A 1 698 ? 16.718 11.873 -8.437 1.00 95.25 698 SER A CA 1
ATOM 5655 C C . SER A 1 698 ? 17.033 13.295 -8.908 1.00 95.25 698 SER A C 1
ATOM 5657 O O . SER A 1 698 ? 17.313 13.543 -10.078 1.00 95.25 698 SER A O 1
ATOM 5659 N N . GLN A 1 699 ? 17.058 14.257 -7.979 1.00 94.31 699 GLN A N 1
ATOM 5660 C CA . GLN A 1 699 ? 17.518 15.617 -8.290 1.00 94.31 699 GLN A CA 1
ATOM 5661 C C . GLN A 1 699 ? 19.049 15.721 -8.228 1.00 94.31 699 GLN A C 1
ATOM 5663 O O . GLN A 1 699 ? 19.687 16.140 -9.193 1.00 94.31 699 GLN A O 1
ATOM 5668 N N . ASN A 1 700 ? 19.663 15.324 -7.110 1.00 96.62 700 ASN A N 1
ATOM 5669 C CA . ASN A 1 700 ? 21.107 15.397 -6.897 1.00 96.62 700 ASN A CA 1
ATOM 5670 C C . ASN A 1 700 ? 21.669 14.044 -6.462 1.00 96.62 700 ASN A C 1
ATOM 5672 O O . ASN A 1 700 ? 21.574 13.666 -5.292 1.00 96.62 700 ASN A O 1
ATOM 5676 N N . LEU A 1 701 ? 22.344 13.367 -7.386 1.00 97.31 701 LEU A N 1
ATOM 5677 C CA . LEU A 1 701 ? 22.881 12.029 -7.189 1.00 97.31 701 LEU A CA 1
ATOM 5678 C C . LEU A 1 701 ? 24.410 12.022 -7.270 1.00 97.31 701 LEU A C 1
ATOM 5680 O O . LEU A 1 701 ? 25.013 12.492 -8.239 1.00 97.31 701 LEU A O 1
ATOM 5684 N N . ARG A 1 702 ? 25.051 11.477 -6.231 1.00 97.94 702 ARG A N 1
ATOM 5685 C CA . ARG A 1 702 ? 26.490 11.191 -6.203 1.00 97.94 702 ARG A CA 1
ATOM 5686 C C . ARG A 1 702 ? 26.737 9.727 -5.869 1.00 97.94 702 ARG A C 1
ATOM 5688 O O . ARG A 1 702 ? 26.264 9.258 -4.835 1.00 97.94 702 ARG A O 1
ATOM 5695 N N . ILE A 1 703 ? 27.502 9.053 -6.717 1.00 97.19 703 ILE A N 1
ATOM 5696 C CA . ILE A 1 703 ? 27.873 7.646 -6.559 1.00 97.19 703 ILE A CA 1
ATOM 5697 C C . ILE A 1 703 ? 29.394 7.553 -6.660 1.00 97.19 703 ILE A C 1
ATOM 5699 O O . ILE A 1 703 ? 29.957 8.030 -7.647 1.00 97.19 703 ILE A O 1
ATOM 5703 N N . SER A 1 704 ? 30.055 6.989 -5.650 1.00 96.56 704 SER A N 1
ATOM 5704 C CA . SER A 1 704 ? 31.504 6.762 -5.723 1.00 96.56 704 SER A CA 1
ATOM 5705 C C . SER A 1 704 ? 31.813 5.500 -6.532 1.00 96.56 704 SER A C 1
ATOM 5707 O O . SER A 1 704 ? 32.533 5.611 -7.514 1.00 96.56 704 SER A O 1
ATOM 5709 N N . GLY A 1 705 ? 31.190 4.364 -6.212 1.00 91.38 705 GLY A N 1
ATOM 5710 C CA . GLY A 1 705 ? 31.393 3.087 -6.896 1.00 91.38 705 GLY A CA 1
ATOM 5711 C C . GLY A 1 705 ? 30.100 2.285 -7.076 1.00 91.38 705 GLY A C 1
ATOM 5712 O O . GLY A 1 705 ? 29.231 2.232 -6.198 1.00 91.38 705 GLY A O 1
ATOM 5713 N N . SER A 1 706 ? 29.925 1.669 -8.252 1.00 94.12 706 SER A N 1
ATOM 5714 C CA . SER A 1 706 ? 28.864 0.672 -8.465 1.00 94.12 706 SER A CA 1
ATOM 5715 C C . SER A 1 706 ? 29.149 -0.325 -9.594 1.00 94.12 706 SER A C 1
ATOM 5717 O O . SER A 1 706 ? 29.685 0.045 -10.634 1.00 94.12 706 SER A O 1
ATOM 5719 N N . GLN A 1 707 ? 28.728 -1.585 -9.430 1.00 91.19 707 GLN A N 1
ATOM 5720 C CA . GLN A 1 707 ? 28.973 -2.663 -10.408 1.00 91.19 707 GLN A CA 1
ATOM 5721 C C . GLN A 1 707 ? 27.863 -2.856 -11.456 1.00 91.19 707 GLN A C 1
ATOM 5723 O O . GLN A 1 707 ? 28.112 -3.345 -12.558 1.00 91.19 707 GLN A O 1
ATOM 5728 N N . ASN A 1 708 ? 26.612 -2.544 -11.108 1.00 94.81 708 ASN A N 1
ATOM 5729 C CA . ASN A 1 708 ? 25.465 -2.622 -12.013 1.00 94.81 708 ASN A CA 1
ATOM 5730 C C . ASN A 1 708 ? 24.490 -1.496 -11.689 1.00 94.81 708 ASN A C 1
ATOM 5732 O O . ASN A 1 708 ? 23.634 -1.636 -10.809 1.00 94.81 708 ASN A O 1
ATOM 5736 N N . LEU A 1 709 ? 24.598 -0.405 -12.436 1.00 95.75 709 LEU A N 1
ATOM 5737 C CA . LEU A 1 709 ? 23.859 0.818 -12.166 1.00 95.75 709 LEU A CA 1
ATOM 5738 C C . LEU A 1 709 ? 22.832 1.098 -13.264 1.00 95.75 709 LEU A C 1
ATOM 5740 O O . LEU A 1 709 ? 23.160 1.162 -14.451 1.00 95.75 709 LEU A O 1
ATOM 5744 N N . ARG A 1 710 ? 21.571 1.269 -12.860 1.00 97.31 710 ARG A N 1
ATOM 5745 C CA . ARG A 1 710 ? 20.487 1.747 -13.724 1.00 97.31 710 ARG A CA 1
ATOM 5746 C C . ARG A 1 710 ? 19.842 2.984 -13.127 1.00 97.31 710 ARG A C 1
ATOM 5748 O O . ARG A 1 710 ? 19.379 2.938 -11.988 1.00 97.31 710 ARG A O 1
ATOM 5755 N N . ILE A 1 711 ? 19.789 4.043 -13.919 1.00 96.94 711 ILE A N 1
ATOM 5756 C CA . ILE A 1 711 ? 19.159 5.311 -13.560 1.00 96.94 711 ILE A CA 1
ATOM 5757 C C . ILE A 1 711 ? 18.170 5.647 -14.671 1.00 96.94 711 ILE A C 1
ATOM 5759 O O . ILE A 1 711 ? 18.578 5.711 -15.832 1.00 96.94 711 ILE A O 1
ATOM 5763 N N . SER A 1 712 ? 16.891 5.814 -14.333 1.00 96.88 712 SER A N 1
ATOM 5764 C CA . SER A 1 712 ? 15.911 6.273 -15.321 1.00 96.88 712 SER A CA 1
ATOM 5765 C C . SER A 1 712 ? 16.094 7.769 -15.553 1.00 96.88 712 SER A C 1
ATOM 5767 O O . SER A 1 712 ? 16.472 8.154 -16.652 1.00 96.88 712 SER A O 1
ATOM 5769 N N . GLU A 1 713 ? 15.961 8.589 -14.511 1.00 95.06 713 GLU A N 1
ATOM 5770 C CA . GLU A 1 713 ? 16.012 10.046 -14.634 1.00 95.06 713 GLU A CA 1
ATOM 5771 C C . GLU A 1 713 ? 16.849 10.693 -13.524 1.00 95.06 713 GLU A C 1
ATOM 5773 O O . GLU A 1 713 ? 16.749 10.352 -12.340 1.00 95.06 713 GLU A O 1
ATOM 5778 N N . SER A 1 714 ? 17.694 11.661 -13.899 1.00 95.69 714 SER A N 1
ATOM 5779 C CA . SER A 1 714 ? 18.428 12.478 -12.928 1.00 95.69 714 SER A CA 1
ATOM 5780 C C . SER A 1 714 ? 18.739 13.891 -13.420 1.00 95.69 714 SER A C 1
ATOM 5782 O O . SER A 1 714 ? 19.345 14.069 -14.477 1.00 95.69 714 SER A O 1
ATOM 5784 N N . GLN A 1 715 ? 18.491 14.911 -12.592 1.00 94.75 715 GLN A N 1
ATOM 5785 C CA . GLN A 1 715 ? 18.885 16.291 -12.926 1.00 94.75 715 GLN A CA 1
ATOM 5786 C C . GLN A 1 715 ? 20.409 16.489 -12.847 1.00 94.75 715 GLN A C 1
ATOM 5788 O O . GLN A 1 715 ? 21.038 16.870 -13.830 1.00 94.75 715 GLN A O 1
ATOM 5793 N N . ASN A 1 716 ? 21.032 16.188 -11.702 1.00 96.75 716 ASN A N 1
ATOM 5794 C CA . ASN A 1 716 ? 22.475 16.343 -11.490 1.00 96.75 716 ASN A CA 1
ATOM 5795 C C . ASN A 1 716 ? 23.106 15.033 -11.020 1.00 96.75 716 ASN A C 1
ATOM 5797 O O . ASN A 1 716 ? 22.990 14.666 -9.851 1.00 96.75 716 ASN A O 1
ATOM 5801 N N . LEU A 1 717 ? 23.836 14.371 -11.914 1.00 97.50 717 LEU A N 1
ATOM 5802 C CA . LEU A 1 717 ? 24.452 13.073 -11.670 1.00 97.50 717 LEU A CA 1
ATOM 5803 C C . LEU A 1 717 ? 25.980 13.162 -11.713 1.00 97.50 717 LEU A C 1
ATOM 5805 O O . LEU A 1 717 ? 26.575 13.636 -12.684 1.00 97.50 717 LEU A O 1
ATOM 5809 N N . ARG A 1 718 ? 26.627 12.693 -10.642 1.00 98.00 718 ARG A N 1
ATOM 5810 C CA . ARG A 1 718 ? 28.079 12.495 -10.580 1.00 98.00 718 ARG A CA 1
ATOM 5811 C C . ARG A 1 718 ? 28.406 11.061 -10.201 1.00 98.00 718 ARG A C 1
ATOM 5813 O O . ARG A 1 718 ? 27.945 10.590 -9.163 1.00 98.00 718 ARG A O 1
ATOM 5820 N N . ILE A 1 719 ? 29.228 10.417 -11.015 1.00 97.12 719 ILE A N 1
ATOM 5821 C CA . ILE A 1 719 ? 29.696 9.049 -10.803 1.00 97.12 719 ILE A CA 1
ATOM 5822 C C . ILE A 1 719 ? 31.220 9.076 -10.864 1.00 97.12 719 ILE A C 1
ATOM 5824 O O . ILE A 1 719 ? 31.772 9.575 -11.845 1.00 97.12 719 ILE A O 1
ATOM 5828 N N . SER A 1 720 ? 31.893 8.597 -9.819 1.00 96.94 720 SER A N 1
ATOM 5829 C CA . SER A 1 720 ? 33.352 8.462 -9.864 1.00 96.94 720 SER A CA 1
ATOM 5830 C C . SER A 1 720 ? 33.719 7.220 -10.668 1.00 96.94 720 SER A C 1
ATOM 5832 O O . SER A 1 720 ? 34.306 7.356 -11.732 1.00 96.94 720 SER A O 1
ATOM 5834 N N . GLU A 1 721 ? 33.272 6.042 -10.239 1.00 94.25 721 GLU A N 1
ATOM 5835 C CA . GLU A 1 721 ? 33.596 4.766 -10.874 1.00 94.25 721 GLU A CA 1
ATOM 5836 C C . GLU A 1 721 ? 32.335 3.915 -11.062 1.00 94.25 721 GLU A C 1
ATOM 5838 O O . GLU A 1 721 ? 31.454 3.850 -10.197 1.00 94.25 721 GLU A O 1
ATOM 5843 N N . SER A 1 722 ? 32.210 3.252 -12.215 1.00 94.06 722 SER A N 1
ATOM 5844 C CA . SER A 1 722 ? 31.121 2.293 -12.424 1.00 94.06 722 SER A CA 1
ATOM 5845 C C . SER A 1 722 ? 31.408 1.216 -13.467 1.00 94.06 722 SER A C 1
ATOM 5847 O O . SER A 1 722 ? 32.079 1.450 -14.473 1.00 94.06 722 SER A O 1
ATOM 5849 N N . GLN A 1 723 ? 30.805 0.044 -13.270 1.00 92.19 723 GLN A N 1
ATOM 5850 C CA . GLN A 1 723 ? 30.687 -0.999 -14.285 1.00 92.19 723 GLN A CA 1
ATOM 5851 C C . GLN A 1 723 ? 29.218 -1.144 -14.714 1.00 92.19 723 GLN A C 1
ATOM 5853 O O . GLN A 1 723 ? 28.291 -0.934 -13.932 1.00 92.19 723 GLN A O 1
ATOM 5858 N N . ASN A 1 724 ? 28.990 -1.471 -15.988 1.00 95.44 724 ASN A N 1
ATOM 5859 C CA . ASN A 1 724 ? 27.670 -1.745 -16.572 1.00 95.44 724 ASN A CA 1
ATOM 5860 C C . ASN A 1 724 ? 26.608 -0.674 -16.267 1.00 95.44 724 ASN A C 1
ATOM 5862 O O . ASN A 1 724 ? 25.519 -0.968 -15.762 1.00 95.44 724 ASN A O 1
ATOM 5866 N N . LEU A 1 725 ? 26.920 0.573 -16.609 1.00 95.75 725 LEU A N 1
ATOM 5867 C CA . LEU A 1 725 ? 26.065 1.726 -16.356 1.00 95.75 725 LEU A CA 1
ATOM 5868 C C . LEU A 1 725 ? 25.050 1.949 -17.486 1.00 95.75 725 LEU A C 1
ATOM 5870 O O . LEU A 1 725 ? 25.405 2.032 -18.664 1.00 95.75 725 LEU A O 1
ATOM 5874 N N . ARG A 1 726 ? 23.771 2.079 -17.120 1.00 97.44 726 ARG A N 1
ATOM 5875 C CA . ARG A 1 726 ? 22.693 2.523 -18.014 1.00 97.44 726 ARG A CA 1
ATOM 5876 C C . ARG A 1 726 ? 21.983 3.738 -17.440 1.00 97.44 726 ARG A C 1
ATOM 5878 O O . ARG A 1 726 ? 21.486 3.679 -16.317 1.00 97.44 726 ARG A O 1
ATOM 5885 N N . ILE A 1 727 ? 21.907 4.793 -18.238 1.00 97.00 727 ILE A N 1
ATOM 5886 C CA . ILE A 1 727 ? 21.204 6.032 -17.908 1.00 97.00 727 ILE A CA 1
ATOM 5887 C C . ILE A 1 727 ? 20.218 6.302 -19.039 1.00 97.00 727 ILE A C 1
ATOM 5889 O O . ILE A 1 727 ? 20.640 6.357 -20.196 1.00 97.00 727 ILE A O 1
ATOM 5893 N N . SER A 1 728 ? 18.930 6.423 -18.722 1.00 97.12 728 SER A N 1
ATOM 5894 C CA . SER A 1 728 ? 17.942 6.805 -19.733 1.00 97.12 728 SER A CA 1
ATOM 5895 C C . SER A 1 728 ? 18.053 8.305 -19.995 1.00 97.12 728 SER A C 1
ATOM 5897 O O . SER A 1 728 ? 18.435 8.685 -21.094 1.00 97.12 728 SER A O 1
ATOM 5899 N N . GLU A 1 729 ? 17.865 9.142 -18.974 1.00 95.62 729 GLU A N 1
ATOM 5900 C CA . GLU A 1 729 ? 17.859 10.597 -19.138 1.00 95.62 729 GLU A CA 1
ATOM 5901 C C . GLU A 1 729 ? 18.642 11.319 -18.034 1.00 95.62 729 GLU A C 1
ATOM 5903 O O . GLU A 1 729 ? 18.537 11.012 -16.840 1.00 95.62 729 GLU A O 1
ATOM 5908 N N . SER A 1 730 ? 19.439 12.323 -18.422 1.00 95.94 730 SER A N 1
ATOM 5909 C CA . SER A 1 730 ? 20.046 13.239 -17.453 1.00 95.94 730 SER A CA 1
ATOM 5910 C C . SER A 1 730 ? 20.339 14.641 -17.987 1.00 95.94 730 SER A C 1
ATOM 5912 O O . SER A 1 730 ? 20.938 14.808 -19.049 1.00 95.94 730 SER A O 1
ATOM 5914 N N . GLN A 1 731 ? 20.025 15.674 -17.199 1.00 94.94 731 GLN A N 1
ATOM 5915 C CA . GLN A 1 731 ? 20.363 17.057 -17.562 1.00 94.94 731 GLN A CA 1
ATOM 5916 C C . GLN A 1 731 ? 21.873 17.326 -17.450 1.00 94.94 731 GLN A C 1
ATOM 5918 O O . GLN A 1 731 ? 22.496 17.780 -18.406 1.00 94.94 731 GLN A O 1
ATOM 5923 N N . ASN A 1 732 ? 22.489 17.027 -16.302 1.00 96.81 732 ASN A N 1
ATOM 5924 C CA . ASN A 1 732 ? 23.914 17.255 -16.060 1.00 96.81 732 ASN A CA 1
ATOM 5925 C C . ASN A 1 732 ? 24.596 15.988 -15.546 1.00 96.81 732 ASN A C 1
ATOM 5927 O O . ASN A 1 732 ? 24.503 15.660 -14.362 1.00 96.81 732 ASN A O 1
ATOM 5931 N N . LEU A 1 733 ? 25.364 15.338 -16.417 1.00 97.56 733 LEU A N 1
ATOM 5932 C CA . LEU A 1 733 ? 26.045 14.084 -16.131 1.00 97.56 733 LEU A CA 1
ATOM 5933 C C . LEU A 1 733 ? 27.567 14.254 -16.162 1.00 97.56 733 LEU A C 1
ATOM 5935 O O . LEU A 1 733 ? 28.151 14.725 -17.142 1.00 97.56 733 LEU A O 1
ATOM 5939 N N . ARG A 1 734 ? 28.223 13.861 -15.066 1.00 98.00 734 ARG A N 1
ATOM 5940 C CA . ARG A 1 734 ? 29.683 13.754 -14.973 1.00 98.00 734 ARG A CA 1
ATOM 5941 C C . ARG A 1 734 ? 30.089 12.357 -14.535 1.00 98.00 734 ARG A C 1
ATOM 5943 O O . ARG A 1 734 ? 29.632 11.896 -13.492 1.00 98.00 734 ARG A O 1
ATOM 5950 N N . ILE A 1 735 ? 30.969 11.738 -15.307 1.00 97.19 735 ILE A N 1
ATOM 5951 C CA . ILE A 1 735 ? 31.512 10.409 -15.035 1.00 97.19 735 ILE A CA 1
ATOM 5952 C C . ILE A 1 735 ? 33.033 10.515 -15.087 1.00 97.19 735 ILE A C 1
ATOM 5954 O O . ILE A 1 735 ? 33.563 11.005 -16.085 1.00 97.19 735 ILE A O 1
ATOM 5958 N N . SER A 1 736 ? 33.728 10.111 -14.024 1.00 97.31 736 SER A N 1
ATOM 5959 C CA . SER A 1 736 ? 35.193 10.055 -14.064 1.00 97.31 736 SER A CA 1
ATOM 5960 C C . SER A 1 736 ? 35.630 8.818 -14.840 1.00 97.31 736 SER A C 1
ATOM 5962 O O . SER A 1 736 ? 36.221 8.961 -15.901 1.00 97.31 736 SER A O 1
ATOM 5964 N N . GLU A 1 737 ? 35.232 7.628 -14.396 1.00 95.50 737 GLU A N 1
ATOM 5965 C CA . GLU A 1 737 ? 35.636 6.357 -14.993 1.00 95.50 737 GLU A CA 1
ATOM 5966 C C . GLU A 1 737 ? 34.439 5.413 -15.150 1.00 95.50 737 GLU A C 1
ATOM 5968 O O . GLU A 1 737 ? 33.568 5.298 -14.278 1.00 95.50 737 GLU A O 1
ATOM 5973 N N . SER A 1 738 ? 34.356 4.726 -16.293 1.00 95.12 738 SER A N 1
ATOM 5974 C CA . SER A 1 738 ? 33.297 3.735 -16.511 1.00 95.12 738 SER A CA 1
ATOM 5975 C C . SER A 1 738 ? 33.651 2.621 -17.492 1.00 95.12 738 SER A C 1
ATOM 5977 O O . SER A 1 738 ? 34.370 2.820 -18.473 1.00 95.12 738 SER A O 1
ATOM 5979 N N . GLN A 1 739 ? 33.055 1.448 -17.273 1.00 94.44 739 GLN A N 1
ATOM 5980 C CA . GLN A 1 739 ? 33.071 0.328 -18.214 1.00 94.44 739 GLN A CA 1
ATOM 5981 C C . GLN A 1 739 ? 31.645 -0.035 -18.649 1.00 94.44 739 GLN A C 1
ATOM 5983 O O . GLN A 1 739 ? 30.742 -0.164 -17.823 1.00 94.44 739 GLN A O 1
ATOM 5988 N N . ASN A 1 740 ? 31.442 -0.254 -19.950 1.00 95.94 740 ASN A N 1
ATOM 5989 C CA . ASN A 1 740 ? 30.158 -0.612 -20.567 1.00 95.94 740 ASN A CA 1
ATOM 5990 C C . ASN A 1 740 ? 29.035 0.399 -20.278 1.00 95.94 740 ASN A C 1
ATOM 5992 O O . ASN A 1 740 ? 27.977 0.048 -19.749 1.00 95.94 740 ASN A O 1
ATOM 5996 N N . LEU A 1 741 ? 29.261 1.651 -20.669 1.00 96.44 741 LEU A N 1
ATOM 5997 C CA . LEU A 1 741 ? 28.340 2.764 -20.457 1.00 96.44 741 LEU A CA 1
ATOM 5998 C C . LEU A 1 741 ? 27.349 2.916 -21.619 1.00 96.44 741 LEU A C 1
ATOM 6000 O O . LEU A 1 741 ? 27.736 2.987 -22.790 1.00 96.44 741 LEU A O 1
ATOM 6004 N N . ARG A 1 742 ? 26.056 2.998 -21.294 1.00 97.62 742 ARG A N 1
ATOM 6005 C CA . ARG A 1 742 ? 24.985 3.367 -22.227 1.00 97.62 742 ARG A CA 1
ATOM 6006 C C . ARG A 1 742 ? 24.186 4.545 -21.695 1.00 97.62 742 ARG A C 1
ATOM 6008 O O . ARG A 1 742 ? 23.676 4.480 -20.578 1.00 97.62 742 ARG A O 1
ATOM 6015 N N . ILE A 1 743 ? 24.051 5.574 -22.518 1.00 97.31 743 ILE A N 1
ATOM 6016 C CA . ILE A 1 743 ? 23.272 6.774 -22.223 1.00 97.31 743 ILE A CA 1
ATOM 6017 C C . ILE A 1 743 ? 22.287 6.960 -23.373 1.00 97.31 743 ILE A C 1
ATOM 6019 O O . ILE A 1 743 ? 22.727 7.013 -24.524 1.00 97.31 743 ILE A O 1
ATOM 6023 N N . SER A 1 744 ? 20.985 7.012 -23.086 1.00 97.38 744 SER A N 1
ATOM 6024 C CA . SER A 1 744 ? 20.010 7.344 -24.128 1.00 97.38 744 SER A CA 1
ATOM 6025 C C . SER A 1 744 ? 20.073 8.839 -24.411 1.00 97.38 744 SER A C 1
ATOM 6027 O O . SER A 1 744 ? 20.467 9.215 -25.507 1.00 97.38 744 SER A O 1
ATOM 6029 N N . GLU A 1 745 ? 19.826 9.685 -23.410 1.00 95.56 745 GLU A N 1
ATOM 6030 C CA . GLU A 1 745 ? 19.749 11.132 -23.609 1.00 95.56 745 GLU A CA 1
ATOM 6031 C C . GLU A 1 745 ? 20.475 11.915 -22.510 1.00 95.56 745 GLU A C 1
ATOM 6033 O O . GLU A 1 745 ? 20.372 11.621 -21.312 1.00 95.56 745 GLU A O 1
ATOM 6038 N N . SER A 1 746 ? 21.221 12.953 -22.907 1.00 95.88 746 SER A N 1
ATOM 6039 C CA . SER A 1 746 ? 21.751 13.922 -21.946 1.00 95.88 746 SER A CA 1
ATOM 6040 C C . SER A 1 746 ? 21.983 15.323 -22.510 1.00 95.88 746 SER A C 1
ATOM 6042 O O . SER A 1 746 ? 22.593 15.492 -23.566 1.00 95.88 746 SER A O 1
ATOM 6044 N N . GLN A 1 747 ? 21.600 16.360 -21.757 1.00 94.69 747 GLN A N 1
ATOM 6045 C CA . GLN A 1 747 ? 21.878 17.746 -22.157 1.00 94.69 747 GLN A CA 1
ATOM 6046 C C . GLN A 1 747 ? 23.372 18.083 -22.033 1.00 94.69 747 GLN A C 1
ATOM 6048 O O . GLN A 1 747 ? 23.992 18.518 -23.002 1.00 94.69 747 GLN A O 1
ATOM 6053 N N . ASN A 1 748 ? 23.980 17.864 -20.864 1.00 96.75 748 ASN A N 1
ATOM 6054 C CA . ASN A 1 748 ? 25.391 18.160 -20.612 1.00 96.75 748 ASN A CA 1
ATOM 6055 C C . ASN A 1 748 ? 26.123 16.935 -20.068 1.00 96.75 748 ASN A C 1
ATOM 6057 O O . ASN A 1 748 ? 26.023 16.618 -18.882 1.00 96.75 748 ASN A O 1
ATOM 6061 N N . LEU A 1 749 ? 26.944 16.316 -20.913 1.00 97.44 749 LEU A N 1
ATOM 6062 C CA . LEU A 1 749 ? 27.679 15.101 -20.595 1.00 97.44 749 LEU A CA 1
ATOM 6063 C C . LEU A 1 749 ? 29.191 15.341 -20.604 1.00 97.44 749 LEU A C 1
ATOM 6065 O O . LEU A 1 749 ? 29.769 15.816 -21.586 1.00 97.44 749 LEU A O 1
ATOM 6069 N N . ARG A 1 750 ? 29.846 15.003 -19.489 1.00 98.00 750 ARG A N 1
ATOM 6070 C CA . ARG A 1 750 ? 31.308 14.976 -19.368 1.00 98.00 750 ARG A CA 1
ATOM 6071 C C . ARG A 1 750 ? 31.779 13.616 -18.883 1.00 98.00 750 ARG A C 1
ATOM 6073 O O . ARG A 1 750 ? 31.332 13.161 -17.833 1.00 98.00 750 ARG A O 1
ATOM 6080 N N . ILE A 1 751 ? 32.700 13.019 -19.626 1.00 97.25 751 ILE A N 1
ATOM 6081 C CA . ILE A 1 751 ? 33.304 11.728 -19.303 1.00 97.25 751 ILE A CA 1
ATOM 6082 C C . ILE A 1 751 ? 34.819 11.902 -19.356 1.00 97.25 751 ILE A C 1
ATOM 6084 O O . ILE A 1 751 ? 35.329 12.372 -20.374 1.00 97.25 751 ILE A O 1
ATOM 6088 N N . SER A 1 752 ? 35.529 11.574 -18.276 1.00 97.44 752 SER A N 1
ATOM 6089 C CA . SER A 1 752 ? 36.995 11.592 -18.312 1.00 97.44 752 SER A CA 1
ATOM 6090 C C . SER A 1 752 ? 37.495 10.354 -19.048 1.00 97.44 752 SER A C 1
ATOM 6092 O O . SER A 1 752 ? 38.082 10.494 -20.113 1.00 97.44 752 SER A O 1
ATOM 6094 N N . GLU A 1 753 ? 37.153 9.159 -18.572 1.00 96.31 753 GLU A N 1
ATOM 6095 C CA . GLU A 1 753 ? 37.635 7.898 -19.133 1.00 96.31 753 GLU A CA 1
ATOM 6096 C C . GLU A 1 753 ? 36.502 6.875 -19.281 1.00 96.31 753 GLU A C 1
ATOM 6098 O O . GLU A 1 753 ? 35.601 6.752 -18.441 1.00 96.31 753 GLU A O 1
ATOM 6103 N N . SER A 1 754 ? 36.515 6.123 -20.386 1.00 95.69 754 SER A N 1
ATOM 6104 C CA . SER A 1 754 ? 35.528 5.062 -20.605 1.00 95.69 754 SER A CA 1
ATOM 6105 C C . SER A 1 754 ? 36.005 3.910 -21.487 1.00 95.69 754 SER A C 1
ATOM 6107 O O . SER A 1 754 ? 36.680 4.094 -22.504 1.00 95.69 754 SER A O 1
ATOM 6109 N N . GLN A 1 755 ? 35.539 2.705 -21.159 1.00 92.88 755 GLN A N 1
ATOM 6110 C CA . GLN A 1 755 ? 35.646 1.521 -22.011 1.00 92.88 755 GLN A CA 1
ATOM 6111 C C . GLN A 1 755 ? 34.248 1.112 -22.490 1.00 92.88 755 GLN A C 1
ATOM 6113 O O . GLN A 1 755 ? 33.366 0.835 -21.682 1.00 92.88 755 GLN A O 1
ATOM 6118 N N . ASN A 1 756 ? 34.035 1.051 -23.808 1.00 95.75 756 ASN A N 1
ATOM 6119 C CA . ASN A 1 756 ? 32.744 0.735 -24.441 1.00 95.75 756 ASN A CA 1
ATOM 6120 C C . ASN A 1 756 ? 31.607 1.704 -24.074 1.00 95.75 756 ASN A C 1
ATOM 6122 O O . ASN A 1 756 ? 30.692 1.369 -23.320 1.00 95.75 756 ASN A O 1
ATOM 6126 N N . LEU A 1 757 ? 31.628 2.883 -24.685 1.00 96.69 757 LEU A N 1
ATOM 6127 C CA . LEU A 1 757 ? 30.636 3.935 -24.517 1.00 96.69 757 LEU A CA 1
ATOM 6128 C C . LEU A 1 757 ? 29.669 3.986 -25.707 1.00 96.69 757 LEU A C 1
ATOM 6130 O O . LEU A 1 757 ? 30.078 4.025 -26.871 1.00 96.69 757 LEU A O 1
ATOM 6134 N N . ARG A 1 758 ? 28.367 3.996 -25.412 1.00 97.62 758 ARG A N 1
ATOM 6135 C CA . ARG A 1 758 ? 27.301 4.267 -26.383 1.00 97.62 758 ARG A CA 1
ATOM 6136 C C . ARG A 1 758 ? 26.419 5.407 -25.902 1.00 97.62 758 ARG A C 1
ATOM 6138 O O . ARG A 1 758 ? 25.909 5.348 -24.785 1.00 97.62 758 ARG A O 1
ATOM 6145 N N . ILE A 1 759 ? 26.223 6.393 -26.763 1.00 97.31 759 ILE A N 1
ATOM 6146 C CA . ILE A 1 759 ? 25.372 7.554 -26.510 1.00 97.31 759 ILE A CA 1
ATOM 6147 C C . ILE A 1 759 ? 24.399 7.655 -27.680 1.00 97.31 759 ILE A C 1
ATOM 6149 O O . ILE A 1 759 ? 24.852 7.693 -28.826 1.00 97.31 759 ILE A O 1
ATOM 6153 N N . SER A 1 760 ? 23.094 7.652 -27.412 1.00 97.38 760 SER A N 1
ATOM 6154 C CA . SER A 1 760 ? 22.116 7.893 -28.476 1.00 97.38 760 SER A CA 1
ATOM 6155 C C . SER A 1 760 ? 22.088 9.383 -28.798 1.00 97.38 760 SER A C 1
ATOM 6157 O O . SER A 1 760 ? 22.466 9.752 -29.902 1.00 97.38 760 SER A O 1
ATOM 6159 N N . GLU A 1 761 ? 21.784 10.240 -27.824 1.00 95.31 761 GLU A N 1
ATOM 6160 C CA . GLU A 1 761 ? 21.628 11.676 -28.061 1.00 95.31 761 GLU A CA 1
ATOM 6161 C C . GLU A 1 761 ? 22.298 12.527 -26.977 1.00 95.31 761 GLU A C 1
ATOM 6163 O O . GLU A 1 761 ? 22.212 12.251 -25.775 1.00 95.31 761 GLU A O 1
ATOM 6168 N N . SER A 1 762 ? 22.978 13.603 -27.393 1.00 95.69 762 SER A N 1
ATOM 6169 C CA . SER A 1 762 ? 23.447 14.623 -26.451 1.00 95.69 762 SER A CA 1
ATOM 6170 C C . SER A 1 762 ? 23.607 16.021 -27.046 1.00 95.69 762 SER A C 1
ATOM 6172 O O . SER A 1 762 ? 24.187 16.196 -28.119 1.00 95.69 762 SER A O 1
ATOM 6174 N N . GLN A 1 763 ? 23.196 17.056 -26.306 1.00 94.19 763 GLN A N 1
ATOM 6175 C CA . GLN A 1 763 ? 23.413 18.445 -26.731 1.00 94.19 763 GLN A CA 1
ATOM 6176 C C . GLN A 1 763 ? 24.888 18.859 -26.602 1.00 94.19 763 GLN A C 1
ATOM 6178 O O . GLN A 1 763 ? 25.494 19.306 -27.575 1.00 94.19 763 GLN A O 1
ATOM 6183 N N . ASN A 1 764 ? 25.495 18.694 -25.423 1.00 96.31 764 ASN A N 1
ATOM 6184 C CA . ASN A 1 764 ? 26.884 19.074 -25.158 1.00 96.31 764 ASN A CA 1
ATOM 6185 C C . ASN A 1 764 ? 27.676 17.904 -24.576 1.00 96.31 764 ASN A C 1
ATOM 6187 O O . ASN A 1 764 ? 27.592 17.619 -23.380 1.00 96.31 764 ASN A O 1
ATOM 6191 N N . LEU A 1 765 ? 28.526 17.300 -25.402 1.00 97.06 765 LEU A N 1
ATOM 6192 C CA . LEU A 1 765 ? 29.314 16.129 -25.048 1.00 97.06 765 LEU A CA 1
ATOM 6193 C C . LEU A 1 765 ? 30.814 16.438 -25.044 1.00 97.06 765 LEU A C 1
ATOM 6195 O O . LEU A 1 765 ? 31.381 16.925 -26.027 1.00 97.06 765 LEU A O 1
ATOM 6199 N N . ARG A 1 766 ? 31.471 16.147 -23.917 1.00 97.81 766 ARG A N 1
ATOM 6200 C CA . ARG A 1 766 ? 32.932 16.188 -23.778 1.00 97.81 766 ARG A CA 1
ATOM 6201 C C . ARG A 1 766 ? 33.459 14.863 -23.254 1.00 97.81 766 ARG A C 1
ATOM 6203 O O . ARG A 1 766 ? 33.022 14.413 -22.198 1.00 97.81 766 ARG A O 1
ATOM 6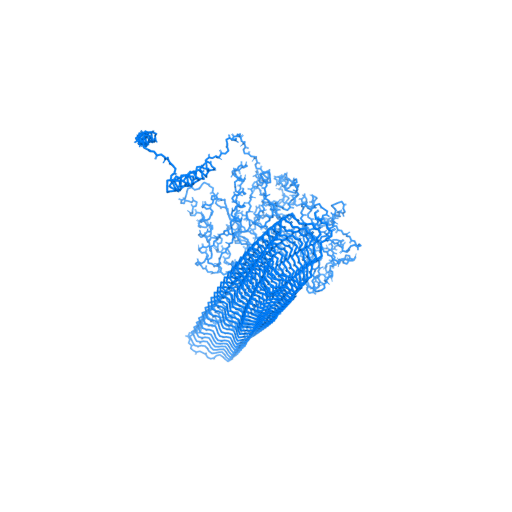210 N N . ILE A 1 767 ? 34.417 14.294 -23.971 1.00 97.00 767 ILE A N 1
ATOM 6211 C CA . ILE A 1 767 ? 35.079 13.043 -23.607 1.00 97.00 767 ILE A CA 1
ATOM 6212 C C . ILE A 1 767 ? 36.584 13.290 -23.650 1.00 97.00 767 ILE A C 1
ATOM 6214 O O . ILE A 1 767 ? 37.081 13.764 -24.673 1.00 97.00 767 ILE A O 1
ATOM 6218 N N . SER A 1 768 ? 37.296 13.018 -22.556 1.00 97.31 768 SER A N 1
ATOM 6219 C CA . SER A 1 768 ? 38.760 13.092 -22.582 1.00 97.31 768 SER A CA 1
ATOM 6220 C C . SER A 1 768 ? 39.311 11.858 -23.289 1.00 97.31 768 SER A C 1
ATOM 6222 O O . SER A 1 768 ? 39.906 12.000 -24.349 1.00 97.31 768 SER A O 1
ATOM 6224 N N . GLU A 1 769 ? 39.004 10.658 -22.797 1.00 96.00 769 GLU A N 1
ATOM 6225 C CA . GLU A 1 769 ? 39.551 9.410 -23.329 1.00 96.00 769 GLU A CA 1
ATOM 6226 C C . GLU A 1 769 ? 38.481 8.315 -23.456 1.00 96.00 769 GLU A C 1
ATOM 6228 O O . GLU A 1 769 ? 37.624 8.114 -22.585 1.00 96.00 769 GLU A O 1
ATOM 6233 N N . SER A 1 770 ? 38.504 7.577 -24.572 1.00 95.81 770 SER A N 1
ATOM 6234 C CA . SER A 1 770 ? 37.636 6.407 -24.749 1.00 95.81 770 SER A CA 1
ATOM 6235 C C . SER A 1 770 ? 38.201 5.355 -25.699 1.00 95.81 770 SER A C 1
ATOM 6237 O O . SER A 1 770 ? 38.601 5.657 -26.824 1.00 95.81 770 SER A O 1
ATOM 6239 N N . GLN A 1 771 ? 38.145 4.079 -25.312 1.00 93.69 771 GLN A N 1
ATOM 6240 C CA . GLN A 1 771 ? 38.586 2.986 -26.190 1.00 93.69 771 GLN A CA 1
ATOM 6241 C C . GLN A 1 771 ? 37.609 2.728 -27.347 1.00 93.69 771 GLN A C 1
ATOM 6243 O O . GLN A 1 771 ? 37.995 2.735 -28.511 1.00 93.69 771 GLN A O 1
ATOM 6248 N N . ASN A 1 772 ? 36.328 2.511 -27.047 1.00 95.44 772 ASN A N 1
ATOM 6249 C CA . ASN A 1 772 ? 35.307 2.194 -28.047 1.00 95.44 772 ASN A CA 1
ATOM 6250 C C . ASN A 1 772 ? 34.102 3.102 -27.840 1.00 95.44 772 ASN A C 1
ATOM 6252 O O . ASN A 1 772 ? 33.346 2.905 -26.890 1.00 95.44 772 ASN A O 1
ATOM 6256 N N . LEU A 1 773 ? 33.897 4.044 -28.751 1.00 96.56 773 LEU A N 1
ATOM 6257 C CA . LEU A 1 773 ? 32.884 5.080 -28.642 1.00 96.56 773 LEU A CA 1
ATOM 6258 C C . LEU A 1 773 ? 31.935 5.046 -29.840 1.00 96.56 773 LEU A C 1
ATOM 6260 O O . LEU A 1 773 ? 32.354 5.067 -31.000 1.00 96.56 773 LEU A O 1
ATOM 6264 N N . ARG A 1 774 ? 30.632 4.987 -29.555 1.00 97.50 774 ARG A N 1
ATOM 6265 C CA . ARG A 1 774 ? 29.566 5.143 -30.549 1.00 97.50 774 ARG A CA 1
ATOM 6266 C C . ARG A 1 774 ? 28.607 6.239 -30.123 1.00 97.50 774 ARG A C 1
ATOM 6268 O O . ARG A 1 774 ? 28.088 6.189 -29.010 1.00 97.50 774 ARG A O 1
ATOM 6275 N N . ILE A 1 775 ? 28.365 7.180 -31.021 1.00 96.94 775 ILE A N 1
ATOM 6276 C CA . ILE A 1 775 ? 27.455 8.303 -30.810 1.00 96.94 775 ILE A CA 1
ATOM 6277 C C . ILE A 1 775 ? 26.489 8.325 -31.989 1.00 96.94 775 ILE A C 1
ATOM 6279 O O . ILE A 1 775 ? 26.949 8.359 -33.132 1.00 96.94 775 ILE A O 1
ATOM 6283 N N . SER A 1 776 ? 25.182 8.261 -31.732 1.00 96.88 776 SER A N 1
ATOM 6284 C CA . SER A 1 776 ? 24.203 8.427 -32.809 1.00 96.88 776 SER A CA 1
ATOM 6285 C C . SER A 1 776 ? 24.105 9.904 -33.174 1.00 96.88 776 SER A C 1
ATOM 6287 O O . SER A 1 776 ? 24.472 10.260 -34.285 1.00 96.88 776 SER A O 1
ATOM 6289 N N . GLU A 1 777 ? 23.744 10.772 -32.230 1.00 94.62 777 GLU A N 1
ATOM 6290 C CA . GLU A 1 777 ? 23.514 12.191 -32.510 1.00 94.62 777 GLU A CA 1
ATOM 6291 C C . GLU A 1 777 ? 24.116 13.106 -31.439 1.00 94.62 777 GLU A C 1
ATOM 6293 O O . GLU A 1 777 ? 24.024 12.856 -30.232 1.00 94.62 777 GLU A O 1
ATOM 6298 N N . SER A 1 778 ? 24.748 14.204 -31.871 1.00 95.31 778 SER A N 1
ATOM 6299 C CA . SER A 1 778 ? 25.154 15.266 -30.947 1.00 95.31 778 SER A CA 1
ATOM 6300 C C . SER A 1 778 ? 25.266 16.655 -31.573 1.00 95.31 778 SER A C 1
ATOM 6302 O O . SER A 1 778 ? 25.855 16.827 -32.642 1.00 95.31 778 SER A O 1
ATOM 6304 N N . GLN A 1 779 ? 24.797 17.689 -30.867 1.00 93.56 779 GLN A N 1
ATOM 6305 C CA . GLN A 1 779 ? 24.954 19.075 -31.328 1.00 93.56 779 GLN A CA 1
ATOM 6306 C C . GLN A 1 779 ? 26.406 19.560 -31.197 1.00 93.56 779 GLN A C 1
ATOM 6308 O O . GLN A 1 779 ? 27.004 19.995 -32.179 1.00 93.56 779 GLN A O 1
ATOM 6313 N N . ASN A 1 780 ? 27.003 19.471 -30.004 1.00 95.56 780 ASN A N 1
ATOM 6314 C CA . ASN A 1 780 ? 28.367 19.926 -29.737 1.00 95.56 780 ASN A CA 1
ATOM 6315 C C . ASN A 1 780 ? 29.208 18.813 -29.113 1.00 95.56 780 ASN A C 1
ATOM 6317 O O . ASN A 1 780 ? 29.102 18.539 -27.916 1.00 95.56 780 ASN A O 1
ATOM 6321 N N . LEU A 1 781 ? 30.118 18.250 -29.902 1.00 96.00 781 LEU A N 1
ATOM 6322 C CA . LEU A 1 781 ? 30.950 17.122 -29.510 1.00 96.00 781 LEU A CA 1
ATOM 6323 C C . LEU A 1 781 ? 32.436 17.496 -29.497 1.00 96.00 781 LEU A C 1
ATOM 6325 O O . LEU A 1 781 ? 32.991 17.987 -30.485 1.00 96.00 781 LEU A O 1
ATOM 6329 N N . ARG A 1 782 ? 33.094 17.254 -28.359 1.00 97.25 782 ARG A N 1
ATOM 6330 C CA . ARG A 1 782 ? 34.550 17.361 -28.205 1.00 97.25 782 ARG A CA 1
ATOM 6331 C C . ARG A 1 782 ? 35.127 16.072 -27.643 1.00 97.25 782 ARG A C 1
ATOM 6333 O O . ARG A 1 782 ? 34.699 15.632 -26.578 1.00 97.25 782 ARG A O 1
ATOM 6340 N N . ILE A 1 783 ? 36.111 15.522 -28.339 1.00 96.56 783 ILE A N 1
ATOM 6341 C CA . ILE A 1 783 ? 36.818 14.305 -27.941 1.00 96.56 783 ILE A CA 1
ATOM 6342 C C . ILE A 1 783 ? 38.312 14.610 -27.980 1.00 96.56 783 ILE A C 1
ATOM 6344 O O . ILE A 1 783 ? 38.799 15.067 -29.017 1.00 96.56 783 ILE A O 1
ATOM 6348 N N . SER A 1 784 ? 39.024 14.407 -26.871 1.00 96.69 784 SER A N 1
ATOM 6349 C CA . SER A 1 784 ? 40.483 14.549 -26.886 1.00 96.69 784 SER A CA 1
ATOM 6350 C C . SER A 1 784 ? 41.100 13.326 -27.558 1.00 96.69 784 SER A C 1
ATOM 6352 O O . SER A 1 784 ? 41.701 13.475 -28.614 1.00 96.69 784 SER A O 1
ATOM 6354 N N . GLU A 1 785 ? 40.848 12.123 -27.043 1.00 95.00 785 GLU A N 1
ATOM 6355 C CA . GLU A 1 785 ? 41.467 10.897 -27.551 1.00 95.00 785 GLU A CA 1
ATOM 6356 C C . GLU A 1 785 ? 40.468 9.737 -27.655 1.00 95.00 785 GLU A C 1
ATOM 6358 O O . GLU A 1 785 ? 39.630 9.512 -26.775 1.00 95.00 785 GLU A O 1
ATOM 6363 N N . SER A 1 786 ? 40.548 8.963 -28.744 1.00 95.50 786 SER A N 1
ATOM 6364 C CA . SER A 1 786 ? 39.801 7.706 -28.847 1.00 95.50 786 SER A CA 1
ATOM 6365 C C . SER A 1 786 ? 40.424 6.654 -29.766 1.00 95.50 786 SER A C 1
ATOM 6367 O O . SER A 1 786 ? 40.828 6.954 -30.889 1.00 95.50 786 SER A O 1
ATOM 6369 N N . GLN A 1 787 ? 40.419 5.379 -29.363 1.00 93.56 787 GLN A N 1
ATOM 6370 C CA . GLN A 1 787 ? 40.908 4.300 -30.234 1.00 93.56 787 GLN A CA 1
ATOM 6371 C C . GLN A 1 787 ? 39.930 4.001 -31.382 1.00 93.56 787 GLN A C 1
ATOM 6373 O O . GLN A 1 787 ? 40.311 4.066 -32.548 1.00 93.56 787 GLN A O 1
ATOM 6378 N N . ASN A 1 788 ? 38.662 3.705 -31.089 1.00 95.00 788 ASN A N 1
ATOM 6379 C CA . ASN A 1 788 ? 37.645 3.394 -32.094 1.00 95.00 788 ASN A CA 1
ATOM 6380 C C . ASN A 1 788 ? 36.409 4.273 -31.910 1.00 95.00 788 ASN A C 1
ATOM 6382 O O . ASN A 1 788 ? 35.609 4.050 -31.001 1.00 95.00 788 ASN A O 1
ATOM 6386 N N . LEU A 1 789 ? 36.203 5.206 -32.833 1.00 96.00 789 LEU A N 1
ATOM 6387 C CA . LEU A 1 789 ? 35.135 6.192 -32.777 1.00 96.00 789 LEU A CA 1
ATOM 6388 C C . LEU A 1 789 ? 34.203 6.075 -33.985 1.00 96.00 789 LEU A C 1
ATOM 6390 O O . LEU A 1 789 ? 34.630 6.118 -35.142 1.00 96.00 789 LEU A O 1
ATOM 6394 N N . ARG A 1 790 ? 32.903 5.933 -33.715 1.00 96.81 790 ARG A N 1
ATOM 6395 C CA . ARG A 1 790 ? 31.840 5.999 -34.725 1.00 96.81 790 ARG A CA 1
ATOM 6396 C C . ARG A 1 790 ? 30.808 7.048 -34.348 1.00 96.81 790 ARG A C 1
ATOM 6398 O O . ARG A 1 790 ? 30.280 7.007 -33.239 1.00 96.81 790 ARG A O 1
ATOM 6405 N N . ILE A 1 791 ? 30.510 7.937 -35.284 1.00 96.31 791 ILE A N 1
ATOM 6406 C CA . ILE A 1 791 ? 29.535 9.013 -35.112 1.00 96.31 791 ILE A CA 1
ATOM 6407 C C . ILE A 1 791 ? 28.565 8.948 -36.289 1.00 96.31 791 ILE A C 1
ATOM 6409 O O . ILE A 1 791 ? 29.013 8.961 -37.439 1.00 96.31 791 ILE A O 1
ATOM 6413 N N . SER A 1 792 ? 27.262 8.840 -36.027 1.00 96.38 792 SER A N 1
ATOM 6414 C CA . SER A 1 792 ? 26.274 8.917 -37.107 1.00 96.38 792 SER A CA 1
ATOM 6415 C C . SER A 1 792 ? 26.105 10.368 -37.536 1.00 96.38 792 SER A C 1
ATOM 6417 O O . SER A 1 792 ? 26.466 10.690 -38.663 1.00 96.38 792 SER A O 1
ATOM 6419 N N . GLU A 1 793 ? 25.697 11.257 -36.632 1.00 93.62 793 GLU A N 1
ATOM 6420 C CA . GLU A 1 793 ? 25.424 12.658 -36.954 1.00 93.62 793 GLU A CA 1
ATOM 6421 C C . GLU A 1 793 ? 25.966 13.625 -35.896 1.00 93.62 793 GLU A C 1
ATOM 6423 O O . GLU A 1 793 ? 25.890 13.383 -34.687 1.00 93.62 793 GLU A O 1
ATOM 6428 N N . SER A 1 794 ? 26.525 14.756 -36.341 1.00 94.38 794 SER A N 1
ATOM 6429 C CA . SER A 1 794 ? 26.858 15.856 -35.432 1.00 94.38 794 SER A CA 1
ATOM 6430 C C . SER A 1 794 ? 26.884 17.235 -36.091 1.00 94.38 794 SER A C 1
ATOM 6432 O O . SER A 1 794 ? 27.425 17.400 -37.184 1.00 94.38 794 SER A O 1
ATOM 6434 N N . GLN A 1 795 ? 26.392 18.270 -35.403 1.00 92.38 795 GLN A N 1
ATOM 6435 C CA . GLN A 1 795 ? 26.486 19.647 -35.910 1.00 92.38 795 GLN A CA 1
ATOM 6436 C C . GLN A 1 795 ? 27.915 20.202 -35.792 1.00 92.38 795 GLN A C 1
ATOM 6438 O O . GLN A 1 795 ? 28.500 20.616 -36.790 1.00 92.38 795 GLN A O 1
ATOM 6443 N N . ASN A 1 796 ? 28.506 20.188 -34.594 1.00 94.44 796 ASN A N 1
ATOM 6444 C CA . ASN A 1 796 ? 29.846 20.715 -34.335 1.00 94.44 796 ASN A CA 1
ATOM 6445 C C . ASN A 1 796 ? 30.733 19.665 -33.666 1.00 94.44 796 ASN A C 1
ATOM 6447 O O . ASN A 1 796 ? 30.614 19.410 -32.467 1.00 94.44 796 ASN A O 1
ATOM 6451 N N . LEU A 1 797 ? 31.694 19.137 -34.419 1.00 94.88 797 LEU A N 1
ATOM 6452 C CA . LEU A 1 797 ? 32.574 18.063 -33.981 1.00 94.88 797 LEU A CA 1
ATOM 6453 C C . LEU A 1 797 ? 34.042 18.502 -33.968 1.00 94.88 797 LEU A C 1
ATOM 6455 O O . LEU A 1 797 ? 34.582 18.994 -34.964 1.00 94.88 797 LEU A O 1
ATOM 6459 N N . ARG A 1 798 ? 34.703 18.316 -32.821 1.00 96.06 798 ARG A N 1
ATOM 6460 C CA . ARG A 1 798 ? 36.153 18.487 -32.659 1.00 96.06 798 ARG A CA 1
ATOM 6461 C C . ARG A 1 798 ? 36.779 17.237 -32.060 1.00 96.06 798 ARG A C 1
ATOM 6463 O O . ARG A 1 798 ? 36.363 16.808 -30.986 1.00 96.06 798 ARG A O 1
ATOM 6470 N N . ILE A 1 799 ? 37.790 16.707 -32.735 1.00 95.38 799 ILE A N 1
ATOM 6471 C CA . ILE A 1 799 ? 38.541 15.528 -32.304 1.00 95.38 799 ILE A CA 1
ATOM 6472 C C . ILE A 1 799 ? 40.024 15.886 -32.341 1.00 95.38 799 ILE A C 1
ATOM 6474 O O . ILE A 1 799 ? 40.501 16.333 -33.387 1.00 95.38 799 ILE A O 1
ATOM 6478 N N . SER A 1 800 ? 40.738 15.733 -31.225 1.00 95.38 800 SER A N 1
ATOM 6479 C CA . SER A 1 800 ? 42.191 15.932 -31.239 1.00 95.38 800 SER A CA 1
ATOM 6480 C C . SER A 1 800 ? 42.862 14.714 -31.866 1.00 95.38 800 SER A C 1
ATOM 6482 O O . SER A 1 800 ? 43.468 14.853 -32.922 1.00 95.38 800 SER A O 1
ATOM 6484 N N . GLU A 1 801 ? 42.659 13.518 -31.315 1.00 93.38 801 GLU A N 1
ATOM 6485 C CA . GLU A 1 801 ? 43.338 12.308 -31.785 1.00 93.38 801 GLU A CA 1
ATOM 6486 C C . GLU A 1 801 ? 42.404 11.095 -31.855 1.00 93.38 801 GLU A C 1
ATOM 6488 O O . GLU A 1 801 ? 41.564 10.863 -30.978 1.00 93.38 801 GLU A O 1
ATOM 6493 N N . SER A 1 802 ? 42.543 10.282 -32.910 1.00 94.38 802 SER A N 1
ATOM 6494 C CA . SER A 1 802 ? 41.877 8.978 -32.966 1.00 94.38 802 SER A CA 1
ATOM 6495 C C . SER A 1 802 ? 42.566 7.933 -33.847 1.00 94.38 802 SER A C 1
ATOM 6497 O O . SER A 1 802 ? 42.977 8.228 -34.969 1.00 94.38 802 SER A O 1
ATOM 6499 N N . GLN A 1 803 ? 42.618 6.666 -33.420 1.00 91.75 803 GLN A N 1
ATOM 6500 C CA . GLN A 1 803 ? 43.171 5.600 -34.272 1.00 91.75 803 GLN A CA 1
ATOM 6501 C C . GLN A 1 803 ? 42.229 5.252 -35.437 1.00 91.75 803 GLN A C 1
ATOM 6503 O O . GLN A 1 803 ? 42.629 5.331 -36.597 1.00 91.75 803 GLN A O 1
ATOM 6508 N N . ASN A 1 804 ? 40.971 4.903 -35.160 1.00 94.06 804 ASN A N 1
ATOM 6509 C CA . ASN A 1 804 ? 39.972 4.549 -36.170 1.00 94.06 804 ASN A CA 1
ATOM 6510 C C . ASN A 1 804 ? 38.709 5.397 -36.003 1.00 94.06 804 ASN A C 1
ATOM 6512 O O . ASN A 1 804 ? 37.928 5.181 -35.077 1.00 94.06 804 ASN A O 1
ATOM 6516 N N . LEU A 1 805 ? 38.461 6.292 -36.954 1.00 95.00 805 LEU A N 1
ATOM 6517 C CA . LEU A 1 805 ? 37.349 7.232 -36.936 1.00 95.00 805 LEU A CA 1
ATOM 6518 C C . LEU A 1 805 ? 36.439 7.045 -38.156 1.00 95.00 805 LEU A C 1
ATOM 6520 O O . LEU A 1 805 ? 36.890 7.048 -39.302 1.00 95.00 805 LEU A O 1
ATOM 6524 N N . SER A 1 806 ? 35.139 6.894 -37.905 1.00 96.06 806 SER A N 1
ATOM 6525 C CA . SER A 1 806 ? 34.093 6.854 -38.929 1.00 96.06 806 SER A CA 1
ATOM 6526 C C . SER A 1 806 ? 32.980 7.841 -38.593 1.00 96.06 806 SER A C 1
ATOM 6528 O O . SER A 1 806 ? 32.406 7.763 -37.508 1.00 96.06 806 SER A O 1
ATOM 6530 N N . ILE A 1 807 ? 32.649 8.728 -39.527 1.00 95.19 807 ILE A N 1
ATOM 6531 C CA . ILE A 1 807 ? 31.615 9.757 -39.367 1.00 95.19 807 ILE A CA 1
ATOM 6532 C C . ILE A 1 807 ? 30.656 9.662 -40.553 1.00 95.19 807 ILE A C 1
ATOM 6534 O O . ILE A 1 807 ? 31.114 9.698 -41.695 1.00 95.19 807 ILE A O 1
ATOM 6538 N N . SER A 1 808 ? 29.352 9.521 -40.304 1.00 95.50 808 SER A N 1
ATOM 6539 C CA . SER A 1 808 ? 28.373 9.461 -41.399 1.00 95.50 808 SER A CA 1
ATOM 6540 C C . SER A 1 808 ? 28.033 10.867 -41.893 1.00 95.50 808 SER A C 1
ATOM 6542 O O . SER A 1 808 ? 28.270 11.147 -43.059 1.00 95.50 808 SER A O 1
ATOM 6544 N N . ALA A 1 809 ? 27.610 11.780 -41.017 1.00 92.19 809 ALA A N 1
ATOM 6545 C CA . ALA A 1 809 ? 27.302 13.159 -41.387 1.00 92.19 809 ALA A CA 1
ATOM 6546 C C . ALA A 1 809 ? 27.793 14.173 -40.342 1.00 92.19 809 ALA A C 1
ATOM 6548 O O . ALA A 1 809 ? 27.673 13.960 -39.132 1.00 92.19 809 ALA A O 1
ATOM 6549 N N . SER A 1 810 ? 28.333 15.313 -40.792 1.00 93.25 810 SER A N 1
ATOM 6550 C CA . SER A 1 810 ? 28.571 16.457 -39.901 1.00 93.25 810 SER A CA 1
ATOM 6551 C C . SER A 1 810 ? 28.575 17.819 -40.596 1.00 93.25 810 SER A C 1
ATOM 6553 O O . SER A 1 810 ? 29.163 17.978 -41.666 1.00 93.25 810 SER A O 1
ATOM 6555 N N . GLN A 1 811 ? 27.999 18.848 -39.964 1.00 90.75 811 GLN A N 1
ATOM 6556 C CA . GLN A 1 811 ? 28.045 20.214 -40.506 1.00 90.75 811 GLN A CA 1
ATOM 6557 C C . GLN A 1 811 ? 29.447 20.832 -40.383 1.00 90.75 811 GLN A C 1
ATOM 6559 O O . GLN A 1 811 ? 30.026 21.248 -41.384 1.00 90.75 811 GLN A O 1
ATOM 6564 N N . ASN A 1 812 ? 30.023 20.872 -39.179 1.00 92.88 812 ASN A N 1
ATOM 6565 C CA . ASN A 1 812 ? 31.332 21.470 -38.916 1.00 92.88 812 ASN A CA 1
ATOM 6566 C C . ASN A 1 812 ? 32.259 20.480 -38.213 1.00 92.88 812 ASN A C 1
ATOM 6568 O O . ASN A 1 812 ? 32.124 20.230 -37.015 1.00 92.88 812 ASN A O 1
ATOM 6572 N N . LEU A 1 813 ? 33.269 20.002 -38.934 1.00 93.25 813 LEU A N 1
ATOM 6573 C CA . LEU A 1 813 ? 34.185 18.973 -38.464 1.00 93.25 813 LEU A CA 1
ATOM 6574 C C . LEU A 1 813 ? 35.635 19.470 -38.446 1.00 93.25 813 LEU A C 1
ATOM 6576 O O . LEU A 1 813 ? 36.163 19.971 -39.443 1.00 93.25 813 LEU A O 1
ATOM 6580 N N . ARG A 1 814 ? 36.294 19.328 -37.290 1.00 94.31 814 ARG A N 1
ATOM 6581 C CA . ARG A 1 814 ? 37.733 19.565 -37.117 1.00 94.31 814 ARG A CA 1
ATOM 6582 C C . ARG A 1 814 ? 38.407 18.355 -36.487 1.00 94.31 814 ARG A C 1
ATOM 6584 O O . ARG A 1 814 ? 38.001 17.935 -35.406 1.00 94.31 814 ARG A O 1
ATOM 6591 N N . ILE A 1 815 ? 39.441 17.845 -37.142 1.00 93.50 815 ILE A N 1
ATOM 6592 C CA . ILE A 1 815 ? 40.222 16.696 -36.678 1.00 93.50 815 ILE A CA 1
ATOM 6593 C C . ILE A 1 815 ? 41.697 17.089 -36.710 1.00 93.50 815 ILE A C 1
ATOM 6595 O O . ILE A 1 815 ? 42.173 17.511 -37.765 1.00 93.50 815 ILE A O 1
ATOM 6599 N N . SER A 1 816 ? 42.409 16.981 -35.587 1.00 93.44 816 SER A N 1
ATOM 6600 C CA . SER A 1 816 ? 43.852 17.244 -35.592 1.00 93.44 816 SER A CA 1
ATOM 6601 C C . SER A 1 816 ? 44.596 16.050 -36.183 1.00 93.44 816 SER A C 1
ATOM 6603 O O . SER A 1 816 ? 45.214 16.209 -37.229 1.00 93.44 816 SER A O 1
ATOM 6605 N N . GLU A 1 817 ? 44.449 14.850 -35.614 1.00 90.75 817 GLU A N 1
ATOM 6606 C CA . GLU A 1 817 ? 45.158 13.653 -36.077 1.00 90.75 817 GLU A CA 1
ATOM 6607 C C . GLU A 1 817 ? 44.287 12.389 -36.108 1.00 90.75 817 GLU A C 1
ATOM 6609 O O . GLU A 1 817 ? 43.461 12.143 -35.224 1.00 90.75 817 GLU A O 1
ATOM 6614 N N . SER A 1 818 ? 44.481 11.543 -37.131 1.00 92.06 818 SER A N 1
ATOM 6615 C CA . SER A 1 818 ? 43.914 10.188 -37.132 1.00 92.06 818 SER A CA 1
ATOM 6616 C C . SER A 1 818 ? 44.647 9.165 -38.009 1.00 92.06 818 SER A C 1
ATOM 6618 O O . SER A 1 818 ? 45.011 9.457 -39.150 1.00 92.06 818 SER A O 1
ATOM 6620 N N . GLN A 1 819 ? 44.793 7.912 -37.555 1.00 90.12 819 GLN A N 1
ATOM 6621 C CA . GLN A 1 819 ? 45.415 6.859 -38.381 1.00 90.12 819 GLN A CA 1
ATOM 6622 C C . GLN A 1 819 ? 44.503 6.393 -39.531 1.00 90.12 819 GLN A C 1
ATOM 6624 O O . GLN A 1 819 ? 44.944 6.273 -40.677 1.00 90.12 819 GLN A O 1
ATOM 6629 N N . LYS A 1 820 ? 43.220 6.130 -39.262 1.00 91.81 820 LYS A N 1
ATOM 6630 C CA . LYS A 1 820 ? 42.229 5.735 -40.274 1.00 91.81 820 LYS A CA 1
ATOM 6631 C C . LYS A 1 820 ? 40.956 6.547 -40.107 1.00 91.81 820 LYS A C 1
ATOM 6633 O O . LYS A 1 820 ? 40.226 6.359 -39.141 1.00 91.81 820 LYS A O 1
ATOM 6638 N N . LEU A 1 821 ? 40.645 7.358 -41.109 1.00 93.19 821 LEU A N 1
ATOM 6639 C CA . LEU A 1 821 ? 39.504 8.261 -41.107 1.00 93.19 821 LEU A CA 1
ATOM 6640 C C . LEU A 1 821 ? 38.586 7.994 -42.305 1.00 93.19 821 LEU A C 1
ATOM 6642 O O . LEU A 1 821 ? 39.027 7.955 -43.457 1.00 93.19 821 LEU A O 1
ATOM 6646 N N . ARG A 1 822 ? 37.295 7.799 -42.029 1.00 93.62 822 ARG A N 1
ATOM 6647 C CA . ARG A 1 822 ? 36.224 7.692 -43.026 1.00 93.62 822 ARG A CA 1
ATOM 6648 C C . ARG A 1 822 ? 35.126 8.701 -42.727 1.00 93.62 822 ARG A C 1
ATOM 6650 O O . ARG A 1 822 ? 34.627 8.737 -41.607 1.00 93.62 822 ARG A O 1
ATOM 6657 N N . ILE A 1 823 ? 34.745 9.483 -43.727 1.00 92.88 823 ILE A N 1
ATOM 6658 C CA . ILE A 1 823 ? 33.679 10.481 -43.625 1.00 92.88 823 ILE A CA 1
ATOM 6659 C C . ILE A 1 823 ? 32.747 10.281 -44.818 1.00 92.88 823 ILE A C 1
ATOM 6661 O O . ILE A 1 823 ? 33.224 10.300 -45.953 1.00 92.88 823 ILE A O 1
ATOM 6665 N N . SER A 1 824 ? 31.455 10.050 -44.585 1.00 93.19 824 SER A N 1
ATOM 6666 C CA . SER A 1 824 ? 30.499 9.950 -45.694 1.00 93.19 824 SER A CA 1
ATOM 6667 C C . SER A 1 824 ? 30.136 11.348 -46.187 1.00 93.19 824 SER A C 1
ATOM 6669 O O . SER A 1 824 ? 30.427 11.660 -47.332 1.00 93.19 824 SER A O 1
ATOM 6671 N N . GLU A 1 825 ? 29.630 12.222 -45.318 1.00 90.88 825 GLU A N 1
ATOM 6672 C CA . GLU A 1 825 ? 29.165 13.558 -45.704 1.00 90.88 825 GLU A CA 1
ATOM 6673 C C . GLU A 1 825 ? 29.620 14.637 -44.713 1.00 90.88 825 GLU A C 1
ATOM 6675 O O . GLU A 1 825 ? 29.555 14.468 -43.490 1.00 90.88 825 GLU A O 1
ATOM 6680 N N . SER A 1 826 ? 30.077 15.787 -45.224 1.00 91.06 826 SER A N 1
ATOM 6681 C CA . SER A 1 826 ? 30.301 16.966 -44.379 1.00 91.06 826 SER A CA 1
ATOM 6682 C C . SER A 1 826 ? 30.229 18.308 -45.110 1.00 91.06 826 SER A C 1
ATOM 6684 O O . SER A 1 826 ? 30.784 18.460 -46.196 1.00 91.06 826 SER A O 1
ATOM 6686 N N . GLN A 1 827 ? 29.633 19.335 -44.494 1.00 88.06 827 GLN A N 1
ATOM 6687 C CA . GLN A 1 827 ? 29.622 20.684 -45.082 1.00 88.06 827 GLN A CA 1
ATOM 6688 C C . GLN A 1 827 ? 30.990 21.373 -44.970 1.00 88.06 827 GLN A C 1
ATOM 6690 O O . GLN A 1 827 ? 31.552 21.787 -45.979 1.00 88.06 827 GLN A O 1
ATOM 6695 N N . ASN A 1 828 ? 31.554 21.479 -43.764 1.00 90.25 828 ASN A N 1
ATOM 6696 C CA . ASN A 1 828 ? 32.824 22.159 -43.509 1.00 90.25 828 ASN A CA 1
ATOM 6697 C C . ASN A 1 828 ? 33.797 21.243 -42.767 1.00 90.25 828 ASN A C 1
ATOM 6699 O O . ASN A 1 828 ? 33.662 21.026 -41.561 1.00 90.25 828 ASN A O 1
ATOM 6703 N N . LEU A 1 829 ? 34.838 20.791 -43.460 1.00 90.81 829 LEU A N 1
ATOM 6704 C CA . LEU A 1 829 ? 35.796 19.823 -42.944 1.00 90.81 829 LEU A CA 1
ATOM 6705 C C . LEU A 1 829 ? 37.221 20.388 -42.919 1.00 90.81 829 LEU A C 1
ATOM 6707 O O . LEU A 1 829 ? 37.741 20.878 -43.925 1.00 90.81 829 LEU A O 1
ATOM 6711 N N . ARG A 1 830 ? 37.870 20.316 -41.750 1.00 91.25 830 ARG A N 1
ATOM 6712 C CA . ARG A 1 830 ? 39.294 20.629 -41.562 1.00 91.25 830 ARG A CA 1
ATOM 6713 C C . ARG A 1 830 ? 40.021 19.463 -40.903 1.00 91.25 830 ARG A C 1
ATOM 6715 O O . ARG A 1 830 ? 39.629 19.052 -39.813 1.00 91.25 830 ARG A O 1
ATOM 6722 N N . ILE A 1 831 ? 41.079 18.973 -41.538 1.00 90.12 831 ILE A N 1
ATOM 6723 C CA . ILE A 1 831 ? 41.893 17.859 -41.039 1.00 90.12 831 ILE A CA 1
ATOM 6724 C C . ILE A 1 831 ? 43.357 18.286 -41.048 1.00 90.12 831 ILE A C 1
ATOM 6726 O O . ILE A 1 831 ? 43.844 18.700 -42.100 1.00 90.12 831 ILE A O 1
ATOM 6730 N N . SER A 1 832 ? 44.035 18.210 -39.901 1.00 88.88 832 SER A N 1
ATOM 6731 C CA . SER A 1 832 ? 45.435 18.635 -39.806 1.00 88.88 832 SER A CA 1
ATOM 6732 C C . SER A 1 832 ? 46.435 17.535 -40.156 1.00 88.88 832 SER A C 1
ATOM 6734 O O . SER A 1 832 ? 47.473 17.877 -40.713 1.00 88.88 832 SER A O 1
ATOM 6736 N N . GLY A 1 833 ? 46.110 16.261 -39.894 1.00 83.94 833 GLY A N 1
ATOM 6737 C CA . GLY A 1 833 ? 46.939 15.113 -40.254 1.00 83.94 833 GLY A CA 1
ATOM 6738 C C . GLY A 1 833 ? 46.192 13.771 -40.261 1.00 83.94 833 GLY A C 1
ATOM 6739 O O . GLY A 1 833 ? 45.324 13.507 -39.425 1.00 83.94 833 GLY A O 1
ATOM 6740 N N . SER A 1 834 ? 46.500 12.893 -41.228 1.00 88.44 834 SER A N 1
ATOM 6741 C CA . SER A 1 834 ? 45.961 11.519 -41.242 1.00 88.44 834 SER A CA 1
ATOM 6742 C C . SER A 1 834 ? 46.743 10.520 -42.105 1.00 88.44 834 SER A C 1
ATOM 6744 O O . SER A 1 834 ? 47.102 10.824 -43.242 1.00 88.44 834 SER A O 1
ATOM 6746 N N . GLN A 1 835 ? 46.930 9.275 -41.646 1.00 86.31 835 GLN A N 1
ATOM 6747 C CA . GLN A 1 835 ? 47.596 8.247 -42.467 1.00 86.31 835 GLN A CA 1
ATOM 6748 C C . GLN A 1 835 ? 46.702 7.722 -43.606 1.00 86.31 835 GLN A C 1
ATOM 6750 O O . GLN A 1 835 ? 47.157 7.591 -44.741 1.00 86.31 835 GLN A O 1
ATOM 6755 N N . ASN A 1 836 ? 45.428 7.420 -43.337 1.00 88.44 836 ASN A N 1
ATOM 6756 C CA . ASN A 1 836 ? 44.493 6.894 -44.336 1.00 88.44 836 ASN A CA 1
ATOM 6757 C C . ASN A 1 836 ? 43.135 7.591 -44.252 1.00 88.44 836 ASN A C 1
ATOM 6759 O O . ASN A 1 836 ? 42.311 7.246 -43.405 1.00 88.44 836 ASN A O 1
ATOM 6763 N N . LEU A 1 837 ? 42.868 8.491 -45.192 1.00 89.62 837 LEU A N 1
ATOM 6764 C CA . LEU A 1 837 ? 41.667 9.315 -45.235 1.00 89.62 837 LEU A CA 1
ATOM 6765 C C . LEU A 1 837 ? 40.781 8.951 -46.433 1.00 89.62 837 LEU A C 1
ATOM 6767 O O . LEU A 1 837 ? 41.236 8.910 -47.579 1.00 89.62 837 LEU A O 1
ATOM 6771 N N . ARG A 1 838 ? 39.499 8.681 -46.172 1.00 89.56 838 ARG A N 1
ATOM 6772 C CA . ARG A 1 838 ? 38.455 8.501 -47.190 1.00 89.56 838 ARG A CA 1
ATOM 6773 C C . ARG A 1 838 ? 37.282 9.435 -46.923 1.00 89.56 838 ARG A C 1
ATOM 6775 O O . ARG A 1 838 ? 36.743 9.416 -45.821 1.00 89.56 838 ARG A O 1
ATOM 6782 N N . ILE A 1 839 ? 36.876 10.193 -47.933 1.00 89.12 839 ILE A N 1
ATOM 6783 C CA . ILE A 1 839 ? 35.737 11.112 -47.868 1.00 89.12 839 ILE A CA 1
ATOM 6784 C C . ILE A 1 839 ? 34.828 10.819 -49.062 1.00 89.12 839 ILE A C 1
ATOM 6786 O O . ILE A 1 839 ? 35.324 10.800 -50.189 1.00 89.12 839 ILE A O 1
ATOM 6790 N N . SER A 1 840 ? 33.541 10.554 -48.838 1.00 90.06 840 SER A N 1
ATOM 6791 C CA . SER A 1 840 ? 32.600 10.392 -49.953 1.00 90.06 840 SER A CA 1
ATOM 6792 C C . SER A 1 840 ? 32.203 11.761 -50.497 1.00 90.06 840 SER A C 1
ATOM 6794 O O . SER A 1 840 ? 32.526 12.047 -51.641 1.00 90.06 840 SER A O 1
ATOM 6796 N N . GLU A 1 841 ? 31.634 12.643 -49.678 1.00 86.56 841 GLU A N 1
ATOM 6797 C CA . GLU A 1 841 ? 31.139 13.948 -50.125 1.00 86.56 841 GLU A CA 1
ATOM 6798 C C . GLU A 1 841 ? 31.480 15.068 -49.134 1.00 86.56 841 GLU A C 1
ATOM 6800 O O . GLU A 1 841 ? 31.362 14.914 -47.913 1.00 86.56 841 GLU A O 1
ATOM 6805 N N . SER A 1 842 ? 31.907 16.229 -49.645 1.00 87.31 842 SER A N 1
ATOM 6806 C CA . SER A 1 842 ? 32.036 17.433 -48.816 1.00 87.31 842 SER A CA 1
ATOM 6807 C C . SER A 1 842 ? 31.943 18.752 -49.584 1.00 87.31 842 SER A C 1
ATOM 6809 O O . SER A 1 842 ? 32.534 18.895 -50.653 1.00 87.31 842 SER A O 1
ATOM 6811 N N . GLN A 1 843 ? 31.276 19.769 -49.026 1.00 84.94 843 GLN A N 1
ATOM 6812 C CA . GLN A 1 843 ? 31.228 21.097 -49.657 1.00 84.94 843 GLN A CA 1
ATOM 6813 C C . GLN A 1 843 ? 32.581 21.819 -49.561 1.00 84.94 843 GLN A C 1
ATOM 6815 O O . GLN A 1 843 ? 33.192 22.096 -50.588 1.00 84.94 843 GLN A O 1
ATOM 6820 N N . ASN A 1 844 ? 33.078 22.069 -48.347 1.00 86.50 844 ASN A N 1
ATOM 6821 C CA . ASN A 1 844 ? 34.312 22.812 -48.090 1.00 86.50 844 ASN A CA 1
ATOM 6822 C C . ASN A 1 844 ? 35.331 21.957 -47.339 1.00 86.50 844 ASN A C 1
ATOM 6824 O O . ASN A 1 844 ? 35.191 21.720 -46.136 1.00 86.50 844 ASN A O 1
ATOM 6828 N N . LEU A 1 845 ? 36.417 21.585 -48.010 1.00 86.00 845 LEU A N 1
ATOM 6829 C CA . LEU A 1 845 ? 37.409 20.665 -47.469 1.00 86.00 845 LEU A CA 1
ATOM 6830 C C . LEU A 1 845 ? 38.811 21.283 -47.419 1.00 86.00 845 LEU A C 1
ATOM 6832 O O . LEU A 1 845 ? 39.353 21.751 -48.423 1.00 86.00 845 LEU A O 1
ATOM 6836 N N . ARG A 1 846 ? 39.418 21.270 -46.226 1.00 86.31 846 ARG A N 1
ATOM 6837 C CA . ARG A 1 846 ? 40.818 21.655 -45.995 1.00 86.31 846 ARG A CA 1
ATOM 6838 C C . ARG A 1 846 ? 41.574 20.528 -45.305 1.00 86.31 846 ARG A C 1
ATOM 6840 O O . ARG A 1 846 ? 41.191 20.127 -44.210 1.00 86.31 846 ARG A O 1
ATOM 6847 N N . ILE A 1 847 ? 42.648 20.055 -45.921 1.00 84.81 847 ILE A N 1
ATOM 6848 C CA . ILE A 1 847 ? 43.475 18.972 -45.381 1.00 84.81 847 ILE A CA 1
ATOM 6849 C C . ILE A 1 847 ? 44.946 19.394 -45.410 1.00 84.81 847 ILE A C 1
ATOM 6851 O O . ILE A 1 847 ? 45.432 19.865 -46.438 1.00 84.81 847 ILE A O 1
ATOM 6855 N N . SER A 1 848 ? 45.659 19.186 -44.311 1.00 84.12 848 SER A N 1
ATOM 6856 C CA . SER A 1 848 ? 47.122 19.189 -44.278 1.00 84.12 848 SER A CA 1
ATOM 6857 C C . SER A 1 848 ? 47.651 17.796 -43.915 1.00 84.12 848 SER A C 1
ATOM 6859 O O . SER A 1 848 ? 46.929 16.996 -43.326 1.00 84.12 848 SER A O 1
ATOM 6861 N N . GLU A 1 849 ? 48.875 17.484 -44.340 1.00 80.00 849 GLU A N 1
ATOM 6862 C CA . GLU A 1 849 ? 49.694 16.373 -43.823 1.00 80.00 849 GLU A CA 1
ATOM 6863 C C . GLU A 1 849 ? 49.017 14.986 -43.802 1.00 80.00 849 GLU A C 1
ATOM 6865 O O . GLU A 1 849 ? 48.828 14.356 -42.760 1.00 80.00 849 GLU A O 1
ATOM 6870 N N . SER A 1 850 ? 48.669 14.454 -44.983 1.00 80.88 850 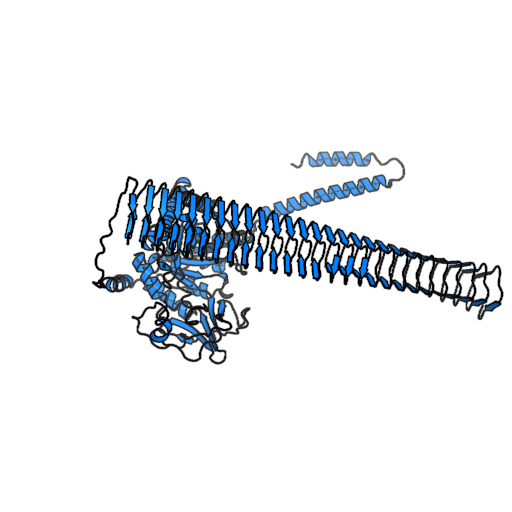SER A N 1
ATOM 6871 C CA . SER A 1 850 ? 48.084 13.112 -45.115 1.00 80.88 850 SER A CA 1
ATOM 6872 C C . SER A 1 850 ? 48.900 12.150 -45.987 1.00 80.88 850 SER A C 1
ATOM 6874 O O . SER A 1 850 ? 49.422 12.510 -47.038 1.00 80.88 850 SER A O 1
ATOM 6876 N N . GLN A 1 851 ? 49.005 10.875 -45.601 1.00 80.56 851 GLN A N 1
ATOM 6877 C CA . GLN A 1 851 ? 49.741 9.895 -46.415 1.00 80.56 851 GLN A CA 1
ATOM 6878 C C . GLN A 1 851 ? 48.899 9.369 -47.585 1.00 80.56 851 GLN A C 1
ATOM 6880 O O . GLN A 1 851 ? 49.310 9.496 -48.737 1.00 80.56 851 GLN A O 1
ATOM 6885 N N . ASN A 1 852 ? 47.719 8.801 -47.314 1.00 82.12 852 ASN A N 1
ATOM 6886 C CA . ASN A 1 852 ? 46.838 8.215 -48.326 1.00 82.12 852 ASN A CA 1
ATOM 6887 C C . ASN A 1 852 ? 45.441 8.838 -48.278 1.00 82.12 852 ASN A C 1
ATOM 6889 O O . ASN A 1 852 ? 44.657 8.543 -47.378 1.00 82.12 852 ASN A O 1
ATOM 6893 N N . LEU A 1 853 ? 45.091 9.615 -49.300 1.00 84.44 853 LEU A N 1
ATOM 6894 C CA . LEU A 1 853 ? 43.831 10.349 -49.376 1.00 84.44 853 LEU A CA 1
ATOM 6895 C C . LEU A 1 853 ? 42.973 9.886 -50.564 1.00 84.44 853 LEU A C 1
ATOM 6897 O O . LEU A 1 853 ? 43.444 9.811 -51.702 1.00 84.44 853 LEU A O 1
ATOM 6901 N N . ARG A 1 854 ? 41.695 9.588 -50.307 1.00 84.06 854 ARG A N 1
ATOM 6902 C CA . ARG A 1 854 ? 40.675 9.301 -51.328 1.00 84.06 854 ARG A CA 1
ATOM 6903 C C . ARG A 1 854 ? 39.436 10.163 -51.108 1.00 84.06 854 ARG A C 1
ATOM 6905 O O . ARG A 1 854 ? 38.866 10.116 -50.024 1.00 84.06 854 ARG A O 1
ATOM 6912 N N . ILE A 1 855 ? 39.009 10.888 -52.133 1.00 83.38 855 ILE A N 1
ATOM 6913 C CA . ILE A 1 855 ? 37.804 11.729 -52.099 1.00 83.38 855 ILE A CA 1
ATOM 6914 C C . ILE A 1 855 ? 36.906 11.337 -53.277 1.00 83.38 855 ILE A C 1
ATOM 6916 O O . ILE A 1 855 ? 37.404 11.257 -54.399 1.00 83.38 855 ILE A O 1
ATOM 6920 N N . SER A 1 856 ? 35.619 11.060 -53.061 1.00 85.44 856 SER A N 1
ATOM 6921 C CA . SER A 1 856 ? 34.705 10.825 -54.190 1.00 85.44 856 SER A CA 1
ATOM 6922 C C . SER A 1 856 ? 34.260 12.156 -54.788 1.00 85.44 856 SER A C 1
ATOM 6924 O O . SER A 1 856 ? 34.568 12.392 -55.952 1.00 85.44 856 SER A O 1
ATOM 6926 N N . GLU A 1 857 ? 33.664 13.047 -53.991 1.00 79.81 857 GLU A N 1
ATOM 6927 C CA . GLU A 1 857 ? 33.135 14.336 -54.444 1.00 79.81 857 GLU A CA 1
ATOM 6928 C C . GLU A 1 857 ? 33.443 15.494 -53.484 1.00 79.81 857 GLU A C 1
ATOM 6930 O O . GLU A 1 857 ? 33.372 15.355 -52.260 1.00 79.81 857 GLU A O 1
ATOM 6935 N N . SER A 1 858 ? 33.782 16.669 -54.031 1.00 81.62 858 SER A N 1
ATOM 6936 C CA . SER A 1 858 ? 33.842 17.907 -53.243 1.00 81.62 858 SER A CA 1
ATOM 6937 C C . SER A 1 858 ? 33.662 19.190 -54.063 1.00 81.62 858 SER A C 1
ATOM 6939 O O . SER A 1 858 ? 34.176 19.285 -55.179 1.00 81.62 858 SER A O 1
ATOM 6941 N N . GLN A 1 859 ? 32.980 20.208 -53.523 1.00 80.38 859 GLN A N 1
ATOM 6942 C CA . GLN A 1 859 ? 32.832 21.500 -54.213 1.00 80.38 859 GLN A CA 1
ATOM 6943 C C . GLN A 1 859 ? 34.136 22.313 -54.180 1.00 80.38 859 GLN A C 1
ATOM 6945 O O . GLN A 1 859 ? 34.688 22.606 -55.242 1.00 80.38 859 GLN A O 1
ATOM 6950 N N . ASP A 1 860 ? 34.656 22.602 -52.985 1.00 76.81 860 ASP A N 1
ATOM 6951 C CA . ASP A 1 860 ? 35.857 23.408 -52.760 1.00 76.81 860 ASP A CA 1
ATOM 6952 C C . ASP A 1 860 ? 36.903 22.646 -51.935 1.00 76.81 860 ASP A C 1
ATOM 6954 O O . ASP A 1 860 ? 36.729 22.387 -50.741 1.00 76.81 860 ASP A O 1
ATOM 6958 N N . LEU A 1 861 ? 38.047 22.352 -52.559 1.00 80.56 861 LEU A N 1
ATOM 6959 C CA . LEU A 1 861 ? 39.086 21.501 -51.982 1.00 80.56 861 LEU A CA 1
ATOM 6960 C C . LEU A 1 861 ? 40.452 22.196 -51.915 1.00 80.56 861 LEU A C 1
ATOM 6962 O O . LEU A 1 861 ? 40.997 22.654 -52.925 1.00 80.56 861 LEU A O 1
ATOM 6966 N N . ARG A 1 862 ? 41.032 22.250 -50.708 1.00 79.50 862 ARG A N 1
ATOM 6967 C CA . ARG A 1 862 ? 42.398 22.735 -50.445 1.00 79.50 862 ARG A CA 1
ATOM 6968 C C . ARG A 1 862 ? 43.206 21.681 -49.699 1.00 79.50 862 ARG A C 1
ATOM 6970 O O . ARG A 1 862 ? 42.809 21.274 -48.609 1.00 79.50 862 ARG A O 1
ATOM 6977 N N . ILE A 1 863 ? 44.343 21.274 -50.256 1.00 77.25 863 ILE A N 1
ATOM 6978 C CA . ILE A 1 863 ? 45.172 20.216 -49.663 1.00 77.25 863 ILE A CA 1
ATOM 6979 C C . ILE A 1 863 ? 46.657 20.613 -49.703 1.00 77.25 863 ILE A C 1
ATOM 6981 O O . ILE A 1 863 ? 47.154 21.024 -50.755 1.00 77.25 863 ILE A O 1
ATOM 6985 N N . SER A 1 864 ? 47.394 20.434 -48.604 1.00 77.75 864 SER A N 1
ATOM 6986 C CA . SER A 1 864 ? 48.843 20.701 -48.516 1.00 77.75 864 SER A CA 1
ATOM 6987 C C . SER A 1 864 ? 49.621 19.552 -47.858 1.00 77.75 864 SER A C 1
ATOM 6989 O O . SER A 1 864 ? 49.160 18.990 -46.869 1.00 77.75 864 SER A O 1
ATOM 6991 N N . GLY A 1 865 ? 50.798 19.202 -48.391 1.00 69.38 865 GLY A N 1
ATOM 6992 C CA . GLY A 1 865 ? 51.742 18.285 -47.734 1.00 69.38 865 GLY A CA 1
ATOM 6993 C C . GLY A 1 865 ? 51.288 16.823 -47.644 1.00 69.38 865 GLY A C 1
ATOM 6994 O O . GLY A 1 865 ? 51.424 16.208 -46.594 1.00 69.38 865 GLY A O 1
ATOM 6995 N N . SER A 1 866 ? 50.721 16.245 -48.711 1.00 68.75 866 SER A N 1
ATOM 6996 C CA . SER A 1 866 ? 50.249 14.847 -48.697 1.00 68.75 866 SER A CA 1
ATOM 6997 C C . SER A 1 866 ? 50.932 13.968 -49.761 1.00 68.75 866 SER A C 1
ATOM 6999 O O . SER A 1 866 ? 51.384 14.455 -50.796 1.00 68.75 866 SER A O 1
ATOM 7001 N N . GLN A 1 867 ? 51.053 12.655 -49.529 1.00 71.12 867 GLN A N 1
ATOM 7002 C CA . GLN A 1 867 ? 51.879 11.778 -50.385 1.00 71.12 867 GLN A CA 1
ATOM 7003 C C . GLN A 1 867 ? 51.114 11.170 -51.574 1.00 71.12 867 GLN A C 1
ATOM 7005 O O . GLN A 1 867 ? 51.499 11.383 -52.728 1.00 71.12 867 GLN A O 1
ATOM 7010 N N . ASN A 1 868 ? 50.039 10.421 -51.302 1.00 71.38 868 ASN A N 1
ATOM 7011 C CA . ASN A 1 868 ? 49.237 9.693 -52.289 1.00 71.38 868 ASN A CA 1
ATOM 7012 C C . ASN A 1 868 ? 47.789 10.199 -52.287 1.00 71.38 868 ASN A C 1
ATOM 7014 O O . ASN A 1 868 ? 47.063 9.996 -51.313 1.00 71.38 868 ASN A O 1
ATOM 7018 N N . PHE A 1 869 ? 47.331 10.784 -53.398 1.00 75.19 869 PHE A N 1
ATOM 7019 C CA . PHE A 1 869 ? 45.984 11.353 -53.496 1.00 75.19 869 PHE A CA 1
ATOM 7020 C C . PHE A 1 869 ? 45.186 10.828 -54.701 1.00 75.19 869 PHE A C 1
ATOM 7022 O O . PHE A 1 869 ? 45.690 10.778 -55.828 1.00 75.19 869 PHE A O 1
ATOM 7029 N N . ARG A 1 870 ? 43.920 10.454 -54.466 1.00 73.06 870 ARG A N 1
ATOM 7030 C CA . ARG A 1 870 ? 42.941 10.089 -55.499 1.00 73.06 870 ARG A CA 1
ATOM 7031 C C . ARG A 1 870 ? 41.628 10.849 -55.317 1.00 73.06 870 ARG A C 1
ATOM 7033 O O . ARG A 1 870 ? 41.052 10.794 -54.234 1.00 73.06 870 ARG A O 1
ATOM 7040 N N . ILE A 1 871 ? 41.113 11.439 -56.394 1.00 74.88 871 ILE A N 1
ATOM 7041 C CA . ILE A 1 871 ? 39.774 12.043 -56.424 1.00 74.88 871 ILE A CA 1
ATOM 7042 C C . ILE A 1 871 ? 38.971 11.647 -57.664 1.00 74.88 871 ILE A C 1
ATOM 7044 O O . ILE A 1 871 ? 39.542 11.495 -58.750 1.00 74.88 871 ILE A O 1
ATOM 7048 N N . SER A 1 872 ? 37.664 11.434 -57.488 1.00 72.31 872 SER A N 1
ATOM 7049 C CA . SER A 1 872 ? 36.748 11.090 -58.581 1.00 72.31 872 SER A CA 1
ATOM 7050 C C . SER A 1 872 ? 36.098 12.333 -59.205 1.00 72.31 872 SER A C 1
ATOM 7052 O O . SER A 1 872 ? 36.219 12.477 -60.415 1.00 72.31 872 SER A O 1
ATOM 7054 N N . GLY A 1 873 ? 35.551 13.271 -58.419 1.00 63.91 873 GLY A N 1
ATOM 7055 C CA . GLY A 1 873 ? 34.943 14.515 -58.915 1.00 63.91 873 GLY A CA 1
ATOM 7056 C C . GLY A 1 873 ? 35.133 15.722 -57.981 1.00 63.91 873 GLY A C 1
ATOM 7057 O O . GLY A 1 873 ? 35.022 15.610 -56.763 1.00 63.91 873 GLY A O 1
ATOM 7058 N N . SER A 1 874 ? 35.448 16.904 -58.529 1.00 65.31 874 SER A N 1
ATOM 7059 C CA . SER A 1 874 ? 35.452 18.169 -57.768 1.00 65.31 874 SER A CA 1
ATOM 7060 C C . SER A 1 874 ? 35.324 19.421 -58.645 1.00 65.31 874 SER A C 1
ATOM 7062 O O . SER A 1 874 ? 35.822 19.446 -59.773 1.00 65.31 874 SER A O 1
ATOM 7064 N N . GLN A 1 875 ? 34.682 20.485 -58.140 1.00 64.19 875 GLN A N 1
ATOM 7065 C CA . GLN A 1 875 ? 34.506 21.733 -58.900 1.00 64.19 875 GLN A CA 1
ATOM 7066 C C . GLN A 1 875 ? 35.753 22.633 -58.865 1.00 64.19 875 GLN A C 1
ATOM 7068 O O . GLN A 1 875 ? 36.274 22.970 -59.931 1.00 64.19 875 GLN A O 1
ATOM 7073 N N . ASN A 1 876 ? 36.256 22.991 -57.679 1.00 61.81 876 ASN A N 1
ATOM 7074 C CA . ASN A 1 876 ? 37.404 23.886 -57.513 1.00 61.81 876 ASN A CA 1
ATOM 7075 C C . ASN A 1 876 ? 38.506 23.254 -56.660 1.00 61.81 876 ASN A C 1
ATOM 7077 O O . ASN A 1 876 ? 38.273 22.806 -55.536 1.00 61.81 876 ASN A O 1
ATOM 7081 N N . PHE A 1 877 ? 39.740 23.300 -57.164 1.00 66.62 877 PHE A N 1
ATOM 7082 C CA . PHE A 1 877 ? 40.835 22.543 -56.578 1.00 66.62 877 PHE A CA 1
ATOM 7083 C C . PHE A 1 877 ? 42.138 23.342 -56.449 1.00 66.62 877 PHE A C 1
ATOM 7085 O O . PHE A 1 877 ? 42.627 23.918 -57.425 1.00 66.62 877 PHE A O 1
ATOM 7092 N N . ARG A 1 878 ? 42.740 23.337 -55.249 1.00 61.34 878 ARG A N 1
ATOM 7093 C CA . ARG A 1 878 ? 44.083 23.892 -54.993 1.00 61.34 878 ARG A CA 1
ATOM 7094 C C . ARG A 1 878 ? 44.952 22.922 -54.195 1.00 61.34 878 ARG A C 1
ATOM 7096 O O . ARG A 1 878 ? 44.603 22.555 -53.073 1.00 61.34 878 ARG A O 1
ATOM 7103 N N . ILE A 1 879 ? 46.111 22.577 -54.753 1.00 66.38 879 ILE A N 1
ATOM 7104 C CA . ILE A 1 879 ? 47.095 21.672 -54.146 1.00 66.38 879 ILE A CA 1
ATOM 7105 C C . ILE A 1 879 ? 48.491 22.313 -54.043 1.00 66.38 879 ILE A C 1
ATOM 7107 O O . ILE A 1 879 ? 48.950 22.964 -54.987 1.00 66.38 879 ILE A O 1
ATOM 7111 N N . SER A 1 880 ? 49.215 22.018 -52.956 1.00 62.91 880 SER A N 1
ATOM 7112 C CA . SER A 1 880 ? 50.654 22.305 -52.801 1.00 62.91 880 SER A CA 1
ATOM 7113 C C . SER A 1 880 ? 51.451 21.138 -52.183 1.00 62.91 880 SER A C 1
ATOM 7115 O O . SER A 1 880 ? 51.109 20.691 -51.091 1.00 62.91 880 SER A O 1
ATOM 7117 N N . GLU A 1 881 ? 52.529 20.701 -52.857 1.00 58.62 881 GLU A N 1
ATOM 7118 C CA . GLU A 1 881 ? 53.553 19.719 -52.404 1.00 58.62 881 GLU A CA 1
ATOM 7119 C C . GLU A 1 881 ? 53.121 18.232 -52.317 1.00 58.62 881 GLU A C 1
ATOM 7121 O O . GLU A 1 881 ? 52.656 17.774 -51.274 1.00 58.62 881 GLU A O 1
ATOM 7126 N N . TYR A 1 882 ? 53.282 17.463 -53.419 1.00 59.75 882 TYR A N 1
ATOM 7127 C CA . TYR A 1 882 ? 52.814 16.057 -53.541 1.00 59.75 882 TYR A CA 1
ATOM 7128 C C . TYR A 1 882 ? 53.759 15.103 -54.293 1.00 59.75 882 TYR A C 1
ATOM 7130 O O . TYR A 1 882 ? 54.473 15.496 -55.213 1.00 59.75 882 TYR A O 1
ATOM 7138 N N . HIS A 1 883 ? 53.675 13.800 -53.991 1.00 57.84 883 HIS A N 1
ATOM 7139 C CA . HIS A 1 883 ? 54.436 12.750 -54.689 1.00 57.84 883 HIS A CA 1
ATOM 7140 C C . HIS A 1 883 ? 53.630 12.057 -55.810 1.00 57.84 883 HIS A C 1
ATOM 7142 O O . HIS A 1 883 ? 54.086 11.984 -56.954 1.00 57.84 883 HIS A O 1
ATOM 7148 N N . ARG A 1 884 ? 52.416 11.553 -55.541 1.00 56.22 884 ARG A N 1
ATOM 7149 C CA . ARG A 1 884 ? 51.578 10.873 -56.554 1.00 56.22 884 ARG A CA 1
ATOM 7150 C C . ARG A 1 884 ? 50.123 11.342 -56.518 1.00 56.22 884 ARG A C 1
ATOM 7152 O O . ARG A 1 884 ? 49.454 11.240 -55.491 1.00 56.22 884 ARG A O 1
ATOM 7159 N N . LEU A 1 885 ? 49.618 11.780 -57.673 1.00 64.50 885 LEU A N 1
ATOM 7160 C CA . LEU A 1 885 ? 48.304 12.401 -57.840 1.00 64.50 885 LEU A CA 1
ATOM 7161 C C . LEU A 1 885 ? 47.492 11.731 -58.963 1.00 64.50 885 LEU A C 1
ATOM 7163 O O . LEU A 1 885 ? 47.963 11.626 -60.098 1.00 64.50 885 LEU A O 1
ATOM 7167 N N . ARG A 1 886 ? 46.256 11.303 -58.671 1.00 56.75 886 ARG A N 1
ATOM 7168 C CA . ARG A 1 886 ? 45.303 10.805 -59.678 1.00 56.75 886 ARG A CA 1
ATOM 7169 C C . ARG A 1 886 ? 43.938 11.486 -59.556 1.00 56.75 886 ARG A C 1
ATOM 7171 O O . ARG A 1 886 ? 43.287 11.373 -58.523 1.00 56.75 886 ARG A O 1
ATOM 7178 N N . ILE A 1 887 ? 43.488 12.120 -60.631 1.00 63.00 887 ILE A N 1
ATOM 7179 C CA . ILE A 1 887 ? 42.209 12.841 -60.720 1.00 63.00 887 ILE A CA 1
ATOM 7180 C C . ILE A 1 887 ? 41.385 12.198 -61.841 1.00 63.00 887 ILE A C 1
ATOM 7182 O O . ILE A 1 887 ? 41.960 11.827 -62.863 1.00 63.00 887 ILE A O 1
ATOM 7186 N N . SER A 1 888 ? 40.077 12.012 -61.648 1.00 59.38 888 SER A N 1
ATOM 7187 C CA . SER A 1 888 ? 39.208 11.485 -62.713 1.00 59.38 888 SER A CA 1
ATOM 7188 C C . SER A 1 888 ? 38.497 12.625 -63.455 1.00 59.38 888 SER A C 1
ATOM 7190 O O . SER A 1 888 ? 38.676 12.736 -64.668 1.00 59.38 888 SER A O 1
ATOM 7192 N N . GLU A 1 889 ? 37.822 13.524 -62.726 1.00 58.59 889 GLU A N 1
ATOM 7193 C CA . GLU A 1 889 ? 37.102 14.685 -63.277 1.00 58.59 889 GLU A CA 1
ATOM 7194 C C . GLU A 1 889 ? 37.305 15.973 -62.441 1.00 58.59 889 GLU A C 1
ATOM 7196 O O . GLU A 1 889 ? 37.248 15.938 -61.207 1.00 58.59 889 GLU A O 1
ATOM 7201 N N . SER A 1 890 ? 37.531 17.130 -63.090 1.00 58.91 890 SER A N 1
ATOM 7202 C CA . SER A 1 890 ? 37.569 18.450 -62.420 1.00 58.91 890 SER A CA 1
ATOM 7203 C C . SER A 1 890 ? 37.231 19.641 -63.338 1.00 58.91 890 SER A C 1
ATOM 7205 O O . SER A 1 890 ? 37.620 19.662 -64.507 1.00 58.91 890 SER A O 1
ATOM 7207 N N . LYS A 1 891 ? 36.543 20.679 -62.820 1.00 58.41 891 LYS A N 1
ATOM 7208 C CA . LYS A 1 891 ? 36.274 21.924 -63.580 1.00 58.41 891 LYS A CA 1
ATOM 7209 C C . LYS A 1 891 ? 37.470 22.888 -63.570 1.00 58.41 891 LYS A C 1
ATOM 7211 O O . LYS A 1 891 ? 37.901 23.302 -64.645 1.00 58.41 891 LYS A O 1
ATOM 7216 N N . ASN A 1 892 ? 38.008 23.223 -62.392 1.00 55.88 892 ASN A N 1
ATOM 7217 C CA . ASN A 1 892 ? 39.116 24.175 -62.222 1.00 55.88 892 ASN A CA 1
ATOM 7218 C C . ASN A 1 892 ? 40.244 23.597 -61.342 1.00 55.88 892 ASN A C 1
ATOM 7220 O O . ASN A 1 892 ? 40.057 23.408 -60.137 1.00 55.88 892 ASN A O 1
ATOM 7224 N N . LEU A 1 893 ? 41.432 23.389 -61.924 1.00 59.88 893 LEU A N 1
ATOM 7225 C CA . LEU A 1 893 ? 42.573 22.713 -61.290 1.00 59.88 893 LEU A CA 1
ATOM 7226 C C . LEU A 1 893 ? 43.818 23.617 -61.169 1.00 59.88 893 LEU A C 1
ATOM 7228 O O . LEU A 1 893 ? 44.426 23.985 -62.173 1.00 59.88 893 LEU A O 1
ATOM 7232 N N . GLY A 1 894 ? 44.245 23.936 -59.940 1.00 56.75 894 GLY A N 1
ATOM 7233 C CA . GLY A 1 894 ? 45.511 24.632 -59.658 1.00 56.75 894 GLY A CA 1
ATOM 7234 C C . GLY A 1 894 ? 46.484 23.785 -58.829 1.00 56.75 894 GLY A C 1
ATOM 7235 O O . GLY A 1 894 ? 46.148 23.377 -57.714 1.00 56.75 894 GLY A O 1
ATOM 7236 N N . ILE A 1 895 ? 47.692 23.536 -59.346 1.00 60.66 895 ILE A N 1
ATOM 7237 C CA . ILE A 1 895 ? 48.719 22.696 -58.699 1.00 60.66 895 ILE A CA 1
ATOM 7238 C C . ILE A 1 895 ? 50.054 23.447 -58.634 1.00 60.66 895 ILE A C 1
ATOM 7240 O O . ILE A 1 895 ? 50.565 23.877 -59.668 1.00 60.66 895 ILE A O 1
ATOM 7244 N N . LEU A 1 896 ? 50.641 23.553 -57.435 1.00 59.22 896 LEU A N 1
ATOM 7245 C CA . LEU A 1 896 ? 51.922 24.244 -57.238 1.00 59.22 896 LEU A CA 1
ATOM 7246 C C . LEU A 1 896 ? 53.164 23.352 -57.474 1.00 59.22 896 LEU A C 1
ATOM 7248 O O . LEU A 1 896 ? 54.061 23.752 -58.211 1.00 59.22 896 LEU A O 1
ATOM 7252 N N . LYS A 1 897 ? 53.228 22.144 -56.887 1.00 58.19 897 LYS A N 1
ATOM 7253 C CA . LYS A 1 897 ? 54.371 21.205 -57.020 1.00 58.19 897 LYS A CA 1
ATOM 7254 C C . LYS A 1 897 ? 53.937 19.736 -56.926 1.00 58.19 897 LYS A C 1
ATOM 7256 O O . LYS A 1 897 ? 53.227 19.390 -55.977 1.00 58.19 897 LYS A O 1
ATOM 7261 N N . PHE A 1 898 ? 54.385 18.873 -57.851 1.00 64.81 898 PHE A N 1
ATOM 7262 C CA . PHE A 1 898 ? 54.155 17.415 -57.798 1.00 64.81 898 PHE A CA 1
ATOM 7263 C C . PHE A 1 898 ? 55.216 16.565 -58.537 1.00 64.81 898 PHE A C 1
ATOM 7265 O O . PHE A 1 898 ? 55.847 17.047 -59.473 1.00 64.81 898 PHE A O 1
ATOM 7272 N N . GLN A 1 899 ? 55.368 15.272 -58.195 1.00 59.72 899 GLN A N 1
ATOM 7273 C CA . GLN A 1 899 ? 56.228 14.347 -58.969 1.00 59.72 899 GLN A CA 1
ATOM 7274 C C . GLN A 1 899 ? 55.478 13.632 -60.112 1.00 59.72 899 GLN A C 1
ATOM 7276 O O . GLN A 1 899 ? 55.890 13.726 -61.265 1.00 59.72 899 GLN A O 1
ATOM 7281 N N . ASN A 1 900 ? 54.367 12.934 -59.832 1.00 58.50 900 ASN A N 1
ATOM 7282 C CA . ASN A 1 900 ? 53.611 12.181 -60.850 1.00 58.50 900 ASN A CA 1
ATOM 7283 C C . ASN A 1 900 ? 52.108 12.524 -60.848 1.00 58.50 900 ASN A C 1
ATOM 7285 O O . ASN A 1 900 ? 51.446 12.314 -59.829 1.00 58.50 900 ASN A O 1
ATOM 7289 N N . LEU A 1 901 ? 51.556 12.962 -61.990 1.00 63.56 901 LEU A N 1
ATOM 7290 C CA . LEU A 1 901 ? 50.123 13.271 -62.173 1.00 63.56 901 LEU A CA 1
ATOM 7291 C C . LEU A 1 901 ? 49.488 12.437 -63.297 1.00 63.56 901 LEU A C 1
ATOM 7293 O O . LEU A 1 901 ? 50.012 12.370 -64.412 1.00 63.56 901 LEU A O 1
ATOM 7297 N N . ARG A 1 902 ? 48.313 11.859 -63.015 1.00 60.12 902 ARG A N 1
ATOM 7298 C CA . ARG A 1 902 ? 47.411 11.263 -64.010 1.00 60.12 902 ARG A CA 1
ATOM 7299 C C . ARG A 1 902 ? 46.011 11.872 -63.910 1.00 60.12 902 ARG A C 1
ATOM 7301 O O . ARG A 1 902 ? 45.396 11.779 -62.851 1.00 60.12 902 ARG A O 1
ATOM 7308 N N . THR A 1 903 ? 45.500 12.424 -65.008 1.00 61.53 903 THR A N 1
ATOM 7309 C CA . THR A 1 903 ? 44.130 12.967 -65.108 1.00 61.53 903 THR A CA 1
ATOM 7310 C C . THR A 1 903 ? 43.400 12.428 -66.347 1.00 61.53 903 THR A C 1
ATOM 7312 O O . THR A 1 903 ? 44.067 12.098 -67.335 1.00 61.53 903 THR A O 1
ATOM 7315 N N . SER A 1 904 ? 42.069 12.272 -66.288 1.00 57.34 904 SER A N 1
ATOM 7316 C CA . SER A 1 904 ? 41.249 11.777 -67.412 1.00 57.34 904 SER A CA 1
ATOM 7317 C C . SER A 1 904 ? 40.361 12.821 -68.083 1.00 57.34 904 SER A C 1
ATOM 7319 O O . SER A 1 904 ? 40.319 12.790 -69.305 1.00 57.34 904 SER A O 1
ATOM 7321 N N . GLU A 1 905 ? 39.698 13.715 -67.339 1.00 59.03 905 GLU A N 1
ATOM 7322 C CA . GLU A 1 905 ? 38.848 14.784 -67.893 1.00 59.03 905 GLU A CA 1
ATOM 7323 C C . GLU A 1 905 ? 38.974 16.060 -67.031 1.00 59.03 905 GLU A C 1
ATOM 7325 O O . GLU A 1 905 ? 38.698 16.059 -65.829 1.00 59.03 905 GLU A O 1
ATOM 7330 N N . SER A 1 906 ? 39.472 17.171 -67.586 1.00 59.06 906 SER A N 1
ATOM 7331 C CA . SER A 1 906 ? 39.629 18.441 -66.849 1.00 59.06 906 SER A CA 1
ATOM 7332 C C . SER A 1 906 ? 39.531 19.647 -67.785 1.00 59.06 906 SER A C 1
ATOM 7334 O O . SER A 1 906 ? 40.199 19.654 -68.810 1.00 59.06 906 SER A O 1
ATOM 7336 N N . ARG A 1 907 ? 38.735 20.676 -67.439 1.00 59.00 907 ARG A N 1
ATOM 7337 C CA . ARG A 1 907 ? 38.465 21.816 -68.349 1.00 59.00 907 ARG A CA 1
ATOM 7338 C C . ARG A 1 907 ? 39.517 22.932 -68.298 1.00 59.00 907 ARG A C 1
ATOM 7340 O O . ARG A 1 907 ? 39.978 23.367 -69.344 1.00 59.00 907 ARG A O 1
ATOM 7347 N N . ASN A 1 908 ? 39.904 23.386 -67.101 1.00 59.53 908 ASN A N 1
ATOM 7348 C CA . ASN A 1 908 ? 40.861 24.487 -66.905 1.00 59.53 908 ASN A CA 1
ATOM 7349 C C . ASN A 1 908 ? 42.001 24.067 -65.958 1.00 59.53 908 ASN A C 1
A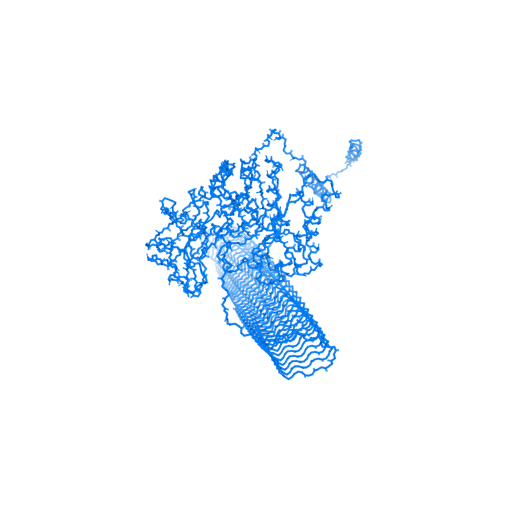TOM 7351 O O . ASN A 1 908 ? 41.724 23.624 -64.840 1.00 59.53 908 ASN A O 1
ATOM 7355 N N . PHE A 1 909 ? 43.273 24.248 -66.349 1.00 60.12 909 PHE A N 1
ATOM 7356 C CA . PHE A 1 909 ? 44.437 23.895 -65.515 1.00 60.12 909 PHE A CA 1
ATOM 7357 C C . PHE A 1 909 ? 45.523 24.979 -65.465 1.00 60.12 909 PHE A C 1
ATOM 7359 O O . PHE A 1 909 ? 45.834 25.629 -66.460 1.00 60.12 909 PHE A O 1
ATOM 7366 N N . ARG A 1 910 ? 46.153 25.121 -64.291 1.00 60.38 910 ARG A N 1
ATOM 7367 C CA . ARG A 1 910 ? 47.398 25.878 -64.085 1.00 60.38 910 ARG A CA 1
ATOM 7368 C C . ARG A 1 910 ? 48.364 25.044 -63.244 1.00 60.38 910 ARG A C 1
ATOM 7370 O O . ARG A 1 910 ? 48.063 24.710 -62.098 1.00 60.38 910 ARG A O 1
ATOM 7377 N N . ILE A 1 911 ? 49.517 24.718 -63.823 1.00 61.56 911 ILE A N 1
ATOM 7378 C CA . ILE A 1 911 ? 50.589 23.926 -63.207 1.00 61.56 911 ILE A CA 1
ATOM 7379 C C . ILE A 1 911 ? 51.865 24.767 -63.215 1.00 61.56 911 ILE A C 1
ATOM 7381 O O . ILE A 1 911 ? 52.190 25.343 -64.249 1.00 61.56 911 ILE A O 1
ATOM 7385 N N . THR A 1 912 ? 52.581 24.833 -62.092 1.00 65.25 912 THR A N 1
ATOM 7386 C CA . THR A 1 912 ? 53.846 25.587 -62.005 1.00 65.25 912 THR A CA 1
ATOM 7387 C C . THR A 1 912 ? 55.110 24.721 -62.055 1.00 65.25 912 THR A C 1
ATOM 7389 O O . THR A 1 912 ? 56.101 25.190 -62.599 1.00 65.25 912 THR A O 1
ATOM 7392 N N . GLU A 1 913 ? 55.106 23.476 -61.552 1.00 62.19 913 GLU A N 1
ATOM 7393 C CA . GLU A 1 913 ? 56.310 22.615 -61.505 1.00 62.19 913 GLU A CA 1
ATOM 7394 C C . GLU A 1 913 ? 55.956 21.104 -61.482 1.00 62.19 913 GLU A C 1
ATOM 7396 O O . GLU A 1 913 ? 55.058 20.703 -60.730 1.00 62.19 913 GLU A O 1
ATOM 7401 N N . PHE A 1 914 ? 56.627 20.262 -62.296 1.00 61.09 914 PHE A N 1
ATOM 7402 C CA . PHE A 1 914 ? 56.342 18.813 -62.416 1.00 61.09 914 PHE A CA 1
ATOM 7403 C C . PHE A 1 914 ? 57.519 17.938 -62.904 1.00 61.09 914 PHE A C 1
ATOM 7405 O O . PHE A 1 914 ? 58.395 18.427 -63.610 1.00 61.09 914 PHE A O 1
ATOM 7412 N N . GLN A 1 915 ? 57.501 16.624 -62.596 1.00 66.62 915 GLN A N 1
ATOM 7413 C CA . GLN A 1 915 ? 58.447 15.632 -63.161 1.00 66.62 915 GLN A CA 1
ATOM 7414 C C . GLN A 1 915 ? 57.841 14.743 -64.266 1.00 66.62 915 GLN A C 1
ATOM 7416 O O . GLN A 1 915 ? 58.449 14.576 -65.320 1.00 66.62 915 GLN A O 1
ATOM 7421 N N . LYS A 1 916 ? 56.659 14.140 -64.054 1.00 60.47 916 LYS A N 1
ATOM 7422 C CA . LYS A 1 916 ? 55.972 13.284 -65.046 1.00 60.47 916 LYS A CA 1
ATOM 7423 C C . LYS A 1 916 ? 54.463 13.543 -65.076 1.00 60.47 916 LYS A C 1
ATOM 7425 O O . LYS A 1 916 ? 53.790 13.485 -64.044 1.00 60.47 916 LYS A O 1
ATOM 7430 N N . LEU A 1 917 ? 53.919 13.754 -66.276 1.00 63.75 917 LEU A N 1
ATOM 7431 C CA . LEU A 1 917 ? 52.504 14.046 -66.529 1.00 63.75 917 LEU A CA 1
ATOM 7432 C C . LEU A 1 917 ? 51.927 13.090 -67.582 1.00 63.75 917 LEU A C 1
ATOM 7434 O O . LEU A 1 917 ? 52.528 12.898 -68.636 1.00 63.75 917 LEU A O 1
ATOM 7438 N N . ARG A 1 918 ? 50.750 12.507 -67.318 1.00 61.34 918 ARG A N 1
ATOM 7439 C CA . ARG A 1 918 ? 49.997 11.710 -68.301 1.00 61.34 918 ARG A CA 1
ATOM 7440 C C . ARG A 1 918 ? 48.515 12.088 -68.297 1.00 61.34 918 ARG A C 1
ATOM 7442 O O . ARG A 1 918 ? 47.845 11.947 -67.276 1.00 61.34 918 ARG A O 1
ATOM 7449 N N . ILE A 1 919 ? 48.005 12.494 -69.455 1.00 61.31 919 ILE A N 1
ATOM 7450 C CA . ILE A 1 919 ? 46.606 12.887 -69.684 1.00 61.31 919 ILE A CA 1
ATOM 7451 C C . ILE A 1 919 ? 45.994 11.875 -70.662 1.00 61.31 919 ILE A C 1
ATOM 7453 O O . ILE A 1 919 ? 46.635 11.545 -71.657 1.00 61.31 919 ILE A O 1
ATOM 7457 N N . SER A 1 920 ? 44.818 11.310 -70.359 1.00 53.62 920 SER A N 1
ATOM 7458 C CA . SER A 1 920 ? 44.198 10.263 -71.201 1.00 53.62 920 SER A CA 1
ATOM 7459 C C . SER A 1 920 ? 43.077 10.744 -72.126 1.00 53.62 920 SER A C 1
ATOM 7461 O O . SER A 1 920 ? 42.766 10.041 -73.083 1.00 53.62 920 SER A O 1
ATOM 7463 N N . LYS A 1 921 ? 42.487 11.908 -71.854 1.00 55.88 921 LYS A N 1
ATOM 7464 C CA . LYS A 1 921 ? 41.538 12.628 -72.709 1.00 55.88 921 LYS A CA 1
ATOM 7465 C C . LYS A 1 921 ? 41.609 14.111 -72.337 1.00 55.88 921 LYS A C 1
ATOM 7467 O O . LYS A 1 921 ? 41.922 14.431 -71.190 1.00 55.88 921 LYS A O 1
ATOM 7472 N N . PHE A 1 922 ? 41.406 14.980 -73.316 1.00 49.81 922 PHE A N 1
ATOM 7473 C CA . PHE A 1 922 ? 41.462 16.430 -73.171 1.00 49.81 922 PHE A CA 1
ATOM 7474 C C . PHE A 1 922 ? 40.169 17.026 -73.704 1.00 49.81 922 PHE A C 1
ATOM 7476 O O . PHE A 1 922 ? 39.711 16.513 -74.754 1.00 49.81 922 PHE A O 1
#

Foldseek 3Di:
DPPVPVVVVVVVVVVVVVPPDDDDDDDPVVVVVVVVVVVVVVVVVVVVVVVVVVVCVVVPDDPPPPPDDAQDEFPCVVQLFFEEFEDELPDDDADDLVLLSLGLEYEYDDWAADLLLATHRPDVSSVVSLVVSVVSNVVRPVSRAYEYEYAAPVHLVNLLNQLLDPRSLVNNLVNQLCCCVVVVGAEYEYERQAADLDVSLAVSVLVSLQSSLVSQVVVCVVVVPPHGHFYEYEAEFPADCRCSSYQLQSRLVRGPAYEYPQFQLAALFFDPLAHKFAARAFCADDFRHHNLVRLLVSCQSNVPQLRYAAEFEQKKKKFFQWDPAFDDCCVRVVVPDPTDNPDDDDTDPRITGHGADPSGTGMDMGFNADQQDDPVGGGDDCVQWDADPRRRWIWHQDNVRRMIMTHQDLRSLLVVLVVCQQQVHSFYYYHHQSRHHPVNVSSCSRSNRDSDPNPPPPDDNPSNPPPVVPPPDDPPPDDDDDDADADADEAEDEAEEEEHYEYAEEEAYEYAEYEAYEYAEYAHYEYAEYAHYEYEEYAAYEYAEYAAYEYEEYAHYEYAEYAHYEYEEYEAYEYEDYEAYEYEEYEYYEYEEYEAYEYAEYAAYEYAEYEHYEYAEYAHYEYAEYEHYEYAEYEHYEYAEYEHYEYEEYAAYEYAEYAHYEYAEYAAYEYAEYAAYAYEEYEHYEYEEYAAYHYEEYEHYEYAEYEDEEYAEYAAYEYAEYENYEYEEYAHYEYAEYEQYEYAEYAAYEYAEYENYEYAEYAHYEYAEYEAYEYEEYAHYEYAEYAHYEYEEYAAYEYEEYAAYAYEEYAHEEYEEYAAYEYEEYAAYEYNEYAHEEYEEYEHDEYEHYEAYEYEEYEHDEYERYEHYEYEEYEEDEYEDYEEEEYEEYEEEEYEDYEEYEYEYYHYYDYDYYNYYDYNHD

Secondary structure (DSSP, 8-state):
--TTHHHHHHHHHHTTTT--SSS----HHHHHHHHHHHHHHHHHHHHHHHHHHHHHHHH---S-----PPPPPPGGGGGT-EEEEEEESS-SSPPPHHHHHT-SEEEEEEEEEPTTS-EE-SSHHHHHHHHHHHHHHHHH-TTSEEEEEEE-TTTGGGHHHHHHSHHHHHHHHHHHHHHHHHHT--EEEEE-S---S-HHHHHHHHHHHHHHHHHHHHHHHHTT-SSPPEEEEEE--SSTTGGGG--HHHHHHH-SEEEE----SS-S--BTTBEE---SS-SS--SS--HHHHHHHHHHHHS-GGGEEEEEESEEEEESSB-SS---HHHHTTTTS----SSPP---TT--EEPPBTTB--EEEEETT--S--TT-----GGG-EEETTTTEEEEEETTTTEEEEE--HHHHHHHHHHHHHTT-SEEEEE-GGGS-TT-HHHHHHHHS--S--TT--S--GGGTTHHHHSS-------------EE---S-EEEEEEEEEEEEEEEEEEEEEEEEEEEEEEEEEEEEEEEEEEEEEEEEEEEEEEEEEEEEEEEEEEEEEEEEEEEEEEEEEEEEEEEEEEEEEEEEEEEEEEEEEEEEEEEEEEEEEEEEEEEEEEEEEEEEEEEEEEEEEEEEEEEEEEEEEEEEEEEEEEEEEEEEEEEEEEEEEEEEEEEEEEEEEEEEEEEEEEEEEEEEEEEEEEEEEESSEEEEEEEEEEEEEEESEEEEEEEEEEEEEEEEEEEEEEEEEEEEEEEEEEEEEEEEEEEEEEEEEEEEEEEEEEEEEEEEEEEEEEEEEEEEEEEEEEEEEEEEEEEEEEEEEEEEEEEEEEEEEEEEEEEEEEEEEEEESEEEEEEEEEEEEEEEEEEEEEEEEEEEEEEEEEEEEEEEEEEEEEES-EEEEEEEEEEEEEE--EEEEEES--

Radius of gyration: 41.66 Å; chains: 1; bounding box: 110×98×126 Å

Organism: Caenorhabditis briggsae (NCBI:txid6238)

Sequence (922 aa):
MSTTLDSFILYQLSKFNEYEAHENPWTPQRIVKYVVGSLSILLICGVVAFGISTLLFYFYDDPDEVTRYPVPLPPASKCGKRIIGYYSGWERRTISESQVSKLTHAIFVAIRMFKNGQIAFHNTEYSGRFLDMKKKARLVNKDIKVIIGVGGKGNSQFFSPVFADGKKRKTLVKSISNFLFTQKIDGVEIDWTYPFAEAQDRNTTVSFLSELRTELKLLEHQKNLTESFLISMLTPQIIWDQLDGYDLKGIAQQVDFINLISYEYYGPWGMPAGVYTGPIGPLYGGKRGNVDDTMKVHACETMEPSKVILGIPLYGKFWKNVKKDPINQTETMCKEEVCRIDDPFEISDVWRIAEMKDGRPRGGFISWSDRETDDVGIIWNRTEAKWDDKSKSTYIWRPEDQILITYESRQSIEEKIKYVEEKNLGGINIWSLNMDDERDTALELVSSGNLCDGKKMKKKNEIMYKYLQNHVTSEDPKLKTSESQNLRISESQNLRESQNLRISESQNLRISESQNLRISKSQNLRISESQNLRISESQNLRISESQNLRISESQNLRISGSQNLRISEFQNLRISEFQNLRISESQNLRISESQNLRISESQNLRISESQNLRISESQNLRISESQNLRISESQNLRISESQNLRISESQNLRISESQNLRISESQNLRISESQNLSISASQNLRISESQKLRISESQNLRISGSQNLRISESQNLRISESQNLRISESQNLRISESQNLRISESQNLRISESQNLRISESQNLRISESQNLRISESQNLRISESQNLRISESQNLRISESQNLSISASQNLRISESQKLRISESQNLRISGSQNLRISESQNLRISESQNLRISESQDLRISGSQNFRISGSQNFRISEYHRLRISESKNLGILKFQNLRTSESRNFRITEFQKLRISKF

InterPro domains:
  IPR001223 Glycoside hydrolase family 18, catalytic domain [PF00704] (82-436)
  IPR001223 Glycoside hydrolase family 18, catalytic domain [PS51910] (81-453)
  IPR011583 Chitinase II/V-like, catalytic domain [SM00636] (81-436)
  IPR017853 Glycoside hydrolase superfamily [SSF51445] (81-453)
  IPR029070 Chitinase insertion domain superfamily [G3DSA:3.10.50.10] (318-409)
  IPR029070 Chitinase insertion domain superfamily [SSF54556] (315-407)
  IPR052293 Serine-Rich Repeat Protein (SRRP) [PTHR12239] (420-684)